Protein 7K67 (pdb70)

Solvent-accessible surface area: 41072 Å² total; per-residue (Å²): 168,89,19,92,21,5,1,8,8,54,40,100,32,52,43,10,150,106,17,0,7,0,6,18,50,17,92,60,84,109,94,67,15,44,133,103,34,5,43,23,6,35,0,0,0,0,10,6,1,0,58,54,0,0,42,23,0,34,32,17,0,4,10,10,1,0,0,0,0,0,0,14,1,4,1,0,0,0,8,19,9,0,0,0,14,86,33,103,80,5,51,4,26,88,65,113,89,11,34,76,0,44,58,31,5,30,66,36,6,67,47,17,55,62,127,85,110,23,93,0,36,54,48,81,200,45,46,18,113,84,79,43,81,30,31,82,51,58,15,33,29,2,37,23,5,0,1,14,18,3,1,0,35,4,17,1,2,1,10,24,50,22,38,0,63,61,78,15,0,23,84,0,2,123,1,30,131,60,30,28,111,42,1,4,6,0,0,0,2,18,33,0,30,17,7,0,0,1,0,0,0,0,16,0,0,10,122,10,0,52,75,5,49,18,112,40,0,9,40,0,0,71,6,7,29,5,24,42,2,60,143,72,47,136,49,97,41,94,49,102,11,46,55,11,126,86,22,32,95,2,0,119,110,0,17,93,0,0,108,31,3,74,26,4,26,119,78,17,2,58,48,6,57,91,54,59,43,179,161,90,18,93,20,6,2,8,9,56,40,100,32,55,44,9,154,106,17,1,8,0,6,19,51,17,93,96,138,93,73,15,46,128,101,23,4,43,18,14,60,0,0,0,0,10,6,1,0,58,56,0,1,42,23,0,33,60,20,0,4,12,11,1,0,0,0,0,0,0,15,1,4,0,0,0,0,9,19,9,0,0,0,14,84,32,102,77,6,50,3,25,88,63,112,88,12,33,66,0,44,60,23,5,30,60,37,6,65,47,17,35,78,127,83,108,22,91,0,34,55,46,78,210,52,47,18,114,85,78,42,80,32,30,81,51,55,13,28,27,1,38,22,5,0,1,12,17,3,1,0,36,4,18,1,2,2,10,22,54,23,39,1,62,60,75,15,0,22,82,0,2,124,0,29,128,61,35,31,113,33,7,5,8,0,0,0,2,20,33,0,28,18,8,0,0,1,0,0,0,0,16,0,0,10,128,9,0,50,76,4,47,29,118,42,0,8,40,0,0,101,8,7,30,6,24,47,1,55,140,30,114,92,115,66,49,57,11,120,86,22,16,82,1,0,117,110,0,15,93,0,0,110,62,2,75,27,4,26,118,81,16,2,56,50,12,56,93,34,60,39,212,163,88,18,92,20,6,2,7,8,53,42,101,35,54,45,10,153,109,16,1,8,0,6,19,50,16,91,93,135,92,72,15,45,131,106,32,4,44,20,10,58,0,0,0,0,10,6,1,0,59,55,0,0,43,23,0,30,34,18,0,5,12,11,1,0,0,0,0,0,0,14,1,4,0,0,0,0,10,20,12,0,0,0,14,80,30,101,76,4,51,3,24,90,64,112,87,12,33,77,0,43,55,30,6,31,67,35,6,67,52,16,56,66,130,85,106,23,90,0,31,54,42,84,182,52,45,19,119,84,67,45,82,36,30,84,53,58,15,33,27,1,38,22,4,0,1,13,17,3,1,0,36,4,18,1,1,1,10,23,51,22,34,1,63,59,76,15,0,34,82,0,3,79,0,28,130,61,35,30,114,30,7,4,7,0,0,0,2,17,36,0,28,18,7,0,0,1,0,0,0,0,16,0,0,10,145,10,0,55,77,5,48,18,113,39,0,8,40,0,0,101,8,6,29,6,22,44,1,53,144,31,111,91,113,61,49,53,12,119,84,24,19,90,0,0,115,94,0,23,99,0,0,118,64,4,76,24,5,29,118,81,20,2,60,54,56,58,90,73,57,160,161,90,19,92,20,5,1,7,8,54,41,99,34,54,44,10,150,106,17,1,7,0,6,18,48,16,93,64,90,111,92,69,18,42,134,104,23,4,43,18,13,59,0,0,0,0,9,6,1,0,61,54,0,1,43,24,0,30,33,17,0,4,12,9,0,0,0,0,0,0,0,15,1,4,0,0,0,0,11,18,12,0,0,0,14,86,30,101,79,4,51,3,25,89,64,113,87,12,35,68,0,44,60,22,6,30,58,34,6,70,49,16,57,67,132,86,105,24,90,0,31,51,50,81,202,56,47,18,117,85,68,44,82,34,30,83,52,57,15,35,28,1,38,24,5,0,1,13,18,2,1,0,35,4,19,2,2,1,10,24,49,23,30,0,62,58,76,15,0,26,79,0,3,115,1,29,130,61,36,31,116,32,6,4,8,0,0,0,2,22,36,0,30,18,6,0,0,1,0,0,0,0,16,0,0,10,132,10,0,54,78,6,48,18,113,41,0,10,40,0,0,77,9,7,30,6,23,44,3,60,141,68,43,141,42,98,40,92,51,98,11,46,56,12,125,83,23,31,100,0,0,118,76,0,25,99,0,0,119,63,4,73,26,4,28,119,82,20,0,61,53,56,58,89,73,60,159

Nearest PDB structures (foldseek):
  7k6w-assembly1_D  TM=1.002E+00  e=4.627E-58  Solidesulfovibrio magneticus
  7k67-assembly2_C  TM=9.983E-01  e=1.318E-57  Solidesulfovibrio magneticus
  7k6w-assembly2_C  TM=1.001E+00  e=2.238E-56  Solidesulfovibrio magneticus
  7k6y-assembly1_B  TM=9.930E-01  e=2.380E-56  Solidesulfovibrio magneticus
  1u26-assembly1_A  TM=8.754E-01  e=9.613E-25  Selenomonas ruminantium

Foldseek 3Di:
DQAAKAFLAALPDAAAALKFALPFDFADPPDQFDNPPRNLLLEIEHADAFLNNVVNVVVPRFPQEEEEEAALWQWWYFARITITGADVVRQGPPPDWPVVNVVVNVVVQVVQAQDFQDWHAYDPVRVDNPIDGDGNGGTDHVCVSCVVVVHHYHYGHDGPLAAGDPVSQLVVLVVQVPDDSRYHYYYYYSGREDPVLLVSLLSSLLADLQPGPLVSSQSRSVRRRYYRLVDDDPCPCVVSRVRSVVNVVVSVLSSLVCNVARSQPDHHDVRCVVVVVD/DQAAKAFLADLPDAAAALKFALPFDFAAVPAFDSPPSNLLLEIEHADAFLNNVVNVVVVRFPQEEEEEAALFQWWYFARITITGADVVRQGPPPDWPVVNVVVNVVVQVVQAQDFFDWHAYDPVRVDNHIDTDGNGGTDHVCVSQVVVVHHYHYGHDGPLAAGDPVSQLVVLVVQVPDDSRYHYYYYYSGREDPVLLVSLLSSLLADLLPGPLVSSQSRSVRRRYYRLVDQVVSSVRSVVNVVVSVLSSLVNNVARSQPPHHDVRCVVVVVD/DQAAKAFLAALPDAAAALKFALPFDFADVPAFDNPPSNLLLEIEGADAFLNNVVRVVVVRFPQEEEEEAALFQWFYFARITITGADVVRQGPPPDWPVVRVVVSVVVQVVQAQDFQDWHAYDPVRVDNHTDTDGNGGRDHVCVSQVVVVHHYHYGHDGPLAAGDPVSQLVVLVVQVPDDSRYHYYYYYSGREVPVLLVSLLSSLLADLQPGPLVSSQSRSVRRRYYRLVDQVVSSVRSVVNVVVSVVSSVVCNVARSQPDHHDVRVVVPDD/DQAAKAFLADLPDAAAALKFALVFDFADPPDQFDNPPRNLLLEIEGADAFLNNVVRVVVPRDPQEEEEEAALWQWFYFARITITGADVVRQGPPPDWPVVNVVVSVVVQVVQAQDFQDWHAYDVVRVDRHTDGDGNGGTDHVCVSQVVVVHHYHYGHDGPLAAGDPVSQLVVLVVQVPDDSRYHYYYYYSGREDPVLLVSLLSSLLADLQPGDLVSSQSRSVRRRYYRLPDDDPCPCVVSRVRSVVNVVVSVVSSVVSNVARSCPDHHDVRVVVPDD

Radius of gyration: 30.01 Å; Cα contacts (8 Å, |Δi|>4): 2544; chains: 4; bounding box: 80×81×73 Å

Sequence (1098 aa):
DVGVLTLDAPAASALPHRFRTCFFPLTASAAVPSREGLNGLRRVSGSSQFSLAGLALMREQFPPRAVIVDLRRESHGFLGGNAVSWRLPDDNQGNPGRDAAFVAEEAEAALLAAIDERPDIVVAREARRGGPTPLTLGPLPAVSEAQAAASLGLGYLRLAVSDHTRPDDAVVERFVRFSRRSLPPDVWLHFHSRGGAGRTTTFMTLVDMLRRNAPSVAFEDIIARQKALGGSDLAKTSDGSAPGRRDALARQRLEFLRRRFYEYARANPGGAPLGWTAWLAGGAKDVGVLTLDAPAASALPHRFRTCFFPLTAAAVPSREGLNGLRRVSGSSQFSLAGLALMREQFPPRAVIVDLRRESHGFLGGNAVSWRRLPDNQGNPGRDAAFVAEEAEAALLAAIDERPDIVVAREARRGGPTPLTLGPLPAVSEAQAAASLGLGYLRLAVSDHTRPDDAVVERFVRFSRSLPPDVWLHFHSRGGAGRTTTFMTLVDMLRRNAPSVAFEDDIIARQKALGGSDLAKTSGRDALARQRLEFLRRFYEYARANPGGAPLGWTAWLAGGAKDVGVLTLDAPAASALPHRFRTCFFPLTAAAVPSREGLNGLRRVSGSSQFSLAGLALMREQFPPRAVIVDLRRESHGFLGGNAVSWRRLPDNQGNPGRDAAFVAEEAEAALLAAIDERPDIVVAREARRGGPTPLTLGPLPAVSEAQAAASLGLGYLRLAVSDHTRPDDAVVERFVRFSRSLPPDVWLHFHSRGGAGRTTTFMTLVDMLRNAPSVAFEDIIARQKALGGSDLAKTSGRDALARQRLEFLRRFYEYARANPGGAPLGWTAWLAGGADVGVLTLDAPAASALPHRFRTCFFPLTASAAVPSREGLNGLRRVSGSSQFSLAGLALMREQFPPRAVIVDLRRESHGFLGGNAVSWRRLPDDNQGNPGRDAAFVAEEAEAALLAAIDERPDIVVAREARRGGPTPLTLGPLPAVSEAQAAASLGLGYLRLAVSDHTRPDDAVVERFVRRFSRSLPPDVWLHFHSRGGAGRTTTFMTLVDMLRNAPSVAFEDIIARQKALGGSDLAKTSDGSAPGRRDALARQRLEFLRRRFYEYARANPGGAPLGWTAWLAGGA

B-factor: mean 28.88, std 14.16, range [11.59, 144.76]

Organism: Solidesulfovibrio magneticus (strain ATCC 700980 / DSM 13731 / RS-1) (NCBI:txid573370)

InterPro domains:
  IPR016130 Protein-tyrosine phosphatase, active site [PS00383] (239-249)
  IPR029021 Protein-tyrosine phosphatase-like [G3DSA:3.90.190.10] (85-325)
  IPR029021 Protein-tyrosine phosphatase-like [SSF52799] (84-276)

Structure (mmCIF, N/CA/C/O backbone):
data_7K67
#
_entry.id   7K67
#
_cell.length_a   70.009
_cell.length_b   97.320
_cell.length_c   104.100
_cell.angle_alpha   90.000
_cell.angle_beta   92.290
_cell.angle_gamma   90.000
#
_symmetry.space_group_name_H-M   'P 1 21 1'
#
loop_
_entity.id
_entity.type
_entity.pdbx_description
1 polymer 'Myo-inositol phosphohydrolase'
2 non-polymer 'PHOSPHATE ION'
3 non-polymer 'D(-)-TARTARIC ACID'
4 non-polymer GLYCEROL
5 water water
#
loop_
_atom_site.group_PDB
_atom_site.id
_atom_site.type_symbol
_atom_site.label_atom_id
_atom_site.label_alt_id
_atom_site.label_comp_id
_atom_site.label_asym_id
_atom_site.label_entity_id
_atom_site.label_seq_id
_atom_site.pdbx_PDB_ins_code
_atom_site.Cartn_x
_atom_site.Cartn_y
_atom_site.Cartn_z
_atom_site.occupancy
_atom_site.B_iso_or_equiv
_atom_site.auth_seq_id
_atom_site.auth_comp_id
_atom_site.auth_asym_id
_atom_site.auth_atom_id
_atom_site.pdbx_PDB_model_num
ATOM 1 N N . ASP A 1 30 ? 25.77783 -43.04868 29.22386 1.000 56.39404 51 ASP A N 1
ATOM 2 C CA . ASP A 1 30 ? 24.88165 -42.23166 28.40513 1.000 59.94959 51 ASP A CA 1
ATOM 3 C C . ASP A 1 30 ? 25.22955 -40.75162 28.55231 1.000 38.16061 51 ASP A C 1
ATOM 4 O O . ASP A 1 30 ? 24.98072 -40.15454 29.59706 1.000 41.13421 51 ASP A O 1
ATOM 13 N N . VAL A 1 31 ? 25.81023 -40.17103 27.49231 1.000 44.12334 52 VAL A N 1
ATOM 14 C CA . VAL A 1 31 ? 26.25433 -38.78160 27.55177 1.000 54.81096 52 VAL A CA 1
ATOM 15 C C . VAL A 1 31 ? 25.21726 -37.80827 27.00349 1.000 50.81358 52 VAL A C 1
ATOM 16 O O . VAL A 1 31 ? 25.41856 -36.58728 27.10605 1.000 37.78976 52 VAL A O 1
ATOM 29 N N . GLY A 1 32 ? 24.12041 -38.30430 26.43080 1.000 31.39026 53 GLY A N 1
ATOM 30 C CA . GLY A 1 32 ? 23.06470 -37.44985 25.93249 1.000 29.31386 53 GLY A CA 1
ATOM 31 C C . GLY A 1 32 ? 23.09449 -37.31774 24.41981 1.000 31.85765 53 GLY A C 1
ATOM 32 O O . GLY A 1 32 ? 24.00428 -37.78315 23.73217 1.000 34.57999 53 GLY A O 1
ATOM 36 N N . VAL A 1 33 ? 22.07166 -36.65099 23.91166 1.000 25.77839 54 VAL A N 1
ATOM 37 C CA . VAL A 1 33 ? 21.89804 -36.44128 22.48158 1.000 25.48139 54 VAL A CA 1
ATOM 38 C C . VAL A 1 33 ? 22.58660 -35.13922 22.09196 1.000 25.18571 54 VAL A C 1
ATOM 39 O O . VAL A 1 33 ? 22.30466 -34.08574 22.68091 1.000 24.05942 54 VAL A O 1
ATOM 52 N N . LEU A 1 34 ? 23.48040 -35.20994 21.10277 1.000 24.08522 55 LEU A N 1
ATOM 53 C CA . LEU A 1 34 ? 24.08282 -34.00349 20.55265 1.000 22.51048 55 LEU A CA 1
ATOM 54 C C . LEU A 1 34 ? 23.00605 -33.17554 19.88207 1.000 22.72564 55 LEU A C 1
ATOM 55 O O . LEU A 1 34 ? 22.37990 -33.62619 18.91466 1.000 24.13829 55 LEU A O 1
ATOM 71 N N . THR A 1 35 ? 22.81381 -31.94783 20.37840 1.000 20.74493 56 THR A N 1
ATOM 72 C CA . THR A 1 35 ? 21.68669 -31.10075 20.00766 1.000 17.64570 56 THR A CA 1
ATOM 73 C C . THR A 1 35 ? 22.15936 -29.68935 19.68961 1.000 18.15791 56 THR A C 1
ATOM 74 O O . THR A 1 35 ? 23.14889 -29.20343 20.25651 1.000 21.18904 56 THR A O 1
ATOM 85 N N . LEU A 1 36 ? 21.45838 -29.05123 18.76562 1.000 20.49980 57 LEU A N 1
ATOM 86 C CA . LEU A 1 36 ? 21.77433 -27.68905 18.36121 1.000 19.69071 57 LEU A CA 1
ATOM 87 C C . LEU A 1 36 ? 21.25960 -26.70000 19.40484 1.000 23.19309 57 LEU A C 1
ATOM 88 O O . LEU A 1 36 ? 20.08705 -26.73618 19.77594 1.000 24.26403 57 LEU A O 1
ATOM 104 N N . ASP A 1 37 ? 22.14666 -25.83156 19.88550 1.000 20.11415 58 ASP A N 1
ATOM 105 C CA . ASP A 1 37 ? 21.75370 -24.69678 20.71267 1.000 20.44825 58 ASP A CA 1
ATOM 106 C C . ASP A 1 37 ? 21.46002 -23.47449 19.85757 1.000 22.06831 58 ASP A C 1
ATOM 107 O O . ASP A 1 37 ? 20.44746 -22.79797 20.04170 1.000 23.28493 58 ASP A O 1
ATOM 116 N N . ALA A 1 38 ? 22.34815 -23.17383 18.90701 1.000 19.98036 59 ALA A N 1
ATOM 117 C CA . ALA A 1 38 ? 22.19092 -22.03012 18.04979 1.000 19.34123 59 ALA A CA 1
ATOM 118 C C . ALA A 1 38 ? 22.92442 -22.29331 16.74657 1.000 17.18470 59 ALA A C 1
ATOM 119 O O . ALA A 1 38 ? 24.09251 -22.68560 16.77858 1.000 21.73026 59 ALA A O 1
ATOM 126 N N . PRO A 1 39 ? 22.27493 -22.10008 15.60127 1.000 20.02088 60 PRO A N 1
ATOM 127 C CA . PRO A 1 39 ? 22.98702 -22.30295 14.33626 1.000 19.98881 60 PRO A CA 1
ATOM 128 C C . PRO A 1 39 ? 24.02436 -21.21677 14.10844 1.000 15.18703 60 PRO A C 1
ATOM 129 O O . PRO A 1 39 ? 23.92242 -20.10564 14.63063 1.000 18.55319 60 PRO A O 1
ATOM 140 N N . ALA A 1 40 ? 25.04840 -21.57961 13.31931 1.000 20.44799 61 ALA A N 1
ATOM 141 C CA . ALA A 1 40 ? 26.12600 -20.64613 13.00435 1.000 24.85799 61 ALA A CA 1
ATOM 142 C C . ALA A 1 40 ? 25.61090 -19.32938 12.44000 1.000 23.27378 61 ALA A C 1
ATOM 143 O O . ALA A 1 40 ? 26.18410 -18.25855 12.71893 1.000 22.13786 61 ALA A O 1
ATOM 150 N N . ALA A 1 41 ? 24.50874 -19.36515 11.68056 1.000 21.63919 62 ALA A N 1
ATOM 151 C CA . ALA A 1 41 ? 23.95371 -18.16867 11.07382 1.000 25.63296 62 ALA A CA 1
ATOM 152 C C . ALA A 1 41 ? 23.22694 -17.27174 12.06179 1.000 22.99497 62 ALA A C 1
ATOM 153 O O . ALA A 1 41 ? 22.90467 -16.13761 11.71024 1.000 26.13927 62 ALA A O 1
ATOM 160 N N . SER A 1 42 ? 22.97065 -17.73066 13.28400 1.000 21.64937 63 SER A N 1
ATOM 161 C CA . SER A 1 42 ? 22.31899 -16.88094 14.26609 1.000 21.24730 63 SER A CA 1
ATOM 162 C C . SER A 1 42 ? 23.26561 -15.74877 14.65675 1.000 20.62041 63 SER A C 1
ATOM 163 O O . SER A 1 42 ? 24.49360 -15.91323 14.70004 1.000 21.94039 63 SER A O 1
ATOM 171 N N . ALA A 1 43 ? 22.68916 -14.59675 14.91220 1.000 21.16661 64 ALA A N 1
ATOM 172 C CA . ALA A 1 43 ? 23.44963 -13.39751 15.24807 1.000 22.07646 64 ALA A CA 1
ATOM 173 C C . ALA A 1 43 ? 23.21783 -13.08182 16.72050 1.000 21.12463 64 ALA A C 1
ATOM 174 O O . ALA A 1 43 ? 23.60720 -13.87541 17.57064 1.000 22.44332 64 ALA A O 1
ATOM 181 N N . LEU A 1 44 ? 22.58584 -11.95977 17.02694 1.000 19.45625 65 LEU A N 1
ATOM 182 C CA . LEU A 1 44 ? 22.35030 -11.62026 18.42986 1.000 18.26353 65 LEU A CA 1
ATOM 183 C C . LEU A 1 44 ? 21.54864 -12.74668 19.06538 1.000 20.19455 65 LEU A C 1
ATOM 184 O O . LEU A 1 44 ? 20.48635 -13.11103 18.53239 1.000 18.59982 65 LEU A O 1
ATOM 200 N N . PRO A 1 45 ? 22.00065 -13.30929 20.19774 1.000 17.30548 66 PRO A N 1
ATOM 201 C CA . PRO A 1 45 ? 21.24501 -14.39616 20.82189 1.000 20.23592 66 PRO A CA 1
ATOM 202 C C . PRO A 1 45 ? 19.92518 -13.90175 21.38735 1.000 17.39741 66 PRO A C 1
ATOM 203 O O . PRO A 1 45 ? 19.75643 -12.73173 21.73494 1.000 19.59419 66 PRO A O 1
ATOM 214 N N . HIS A 1 46 ? 18.98532 -14.83306 21.49328 1.000 20.40044 67 HIS A N 1
ATOM 215 C CA . HIS A 1 46 ? 17.70408 -14.51678 22.10300 1.000 20.49038 67 HIS A CA 1
ATOM 216 C C . HIS A 1 46 ? 17.88656 -14.14537 23.56993 1.000 17.92700 67 HIS A C 1
ATOM 217 O O . HIS A 1 46 ? 18.84331 -14.55505 24.22191 1.000 17.93208 67 HIS A O 1
ATOM 231 N N . ARG A 1 47 ? 16.97184 -13.30507 24.06727 1.000 17.33747 68 ARG A N 1
ATOM 232 C CA . ARG A 1 47 ? 16.96703 -12.82504 25.44483 1.000 17.31401 68 ARG A CA 1
ATOM 233 C C . ARG A 1 47 ? 18.22763 -12.03271 25.77596 1.000 18.47040 68 ARG A C 1
ATOM 234 O O . ARG A 1 47 ? 18.67661 -11.99819 26.91499 1.000 16.21704 68 ARG A O 1
ATOM 255 N N . PHE A 1 48 ? 18.82910 -11.37861 24.77213 1.000 16.45285 69 PHE A N 1
ATOM 256 C CA . PHE A 1 48 ? 19.93485 -10.48914 25.07854 1.000 14.73470 69 PHE A CA 1
ATOM 257 C C . PHE A 1 48 ? 19.43240 -9.23456 25.75178 1.000 14.92636 69 PHE A C 1
ATOM 258 O O . PHE A 1 48 ? 18.48475 -8.57981 25.27165 1.000 17.58353 69 PHE A O 1
ATOM 275 N N . ARG A 1 49 ? 20.07929 -8.86063 26.84885 1.000 13.90447 70 ARG A N 1
ATOM 276 C CA . ARG A 1 49 ? 19.78461 -7.59874 27.51042 1.000 14.88128 70 ARG A CA 1
ATOM 277 C C . ARG A 1 49 ? 20.95918 -7.18398 28.36792 1.000 17.82745 70 ARG A C 1
ATOM 278 O O . ARG A 1 49 ? 21.69501 -8.03101 28.88172 1.000 16.71712 70 ARG A O 1
ATOM 299 N N . THR A 1 50 ? 21.15056 -5.87520 28.49867 1.000 17.20382 71 THR A N 1
ATOM 300 C CA . THR A 1 50 ? 22.06435 -5.31943 29.48501 1.000 15.17195 71 THR A CA 1
ATOM 301 C C . THR A 1 50 ? 21.26254 -4.59204 30.55360 1.000 15.25854 71 THR A C 1
ATOM 302 O O . THR A 1 50 ? 20.07517 -4.29741 30.39648 1.000 16.13058 71 THR A O 1
ATOM 313 N N . CYS A 1 51 ? 21.94238 -4.26236 31.64397 1.000 14.83251 72 CYS A N 1
ATOM 314 C CA . CYS A 1 51 ? 21.32216 -3.48408 32.70131 1.000 14.49636 72 CYS A CA 1
ATOM 315 C C . CYS A 1 51 ? 20.99426 -2.05237 32.30131 1.000 16.75414 72 CYS A C 1
ATOM 316 O O . CYS A 1 51 ? 20.44857 -1.32068 33.14035 1.000 16.34252 72 CYS A O 1
ATOM 324 N N . PHE A 1 52 ? 21.30476 -1.64315 31.06622 1.000 15.67453 73 PHE A N 1
ATOM 325 C CA . PHE A 1 52 ? 20.87250 -0.35759 30.52022 1.000 16.48802 73 PHE A CA 1
ATOM 326 C C . PHE A 1 52 ? 19.61871 -0.45175 29.66932 1.000 17.48881 73 PHE A C 1
ATOM 327 O O . PHE A 1 52 ? 19.10496 0.60311 29.23001 1.000 18.57416 73 PHE A O 1
ATOM 344 N N . PHE A 1 53 ? 19.10639 -1.65066 29.41524 1.000 14.38702 74 PHE A N 1
ATOM 345 C CA . PHE A 1 53 ? 17.96869 -1.82837 28.53945 1.000 17.04467 74 PHE A CA 1
ATOM 346 C C . PHE A 1 53 ? 16.69190 -1.27031 29.16424 1.000 19.43560 74 PHE A C 1
ATOM 347 O O . PHE A 1 53 ? 16.58835 -1.10157 30.38276 1.000 20.81402 74 PHE A O 1
ATOM 364 N N . PRO A 1 54 ? 15.71217 -0.93212 28.33090 1.000 20.43039 75 PRO A N 1
ATOM 365 C CA . PRO A 1 54 ? 14.43255 -0.47302 28.86286 1.000 23.54999 75 PRO A CA 1
ATOM 366 C C . PRO A 1 54 ? 13.68173 -1.61611 29.52164 1.000 19.56381 75 PRO A C 1
ATOM 367 O O . PRO A 1 54 ? 13.86578 -2.79329 29.19404 1.000 23.05476 75 PRO A O 1
ATOM 378 N N . LEU A 1 55 ? 12.85234 -1.24548 30.48880 1.000 23.01458 76 LEU A N 1
ATOM 379 C CA . LEU A 1 55 ? 11.99460 -2.19072 31.18773 1.000 24.11619 76 LEU A CA 1
ATOM 380 C C . LEU A 1 55 ? 10.63444 -2.24437 30.50218 1.000 29.14735 76 LEU A C 1
ATOM 381 O O . LEU A 1 55 ? 10.05513 -1.20152 30.18566 1.000 29.85030 76 LEU A O 1
ATOM 397 N N . THR A 1 56 ? 10.14593 -3.44625 30.25729 1.000 29.32933 77 THR A N 1
ATOM 398 C CA . THR A 1 56 ? 8.79994 -3.65319 29.72932 1.000 32.36877 77 THR A CA 1
ATOM 399 C C . THR A 1 56 ? 7.89609 -4.05677 30.89100 1.000 36.21013 77 THR A C 1
ATOM 400 O O . THR A 1 56 ? 8.15714 -5.05654 31.56605 1.000 37.65801 77 THR A O 1
ATOM 411 N N . ALA A 1 57 ? 6.84466 -3.27753 31.12524 1.000 47.80118 78 ALA A N 1
ATOM 412 C CA . ALA A 1 57 ? 5.93382 -3.56411 32.22462 1.000 56.61645 78 ALA A CA 1
ATOM 413 C C . ALA A 1 57 ? 5.11052 -4.81321 31.93212 1.000 48.28020 78 ALA A C 1
ATOM 414 O O . ALA A 1 57 ? 4.77450 -5.10795 30.78382 1.000 52.84690 78 ALA A O 1
ATOM 421 N N . SER A 1 58 ? 4.79802 -5.55587 32.99080 1.000 62.11331 79 SER A N 1
ATOM 422 C CA . SER A 1 58 ? 3.91263 -6.71286 32.88796 1.000 69.72638 79 SER A CA 1
ATOM 423 C C . SER A 1 58 ? 2.45961 -6.28010 33.05879 1.000 66.17705 79 SER A C 1
ATOM 424 O O . SER A 1 58 ? 2.17439 -5.30489 33.75371 1.000 67.38493 79 SER A O 1
ATOM 432 N N . ALA A 1 61 ? 0.82621 -4.63431 36.41487 1.000 63.39632 82 ALA A N 1
ATOM 433 C CA . ALA A 1 61 ? 1.82863 -4.24622 37.40135 1.000 62.92006 82 ALA A CA 1
ATOM 434 C C . ALA A 1 61 ? 2.54650 -2.97189 36.97482 1.000 69.85793 82 ALA A C 1
ATOM 435 O O . ALA A 1 61 ? 2.75727 -2.73274 35.78403 1.000 72.79872 82 ALA A O 1
ATOM 442 N N . ALA A 1 62 ? 2.91864 -2.15562 37.95506 1.000 67.71827 83 ALA A N 1
ATOM 443 C CA . ALA A 1 62 ? 3.70575 -0.96494 37.67881 1.000 79.46095 83 ALA A CA 1
ATOM 444 C C . ALA A 1 62 ? 5.13059 -1.35278 37.29768 1.000 69.53763 83 ALA A C 1
ATOM 445 O O . ALA A 1 62 ? 5.60929 -2.44618 37.61153 1.000 69.88166 83 ALA A O 1
ATOM 452 N N . VAL A 1 63 ? 5.80825 -0.44321 36.60486 1.000 51.49944 84 VAL A N 1
ATOM 453 C CA . VAL A 1 63 ? 7.21921 -0.64554 36.28172 1.000 54.96430 84 VAL A CA 1
ATOM 454 C C . VAL A 1 63 ? 7.97471 -0.68477 37.60615 1.000 49.43821 84 VAL A C 1
ATOM 455 O O . VAL A 1 63 ? 7.86870 0.26120 38.40110 1.000 45.59421 84 VAL A O 1
ATOM 468 N N . PRO A 1 64 ? 8.73260 -1.74028 37.90089 1.000 33.84363 85 PRO A N 1
ATOM 469 C CA . PRO A 1 64 ? 9.45357 -1.78218 39.18036 1.000 34.63148 85 PRO A CA 1
ATOM 470 C C . PRO A 1 64 ? 10.45345 -0.63861 39.30805 1.000 25.60147 85 PRO A C 1
ATOM 471 O O . PRO A 1 64 ? 10.80332 0.03988 38.33666 1.000 31.13189 85 PRO A O 1
ATOM 482 N N . SER A 1 65 ? 10.92294 -0.44068 40.53278 1.000 27.12035 86 SER A N 1
ATOM 483 C CA . SER A 1 65 ? 11.97306 0.53714 40.79587 1.000 28.47350 86 SER A CA 1
ATOM 484 C C . SER A 1 65 ? 13.20236 0.25733 39.93973 1.000 27.97743 86 SER A C 1
ATOM 485 O O . SER A 1 65 ? 13.58884 -0.89428 39.73643 1.000 27.00545 86 SER A O 1
ATOM 493 N N . ARG A 1 66 ? 13.82314 1.33038 39.44738 1.000 24.75914 87 ARG A N 1
ATOM 494 C CA . ARG A 1 66 ? 15.06787 1.23307 38.68908 1.000 22.38406 87 ARG A CA 1
ATOM 495 C C . ARG A 1 66 ? 16.28405 1.59498 39.52265 1.000 20.11833 87 ARG A C 1
ATOM 496 O O . ARG A 1 66 ? 17.40016 1.63163 38.98713 1.000 20.77026 87 ARG A O 1
ATOM 517 N N . GLU A 1 67 ? 16.10848 1.85175 40.81775 1.000 19.75033 88 GLU A N 1
ATOM 518 C CA . GLU A 1 67 ? 17.19709 2.31982 41.65381 1.000 23.11648 88 GLU A CA 1
ATOM 519 C C . GLU A 1 67 ? 18.33828 1.31091 41.65529 1.000 19.89048 88 GLU A C 1
ATOM 520 O O . GLU A 1 67 ? 18.14384 0.14897 42.00279 1.000 21.34025 88 GLU A O 1
ATOM 532 N N . GLY A 1 68 ? 19.52928 1.76598 41.25455 1.000 21.73443 89 GLY A N 1
ATOM 533 C CA . GLY A 1 68 ? 20.71243 0.92986 41.27093 1.000 20.56897 89 GLY A CA 1
ATOM 534 C C . GLY A 1 68 ? 20.85378 -0.04989 40.12334 1.000 16.61678 89 GLY A C 1
ATOM 535 O O . GLY A 1 68 ? 21.82706 -0.82464 40.11108 1.000 17.77017 89 GLY A O 1
ATOM 539 N N . LEU A 1 69 ? 19.94219 -0.04702 39.16340 1.000 18.53286 90 LEU A N 1
ATOM 540 C CA . LEU A 1 69 ? 19.95248 -1.05481 38.10538 1.000 17.40789 90 LEU A CA 1
ATOM 541 C C . LEU A 1 69 ? 21.01979 -0.76447 37.05722 1.000 19.06970 90 LEU A C 1
ATOM 542 O O . LEU A 1 69 ? 21.75068 -1.67153 36.64281 1.000 17.47481 90 LEU A O 1
ATOM 558 N N . ASN A 1 70 ? 21.11634 0.48499 36.60152 1.000 20.01238 91 ASN A N 1
ATOM 559 C CA . ASN A 1 70 ? 21.99118 0.77441 35.46741 1.000 17.34374 91 ASN A CA 1
ATOM 560 C C . ASN A 1 70 ? 23.46605 0.58455 35.81276 1.000 16.50489 91 ASN A C 1
ATOM 561 O O . ASN A 1 70 ? 24.27513 0.33288 34.91770 1.000 18.66776 91 ASN A O 1
ATOM 572 N N . GLY A 1 71 ? 23.82869 0.70726 37.08616 1.000 16.19044 92 GLY A N 1
ATOM 573 C CA . GLY A 1 71 ? 25.20821 0.63758 37.49793 1.000 15.01676 92 GLY A CA 1
ATOM 574 C C . GLY A 1 71 ? 25.72545 -0.75884 37.79856 1.000 16.09725 92 GLY A C 1
ATOM 575 O O . GLY A 1 71 ? 26.83798 -0.88062 38.31488 1.000 17.41800 92 GLY A O 1
ATOM 579 N N . LEU A 1 72 ? 24.97886 -1.80152 37.44497 1.000 17.06579 93 LEU A N 1
ATOM 580 C CA . LEU A 1 72 ? 25.34398 -3.15946 37.84582 1.000 17.15606 93 LEU A CA 1
ATOM 581 C C . LEU A 1 72 ? 26.46551 -3.78479 37.02737 1.000 18.60290 93 LEU A C 1
ATOM 582 O O . LEU A 1 72 ? 27.03006 -4.80316 37.44278 1.000 16.26626 93 LEU A O 1
ATOM 598 N N A ARG A 1 73 ? 26.80851 -3.22044 35.87163 0.618 15.44274 94 ARG A N 1
ATOM 599 N N B ARG A 1 73 ? 26.80502 -3.20503 35.87732 0.382 15.47937 94 ARG A N 1
ATOM 600 C CA A ARG A 1 73 ? 27.85873 -3.78748 35.02997 0.618 15.34320 94 ARG A CA 1
ATOM 601 C CA B ARG A 1 73 ? 27.83434 -3.75679 35.00001 0.382 15.41352 94 ARG A CA 1
ATOM 602 C C A ARG A 1 73 ? 27.55974 -5.25123 34.70324 0.618 14.09947 94 ARG A C 1
ATOM 603 C C B ARG A 1 73 ? 27.55544 -5.23207 34.70731 0.382 14.13439 94 ARG A C 1
ATOM 604 O O A ARG A 1 73 ? 28.40855 -6.13910 34.86805 0.618 14.60118 94 ARG A O 1
ATOM 605 O O B ARG A 1 73 ? 28.40649 -6.10784 34.90297 0.382 14.71519 94 ARG A O 1
ATOM 646 N N . VAL A 1 74 ? 26.34516 -5.49864 34.21203 1.000 14.60047 95 VAL A N 1
ATOM 647 C CA . VAL A 1 74 ? 25.90566 -6.85779 33.93507 1.000 13.79868 95 VAL A CA 1
ATOM 648 C C . VAL A 1 74 ? 25.00444 -6.89740 32.72119 1.000 15.79731 95 VAL A C 1
ATOM 649 O O . VAL A 1 74 ? 24.20522 -5.97305 32.46411 1.000 14.45632 95 VAL A O 1
ATOM 662 N N . SER A 1 75 ? 25.09778 -8.00262 32.00493 1.000 13.68657 96 SER A N 1
ATOM 663 C CA . SER A 1 75 ? 24.21773 -8.33828 30.88648 1.000 15.89864 96 SER A CA 1
ATOM 664 C C . SER A 1 75 ? 23.99698 -9.85413 30.89694 1.000 15.44535 96 SER A C 1
ATOM 665 O O . SER A 1 75 ? 24.63358 -10.59648 31.66456 1.000 14.39063 96 SER A O 1
ATOM 673 N N . GLY A 1 76 ? 23.08102 -10.30724 30.05295 1.000 12.93653 97 GLY A N 1
ATOM 674 C CA . GLY A 1 76 ? 22.80075 -11.72797 29.91273 1.000 15.26471 97 GLY A CA 1
ATOM 675 C C . GLY A 1 76 ? 22.21783 -12.05953 28.56469 1.000 16.56611 97 GLY A C 1
ATOM 676 O O . GLY A 1 76 ? 21.72705 -11.17848 27.84794 1.000 15.16032 97 GLY A O 1
ATOM 680 N N . SER A 1 77 ? 22.26219 -13.34721 28.22929 1.000 15.27506 98 SER A N 1
ATOM 681 C CA . SER A 1 77 ? 21.67061 -13.83540 26.98651 1.000 15.58223 98 SER A CA 1
ATOM 682 C C . SER A 1 77 ? 21.50952 -15.34546 27.04503 1.000 15.73019 98 SER A C 1
ATOM 683 O O . SER A 1 77 ? 21.98411 -16.01098 27.97720 1.000 16.65368 98 SER A O 1
ATOM 691 N N . SER A 1 78 ? 20.80266 -15.87496 26.04175 1.000 14.33522 99 SER A N 1
ATOM 692 C CA . SER A 1 78 ? 20.82587 -17.27972 25.69628 1.000 15.94647 99 SER A CA 1
ATOM 693 C C . SER A 1 78 ? 22.16069 -17.65099 25.07177 1.000 16.34072 99 SER A C 1
ATOM 694 O O . SER A 1 78 ? 23.04667 -16.81727 24.87558 1.000 15.23295 99 SER A O 1
ATOM 702 N N . GLN A 1 79 ? 22.29654 -18.92532 24.74160 1.000 16.15150 100 GLN A N 1
ATOM 703 C CA . GLN A 1 79 ? 23.50786 -19.43245 24.11840 1.000 15.89936 100 GLN A CA 1
ATOM 704 C C . GLN A 1 79 ? 23.66492 -18.83175 22.72061 1.000 18.05936 100 GLN A C 1
ATOM 705 O O . GLN A 1 79 ? 22.75247 -18.87263 21.90907 1.000 20.07186 100 GLN A O 1
ATOM 719 N N . PHE A 1 80 ? 24.83603 -18.27269 22.47501 1.000 18.56583 101 PHE A N 1
ATOM 720 C CA . PHE A 1 80 ? 25.19499 -17.62300 21.22471 1.000 18.09005 101 PHE A CA 1
ATOM 721 C C . PHE A 1 80 ? 25.96511 -18.57326 20.32572 1.000 16.90006 101 PHE A C 1
ATOM 722 O O . PHE A 1 80 ? 26.62163 -19.49923 20.79393 1.000 17.19370 101 PHE A O 1
ATOM 739 N N . SER A 1 81 ? 25.87317 -18.30092 19.01920 1.000 17.02574 102 SER A N 1
ATOM 740 C CA . SER A 1 81 ? 26.79407 -18.84538 18.03719 1.000 18.94379 102 SER A CA 1
ATOM 741 C C . SER A 1 81 ? 28.13001 -18.10202 18.15390 1.000 17.38599 102 SER A C 1
ATOM 742 O O . SER A 1 81 ? 28.24211 -17.10100 18.85790 1.000 18.65314 102 SER A O 1
ATOM 750 N N . LEU A 1 82 ? 29.12877 -18.56049 17.40163 1.000 20.97396 103 LEU A N 1
ATOM 751 C CA . LEU A 1 82 ? 30.38836 -17.82166 17.37748 1.000 17.82839 103 LEU A CA 1
ATOM 752 C C . LEU A 1 82 ? 30.18398 -16.43675 16.78399 1.000 18.42053 103 LEU A C 1
ATOM 753 O O . LEU A 1 82 ? 30.70511 -15.43701 17.29505 1.000 17.99783 103 LEU A O 1
ATOM 769 N N . ALA A 1 83 ? 29.40978 -16.33705 15.70568 1.000 19.52289 104 ALA A N 1
ATOM 770 C CA . ALA A 1 83 ? 29.10309 -15.01991 15.15342 1.000 18.57555 104 ALA A CA 1
ATOM 771 C C . ALA A 1 83 ? 28.36052 -14.15310 16.14549 1.000 20.13220 104 ALA A C 1
ATOM 772 O O . ALA A 1 83 ? 28.61309 -12.95439 16.23740 1.000 17.91867 104 ALA A O 1
ATOM 779 N N . GLY A 1 84 ? 27.42898 -14.74502 16.89749 1.000 17.56894 105 GLY A N 1
ATOM 780 C CA . GLY A 1 84 ? 26.72718 -13.99700 17.91927 1.000 18.01518 105 GLY A CA 1
ATOM 781 C C . GLY A 1 84 ? 27.64983 -13.44374 18.99264 1.000 14.62999 105 GLY A C 1
ATOM 782 O O . GLY A 1 84 ? 27.42629 -12.34421 19.51166 1.000 16.92902 105 GLY A O 1
ATOM 786 N N . LEU A 1 85 ? 28.66337 -14.22178 19.38710 1.000 15.77165 106 LEU A N 1
ATOM 787 C CA . LEU A 1 85 ? 29.61062 -13.73779 20.39045 1.000 16.09591 106 LEU A CA 1
ATOM 788 C C . LEU A 1 85 ? 30.42320 -12.57333 19.83345 1.000 15.70959 106 LEU A C 1
ATOM 789 O O . LEU A 1 85 ? 30.63098 -11.55985 20.52354 1.000 16.94789 106 LEU A O 1
ATOM 805 N N . ALA A 1 86 ? 30.85559 -12.69459 18.57017 1.000 16.81992 107 ALA A N 1
ATOM 806 C CA . ALA A 1 86 ? 31.63128 -11.60688 17.95426 1.000 18.13722 107 ALA A CA 1
ATOM 807 C C . ALA A 1 86 ? 30.78678 -10.33673 17.82757 1.000 15.56924 107 ALA A C 1
ATOM 808 O O . ALA A 1 86 ? 31.27694 -9.22193 18.04109 1.000 17.22261 107 ALA A O 1
ATOM 815 N N . LEU A 1 87 ? 29.50013 -10.49190 17.48390 1.000 18.26618 108 LEU A N 1
ATOM 816 C CA . LEU A 1 87 ? 28.61081 -9.34636 17.42280 1.000 17.10248 108 LEU A CA 1
ATOM 817 C C . LEU A 1 87 ? 28.45112 -8.70455 18.79343 1.000 15.41135 108 LEU A C 1
ATOM 818 O O . LEU A 1 87 ? 28.53636 -7.47867 18.93886 1.000 16.40245 108 LEU A O 1
ATOM 834 N N . MET A 1 88 ? 28.16089 -9.51670 19.82516 1.000 15.95939 109 MET A N 1
ATOM 835 C CA . MET A 1 88 ? 28.04444 -8.94742 21.16361 1.000 15.75068 109 MET A CA 1
ATOM 836 C C . MET A 1 88 ? 29.32078 -8.23166 21.58709 1.000 14.83477 109 MET A C 1
ATOM 837 O O . MET A 1 88 ? 29.25626 -7.20695 22.27450 1.000 15.88830 109 MET A O 1
ATOM 851 N N . ARG A 1 89 ? 30.46773 -8.72137 21.15347 1.000 15.49473 110 ARG A N 1
ATOM 852 C CA . ARG A 1 89 ? 31.72477 -8.10098 21.57013 1.000 14.88779 110 ARG A CA 1
ATOM 853 C C . ARG A 1 89 ? 31.83136 -6.67513 21.04745 1.000 15.89423 110 ARG A C 1
ATOM 854 O O . ARG A 1 89 ? 32.49670 -5.83272 21.66858 1.000 16.74178 110 ARG A O 1
ATOM 875 N N . GLU A 1 90 ? 31.14133 -6.36080 19.93011 1.000 17.01439 111 GLU A N 1
ATOM 876 C CA . GLU A 1 90 ? 31.18172 -4.99316 19.43300 1.000 18.38931 111 GLU A CA 1
ATOM 877 C C . GLU A 1 90 ? 30.68582 -3.98367 20.45635 1.000 16.87110 111 GLU A C 1
ATOM 878 O O . GLU A 1 90 ? 31.10812 -2.80913 20.44726 1.000 17.82958 111 GLU A O 1
ATOM 890 N N . GLN A 1 91 ? 29.78515 -4.39510 21.34701 1.000 16.35458 112 GLN A N 1
ATOM 891 C CA . GLN A 1 91 ? 29.26349 -3.50656 22.36623 1.000 15.86003 112 GLN A CA 1
ATOM 892 C C . GLN A 1 91 ? 29.66766 -3.88395 23.79459 1.000 14.86993 112 GLN A C 1
ATOM 893 O O . GLN A 1 91 ? 29.20442 -3.22699 24.73038 1.000 18.04319 112 GLN A O 1
ATOM 907 N N . PHE A 1 92 ? 30.56238 -4.84186 23.97383 1.000 16.73477 113 PHE A N 1
ATOM 908 C CA . PHE A 1 92 ? 31.06541 -5.17586 25.32258 1.000 16.43786 113 PHE A CA 1
ATOM 909 C C . PHE A 1 92 ? 32.08961 -4.12146 25.75005 1.000 20.52337 113 PHE A C 1
ATOM 910 O O . PHE A 1 92 ? 32.96105 -3.71572 24.93221 1.000 18.68996 113 PHE A O 1
ATOM 927 N N . PRO A 1 93 ? 32.08049 -3.71419 27.01825 1.000 16.68006 114 PRO A N 1
ATOM 928 C CA . PRO A 1 93 ? 33.11383 -2.81533 27.49881 1.000 14.05218 114 PRO A CA 1
ATOM 929 C C . PRO A 1 93 ? 34.44520 -3.53803 27.56597 1.000 16.84152 114 PRO A C 1
ATOM 930 O O . PRO A 1 93 ? 34.52626 -4.77100 27.40260 1.000 16.80863 114 PRO A O 1
ATOM 941 N N . PRO A 1 94 ? 35.53154 -2.80921 27.77680 1.000 17.14592 115 PRO A N 1
ATOM 942 C CA . PRO A 1 94 ? 36.78911 -3.48000 28.09150 1.000 17.73359 115 PRO A CA 1
ATOM 943 C C . PRO A 1 94 ? 36.62598 -4.31146 29.36726 1.000 17.55331 115 PRO A C 1
ATOM 944 O O . PRO A 1 94 ? 35.84091 -3.97717 30.26872 1.000 24.94674 115 PRO A O 1
ATOM 955 N N . ARG A 1 95 ? 37.34467 -5.39460 29.41932 1.000 23.46826 116 ARG A N 1
ATOM 956 C CA . ARG A 1 95 ? 37.40969 -6.25215 30.59442 1.000 16.64441 116 ARG A CA 1
ATOM 957 C C . ARG A 1 95 ? 36.06051 -6.89489 30.89388 1.000 20.39091 116 ARG A C 1
ATOM 958 O O . ARG A 1 95 ? 35.59001 -6.93853 32.02169 1.000 25.16908 116 ARG A O 1
ATOM 979 N N . ALA A 1 96 ? 35.45907 -7.43271 29.86331 1.000 16.10567 117 ALA A N 1
ATOM 980 C CA . ALA A 1 96 ? 34.21292 -8.17464 29.96216 1.000 16.93520 117 ALA A CA 1
ATOM 981 C C . ALA A 1 96 ? 34.49677 -9.65106 30.14295 1.000 17.97256 117 ALA A C 1
ATOM 982 O O . ALA A 1 96 ? 35.46944 -10.18479 29.59746 1.000 17.85759 117 ALA A O 1
ATOM 989 N N . VAL A 1 97 ? 33.62244 -10.31888 30.91094 1.000 14.57412 118 VAL A N 1
ATOM 990 C CA . VAL A 1 97 ? 33.74199 -11.73542 31.21793 1.000 15.24569 118 VAL A CA 1
ATOM 991 C C . VAL A 1 97 ? 32.47107 -12.44564 30.75885 1.000 14.66126 118 VAL A C 1
ATOM 992 O O . VAL A 1 97 ? 31.36887 -12.04366 31.13920 1.000 15.48443 118 VAL A O 1
ATOM 1005 N N . ILE A 1 98 ? 32.62637 -13.50962 29.99359 1.000 13.95036 119 ILE A N 1
ATOM 1006 C CA . ILE A 1 98 ? 31.53534 -14.43047 29.68796 1.000 15.07439 119 ILE A CA 1
ATOM 1007 C C . ILE A 1 98 ? 31.42202 -15.38952 30.86716 1.000 15.03278 119 ILE A C 1
ATOM 1008 O O . ILE A 1 98 ? 32.34942 -16.16705 31.11792 1.000 16.18685 119 ILE A O 1
ATOM 1024 N N . VAL A 1 99 ? 30.29511 -15.35039 31.58295 1.000 14.57026 120 VAL A N 1
ATOM 1025 C CA . VAL A 1 99 ? 30.06371 -16.26623 32.69458 1.000 14.99171 120 VAL A CA 1
ATOM 1026 C C . VAL A 1 99 ? 29.07096 -17.31758 32.20423 1.000 14.03398 120 VAL A C 1
ATOM 1027 O O . VAL A 1 99 ? 27.85050 -17.04857 32.06630 1.000 14.31525 120 VAL A O 1
ATOM 1040 N N . ASP A 1 100 ? 29.60522 -18.50792 31.94315 1.000 16.24927 121 ASP A N 1
ATOM 1041 C CA . ASP A 1 100 ? 28.88911 -19.66153 31.39814 1.000 16.97592 121 ASP A CA 1
ATOM 1042 C C . ASP A 1 100 ? 28.33282 -20.45983 32.56816 1.000 16.53530 121 ASP A C 1
ATOM 1043 O O . ASP A 1 100 ? 29.09122 -21.03483 33.35476 1.000 15.20827 121 ASP A O 1
ATOM 1052 N N . LEU A 1 101 ? 27.01820 -20.50998 32.67550 1.000 17.04140 122 LEU A N 1
ATOM 1053 C CA . LEU A 1 101 ? 26.33667 -21.12387 33.80395 1.000 15.15054 122 LEU A CA 1
ATOM 1054 C C . LEU A 1 101 ? 25.93338 -22.57729 33.54101 1.000 17.72268 122 LEU A C 1
ATOM 1055 O O . LEU A 1 101 ? 25.21665 -23.16906 34.37016 1.000 17.52808 122 LEU A O 1
ATOM 1071 N N . ARG A 1 102 ? 26.35659 -23.15360 32.43496 1.000 15.68148 123 ARG A N 1
ATOM 1072 C CA . ARG A 1 102 ? 25.81015 -24.42893 31.96830 1.000 17.73127 123 ARG A CA 1
ATOM 1073 C C . ARG A 1 102 ? 26.56844 -25.60738 32.56243 1.000 18.75471 123 ARG A C 1
ATOM 1074 O O . ARG A 1 102 ? 27.73931 -25.82908 32.25120 1.000 16.77122 123 ARG A O 1
ATOM 1095 N N . ARG A 1 103 ? 25.88221 -26.39240 33.40741 1.000 17.75087 124 ARG A N 1
ATOM 1096 C CA . ARG A 1 103 ? 26.47140 -27.65229 33.88477 1.000 18.13706 124 ARG A CA 1
ATOM 1097 C C . ARG A 1 103 ? 26.55447 -28.67161 32.75498 1.000 15.42080 124 ARG A C 1
ATOM 1098 O O . ARG A 1 103 ? 27.47676 -29.50100 32.71989 1.000 18.18854 124 ARG A O 1
ATOM 1119 N N . GLU A 1 104 ? 25.61388 -28.63713 31.80098 1.000 16.64076 125 GLU A N 1
ATOM 1120 C CA . GLU A 1 104 ? 25.63893 -29.57255 30.68391 1.000 18.05643 125 GLU A CA 1
ATOM 1121 C C . GLU A 1 104 ? 26.86279 -29.31835 29.80059 1.000 20.10445 125 GLU A C 1
ATOM 1122 O O . GLU A 1 104 ? 27.34015 -28.18886 29.65724 1.000 19.77649 125 GLU A O 1
ATOM 1134 N N . SER A 1 105 ? 27.37489 -30.38743 29.21011 1.000 19.46379 126 SER A N 1
ATOM 1135 C CA . SER A 1 105 ? 28.47281 -30.26986 28.25645 1.000 17.90831 126 SER A CA 1
ATOM 1136 C C . SER A 1 105 ? 28.00408 -29.59084 26.97952 1.000 21.57071 126 SER A C 1
ATOM 1137 O O . SER A 1 105 ? 26.93874 -29.90579 26.43463 1.000 20.24136 126 SER A O 1
ATOM 1145 N N . HIS A 1 106 ? 28.81577 -28.67605 26.47496 1.000 19.39249 127 HIS A N 1
ATOM 1146 C CA . HIS A 1 106 ? 28.47190 -27.92512 25.28592 1.000 17.75178 127 HIS A CA 1
ATOM 1147 C C . HIS A 1 106 ? 29.73692 -27.30438 24.70598 1.000 16.92674 127 HIS A C 1
ATOM 1148 O O . HIS A 1 106 ? 30.80069 -27.30277 25.33247 1.000 18.63957 127 HIS A O 1
ATOM 1162 N N . GLY A 1 107 ? 29.58560 -26.75760 23.51209 1.000 19.11454 128 GLY A N 1
ATOM 1163 C CA . GLY A 1 107 ? 30.65897 -26.04017 22.86431 1.000 19.92006 128 GLY A CA 1
ATOM 1164 C C . GLY A 1 107 ? 30.24387 -25.61577 21.48179 1.000 20.06086 128 GLY A C 1
ATOM 1165 O O . GLY A 1 107 ? 29.07303 -25.28610 21.24220 1.000 18.32297 128 GLY A O 1
ATOM 1169 N N . PHE A 1 108 ? 31.18873 -25.61500 20.55192 1.000 19.46009 129 PHE A N 1
ATOM 1170 C CA . PHE A 1 108 ? 30.94098 -25.11550 19.21587 1.000 20.70177 129 PHE A CA 1
ATOM 1171 C C . PHE A 1 108 ? 31.45949 -26.11386 18.20452 1.000 21.50391 129 PHE A C 1
ATOM 1172 O O . PHE A 1 108 ? 32.52112 -26.69946 18.39549 1.000 23.12318 129 PHE A O 1
ATOM 1189 N N . LEU A 1 109 ? 30.67310 -26.30621 17.15375 1.000 19.49958 130 LEU A N 1
ATOM 1190 C CA . LEU A 1 109 ? 31.02812 -27.13623 15.99219 1.000 20.18058 130 LEU A CA 1
ATOM 1191 C C . LEU A 1 109 ? 30.94266 -26.18526 14.82086 1.000 18.06892 130 LEU A C 1
ATOM 1192 O O . LEU A 1 109 ? 29.84701 -25.82124 14.38487 1.000 20.80455 130 LEU A O 1
ATOM 1208 N N . GLY A 1 110 ? 32.10605 -25.76237 14.30908 1.000 20.89758 131 GLY A N 1
ATOM 1209 C CA . GLY A 1 110 ? 32.12443 -24.55289 13.52782 1.000 22.63311 131 GLY A CA 1
ATOM 1210 C C . GLY A 1 110 ? 31.53898 -23.41909 14.33476 1.000 20.04421 131 GLY A C 1
ATOM 1211 O O . GLY A 1 110 ? 31.83287 -23.25606 15.53693 1.000 22.85977 131 GLY A O 1
ATOM 1215 N N . GLY A 1 111 ? 30.69284 -22.62245 13.68495 1.000 22.70624 132 GLY A N 1
ATOM 1216 C CA . GLY A 1 111 ? 30.01762 -21.54128 14.38197 1.000 21.01260 132 GLY A CA 1
ATOM 1217 C C . GLY A 1 111 ? 28.79933 -21.98674 15.17080 1.000 22.04052 132 GLY A C 1
ATOM 1218 O O . GLY A 1 111 ? 28.28220 -21.21438 15.98569 1.000 19.84777 132 GLY A O 1
ATOM 1222 N N . ASN A 1 112 ? 28.37092 -23.22616 14.96088 1.000 20.66255 133 ASN A N 1
ATOM 1223 C CA . ASN A 1 112 ? 27.16916 -23.73347 15.61341 1.000 20.95684 133 ASN A CA 1
ATOM 1224 C C . ASN A 1 112 ? 27.43679 -24.00264 17.08683 1.000 19.10385 133 ASN A C 1
ATOM 1225 O O . ASN A 1 112 ? 28.39827 -24.68478 17.45262 1.000 20.15389 133 ASN A O 1
ATOM 1236 N N . ALA A 1 113 ? 26.54934 -23.52146 17.95651 1.000 18.33894 134 ALA A N 1
ATOM 1237 C CA . ALA A 1 113 ? 26.62056 -23.86578 19.36565 1.000 18.10748 134 ALA A CA 1
ATOM 1238 C C . ALA A 1 113 ? 25.83500 -25.15825 19.56261 1.000 21.05755 134 ALA A C 1
ATOM 1239 O O . ALA A 1 113 ? 24.68377 -25.25048 19.13411 1.000 20.48537 134 ALA A O 1
ATOM 1246 N N . VAL A 1 114 ? 26.47476 -26.15336 20.14089 1.000 19.13375 135 VAL A N 1
ATOM 1247 C CA . VAL A 1 114 ? 25.89750 -27.48601 20.28640 1.000 21.62839 135 VAL A CA 1
ATOM 1248 C C . VAL A 1 114 ? 26.07557 -27.94410 21.72902 1.000 19.05382 135 VAL A C 1
ATOM 1249 O O . VAL A 1 114 ? 26.95965 -27.47922 22.46273 1.000 20.89277 135 VAL A O 1
ATOM 1262 N N . SER A 1 115 ? 25.20589 -28.86299 22.15197 1.000 19.65330 136 SER A N 1
ATOM 1263 C CA . SER A 1 115 ? 25.29591 -29.38412 23.50137 1.000 16.35779 136 SER A CA 1
ATOM 1264 C C . SER A 1 115 ? 24.84512 -30.84036 23.53286 1.000 21.42663 136 SER A C 1
ATOM 1265 O O . SER A 1 115 ? 24.22921 -31.34922 22.59555 1.000 22.61475 136 SER A O 1
ATOM 1273 N N . TRP A 1 116 ? 25.17306 -31.50519 24.63893 1.000 19.76738 137 TRP A N 1
ATOM 1274 C CA . TRP A 1 116 ? 24.77858 -32.89235 24.88495 1.000 20.66810 137 TRP A CA 1
ATOM 1275 C C . TRP A 1 116 ? 23.62695 -32.88280 25.88173 1.000 21.99016 137 TRP A C 1
ATOM 1276 O O . TRP A 1 116 ? 23.80293 -32.53703 27.04973 1.000 22.09854 137 TRP A O 1
ATOM 1297 N N . ARG A 1 117 ? 22.42633 -33.21101 25.39237 1.000 21.62323 138 ARG A N 1
ATOM 1298 C CA . ARG A 1 117 ? 21.19711 -33.05733 26.15479 1.000 22.27859 138 ARG A CA 1
ATOM 1299 C C . ARG A 1 117 ? 20.75753 -34.40249 26.71876 1.000 27.79108 138 ARG A C 1
ATOM 1300 O O . ARG A 1 117 ? 20.46851 -35.33309 25.95467 1.000 25.82422 138 ARG A O 1
ATOM 1321 N N . LEU A 1 118 ? 20.75568 -34.50436 28.03538 1.000 23.62977 139 LEU A N 1
ATOM 1322 C CA . LEU A 1 118 ? 20.07377 -35.56386 28.76272 1.000 26.74354 139 LEU A CA 1
ATOM 1323 C C . LEU A 1 118 ? 18.63292 -35.16666 29.02609 1.000 26.46654 139 LEU A C 1
ATOM 1324 O O . LEU A 1 118 ? 18.22258 -34.02792 28.79464 1.000 24.35745 139 LEU A O 1
ATOM 1340 N N . PRO A 1 119 ? 17.80487 -36.10031 29.51370 1.000 26.39794 140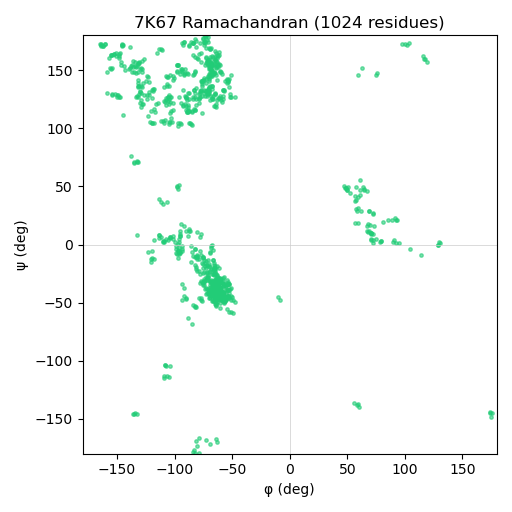 PRO A N 1
ATOM 1341 C CA . PRO A 1 119 ? 16.41218 -35.74627 29.82187 1.000 25.26366 140 PRO A CA 1
ATOM 1342 C C . PRO A 1 119 ? 16.35142 -34.57272 30.78252 1.000 23.32241 140 PRO A C 1
ATOM 1343 O O . PRO A 1 119 ? 17.12486 -34.48790 31.74346 1.000 24.47588 140 PRO A O 1
ATOM 1354 N N A ASP A 1 120 ? 15.42717 -33.65426 30.51358 0.537 24.19144 141 ASP A N 1
ATOM 1355 N N B ASP A 1 120 ? 15.42882 -33.65534 30.49942 0.463 24.20289 141 ASP A N 1
ATOM 1356 C CA A ASP A 1 120 ? 15.29781 -32.41839 31.28594 0.537 25.78419 141 ASP A CA 1
ATOM 1357 C CA B ASP A 1 120 ? 15.28478 -32.40536 31.24398 0.463 25.80266 141 ASP A CA 1
ATOM 1358 C C A ASP A 1 120 ? 16.58741 -31.59900 31.25700 0.537 21.80319 141 ASP A C 1
ATOM 1359 C C B ASP A 1 120 ? 16.58601 -31.60784 31.25684 0.463 21.83043 141 ASP A C 1
ATOM 1360 O O A ASP A 1 120 ? 16.78546 -30.71539 32.10584 0.537 21.37647 141 ASP A O 1
ATOM 1361 O O B ASP A 1 120 ? 16.78866 -30.75191 32.13107 0.463 21.38601 141 ASP A O 1
ATOM 1378 N N . ASN A 1 121 ? 17.45484 -31.88826 30.29116 1.000 22.81273 142 ASN A N 1
ATOM 1379 C CA . ASN A 1 121 ? 18.74708 -31.19387 30.13270 1.000 22.22078 142 ASN A CA 1
ATOM 1380 C C . ASN A 1 121 ? 19.59834 -31.26919 31.39639 1.000 23.79870 142 ASN A C 1
ATOM 1381 O O . ASN A 1 121 ? 20.29686 -30.31684 31.75163 1.000 20.54101 142 ASN A O 1
ATOM 1392 N N . GLN A 1 122 ? 19.56841 -32.41502 32.07807 1.000 22.96151 143 GLN A N 1
ATOM 1393 C CA . GLN A 1 122 ? 20.29473 -32.58451 33.32921 1.000 20.64356 143 GLN A CA 1
ATOM 1394 C C . GLN A 1 122 ? 21.64469 -33.26538 33.11648 1.000 25.69480 143 GLN A C 1
ATOM 1395 O O . GLN A 1 122 ? 22.02050 -34.19151 33.84135 1.000 25.84151 143 GLN A O 1
ATOM 1409 N N . GLY A 1 123 ? 22.40106 -32.78636 32.13751 1.000 21.49064 144 GLY A N 1
ATOM 1410 C CA . GLY A 1 123 ? 23.72245 -33.34609 31.89243 1.000 23.86087 144 GLY A CA 1
ATOM 1411 C C . GLY A 1 123 ? 24.65984 -33.14716 33.06373 1.000 20.80367 144 GLY A C 1
ATOM 1412 O O . GLY A 1 123 ? 24.52159 -32.21950 33.86433 1.000 21.77007 144 GLY A O 1
ATOM 1416 N N . ASN A 1 124 ? 25.63975 -34.04529 33.16796 1.000 23.27829 145 ASN A N 1
ATOM 1417 C CA . ASN A 1 124 ? 26.67875 -33.97872 34.18686 1.000 20.64477 145 ASN A CA 1
ATOM 1418 C C . ASN A 1 124 ? 26.09669 -33.74304 35.58147 1.000 19.83404 145 ASN A C 1
ATOM 1419 O O . ASN A 1 124 ? 26.55850 -32.86925 36.32309 1.000 21.94247 145 ASN A O 1
ATOM 1430 N N . PRO A 1 125 ? 25.07966 -34.51116 35.97820 1.000 23.23818 146 PRO A N 1
ATOM 1431 C CA . PRO A 1 125 ? 24.33416 -34.17500 37.19359 1.000 25.45863 146 PRO A CA 1
ATOM 1432 C C . PRO A 1 125 ? 25.23146 -34.11953 38.40836 1.000 21.73021 146 PRO A C 1
ATOM 1433 O O . PRO A 1 125 ? 26.06391 -35.00502 38.63221 1.000 27.04588 146 PRO A O 1
ATOM 1444 N N . GLY A 1 126 ? 25.07171 -33.05251 39.19355 1.000 21.71098 147 GLY A N 1
ATOM 1445 C CA . GLY A 1 126 ? 25.81345 -32.86598 40.42600 1.000 23.11715 147 GLY A CA 1
ATOM 1446 C C . GLY A 1 126 ? 27.28430 -32.52503 40.27553 1.000 21.73971 147 GLY A C 1
ATOM 1447 O O . GLY A 1 126 ? 27.96938 -32.40937 41.29182 1.000 25.93955 147 GLY A O 1
ATOM 1451 N N . ARG A 1 127 ? 27.78507 -32.33603 39.05173 1.000 20.64062 148 ARG A N 1
ATOM 1452 C CA . ARG A 1 127 ? 29.22008 -32.19018 38.84108 1.000 19.27269 148 ARG A CA 1
ATOM 1453 C C . ARG A 1 127 ? 29.61280 -30.71885 38.82636 1.000 24.08897 148 ARG A C 1
ATOM 1454 O O . ARG A 1 127 ? 28.82290 -29.85223 38.42772 1.000 22.82862 148 ARG A O 1
ATOM 1475 N N . ASP A 1 128 ? 30.85064 -30.44216 39.22951 1.000 24.47659 149 ASP A N 1
ATOM 1476 C CA . ASP A 1 128 ? 31.32960 -29.06546 39.22862 1.000 21.75789 149 ASP A CA 1
ATOM 1477 C C . ASP A 1 128 ? 32.05575 -28.73546 37.93194 1.000 20.01820 149 ASP A C 1
ATOM 1478 O O . ASP A 1 128 ? 32.22597 -29.57002 37.03235 1.000 20.38280 149 ASP A O 1
ATOM 1487 N N . ALA A 1 129 ? 32.40478 -27.44995 37.79052 1.000 19.92245 150 ALA A N 1
ATOM 1488 C CA . ALA A 1 129 ? 32.90030 -26.93363 36.52027 1.000 20.61736 150 ALA A CA 1
ATOM 1489 C C . ALA A 1 129 ? 34.18695 -27.61418 36.08693 1.000 19.44401 150 ALA A C 1
ATOM 1490 O O . ALA A 1 129 ? 34.41494 -27.80387 34.89700 1.000 21.41886 150 ALA A O 1
ATOM 1497 N N . ALA A 1 130 ? 35.03155 -28.00008 37.04331 1.000 21.52911 151 ALA A N 1
ATOM 1498 C CA . ALA A 1 130 ? 36.27782 -28.67098 36.66939 1.000 25.11388 151 ALA A CA 1
ATOM 1499 C C . ALA A 1 130 ? 36.00263 -30.01836 36.00490 1.000 22.17769 151 ALA A C 1
ATOM 1500 O O . ALA A 1 130 ? 36.60979 -30.36726 34.98856 1.000 23.34118 151 ALA A O 1
ATOM 1507 N N . PHE A 1 131 ? 35.08547 -30.80007 36.58437 1.000 21.46854 152 PHE A N 1
ATOM 1508 C CA . PHE A 1 131 ? 34.69568 -32.06629 35.98268 1.000 23.23949 152 PHE A CA 1
ATOM 1509 C C . PHE A 1 131 ? 34.07188 -31.85114 34.61586 1.000 24.90851 152 PHE A C 1
ATOM 1510 O O . PHE A 1 131 ? 34.39924 -32.54033 33.64886 1.000 22.84488 152 PHE A O 1
ATOM 1527 N N . VAL A 1 132 ? 33.14350 -30.88798 34.52351 1.000 22.78302 153 VAL A N 1
ATOM 1528 C CA . VAL A 1 132 ? 32.43115 -30.65211 33.28483 1.000 21.95068 153 VAL A CA 1
ATOM 1529 C C . VAL A 1 132 ? 33.38722 -30.24341 32.18142 1.000 21.00470 153 VAL A C 1
ATOM 1530 O O . VAL A 1 132 ? 33.28830 -30.72282 31.04693 1.000 23.33281 153 VAL A O 1
ATOM 1543 N N . ALA A 1 133 ? 34.32841 -29.32869 32.48161 1.000 18.79037 154 ALA A N 1
ATOM 1544 C CA . ALA A 1 133 ? 35.22541 -28.85848 31.44085 1.000 20.03196 154 ALA A CA 1
ATOM 1545 C C . ALA A 1 133 ? 35.96923 -30.02371 30.80324 1.000 17.90835 154 ALA A C 1
ATOM 1546 O O . ALA A 1 133 ? 36.15077 -30.06234 29.58942 1.000 20.13663 154 ALA A O 1
ATOM 1553 N N A GLU A 1 134 ? 36.43000 -30.97218 31.62075 0.503 23.13392 155 GLU A N 1
ATOM 1554 N N B GLU A 1 134 ? 36.42792 -30.97221 31.62123 0.497 23.13057 155 GLU A N 1
ATOM 1555 C CA A GLU A 1 134 ? 37.18479 -32.09884 31.07903 0.503 23.67576 155 GLU A CA 1
ATOM 1556 C CA B GLU A 1 134 ? 37.18368 -32.10026 31.08392 0.497 23.67692 155 GLU A CA 1
ATOM 1557 C C A GLU A 1 134 ? 36.27434 -33.03942 30.30349 0.503 23.27373 155 GLU A C 1
ATOM 1558 C C B GLU A 1 134 ? 36.27473 -33.03963 30.30585 0.497 23.27203 155 GLU A C 1
ATOM 1559 O O A GLU A 1 134 ? 36.64101 -33.52066 29.22542 0.503 20.95172 155 GLU A O 1
ATOM 1560 O O B GLU A 1 134 ? 36.64345 -33.52010 29.22815 0.497 20.95541 155 GLU A O 1
ATOM 1583 N N . ALA A 1 135 ? 35.07056 -33.29178 30.82339 1.000 22.32673 156 ALA A N 1
ATOM 1584 C CA . ALA A 1 135 ? 34.14737 -34.19114 30.13976 1.000 21.98739 156 ALA A CA 1
ATOM 1585 C C . ALA A 1 135 ? 33.79244 -33.65775 28.76354 1.000 24.40940 156 ALA A C 1
ATOM 1586 O O . ALA A 1 135 ? 33.85708 -34.37921 27.75841 1.000 24.20418 156 ALA A O 1
ATOM 1593 N N . GLU A 1 136 ? 33.42796 -32.37254 28.68163 1.000 23.41612 157 GLU A N 1
ATOM 1594 C CA . GLU A 1 136 ? 32.99681 -31.84161 27.39960 1.000 22.31083 157 GLU A CA 1
ATOM 1595 C C . GLU A 1 136 ? 34.17106 -31.69268 26.44213 1.000 19.08597 157 GLU A C 1
ATOM 1596 O O . GLU A 1 136 ? 33.98578 -31.79687 25.23638 1.000 21.41453 157 GLU A O 1
ATOM 1608 N N . ALA A 1 137 ? 35.38313 -31.45333 26.95963 1.000 21.84928 158 ALA A N 1
ATOM 1609 C CA . ALA A 1 137 ? 36.54604 -31.38784 26.07471 1.000 22.19529 158 ALA A CA 1
ATOM 1610 C C . ALA A 1 137 ? 36.70568 -32.69014 25.28485 1.000 21.99678 158 ALA A C 1
ATOM 1611 O O . ALA A 1 137 ? 37.00662 -32.67087 24.08416 1.000 23.01931 158 ALA A O 1
ATOM 1618 N N . ALA A 1 138 ? 36.47976 -33.81977 25.94137 1.000 24.77670 159 ALA A N 1
ATOM 1619 C CA . ALA A 1 138 ? 36.56418 -35.11211 25.26221 1.000 29.85818 159 ALA A CA 1
ATOM 1620 C C . ALA A 1 138 ? 35.44304 -35.28686 24.24499 1.000 27.37626 159 ALA A C 1
ATOM 1621 O O . ALA A 1 138 ? 35.67905 -35.77359 23.13851 1.000 26.60488 159 ALA A O 1
ATOM 1628 N N . LEU A 1 139 ? 34.21761 -34.87638 24.59086 1.000 22.91693 160 LEU A N 1
ATOM 1629 C CA . LEU A 1 139 ? 33.11325 -34.97271 23.63488 1.000 24.67182 160 LEU A CA 1
ATOM 1630 C C . LEU A 1 139 ? 33.37138 -34.11360 22.41151 1.000 24.66934 160 LEU A C 1
ATOM 1631 O O . LEU A 1 139 ? 33.09123 -34.52810 21.28291 1.000 28.98883 160 LEU A O 1
ATOM 1647 N N . LEU A 1 140 ? 33.91694 -32.90231 22.61399 1.000 21.65262 161 LEU A N 1
ATOM 1648 C CA . LEU A 1 140 ? 34.20963 -32.03188 21.48618 1.000 24.18137 161 LEU A CA 1
ATOM 1649 C C . LEU A 1 140 ? 35.34007 -32.60375 20.63558 1.000 22.86232 161 LEU A C 1
ATOM 1650 O O . LEU A 1 140 ? 35.30426 -32.52051 19.40597 1.000 25.61156 161 LEU A O 1
ATOM 1666 N N . ALA A 1 141 ? 36.36027 -33.16434 21.28435 1.000 26.35131 162 ALA A N 1
ATOM 1667 C CA . ALA A 1 141 ? 37.47700 -33.73092 20.53672 1.000 30.20619 162 ALA A CA 1
ATOM 1668 C C . ALA A 1 141 ? 36.99985 -34.82319 19.58943 1.000 28.69228 162 ALA A C 1
ATOM 1669 O O . ALA A 1 141 ? 37.54704 -34.97158 18.49520 1.000 29.06525 162 ALA A O 1
ATOM 1676 N N . ALA A 1 142 ? 35.96153 -35.55831 19.97830 1.000 29.25862 163 ALA A N 1
ATOM 1677 C CA . ALA A 1 142 ? 35.48204 -36.68600 19.18724 1.000 32.63007 163 ALA A CA 1
ATOM 1678 C C . ALA A 1 142 ? 34.75052 -36.25382 17.92921 1.000 39.27770 163 ALA A C 1
ATOM 1679 O O . ALA A 1 142 ? 34.63320 -37.05308 16.99783 1.000 38.17161 163 ALA A O 1
ATOM 1686 N N . ILE A 1 143 ? 34.25984 -35.01590 17.86669 1.000 25.46402 164 ILE A N 1
ATOM 1687 C CA . ILE A 1 143 ? 33.58321 -34.51000 16.67572 1.000 24.29699 164 ILE A CA 1
ATOM 1688 C C . ILE A 1 143 ? 34.38961 -33.46343 15.94387 1.000 26.94195 164 ILE A C 1
ATOM 1689 O O . ILE A 1 143 ? 33.91607 -32.91969 14.93619 1.000 30.97750 164 ILE A O 1
ATOM 1705 N N . ASP A 1 144 ? 35.61054 -33.16657 16.40089 1.000 29.17534 165 ASP A N 1
ATOM 1706 C CA . ASP A 1 144 ? 36.41878 -32.13101 15.77174 1.000 27.63886 165 ASP A CA 1
ATOM 1707 C C . ASP A 1 144 ? 36.82864 -32.55368 14.36388 1.000 25.92049 165 ASP A C 1
ATOM 1708 O O . ASP A 1 144 ? 37.41395 -33.62486 14.18216 1.000 34.34178 165 ASP A O 1
ATOM 1717 N N . GLU A 1 145 ? 36.51699 -31.70925 13.38474 1.000 31.31422 166 GLU A N 1
ATOM 1718 C CA . GLU A 1 145 ? 36.94595 -31.87842 11.99524 1.000 37.71900 166 GLU A CA 1
ATOM 1719 C C . GLU A 1 145 ? 36.65354 -33.28292 11.47547 1.000 37.79388 166 GLU A C 1
ATOM 1720 O O . GLU A 1 145 ? 37.49299 -33.93224 10.84316 1.000 42.07681 166 GLU A O 1
ATOM 1732 N N . ARG A 1 146 ? 35.44009 -33.75293 11.73364 1.000 34.42986 167 ARG A N 1
ATOM 1733 C CA . ARG A 1 146 ? 34.97111 -35.03151 11.22397 1.000 38.78371 167 ARG A CA 1
ATOM 1734 C C . ARG A 1 146 ? 33.68306 -34.83666 10.43352 1.000 48.49743 167 ARG A C 1
ATOM 1735 O O . ARG A 1 146 ? 32.86026 -33.97526 10.77701 1.000 35.82498 167 ARG A O 1
ATOM 1756 N N . PRO A 1 147 ? 33.47348 -35.61373 9.37463 1.000 51.50911 168 PRO A N 1
ATOM 1757 C CA . PRO A 1 147 ? 32.26205 -35.44758 8.56834 1.000 46.37798 168 PRO A CA 1
ATOM 1758 C C . PRO A 1 147 ? 31.08005 -36.19869 9.15801 1.000 39.85903 168 PRO A C 1
ATOM 1759 O O . PRO A 1 147 ? 31.21875 -37.07608 10.02101 1.000 32.24399 168 PRO A O 1
ATOM 1770 N N . ASP A 1 148 ? 29.89483 -35.80937 8.68156 1.000 36.14374 169 ASP A N 1
ATOM 1771 C CA . ASP A 1 148 ? 28.64911 -36.51586 8.97746 1.000 44.90835 169 ASP A CA 1
ATOM 1772 C C . ASP A 1 148 ? 28.37995 -36.59652 10.47826 1.000 39.01034 169 ASP A C 1
ATOM 1773 O O . ASP A 1 148 ? 28.08542 -37.65785 11.02887 1.000 37.76722 169 ASP A O 1
ATOM 1782 N N . ILE A 1 149 ? 28.47618 -35.44855 11.14688 1.000 35.59894 170 ILE A N 1
ATOM 1783 C CA . ILE A 1 149 ? 28.08669 -35.33876 12.54982 1.000 28.88837 170 ILE A CA 1
ATOM 1784 C C . ILE A 1 149 ? 26.61077 -34.94980 12.57335 1.000 26.38443 170 ILE A C 1
ATOM 1785 O O . ILE A 1 149 ? 26.23017 -33.89087 12.06033 1.000 29.96323 170 ILE A O 1
ATOM 1801 N N . VAL A 1 150 ? 25.78252 -35.80306 13.15863 1.000 29.38627 171 VAL A N 1
ATOM 1802 C CA . VAL A 1 150 ? 24.33730 -35.61481 13.15928 1.000 25.70524 171 VAL A CA 1
ATOM 1803 C C . VAL A 1 150 ? 23.94555 -34.86794 14.43391 1.000 22.60201 171 VAL A C 1
ATOM 1804 O O . VAL A 1 150 ? 24.19055 -35.35401 15.53761 1.000 23.96193 171 VAL A O 1
ATOM 1817 N N . VAL A 1 151 ? 23.33247 -33.70195 14.26005 1.000 26.95166 172 VAL A N 1
ATOM 1818 C CA . VAL A 1 151 ? 22.95070 -32.82376 15.36467 1.000 27.11291 172 VAL A CA 1
ATOM 1819 C C . VAL A 1 151 ? 21.43673 -32.71911 15.38759 1.000 21.82596 172 VAL A C 1
ATOM 1820 O O . VAL A 1 151 ? 20.81632 -32.23949 14.42038 1.000 26.05873 172 VAL A O 1
ATOM 1833 N N . ALA A 1 152 ? 20.84011 -33.12159 16.50649 1.000 22.70628 173 ALA A N 1
ATOM 1834 C CA . ALA A 1 152 ? 19.39529 -33.01374 16.66700 1.000 24.47819 173 ALA A CA 1
ATOM 1835 C C . ALA A 1 152 ? 18.97057 -31.55390 16.76729 1.000 28.22054 173 ALA A C 1
ATOM 1836 O O . ALA A 1 152 ? 19.71299 -30.69159 17.25316 1.000 24.20042 173 ALA A O 1
ATOM 1843 N N . ARG A 1 153 ? 17.75847 -31.27923 16.30217 1.000 23.40515 174 ARG A N 1
ATOM 1844 C CA . ARG A 1 153 ? 17.20246 -29.93744 16.34566 1.000 22.15354 174 ARG A CA 1
ATOM 1845 C C . ARG A 1 153 ? 15.78110 -29.98623 16.89401 1.000 35.60849 174 ARG A C 1
ATOM 1846 O O . ARG A 1 153 ? 14.94604 -30.75307 16.40520 1.000 30.19225 174 ARG A O 1
ATOM 1867 N N . GLU A 1 154 ? 15.51759 -29.17639 17.90889 1.000 31.78554 175 GLU A N 1
ATOM 1868 C CA . GLU A 1 154 ? 14.16661 -28.94814 18.38192 1.000 37.93106 175 GLU A CA 1
ATOM 1869 C C . GLU A 1 154 ? 13.41794 -28.06856 17.39099 1.000 40.44245 175 GLU A C 1
ATOM 1870 O O . GLU A 1 154 ? 14.00431 -27.29473 16.63332 1.000 37.20563 175 GLU A O 1
ATOM 1882 N N . ALA A 1 155 ? 12.08755 -28.19805 17.39855 1.000 55.50456 176 ALA A N 1
ATOM 1883 C CA . ALA A 1 155 ? 11.26422 -27.42706 16.47255 1.000 52.64296 176 ALA A CA 1
ATOM 1884 C C . ALA A 1 155 ? 11.59232 -25.94130 16.54195 1.000 56.66670 176 ALA A C 1
ATOM 1885 O O . ALA A 1 155 ? 11.62011 -25.25269 15.51434 1.000 54.05298 176 ALA A O 1
ATOM 1892 N N . ARG A 1 156 ? 11.85638 -25.42843 17.74672 1.000 59.37578 177 ARG A N 1
ATOM 1893 C CA . ARG A 1 156 ? 12.15792 -24.00805 17.89080 1.000 65.20472 177 ARG A CA 1
ATOM 1894 C C . ARG A 1 156 ? 13.47618 -23.63318 17.22398 1.000 59.22111 177 ARG A C 1
ATOM 1895 O O . ARG A 1 156 ? 13.66526 -22.47547 16.83770 1.000 60.80686 177 ARG A O 1
ATOM 1916 N N . ARG A 1 157 ? 14.39650 -24.58692 17.08341 1.000 53.70291 178 ARG A N 1
ATOM 1917 C CA . ARG A 1 157 ? 15.73528 -24.31589 16.57172 1.000 57.42580 178 ARG A CA 1
ATOM 1918 C C . ARG A 1 157 ? 15.94558 -24.89991 15.17730 1.000 49.79502 178 ARG A C 1
ATOM 1919 O O . ARG A 1 157 ? 17.05308 -25.32716 14.83086 1.000 44.37913 178 ARG A O 1
ATOM 1940 N N . GLY A 1 158 ? 14.89372 -24.90281 14.36042 1.000 45.62170 179 GLY A N 1
ATOM 1941 C CA . GLY A 1 158 ? 14.98475 -25.37208 12.99586 1.000 44.68684 179 GLY A CA 1
ATOM 1942 C C . GLY A 1 158 ? 14.60451 -26.81794 12.79198 1.000 39.15761 179 GLY A C 1
ATOM 1943 O O . GLY A 1 158 ? 14.69315 -27.31156 11.65492 1.000 41.13721 179 GLY A O 1
ATOM 1947 N N . GLY A 1 159 ? 14.19532 -27.51597 13.84835 1.000 36.59440 180 GLY A N 1
ATOM 1948 C CA . GLY A 1 159 ? 13.83081 -28.91101 13.74813 1.000 40.19100 180 GLY A CA 1
ATOM 1949 C C . GLY A 1 159 ? 12.44161 -29.08719 13.16514 1.000 42.11203 180 GLY A C 1
ATOM 1950 O O . GLY A 1 159 ? 11.85336 -28.14570 12.62649 1.000 46.11537 180 GLY A O 1
ATOM 1954 N N . PRO A 1 160 ? 11.88130 -30.29544 13.27422 1.000 39.14962 181 PRO A N 1
ATOM 1955 C CA . PRO A 1 160 ? 12.44093 -31.46566 13.95812 1.000 37.36883 181 PRO A CA 1
ATOM 1956 C C . PRO A 1 160 ? 13.45072 -32.26128 13.14232 1.000 37.02974 181 PRO A C 1
ATOM 1957 O O . PRO A 1 160 ? 13.99289 -33.23415 13.65691 1.000 34.51703 181 PRO A O 1
ATOM 1968 N N . THR A 1 161 ? 13.67939 -31.88582 11.88882 1.000 39.52525 182 THR A N 1
ATOM 1969 C CA . THR A 1 161 ? 14.66155 -32.60732 11.09877 1.000 34.85578 182 THR A CA 1
ATOM 1970 C C . THR A 1 161 ? 16.06071 -32.30250 11.63091 1.000 35.62963 182 THR A C 1
ATOM 1971 O O . THR A 1 161 ? 16.34976 -31.15397 11.99523 1.000 33.26397 182 THR A O 1
ATOM 1982 N N . PRO A 1 162 ? 16.94208 -33.29227 11.68573 1.000 32.20897 183 PRO A N 1
ATOM 1983 C CA . PRO A 1 162 ? 18.29420 -33.05236 12.20415 1.000 29.42556 183 PRO A CA 1
ATOM 1984 C C . PRO A 1 162 ? 19.15028 -32.29087 11.20366 1.000 31.92818 183 PRO A C 1
ATOM 1985 O O . PRO A 1 162 ? 18.77586 -32.03795 10.05126 1.000 35.72972 183 PRO A O 1
ATOM 1996 N N . LEU A 1 163 ? 20.32035 -31.89089 11.68592 1.000 29.35890 184 LEU A N 1
ATOM 1997 C CA . LEU A 1 163 ? 21.29610 -31.13465 10.91782 1.000 24.88166 184 LEU A CA 1
ATOM 1998 C C . LEU A 1 163 ? 22.56644 -31.96367 10.85365 1.000 31.35716 184 LEU A C 1
ATOM 1999 O O . LEU A 1 163 ? 23.08379 -32.39210 11.89213 1.000 30.41702 184 LEU A O 1
ATOM 2015 N N . THR A 1 164 ? 23.06049 -32.21216 9.63972 1.000 31.41009 185 THR A N 1
ATOM 2016 C CA . THR A 1 164 ? 24.29721 -32.96385 9.45483 1.000 30.37486 185 THR A CA 1
ATOM 2017 C C . THR A 1 164 ? 25.41477 -32.00483 9.07640 1.000 27.34429 185 THR A C 1
ATOM 2018 O O . THR A 1 164 ? 25.26535 -31.20707 8.14486 1.000 28.88630 185 THR A O 1
ATOM 2029 N N . LEU A 1 165 ? 26.50273 -32.05174 9.84016 1.000 27.31086 186 LEU A N 1
ATOM 2030 C CA . LEU A 1 165 ? 27.55410 -31.05512 9.78945 1.000 27.99765 186 LEU A CA 1
ATOM 2031 C C . LEU A 1 165 ? 28.91919 -31.73374 9.76788 1.000 32.64751 186 LEU A C 1
ATOM 2032 O O . LEU A 1 165 ? 29.07720 -32.87480 10.20786 1.000 31.51043 186 LEU A O 1
ATOM 2048 N N . GLY A 1 166 ? 29.90905 -30.99782 9.25911 1.000 31.25870 187 GLY A N 1
ATOM 2049 C CA . GLY A 1 166 ? 31.27945 -31.43513 9.32617 1.000 26.95490 187 GLY A CA 1
ATOM 2050 C C . GLY A 1 166 ? 31.87629 -31.67900 7.95785 1.000 45.43754 187 GLY A C 1
ATOM 2051 O O . GLY A 1 166 ? 31.16242 -31.86808 6.96970 1.000 38.73506 187 GLY A O 1
ATOM 2055 N N . PRO A 1 167 ? 33.21370 -31.68161 7.87586 1.000 41.51469 188 PRO A N 1
ATOM 2056 C CA . PRO A 1 167 ? 34.15267 -31.47745 8.99408 1.000 37.75561 188 PRO A CA 1
ATOM 2057 C C . PRO A 1 167 ? 34.26055 -30.02043 9.42093 1.000 31.09832 188 PRO A C 1
ATOM 2058 O O . PRO A 1 167 ? 34.33380 -29.12833 8.57904 1.000 32.72097 188 PRO A O 1
ATOM 2069 N N . LEU A 1 168 ? 34.25325 -29.77935 10.73111 1.000 33.89388 189 LEU A N 1
ATOM 2070 C CA . LEU A 1 168 ? 34.31683 -28.43722 11.27600 1.000 28.17253 189 LEU A CA 1
ATOM 2071 C C . LEU A 1 168 ? 35.13870 -28.45692 12.55221 1.000 28.35008 189 LEU A C 1
ATOM 2072 O O . LEU A 1 168 ? 35.21768 -29.48829 13.23051 1.000 26.69768 189 LEU A O 1
ATOM 2088 N N . PRO A 1 169 ? 35.76135 -27.33476 12.90581 1.000 27.57146 190 PRO A N 1
ATOM 2089 C CA . PRO A 1 169 ? 36.49942 -27.28744 14.17519 1.000 29.94531 190 PRO A CA 1
ATOM 2090 C C . PRO A 1 169 ? 35.53990 -27.31050 15.35871 1.000 31.71205 190 PRO A C 1
ATOM 2091 O O . PRO A 1 169 ? 34.55282 -26.57692 15.38269 1.000 27.05856 190 PRO A O 1
ATOM 2102 N N . ALA A 1 170 ? 35.82975 -28.16518 16.32115 1.000 23.29231 191 ALA A N 1
ATOM 2103 C CA . ALA A 1 170 ? 35.08113 -28.22651 17.57623 1.000 26.85560 191 ALA A CA 1
ATOM 2104 C C . ALA A 1 170 ? 35.91687 -27.57764 18.67888 1.000 28.87744 191 ALA A C 1
ATOM 2105 O O . ALA A 1 170 ? 37.04845 -28.00899 18.94014 1.000 26.18322 191 ALA A O 1
ATOM 2112 N N . VAL A 1 171 ? 35.35592 -26.55751 19.33502 1.000 22.69757 192 VAL A N 1
ATOM 2113 C CA . VAL A 1 171 ? 36.07366 -25.86108 20.38937 1.000 22.12542 192 VAL A CA 1
ATOM 2114 C C . VAL A 1 171 ? 35.16337 -25.65885 21.58702 1.000 21.88727 192 VAL A C 1
ATOM 2115 O O . VAL A 1 171 ? 33.93653 -25.58985 21.46133 1.000 21.29448 192 VAL A O 1
ATOM 2128 N N . SER A 1 172 ? 35.78440 -25.55004 22.75223 1.000 19.82722 193 SER A N 1
ATOM 2129 C CA . SER A 1 172 ? 35.08962 -25.16515 23.96592 1.000 20.92552 193 SER A CA 1
ATOM 2130 C C . SER A 1 172 ? 34.73156 -23.68007 23.90086 1.000 20.17801 193 SER A C 1
ATOM 2131 O O . SER A 1 172 ? 35.37594 -22.87917 23.22824 1.000 17.95987 193 SER A O 1
ATOM 2139 N N . GLU A 1 173 ? 33.72106 -23.30215 24.66875 1.000 19.54228 194 GLU A N 1
ATOM 2140 C CA . GLU A 1 173 ? 33.42950 -21.88324 24.77206 1.000 17.59525 194 GLU A CA 1
ATOM 2141 C C . GLU A 1 173 ? 34.56727 -21.13565 25.46027 1.000 16.08746 194 GLU A C 1
ATOM 2142 O O . GLU A 1 173 ? 34.80520 -19.96136 25.14703 1.000 16.95208 194 GLU A O 1
ATOM 2154 N N . ALA A 1 174 ? 35.29057 -21.78851 26.37101 1.000 16.93180 195 ALA A N 1
ATOM 2155 C CA . ALA A 1 174 ? 36.46153 -21.15160 26.97048 1.000 15.70140 195 ALA A CA 1
ATOM 2156 C C . ALA A 1 174 ? 37.42528 -20.68165 25.88923 1.000 19.88011 195 ALA A C 1
ATOM 2157 O O . ALA A 1 174 ? 37.94041 -19.55692 25.93311 1.000 16.54561 195 ALA A O 1
ATOM 2164 N N . GLN A 1 175 ? 37.69051 -21.53907 24.89774 1.000 16.41376 196 GLN A N 1
ATOM 2165 C CA . GLN A 1 175 ? 38.61669 -21.14145 23.84703 1.000 19.29673 196 GLN A CA 1
ATOM 2166 C C . GLN A 1 175 ? 37.99148 -20.10296 22.93309 1.000 18.79644 196 GLN A C 1
ATOM 2167 O O . GLN A 1 175 ? 38.67159 -19.18224 22.46623 1.000 18.93486 196 GLN A O 1
ATOM 2181 N N . ALA A 1 176 ? 36.69203 -20.24011 22.63952 1.000 17.04383 197 ALA A N 1
ATOM 2182 C CA . ALA A 1 176 ? 36.01989 -19.23920 21.83273 1.000 17.57525 197 ALA A CA 1
ATOM 2183 C C . ALA A 1 176 ? 36.14373 -17.86212 22.46819 1.000 17.50365 197 ALA A C 1
ATOM 2184 O O . ALA A 1 176 ? 36.40948 -16.87119 21.77983 1.000 16.80178 197 ALA A O 1
ATOM 2191 N N . ALA A 1 177 ? 35.93180 -17.78464 23.77668 1.000 16.55584 198 ALA A N 1
ATOM 2192 C CA . ALA A 1 177 ? 36.03817 -16.51028 24.48332 1.000 16.40319 198 ALA A CA 1
ATOM 2193 C C . ALA A 1 177 ? 37.46083 -15.98290 24.42290 1.000 16.56397 198 ALA A C 1
ATOM 2194 O O . ALA A 1 177 ? 37.68218 -14.79102 24.14508 1.000 15.89149 198 ALA A O 1
ATOM 2201 N N . ALA A 1 178 ? 38.43233 -16.86253 24.68224 1.000 17.23142 199 ALA A N 1
ATOM 2202 C CA . ALA A 1 178 ? 39.83148 -16.45633 24.63980 1.000 15.51268 199 ALA A CA 1
ATOM 2203 C C . ALA A 1 178 ? 40.21654 -15.93253 23.26250 1.000 16.98134 199 ALA A C 1
ATOM 2204 O O . ALA A 1 178 ? 40.98888 -14.96440 23.16482 1.000 18.78456 199 ALA A O 1
ATOM 2211 N N . SER A 1 179 ? 39.71483 -16.55997 22.19053 1.000 16.48660 200 SER A N 1
ATOM 2212 C CA . SER A 1 179 ? 40.05344 -16.12431 20.83032 1.000 15.50902 200 SER A CA 1
ATOM 2213 C C . SER A 1 179 ? 39.60810 -14.69991 20.54827 1.000 18.44882 200 SER A C 1
ATOM 2214 O O . SER A 1 179 ? 40.12157 -14.07739 19.60936 1.000 18.71014 200 SER A O 1
ATOM 2222 N N . LEU A 1 180 ? 38.65571 -14.17686 21.32294 1.000 16.85778 201 LEU A N 1
ATOM 2223 C CA . LEU A 1 180 ? 38.20340 -12.80115 21.19197 1.000 18.73605 201 LEU A CA 1
ATOM 2224 C C . LEU A 1 180 ? 38.74925 -11.88395 22.28156 1.000 17.83521 201 LEU A C 1
ATOM 2225 O O . LEU A 1 180 ? 38.35666 -10.71278 22.37417 1.000 18.38807 201 LEU A O 1
ATOM 2241 N N . GLY A 1 181 ? 39.65372 -12.36374 23.13021 1.000 15.77655 202 GLY A N 1
ATOM 2242 C CA . GLY A 1 181 ? 40.14322 -11.55910 24.20297 1.000 15.45346 202 GLY A CA 1
ATOM 2243 C C . GLY A 1 181 ? 39.14461 -11.26081 25.28709 1.000 16.28577 202 GLY A C 1
ATOM 2244 O O . GLY A 1 181 ? 39.21391 -10.20003 25.90535 1.000 18.10862 202 GLY A O 1
ATOM 2248 N N . LEU A 1 182 ? 38.17320 -12.16637 25.49795 1.000 16.36928 203 LEU A N 1
ATOM 2249 C CA . LEU A 1 182 ? 37.16754 -12.00925 26.53606 1.000 17.22190 203 LEU A CA 1
ATOM 2250 C C . LEU A 1 182 ? 37.46316 -12.95729 27.68209 1.000 14.65208 203 LEU A C 1
ATOM 2251 O O . LEU A 1 182 ? 37.94272 -14.07808 27.45119 1.000 17.40167 203 LEU A O 1
ATOM 2267 N N . GLY A 1 183 ? 37.18146 -12.49580 28.89437 1.000 14.92200 204 GLY A N 1
ATOM 2268 C CA . GLY A 1 183 ? 37.25607 -13.35935 30.06116 1.000 15.50892 204 GLY A CA 1
ATOM 2269 C C . GLY A 1 183 ? 36.22245 -14.46659 30.00527 1.000 14.95253 204 GLY A C 1
ATOM 2270 O O . GLY A 1 183 ? 35.20838 -14.37208 29.31581 1.000 15.29080 204 GLY A O 1
ATOM 2274 N N . TYR A 1 184 ? 36.47881 -15.52488 30.77397 1.000 16.79698 205 TYR A N 1
ATOM 2275 C CA . TYR A 1 184 ? 35.57992 -16.66953 30.79646 1.000 15.67873 205 TYR A CA 1
ATOM 2276 C C . TYR A 1 184 ? 35.58515 -17.29640 32.17876 1.000 16.08218 205 TYR A C 1
ATOM 2277 O O . TYR A 1 184 ? 36.66074 -17.61904 32.70315 1.000 17.05781 205 TYR A O 1
ATOM 2295 N N . LEU A 1 185 ? 34.39983 -17.45808 32.75239 1.000 17.17403 206 LEU A N 1
ATOM 2296 C CA . LEU A 1 185 ? 34.23467 -18.16401 34.02681 1.000 13.14119 206 LEU A CA 1
ATOM 2297 C C . LEU A 1 185 ? 33.13875 -19.20588 33.84868 1.000 16.96199 206 LEU A C 1
ATOM 2298 O O . LEU A 1 185 ? 32.05305 -18.89523 33.33737 1.000 17.68342 206 LEU A O 1
ATOM 2314 N N . ARG A 1 186 ? 33.41833 -20.44533 34.25055 1.000 15.85117 207 ARG A N 1
ATOM 2315 C CA . ARG A 1 186 ? 32.43015 -21.51837 34.18981 1.000 14.33470 207 ARG A CA 1
ATOM 2316 C C . ARG A 1 186 ? 31.90856 -21.82861 35.58614 1.000 15.31216 207 ARG A C 1
ATOM 2317 O O . ARG A 1 186 ? 32.69748 -22.09201 36.51088 1.000 18.10168 207 ARG A O 1
ATOM 2338 N N . LEU A 1 187 ? 30.58061 -21.80236 35.73020 1.000 18.33447 208 LEU A N 1
ATOM 2339 C CA . LEU A 1 187 ? 29.90340 -22.17609 36.96353 1.000 15.81559 208 LEU A CA 1
ATOM 2340 C C . LEU A 1 187 ? 28.84571 -23.20706 36.57878 1.000 18.95295 208 LEU A C 1
ATOM 2341 O O . LEU A 1 187 ? 27.96206 -22.91650 35.77462 1.000 19.23596 208 LEU A O 1
ATOM 2357 N N . ALA A 1 188 ? 28.93462 -24.40180 37.14624 1.000 17.91024 209 ALA A N 1
ATOM 2358 C CA . ALA A 1 188 ? 28.08093 -25.50932 36.71973 1.000 18.30170 209 ALA A CA 1
ATOM 2359 C C . ALA A 1 188 ? 26.75051 -25.44674 37.45688 1.000 18.43252 209 ALA A C 1
ATOM 2360 O O . ALA A 1 188 ? 26.65994 -25.83016 38.61862 1.000 18.40696 209 ALA A O 1
ATOM 2367 N N . VAL A 1 189 ? 25.70630 -24.99258 36.77082 1.000 15.59060 210 VAL A N 1
ATOM 2368 C CA . VAL A 1 189 ? 24.35002 -24.93697 37.30246 1.000 16.49944 210 VAL A CA 1
ATOM 2369 C C . VAL A 1 189 ? 23.45097 -25.82914 36.45727 1.000 17.20262 210 VAL A C 1
ATOM 2370 O O . VAL A 1 189 ? 23.48290 -25.77341 35.21696 1.000 18.01333 210 VAL A O 1
ATOM 2383 N N . SER A 1 190 ? 22.62103 -26.64521 37.13277 1.000 17.20542 211 SER A N 1
ATOM 2384 C CA . SER A 1 190 ? 21.68797 -27.48780 36.39202 1.000 18.99231 211 SER A CA 1
ATOM 2385 C C . SER A 1 190 ? 20.53036 -26.66338 35.84412 1.000 14.94493 211 SER A C 1
ATOM 2386 O O . SER A 1 190 ? 20.01306 -25.76049 36.51652 1.000 18.36291 211 SER A O 1
ATOM 2394 N N . ASP A 1 191 ? 20.10977 -26.99321 34.63245 1.000 16.99667 212 ASP A N 1
ATOM 2395 C CA . ASP A 1 191 ? 18.93959 -26.34849 34.03591 1.000 17.00463 212 ASP A CA 1
ATOM 2396 C C . ASP A 1 191 ? 17.75298 -26.46781 34.98537 1.000 20.84289 212 ASP A C 1
ATOM 2397 O O . ASP A 1 191 ? 17.59291 -27.48524 35.66768 1.000 19.66415 212 ASP A O 1
ATOM 2406 N N . HIS A 1 192 ? 16.96820 -25.40205 35.07264 1.000 17.15725 213 HIS A N 1
ATOM 2407 C CA . HIS A 1 192 ? 15.74422 -25.33591 35.86626 1.000 17.31253 213 HIS A CA 1
ATOM 2408 C C . HIS A 1 192 ? 15.99165 -25.32899 37.37546 1.000 18.35955 213 HIS A C 1
ATOM 2409 O O . HIS A 1 192 ? 15.03482 -25.36085 38.15891 1.000 18.86011 213 HIS A O 1
ATOM 2423 N N . THR A 1 193 ? 17.23144 -25.17786 37.80306 1.000 17.11931 214 THR A N 1
ATOM 2424 C CA . THR A 1 193 ? 17.60876 -25.40209 39.19255 1.000 18.69043 214 THR A CA 1
ATOM 2425 C C . THR A 1 193 ? 18.37570 -24.20667 39.72037 1.000 19.21121 214 THR A C 1
ATOM 2426 O O . THR A 1 193 ? 19.06210 -23.51541 38.95823 1.000 17.86955 214 THR A O 1
ATOM 2437 N N . ARG A 1 194 ? 18.26882 -23.97451 41.04353 1.000 16.93408 215 ARG A N 1
ATOM 2438 C CA . ARG A 1 194 ? 19.11605 -23.00076 41.71828 1.000 16.79881 215 ARG A CA 1
ATOM 2439 C C . ARG A 1 194 ? 20.57893 -23.42945 41.63724 1.000 19.30252 215 ARG A C 1
ATOM 2440 O O . ARG A 1 194 ? 20.87945 -24.60585 41.41625 1.000 19.55284 215 ARG A O 1
ATOM 2461 N N . PRO A 1 195 ? 21.50204 -22.49789 41.83516 1.000 15.23738 216 PRO A N 1
ATOM 2462 C CA . PRO A 1 195 ? 22.91087 -22.89578 41.96286 1.000 17.51210 216 PRO A CA 1
ATOM 2463 C C . PRO A 1 195 ? 23.17997 -23.53792 43.32437 1.000 16.43503 216 PRO A C 1
ATOM 2464 O O . PRO A 1 195 ? 22.63012 -23.13147 44.34760 1.000 18.98988 216 PRO A O 1
ATOM 2475 N N . ASP A 1 196 ? 24.03961 -24.54498 43.31275 1.000 19.82357 217 ASP A N 1
ATOM 2476 C CA . ASP A 1 196 ? 24.46796 -25.16697 44.56556 1.000 21.18983 217 ASP A CA 1
ATOM 2477 C C . ASP A 1 196 ? 25.15831 -24.14963 45.46268 1.000 21.10649 217 ASP A C 1
ATOM 2478 O O . ASP A 1 196 ? 25.74778 -23.17041 44.99894 1.000 19.69739 217 ASP A O 1
ATOM 2487 N N . ASP A 1 197 ? 25.12748 -24.40437 46.78409 1.000 18.41500 218 ASP A N 1
ATOM 2488 C CA . ASP A 1 197 ? 25.77546 -23.50875 47.72113 1.000 18.78021 218 ASP A CA 1
ATOM 2489 C C . ASP A 1 197 ? 27.24105 -23.27304 47.36085 1.000 17.92721 218 ASP A C 1
ATOM 2490 O O . ASP A 1 197 ? 27.75120 -22.15575 47.50371 1.000 20.69730 218 ASP A O 1
ATOM 2499 N N . ALA A 1 198 ? 27.94154 -24.32003 46.91249 1.000 19.53696 219 ALA A N 1
ATOM 2500 C CA . ALA A 1 198 ? 29.35230 -24.14921 46.58725 1.000 18.78505 219 ALA A CA 1
ATOM 2501 C C . ALA A 1 198 ? 29.52198 -23.19945 45.41083 1.000 22.86611 219 ALA A C 1
ATOM 2502 O O . ALA A 1 198 ? 30.49784 -22.44465 45.35901 1.000 20.10107 219 ALA A O 1
ATOM 2509 N N . VAL A 1 199 ? 28.58534 -23.24751 44.46257 1.000 20.10477 220 VAL A N 1
ATOM 2510 C CA . VAL A 1 199 ? 28.63210 -22.32654 43.31772 1.000 18.62804 220 VAL A CA 1
ATOM 2511 C C . VAL A 1 199 ? 28.34545 -20.90984 43.77256 1.000 17.79652 220 VAL A C 1
ATOM 2512 O O . VAL A 1 199 ? 29.02050 -19.95506 43.35415 1.000 18.55263 220 VAL A O 1
ATOM 2525 N N . VAL A 1 200 ? 27.35803 -20.73237 44.65563 1.000 16.82021 221 VAL A N 1
ATOM 2526 C CA . VAL A 1 200 ? 27.05232 -19.39757 45.17612 1.000 18.30971 221 VAL A CA 1
ATOM 2527 C C . VAL A 1 200 ? 28.25224 -18.81054 45.89445 1.000 16.59478 221 VAL A C 1
ATOM 2528 O O . VAL A 1 200 ? 28.59815 -17.63390 45.71155 1.000 17.39774 221 VAL A O 1
ATOM 2541 N N . GLU A 1 201 ? 28.90339 -19.61558 46.74715 1.000 18.26554 222 GLU A N 1
ATOM 2542 C CA . GLU A 1 201 ? 30.07150 -19.15358 47.47347 1.000 21.29985 222 GLU A CA 1
ATOM 2543 C C . GLU A 1 201 ? 31.18246 -18.74844 46.51366 1.000 17.01497 222 GLU A C 1
ATOM 2544 O O . GLU A 1 201 ? 31.79019 -17.68272 46.67437 1.000 18.45994 222 GLU A O 1
ATOM 2556 N N . ARG A 1 202 ? 31.45927 -19.59116 45.52880 1.000 18.89020 223 ARG A N 1
ATOM 2557 C CA . ARG A 1 202 ? 32.48065 -19.26898 44.55060 1.000 18.90323 223 ARG A CA 1
ATOM 2558 C C . ARG A 1 202 ? 32.11529 -17.98780 43.81488 1.000 18.56084 223 ARG A C 1
ATOM 2559 O O . ARG A 1 202 ? 32.97679 -17.12839 43.57352 1.000 17.87408 223 ARG A O 1
ATOM 2580 N N . PHE A 1 203 ? 30.82605 -17.81853 43.48498 1.000 16.21679 224 PHE A N 1
ATOM 2581 C CA . PHE A 1 203 ? 30.46896 -16.61283 42.72576 1.000 16.97203 224 PHE A CA 1
ATOM 2582 C C . PHE A 1 203 ? 30.57525 -15.34861 43.57671 1.000 16.27894 224 PHE A C 1
ATOM 2583 O O . PHE A 1 203 ? 31.01846 -14.29400 43.09401 1.000 17.24214 224 PHE A O 1
ATOM 2600 N N . VAL A 1 204 ? 30.13757 -15.39813 44.83638 1.000 16.65600 225 VAL A N 1
ATOM 2601 C CA . VAL A 1 204 ? 30.18592 -14.20104 45.67040 1.000 17.15746 225 VAL A CA 1
ATOM 2602 C C . VAL A 1 204 ? 31.63409 -13.78302 45.86151 1.000 18.41010 225 VAL A C 1
ATOM 2603 O O . VAL A 1 204 ? 31.97064 -12.59634 45.76834 1.000 19.65714 225 VAL A O 1
ATOM 2616 N N . ARG A 1 205 ? 32.51227 -14.75548 46.08905 1.000 20.12141 226 ARG A N 1
ATOM 2617 C CA . ARG A 1 205 ? 33.92755 -14.43429 46.22807 1.000 18.65867 226 ARG A CA 1
ATOM 2618 C C . ARG A 1 205 ? 34.48457 -13.88739 44.92855 1.000 18.29863 226 ARG A C 1
ATOM 2619 O O . ARG A 1 205 ? 35.27125 -12.92751 44.93169 1.000 20.61923 226 ARG A O 1
ATOM 2640 N N . PHE A 1 206 ? 34.05616 -14.45980 43.79942 1.000 19.48277 227 PHE A N 1
ATOM 2641 C CA . PHE A 1 206 ? 34.47138 -13.93001 42.50937 1.000 18.99445 227 PHE A CA 1
ATOM 2642 C C . PHE A 1 206 ? 34.02251 -12.48365 42.36317 1.000 19.02571 227 PHE A C 1
ATOM 2643 O O . PHE A 1 206 ? 34.82162 -11.60638 42.01289 1.000 18.36348 227 PHE A O 1
ATOM 2660 N N . SER A 1 207 ? 32.74634 -12.20526 42.68084 1.000 18.26939 228 SER A N 1
ATOM 2661 C CA . SER A 1 207 ? 32.23170 -10.84870 42.58357 1.000 18.33360 228 SER A CA 1
ATOM 2662 C C . SER A 1 207 ? 33.06090 -9.88307 43.41992 1.000 20.14492 228 SER A C 1
ATOM 2663 O O . SER A 1 207 ? 33.39100 -8.77889 42.96230 1.000 20.45720 228 SER A O 1
ATOM 2671 N N A ARG A 1 208 ? 33.40536 -10.27008 44.64807 0.428 19.90281 229 ARG A N 1
ATOM 2672 N N B ARG A 1 208 ? 33.40435 -10.28149 44.65024 0.572 19.87959 229 ARG A N 1
ATOM 2673 C CA A ARG A 1 208 ? 34.17647 -9.37566 45.50219 0.428 21.73857 229 ARG A CA 1
ATOM 2674 C CA B ARG A 1 208 ? 34.18536 -9.41369 45.52473 0.572 21.70773 229 ARG A CA 1
ATOM 2675 C C A ARG A 1 208 ? 35.59011 -9.15539 44.98646 0.428 23.22239 229 ARG A C 1
ATOM 2676 C C B ARG A 1 208 ? 35.57117 -9.14144 44.95948 0.572 23.22845 229 ARG A C 1
ATOM 2677 O O A ARG A 1 208 ? 36.20455 -8.13827 45.32306 0.428 23.18364 229 ARG A O 1
ATOM 2678 O O B ARG A 1 208 ? 36.14941 -8.08150 45.22477 0.572 23.12195 229 ARG A O 1
ATOM 2719 N N . SER A 1 209 ? 36.11713 -10.07924 44.18454 1.000 22.03564 230 SER A N 1
ATOM 2720 C CA . SER A 1 209 ? 37.46478 -9.94485 43.64853 1.000 20.91152 230 SER A CA 1
ATOM 2721 C C . SER A 1 209 ? 37.53660 -9.03409 42.43325 1.000 24.83141 230 SER A C 1
ATOM 2722 O O . SER A 1 209 ? 38.64294 -8.67117 42.02552 1.000 23.69834 230 SER A O 1
ATOM 2730 N N . LEU A 1 210 ? 36.39695 -8.65375 41.84600 1.000 20.95228 231 LEU A N 1
ATOM 2731 C CA . LEU A 1 210 ? 36.43027 -7.91112 40.59663 1.000 17.18162 231 LEU A CA 1
ATOM 2732 C C . LEU A 1 210 ? 36.85464 -6.46545 40.82988 1.000 22.36893 231 LEU A C 1
ATOM 2733 O O . LEU A 1 210 ? 36.28566 -5.78372 41.70162 1.000 23.08617 231 LEU A O 1
ATOM 2749 N N . PRO A 1 211 ? 37.78118 -5.93821 40.03890 1.000 18.22932 232 PRO A N 1
ATOM 2750 C CA . PRO A 1 211 ? 37.99144 -4.48825 39.99576 1.000 22.60098 232 PRO A CA 1
ATOM 2751 C C . PRO A 1 211 ? 36.75616 -3.78176 39.47317 1.000 21.70487 232 PRO A C 1
ATOM 2752 O O . PRO A 1 211 ? 35.90070 -4.40513 38.82529 1.000 20.01902 232 PRO A O 1
ATOM 2763 N N . PRO A 1 212 ? 36.64568 -2.46771 39.69391 1.000 21.22181 233 PRO A N 1
ATOM 2764 C CA . PRO A 1 212 ? 35.40341 -1.76312 39.34118 1.000 23.39024 233 PRO A CA 1
ATOM 2765 C C . PRO A 1 212 ? 35.12444 -1.63730 37.84905 1.000 28.80323 233 PRO A C 1
ATOM 2766 O O . PRO A 1 212 ? 34.04213 -1.13649 37.49030 1.000 25.95619 233 PRO A O 1
ATOM 2777 N N . ASP A 1 213 ? 36.02927 -2.03300 36.95645 1.000 20.20374 234 ASP A N 1
ATOM 2778 C CA . ASP A 1 213 ? 35.78027 -1.89620 35.53749 1.000 22.86488 234 ASP A CA 1
ATOM 2779 C C . ASP A 1 213 ? 35.30201 -3.19722 34.90008 1.000 23.14827 234 ASP A C 1
ATOM 2780 O O . ASP A 1 213 ? 34.91606 -3.18531 33.72927 1.000 25.05433 234 ASP A O 1
ATOM 2789 N N . VAL A 1 214 ? 35.23877 -4.30023 35.65087 1.000 18.20935 235 VAL A N 1
ATOM 2790 C CA . VAL A 1 214 ? 34.91994 -5.57970 35.02903 1.000 16.76058 235 VAL A CA 1
ATOM 2791 C C . VAL A 1 214 ? 33.41822 -5.70539 34.84315 1.000 16.59047 235 VAL A C 1
ATOM 2792 O O . VAL A 1 214 ? 32.63573 -5.43156 35.76558 1.000 17.66128 235 VAL A O 1
ATOM 2805 N N . TRP A 1 215 ? 33.03671 -6.15426 33.65755 1.000 15.50435 236 TRP A N 1
ATOM 2806 C CA . TRP A 1 215 ? 31.65902 -6.36048 33.23493 1.000 16.96785 236 TRP A CA 1
ATOM 2807 C C . TRP A 1 215 ? 31.37291 -7.84984 33.13446 1.000 15.09564 236 TRP A C 1
ATOM 2808 O O . TRP A 1 215 ? 32.16200 -8.60109 32.57456 1.000 15.80684 236 TRP A O 1
ATOM 2829 N N . LEU A 1 216 ? 30.21540 -8.27985 33.65819 1.000 13.08410 237 LEU A N 1
ATOM 2830 C CA . LEU A 1 216 ? 29.83906 -9.68975 33.57921 1.000 15.10770 237 LEU A CA 1
ATOM 2831 C C . LEU A 1 216 ? 28.70919 -9.89661 32.58268 1.000 14.78348 237 LEU A C 1
ATOM 2832 O O . LEU A 1 216 ? 27.62606 -9.28876 32.71966 1.000 14.88607 237 LEU A O 1
ATOM 2848 N N . HIS A 1 217 ? 28.92889 -10.80288 31.62883 1.000 14.24237 238 HIS A N 1
ATOM 2849 C CA . HIS A 1 217 ? 27.85630 -11.23293 30.74097 1.000 15.54413 238 HIS A CA 1
ATOM 2850 C C . HIS A 1 217 ? 27.52050 -12.68345 31.05816 1.000 14.11889 238 HIS A C 1
ATOM 2851 O O . HIS A 1 217 ? 28.26687 -13.59161 30.68232 1.000 15.20557 238 HIS A O 1
ATOM 2865 N N . PHE A 1 218 ? 26.37983 -12.89391 31.70928 1.000 14.12796 239 PHE A N 1
ATOM 2866 C CA . PHE A 1 218 ? 25.94192 -14.23742 31.99384 1.000 15.34793 239 PHE A CA 1
ATOM 2867 C C . PHE A 1 218 ? 25.24363 -14.86125 30.80942 1.000 15.17179 239 PHE A C 1
ATOM 2868 O O . PHE A 1 218 ? 24.53860 -14.19519 30.05494 1.000 15.14199 239 PHE A O 1
ATOM 2885 N N . HIS A 1 219 ? 25.37257 -16.16762 30.68428 1.000 14.68976 240 HIS A N 1
ATOM 2886 C CA . HIS A 1 219 ? 24.46777 -16.85443 29.80519 1.000 13.95528 240 HIS A CA 1
ATOM 2887 C C . HIS A 1 219 ? 24.28005 -18.29067 30.23035 1.000 15.47833 240 HIS A C 1
ATOM 2888 O O . HIS A 1 219 ? 25.06574 -18.85142 31.00824 1.000 14.60056 240 HIS A O 1
ATOM 2903 N N . SER A 1 220 ? 23.22782 -18.88530 29.69056 1.000 16.09730 241 SER A N 1
ATOM 2904 C CA . SER A 1 220 ? 22.86791 -20.27621 29.93284 1.000 15.61257 241 SER A CA 1
ATOM 2905 C C . SER A 1 220 ? 22.51400 -20.86590 28.57634 1.000 17.40484 241 SER A C 1
ATOM 2906 O O . SER A 1 220 ? 23.13243 -20.50485 27.57847 1.000 16.13267 241 SER A O 1
ATOM 2914 N N . ARG A 1 221 ? 21.56222 -21.79095 28.51484 1.000 16.98969 242 ARG A N 1
ATOM 2915 C CA . ARG A 1 221 ? 21.07419 -22.25754 27.23509 1.000 16.26375 242 ARG A CA 1
ATOM 2916 C C . ARG A 1 221 ? 20.03239 -21.30095 26.69303 1.000 16.32525 242 ARG A C 1
ATOM 2917 O O . ARG A 1 221 ? 20.15024 -20.79317 25.56249 1.000 16.87540 242 ARG A O 1
ATOM 2938 N N . GLY A 1 222 ? 19.00638 -21.01306 27.51298 1.000 17.12300 243 GLY A N 1
ATOM 2939 C CA . GLY A 1 222 ? 17.89906 -20.18162 27.07284 1.000 18.45468 243 GLY A CA 1
ATOM 2940 C C . GLY A 1 222 ? 17.95781 -18.73193 27.48075 1.000 16.33546 243 GLY A C 1
ATOM 2941 O O . GLY A 1 222 ? 17.13203 -17.94075 27.01985 1.000 19.06618 243 GLY A O 1
ATOM 2945 N N . GLY A 1 223 ? 18.92382 -18.35628 28.32878 1.000 16.96384 244 GLY A N 1
ATOM 2946 C CA . GLY A 1 223 ? 18.91641 -17.00184 28.86874 1.000 18.09017 244 GLY A CA 1
ATOM 2947 C C . GLY A 1 223 ? 17.77042 -16.71370 29.80288 1.000 17.98154 244 GLY A C 1
ATOM 2948 O O . GLY A 1 223 ? 17.48793 -15.54014 30.12888 1.000 16.69987 244 GLY A O 1
ATOM 2952 N N . ALA A 1 224 ? 17.11641 -17.76498 30.28791 1.000 17.50104 245 ALA A N 1
ATOM 2953 C CA . ALA A 1 224 ? 15.93482 -17.64642 31.13356 1.000 17.55428 245 ALA A CA 1
ATOM 2954 C C . ALA A 1 224 ? 16.31929 -17.94617 32.58190 1.000 16.52405 245 ALA A C 1
ATOM 2955 O O . ALA A 1 224 ? 16.93233 -17.11849 33.24966 1.000 16.57774 245 ALA A O 1
ATOM 2962 N N . GLY A 1 225 ? 15.96374 -19.12650 33.09780 1.000 20.20427 246 GLY A N 1
ATOM 2963 C CA . GLY A 1 225 ? 16.10312 -19.33160 34.52854 1.000 16.65956 246 GLY A CA 1
ATOM 2964 C C . GLY A 1 225 ? 17.47761 -19.07416 35.10856 1.000 13.06883 246 GLY A C 1
ATOM 2965 O O . GLY A 1 225 ? 17.64005 -18.29616 36.06842 1.000 15.95489 246 GLY A O 1
ATOM 2969 N N . ARG A 1 226 ? 18.48597 -19.73782 34.56288 1.000 14.82999 247 ARG A N 1
ATOM 2970 C CA . ARG A 1 226 ? 19.80778 -19.63825 35.18803 1.000 14.42129 247 ARG A CA 1
ATOM 2971 C C . ARG A 1 226 ? 20.40750 -18.25317 35.00205 1.000 12.60291 247 ARG A C 1
ATOM 2972 O O . ARG A 1 226 ? 20.94145 -17.67362 35.95238 1.000 14.91961 247 ARG A O 1
ATOM 2993 N N . THR A 1 227 ? 20.29662 -17.69995 33.78160 1.000 16.49215 248 THR A N 1
ATOM 2994 C CA . THR A 1 227 ? 20.84056 -16.36576 33.52733 1.000 13.24588 248 THR A CA 1
ATOM 2995 C C . THR A 1 227 ? 20.14151 -15.32906 34.38601 1.000 13.67687 248 THR A C 1
ATOM 2996 O O . THR A 1 227 ? 20.78443 -14.46461 35.00393 1.000 14.70797 248 THR A O 1
ATOM 3007 N N . THR A 1 228 ? 18.79850 -15.38944 34.43588 1.000 13.60099 249 THR A N 1
ATOM 3008 C CA . THR A 1 228 ? 18.05160 -14.41660 35.22252 1.000 13.79817 249 THR A CA 1
ATOM 3009 C C . THR A 1 228 ? 18.36360 -14.58201 36.71310 1.000 13.23502 249 THR A C 1
ATOM 3010 O O . THR A 1 228 ? 18.44767 -13.60792 37.44142 1.000 14.03562 249 THR A O 1
ATOM 3021 N N . THR A 1 229 ? 18.54000 -15.82135 37.17791 1.000 13.74741 250 THR A N 1
ATOM 3022 C CA . THR A 1 229 ? 18.94774 -16.00686 38.56671 1.000 14.92836 250 THR A CA 1
ATOM 3023 C C . THR A 1 229 ? 20.23560 -15.26135 38.88785 1.000 14.77851 250 THR A C 1
ATOM 3024 O O . THR A 1 229 ? 20.31243 -14.54511 39.89080 1.000 15.21974 250 THR A O 1
ATOM 3035 N N . PHE A 1 230 ? 21.25600 -15.39072 38.03732 1.000 14.02153 251 PHE A N 1
ATOM 3036 C CA . PHE A 1 230 ? 22.53916 -14.78668 38.35173 1.000 15.76105 251 PHE A CA 1
ATOM 3037 C C . PHE A 1 230 ? 22.54834 -13.27827 38.15466 1.000 13.11160 251 PHE A C 1
ATOM 3038 O O . PHE A 1 230 ? 23.17084 -12.56076 38.95095 1.000 12.66915 251 PHE A O 1
ATOM 3055 N N . MET A 1 231 ? 21.81884 -12.75331 37.15468 1.000 15.90112 252 MET A N 1
ATOM 3056 C CA . MET A 1 231 ? 21.64206 -11.30161 37.10132 1.000 14.05288 252 MET A CA 1
ATOM 3057 C C . MET A 1 231 ? 20.96842 -10.78647 38.35898 1.000 17.15667 252 MET A C 1
ATOM 3058 O O . MET A 1 231 ? 21.32600 -9.71930 38.87072 1.000 15.81915 252 MET A O 1
ATOM 3072 N N . THR A 1 232 ? 20.01361 -11.55712 38.90053 1.000 14.11660 253 THR A N 1
ATOM 3073 C CA . THR A 1 232 ? 19.35900 -11.20067 40.15772 1.000 14.31388 253 THR A CA 1
ATOM 3074 C C . THR A 1 232 ? 20.32233 -11.23567 41.33484 1.000 14.57985 253 THR A C 1
ATOM 3075 O O . THR A 1 232 ? 20.30564 -10.34703 42.17923 1.000 15.50275 253 THR A O 1
ATOM 3086 N N . LEU A 1 233 ? 21.19849 -12.22851 41.38274 1.000 14.28265 254 LEU A N 1
ATOM 3087 C CA . LEU A 1 233 ? 22.21108 -12.26894 42.44554 1.000 15.26274 254 LEU A CA 1
ATOM 3088 C C . LEU A 1 233 ? 23.09788 -11.02680 42.40665 1.000 15.60650 254 LEU A C 1
ATOM 3089 O O . LEU A 1 233 ? 23.34341 -10.39574 43.44225 1.000 16.59517 254 LEU A O 1
ATOM 3105 N N . VAL A 1 234 ? 23.57587 -10.65467 41.20568 1.000 15.22123 255 VAL A N 1
ATOM 3106 C CA . VAL A 1 234 ? 24.37262 -9.44464 41.04867 1.000 15.53933 255 VAL A CA 1
ATOM 3107 C C . VAL A 1 234 ? 23.57963 -8.23001 41.50020 1.000 16.59929 255 VAL A C 1
ATOM 3108 O O . VAL A 1 234 ? 24.10022 -7.35322 42.20002 1.000 17.54976 255 VAL A O 1
ATOM 3121 N N . ASP A 1 235 ? 22.31794 -8.14946 41.08507 1.000 14.39941 256 ASP A N 1
ATOM 3122 C CA . ASP A 1 235 ? 21.45438 -7.03709 41.50681 1.000 17.03621 256 ASP A CA 1
ATOM 3123 C C . ASP A 1 235 ? 21.38267 -6.97192 43.03708 1.000 16.98955 256 ASP A C 1
ATOM 3124 O O . ASP A 1 235 ? 21.59946 -5.90923 43.65597 1.000 16.33977 256 ASP A O 1
ATOM 3133 N N . MET A 1 236 ? 21.10011 -8.10810 43.67246 1.000 17.95150 257 MET A N 1
ATOM 3134 C CA . MET A 1 236 ? 20.98193 -8.13707 45.13229 1.000 18.56728 257 MET A CA 1
ATOM 3135 C C . MET A 1 236 ? 22.29127 -7.77678 45.82219 1.000 19.34219 257 MET A C 1
ATOM 3136 O O . MET A 1 236 ? 22.29389 -7.07172 46.84322 1.000 18.22176 257 MET A O 1
ATOM 3150 N N . LEU A 1 237 ? 23.42182 -8.23822 45.29409 1.000 20.18603 258 LEU A N 1
ATOM 3151 C CA . LEU A 1 237 ? 24.69860 -7.92748 45.92850 1.000 19.01499 258 LEU A CA 1
ATOM 3152 C C . LEU A 1 237 ? 24.95048 -6.43335 46.00896 1.000 19.79934 258 LEU A C 1
ATOM 3153 O O . LEU A 1 237 ? 25.65071 -5.96200 46.91641 1.000 23.74890 258 LEU A O 1
ATOM 3169 N N A ARG A 1 238 ? 24.40943 -5.66684 45.07437 0.474 18.10245 259 ARG A N 1
ATOM 3170 N N B ARG A 1 238 ? 24.41136 -5.66374 45.06923 0.526 18.08133 259 ARG A N 1
ATOM 3171 C CA A ARG A 1 238 ? 24.57167 -4.22503 45.08957 0.474 20.79249 259 ARG A CA 1
ATOM 3172 C CA B ARG A 1 238 ? 24.57153 -4.22076 45.09837 0.526 20.78677 259 ARG A CA 1
ATOM 3173 C C A ARG A 1 238 ? 23.41556 -3.49198 45.75403 0.474 21.02671 259 ARG A C 1
ATOM 3174 C C B ARG A 1 238 ? 23.41595 -3.50755 45.79465 0.526 20.99287 259 ARG A C 1
ATOM 3175 O O A ARG A 1 238 ? 23.64665 -2.46342 46.39652 0.474 21.70467 259 ARG A O 1
ATOM 3176 O O B ARG A 1 238 ? 23.64029 -2.50984 46.48694 0.526 21.63637 259 ARG A O 1
ATOM 3217 N N . ASN A 1 239 ? 22.18830 -4.00118 45.63268 1.000 19.04842 260 ASN A N 1
ATOM 3218 C CA . ASN A 1 239 ? 21.00916 -3.22108 45.92341 1.000 18.38135 260 ASN A CA 1
ATOM 3219 C C . ASN A 1 239 ? 20.05568 -3.77679 46.96872 1.000 21.40306 260 ASN A C 1
ATOM 3220 O O . ASN A 1 239 ? 19.10510 -3.06575 47.32582 1.000 23.05021 260 ASN A O 1
ATOM 3231 N N . ALA A 1 240 ? 20.25683 -4.99773 47.45517 1.000 20.01615 261 ALA A N 1
ATOM 3232 C CA . ALA A 1 240 ? 19.32471 -5.55614 48.43535 1.000 20.47105 261 ALA A CA 1
ATOM 3233 C C . ALA A 1 240 ? 19.09921 -4.63388 49.62146 1.000 25.26429 261 ALA A C 1
ATOM 3234 O O . ALA A 1 240 ? 17.95951 -4.60302 50.12345 1.000 25.07378 261 ALA A O 1
ATOM 3241 N N . PRO A 1 241 ? 20.07278 -3.86329 50.09702 1.000 23.59745 262 PRO A N 1
ATOM 3242 C CA . PRO A 1 241 ? 19.80840 -2.97743 51.23781 1.000 28.07365 262 PRO A CA 1
ATOM 3243 C C . PRO A 1 241 ? 18.86484 -1.83160 50.93070 1.000 33.23811 262 PRO A C 1
ATOM 3244 O O . PRO A 1 241 ? 18.27368 -1.27523 51.86956 1.000 34.11430 262 PRO A O 1
ATOM 3255 N N . SER A 1 242 ? 18.69718 -1.45222 49.66069 1.000 25.50181 263 SER A N 1
ATOM 3256 C CA . SER A 1 242 ? 17.92701 -0.27593 49.28661 1.000 24.71921 263 SER A CA 1
ATOM 3257 C C . SER A 1 242 ? 16.72994 -0.55206 48.39673 1.000 30.65800 263 SER A C 1
ATOM 3258 O O . SER A 1 242 ? 15.91417 0.35280 48.19728 1.000 32.05298 263 SER A O 1
ATOM 3266 N N . VAL A 1 243 ? 16.60314 -1.74852 47.83980 1.000 21.52159 264 VAL A N 1
ATOM 3267 C CA . VAL A 1 243 ? 15.57101 -2.06087 46.87249 1.000 19.86974 264 VAL A CA 1
ATOM 3268 C C . VAL A 1 243 ? 14.83739 -3.30808 47.32127 1.000 23.81821 264 VAL A C 1
ATOM 3269 O O . VAL A 1 243 ? 15.46274 -4.29416 47.72111 1.000 22.42271 264 VAL A O 1
ATOM 3282 N N . ALA A 1 244 ? 13.51292 -3.26746 47.23714 1.000 23.58302 265 ALA A N 1
ATOM 3283 C CA . ALA A 1 244 ? 12.70876 -4.39078 47.68971 1.000 25.44530 265 ALA A CA 1
ATOM 3284 C C . ALA A 1 244 ? 12.96621 -5.63494 46.84860 1.000 21.24990 265 ALA A C 1
ATOM 3285 O O . ALA A 1 244 ? 13.23737 -5.56099 45.64203 1.000 22.86274 265 ALA A O 1
ATOM 3292 N N . PHE A 1 245 ? 12.85558 -6.79106 47.50138 1.000 20.04720 266 PHE A N 1
ATOM 3293 C CA . PHE A 1 245 ? 12.97794 -8.08096 46.83205 1.000 21.48042 266 PHE A CA 1
ATOM 3294 C C . PHE A 1 245 ? 12.07944 -8.16390 45.60524 1.000 25.02775 266 PHE A C 1
ATOM 3295 O O . PHE A 1 245 ? 12.50582 -8.57963 44.51350 1.000 20.22895 266 PHE A O 1
ATOM 3312 N N . GLU A 1 246 ? 10.80756 -7.77858 45.76396 1.000 20.67867 267 GLU A N 1
ATOM 3313 C CA . GLU A 1 246 ? 9.86806 -7.89878 44.66699 1.000 20.40203 267 GLU A CA 1
ATOM 3314 C C . GLU A 1 246 ? 10.28104 -7.03775 43.47549 1.000 19.38300 267 GLU A C 1
ATOM 3315 O O . GLU A 1 246 ? 10.07555 -7.44061 42.32284 1.000 22.62876 267 GLU A O 1
ATOM 3327 N N . ASP A 1 247 ? 10.84113 -5.85635 43.73448 1.000 21.12338 268 ASP A N 1
ATOM 3328 C CA . ASP A 1 247 ? 11.28440 -4.97608 42.65703 1.000 20.14165 268 ASP A CA 1
ATOM 3329 C C . ASP A 1 247 ? 12.45025 -5.60420 41.88843 1.000 22.65193 268 ASP A C 1
ATOM 3330 O O . ASP A 1 247 ? 12.52288 -5.50699 40.65734 1.000 21.42030 268 ASP A O 1
ATOM 3339 N N . ILE A 1 248 ? 13.38881 -6.22816 42.60463 1.000 20.37051 269 ILE A N 1
ATOM 3340 C CA . ILE A 1 248 ? 14.54678 -6.83503 41.93780 1.000 17.69256 269 ILE A CA 1
ATOM 3341 C C . ILE A 1 248 ? 14.10321 -7.98550 41.05102 1.000 17.77202 269 ILE A C 1
ATOM 3342 O O . ILE A 1 248 ? 14.46913 -8.06852 39.86979 1.000 17.26899 269 ILE A O 1
ATOM 3358 N N . ILE A 1 249 ? 13.27740 -8.89100 41.58246 1.000 18.96362 270 ILE A N 1
ATOM 3359 C CA . ILE A 1 249 ? 12.76834 -9.99232 40.78867 1.000 17.73534 270 ILE A CA 1
ATOM 3360 C C . ILE A 1 249 ? 12.02304 -9.46764 39.56302 1.000 16.62197 270 ILE A C 1
ATOM 3361 O O . ILE A 1 249 ? 12.21592 -9.94311 38.44031 1.000 18.94593 270 ILE A O 1
ATOM 3377 N N . ALA A 1 250 ? 11.14842 -8.47388 39.77564 1.000 18.63726 271 ALA A N 1
ATOM 3378 C CA . ALA A 1 250 ? 10.31563 -7.97737 38.69053 1.000 19.10474 271 ALA A CA 1
ATOM 3379 C C . ALA A 1 250 ? 11.14564 -7.26146 37.62799 1.000 16.48041 271 ALA A C 1
ATOM 3380 O O . ALA A 1 250 ? 10.87045 -7.38923 36.41738 1.000 17.87804 271 ALA A O 1
ATOM 3387 N N . ARG A 1 251 ? 12.15119 -6.51170 38.04346 1.000 18.41452 272 ARG A N 1
ATOM 3388 C CA . ARG A 1 251 ? 12.90908 -5.75514 37.04390 1.000 18.23755 272 ARG A CA 1
ATOM 3389 C C . ARG A 1 251 ? 13.81638 -6.66317 36.22428 1.000 17.82650 272 ARG A C 1
ATOM 3390 O O . ARG A 1 251 ? 14.04234 -6.39761 35.04578 1.000 16.95448 272 ARG A O 1
ATOM 3411 N N . GLN A 1 252 ? 14.34346 -7.76372 36.80406 1.000 15.22386 273 GLN A N 1
ATOM 3412 C CA . GLN A 1 252 ? 15.12400 -8.66152 35.96520 1.000 16.86345 273 GLN A CA 1
ATOM 3413 C C . GLN A 1 252 ? 14.24357 -9.36417 34.94559 1.000 16.66931 273 GLN A C 1
ATOM 3414 O O . GLN A 1 252 ? 14.68805 -9.69759 33.83889 1.000 16.59332 273 GLN A O 1
ATOM 3428 N N . LYS A 1 253 ? 12.97838 -9.60273 35.27556 1.000 17.39493 274 LYS A N 1
ATOM 3429 C CA . LYS A 1 253 ? 12.03531 -10.05997 34.27631 1.000 16.18515 274 LYS A CA 1
ATOM 3430 C C . LYS A 1 253 ? 11.78324 -8.96608 33.23601 1.000 16.22204 274 LYS A C 1
ATOM 3431 O O . LYS A 1 253 ? 11.86766 -9.21922 32.03569 1.000 18.74617 274 LYS A O 1
ATOM 3450 N N . ALA A 1 254 ? 11.50980 -7.74513 33.69978 1.000 17.11455 275 ALA A N 1
ATOM 3451 C CA . ALA A 1 254 ? 11.13232 -6.65782 32.79040 1.000 18.71807 275 ALA A CA 1
ATOM 3452 C C . ALA A 1 254 ? 12.25315 -6.31230 31.82003 1.000 22.72704 275 ALA A C 1
ATOM 3453 O O . ALA A 1 254 ? 11.99423 -5.79514 30.72491 1.000 22.58291 275 ALA A O 1
ATOM 3460 N N . LEU A 1 255 ? 13.49553 -6.57568 32.20527 1.000 19.64189 276 LEU A N 1
ATOM 3461 C CA . LEU A 1 255 ? 14.63654 -6.32417 31.34592 1.000 17.82089 276 LEU A CA 1
ATOM 3462 C C . LEU A 1 255 ? 14.72117 -7.30366 30.19251 1.000 21.79844 276 LEU A C 1
ATOM 3463 O O . LEU A 1 255 ? 15.44274 -7.03226 29.22365 1.000 22.60091 276 LEU A O 1
ATOM 3479 N N . GLY A 1 256 ? 14.02367 -8.43869 30.26373 1.000 18.18347 277 GLY A N 1
ATOM 3480 C CA . GLY A 1 256 ? 14.10902 -9.44112 29.23357 1.000 19.72071 277 GLY A CA 1
ATOM 3481 C C . GLY A 1 256 ? 14.39515 -10.83967 29.74512 1.000 15.57079 277 GLY A C 1
ATOM 3482 O O . GLY A 1 256 ? 14.45966 -11.78530 28.95228 1.000 19.38656 277 GLY A O 1
ATOM 3486 N N . GLY A 1 257 ? 14.54492 -10.98085 31.06186 1.000 18.65902 278 GLY A N 1
ATOM 3487 C CA . GLY A 1 257 ? 14.71707 -12.28257 31.65421 1.000 17.67887 278 GLY A CA 1
ATOM 3488 C C . GLY A 1 257 ? 13.39273 -12.98013 31.86803 1.000 22.25762 278 GLY A C 1
ATOM 3489 O O . GLY A 1 257 ? 12.32578 -12.47413 31.53315 1.000 20.12628 278 GLY A O 1
ATOM 3493 N N . SER A 1 258 ? 13.47372 -14.17656 32.42362 1.000 17.41921 279 SER A N 1
ATOM 3494 C CA . SER A 1 258 ? 12.27418 -14.93403 32.76068 1.000 20.17605 279 SER A CA 1
ATOM 3495 C C . SER A 1 258 ? 11.76381 -14.52238 34.13339 1.000 20.19062 279 SER A C 1
ATOM 3496 O O . SER A 1 258 ? 12.37002 -13.71433 34.83215 1.000 20.92327 279 SER A O 1
ATOM 3504 N N . ASP A 1 259 ? 10.58374 -15.06554 34.49446 1.000 22.68908 280 ASP A N 1
ATOM 3505 C CA . ASP A 1 259 ? 9.89558 -14.71754 35.72873 1.000 21.71833 280 ASP A CA 1
ATOM 3506 C C . ASP A 1 259 ? 10.23817 -15.76991 36.78460 1.000 20.20693 280 ASP A C 1
ATOM 3507 O O . ASP A 1 259 ? 9.73361 -16.89457 36.72591 1.000 25.49843 280 ASP A O 1
ATOM 3516 N N . LEU A 1 260 ? 11.10514 -15.40736 37.71513 1.000 20.90176 281 LEU A N 1
ATOM 3517 C CA . LEU A 1 260 ? 11.54796 -16.34318 38.75036 1.000 18.89030 281 LEU A CA 1
ATOM 3518 C C . LEU A 1 260 ? 10.51126 -16.52916 39.84317 1.000 27.20641 281 LEU A C 1
ATOM 3519 O O . LEU A 1 260 ? 10.68872 -17.40265 40.70205 1.000 25.98937 281 LEU A O 1
ATOM 3535 N N . ALA A 1 261 ? 9.45056 -15.72511 39.85387 1.000 25.26321 282 ALA A N 1
ATOM 3536 C CA . ALA A 1 261 ? 8.35615 -15.90291 40.81048 1.000 25.98159 282 ALA A CA 1
ATOM 3537 C C . ALA A 1 261 ? 7.20059 -16.71912 40.24193 1.000 35.67480 282 ALA A C 1
ATOM 3538 O O . ALA A 1 261 ? 6.14358 -16.78721 40.86665 1.000 45.57445 282 ALA A O 1
ATOM 3545 N N . LYS A 1 262 ? 7.38872 -17.35987 39.09313 1.000 38.12553 283 LYS A N 1
ATOM 3546 C CA . LYS A 1 262 ? 6.34747 -18.08031 38.37742 1.000 43.06060 283 LYS A CA 1
ATOM 3547 C C . LYS A 1 262 ? 6.39294 -19.57617 38.67362 1.000 54.96872 283 LYS A C 1
ATOM 3548 O O . LYS A 1 262 ? 7.46032 -20.14792 38.91105 1.000 47.60200 283 LYS A O 1
ATOM 3567 N N . THR A 1 263 ? 5.21290 -20.20350 38.65430 1.000 69.96647 284 THR A N 1
ATOM 3568 C CA . THR A 1 263 ? 5.08805 -21.65608 38.70949 1.000 64.12715 284 THR A CA 1
ATOM 3569 C C . THR A 1 263 ? 3.88228 -22.07228 37.87240 1.000 71.82930 284 THR A C 1
ATOM 3570 O O . THR A 1 263 ? 3.08657 -21.23679 37.43132 1.000 70.47387 284 THR A O 1
ATOM 3581 N N . SER A 1 264 ? 3.74058 -23.38002 37.67305 1.000 67.69887 285 SER A N 1
ATOM 3582 C CA . SER A 1 264 ? 2.62084 -23.90984 36.90589 1.000 72.76392 285 SER A CA 1
ATOM 3583 C C . SER A 1 264 ? 1.38358 -23.97157 37.80360 1.000 73.50649 285 SER A C 1
ATOM 3584 O O . SER A 1 264 ? 1.38704 -23.49551 38.94338 1.000 73.70095 285 SER A O 1
ATOM 3592 N N . ASP A 1 265 ? 0.30254 -24.56075 37.28972 1.000 69.31299 286 ASP A N 1
ATOM 3593 C CA . ASP A 1 265 ? -0.91547 -24.77695 38.05772 1.000 75.43759 286 ASP A CA 1
ATOM 3594 C C . ASP A 1 265 ? -0.96269 -26.16266 38.69026 1.000 75.85883 286 ASP A C 1
ATOM 3595 O O . ASP A 1 265 ? -2.04145 -26.61686 39.09314 1.000 78.18231 286 ASP A O 1
ATOM 3604 N N . GLY A 1 266 ? 0.18193 -26.83580 38.79027 1.000 66.88504 287 GLY A N 1
ATOM 3605 C CA . GLY A 1 266 ? 0.23666 -28.21523 39.21743 1.000 59.71012 287 GLY A CA 1
ATOM 3606 C C . GLY A 1 266 ? 0.47198 -29.20719 38.10210 1.000 61.75044 287 GLY A C 1
ATOM 3607 O O . GLY A 1 266 ? 0.61090 -30.40475 38.38203 1.000 65.55271 287 GLY A O 1
ATOM 3611 N N . SER A 1 267 ? 0.53378 -28.74596 36.84944 1.000 61.39033 288 SER A N 1
ATOM 3612 C CA . SER A 1 267 ? 0.67266 -29.63619 35.70425 1.000 67.47824 288 SER A CA 1
ATOM 3613 C C . SER A 1 267 ? 2.08838 -30.17631 35.53141 1.000 66.32310 288 SER A C 1
ATOM 3614 O O . SER A 1 267 ? 2.27944 -31.14138 34.78114 1.000 49.69733 288 SER A O 1
ATOM 3622 N N . ALA A 1 268 ? 3.07795 -29.56749 36.18391 1.000 55.68644 289 ALA A N 1
ATOM 3623 C CA . ALA A 1 268 ? 4.46720 -30.02801 36.12864 1.000 46.83536 289 ALA A CA 1
ATOM 3624 C C . ALA A 1 268 ? 5.03735 -29.93894 37.53706 1.000 40.03696 289 ALA A C 1
ATOM 3625 O O . ALA A 1 268 ? 5.81205 -29.02844 37.86263 1.000 34.34520 289 ALA A O 1
ATOM 3632 N N . PRO A 1 269 ? 4.66798 -30.87983 38.41249 1.000 39.84250 290 PRO A N 1
ATOM 3633 C CA . PRO A 1 269 ? 5.01551 -30.72762 39.83285 1.000 36.00433 290 PRO A CA 1
ATOM 3634 C C . PRO A 1 269 ? 6.50741 -30.79312 40.11330 1.000 33.99412 290 PRO A C 1
ATOM 3635 O O . PRO A 1 269 ? 6.96814 -30.14248 41.06693 1.000 28.97711 290 PRO A O 1
ATOM 3646 N N . GLY A 1 270 ? 7.27113 -31.57054 39.34274 1.000 35.95510 291 GLY A N 1
ATOM 3647 C CA . GLY A 1 270 ? 8.70949 -31.62513 39.57755 1.000 35.37781 291 GLY A CA 1
ATOM 3648 C C . GLY A 1 270 ? 9.38856 -30.31585 39.21819 1.000 25.82717 291 GLY A C 1
ATOM 3649 O O . GLY A 1 270 ? 10.27039 -29.83394 39.94620 1.000 23.83750 291 GLY A O 1
ATOM 3653 N N A ARG A 1 271 ? 8.97624 -29.70779 38.10577 0.721 26.24776 292 ARG A N 1
ATOM 3654 N N B ARG A 1 271 ? 8.98200 -29.71338 38.09840 0.279 26.39698 292 ARG A N 1
ATOM 3655 C CA A ARG A 1 271 ? 9.50395 -28.40042 37.73106 0.721 26.62816 292 ARG A CA 1
ATOM 3656 C CA B ARG A 1 271 ? 9.50012 -28.40070 37.73259 0.279 26.74463 292 ARG A CA 1
ATOM 3657 C C A ARG A 1 271 ? 9.06980 -27.33091 38.72400 0.721 25.64299 292 ARG A C 1
ATOM 3658 C C B ARG A 1 271 ? 9.07955 -27.34634 38.74731 0.279 25.69759 292 ARG A C 1
ATOM 3659 O O A ARG A 1 271 ? 9.84441 -26.42129 39.05142 0.721 25.14984 292 ARG A O 1
ATOM 3660 O O B ARG A 1 271 ? 9.87009 -26.46303 39.10325 0.279 25.21114 292 ARG A O 1
ATOM 3701 N N . ASP A 1 272 ? 7.83765 -27.42272 39.23370 1.000 22.07176 293 ASP A N 1
ATOM 3702 C CA . ASP A 1 272 ? 7.38117 -26.46791 40.23396 1.000 21.72368 293 ASP A CA 1
ATOM 3703 C C . ASP A 1 272 ? 8.19811 -26.57416 41.51014 1.000 22.21845 293 ASP A C 1
ATOM 3704 O O . ASP A 1 272 ? 8.50035 -25.55903 42.15348 1.000 23.17749 293 ASP A O 1
ATOM 3713 N N . ALA A 1 273 ? 8.54109 -27.79901 41.91104 1.000 23.52539 294 ALA A N 1
ATOM 3714 C CA . ALA A 1 273 ? 9.33915 -27.97727 43.11587 1.000 21.09430 294 ALA A CA 1
ATOM 3715 C C . ALA A 1 273 ? 10.71040 -27.31439 42.97116 1.000 18.16178 294 ALA A C 1
ATOM 3716 O O . ALA A 1 273 ? 11.18988 -26.65201 43.90101 1.000 21.19607 294 ALA A O 1
ATOM 3723 N N . LEU A 1 274 ? 11.33886 -27.48732 41.81332 1.000 21.70340 295 LEU A N 1
ATOM 3724 C CA . LEU A 1 274 ? 12.60942 -26.80013 41.54310 1.000 19.31525 295 LEU A CA 1
ATOM 3725 C C . LEU A 1 274 ? 12.43556 -25.28480 41.57064 1.000 20.98101 295 LEU A C 1
ATOM 3726 O O . LEU A 1 274 ? 13.26402 -24.56376 42.13652 1.000 19.39011 295 LEU A O 1
ATOM 3742 N N . ALA A 1 275 ? 11.36430 -24.77955 40.96367 1.000 19.52204 296 ALA A N 1
ATOM 3743 C CA . ALA A 1 275 ? 11.15876 -23.33856 40.95353 1.000 19.53864 296 ALA A CA 1
ATOM 3744 C C . ALA A 1 275 ? 10.90882 -22.80113 42.35680 1.000 19.85604 296 ALA A C 1
ATOM 3745 O O . ALA A 1 275 ? 11.38171 -21.72056 42.69944 1.000 18.47504 296 ALA A O 1
ATOM 3752 N N . ARG A 1 276 ? 10.15694 -23.54318 43.18807 1.000 20.63812 297 ARG A N 1
ATOM 3753 C CA . ARG A 1 276 ? 9.94146 -23.11625 44.55882 1.000 20.81201 297 ARG A CA 1
ATOM 3754 C C . ARG A 1 276 ? 11.24935 -23.11382 45.34143 1.000 20.47738 297 ARG A C 1
ATOM 3755 O O . ARG A 1 276 ? 11.53579 -22.16901 46.06916 1.000 22.54244 297 ARG A O 1
ATOM 3776 N N . GLN A 1 277 ? 12.05337 -24.17211 45.18803 1.000 19.39148 298 GLN A N 1
ATOM 3777 C CA . GLN A 1 277 ? 13.33793 -24.24269 45.86168 1.000 18.96355 298 GLN A CA 1
ATOM 3778 C C . GLN A 1 277 ? 14.21324 -23.06478 45.44577 1.000 20.96584 298 GLN A C 1
ATOM 3779 O O . GLN A 1 277 ? 14.89039 -22.46389 46.26595 1.000 19.38932 298 GLN A O 1
ATOM 3793 N N . ARG A 1 278 ? 14.18577 -22.72108 44.15129 1.000 19.77471 299 ARG A N 1
ATOM 3794 C CA . ARG A 1 278 ? 14.98477 -21.59649 43.66267 1.000 17.14639 299 ARG A CA 1
ATOM 3795 C C . ARG A 1 278 ? 14.50319 -20.27340 44.23200 1.000 17.47242 299 ARG A C 1
ATOM 3796 O O . ARG A 1 278 ? 15.31700 -19.39579 44.57971 1.000 16.50451 299 ARG A O 1
ATOM 3817 N N . LEU A 1 279 ? 13.18126 -20.08891 44.31383 1.000 16.64484 300 LEU A N 1
ATOM 3818 C CA . LEU A 1 279 ? 12.65548 -18.83384 44.84450 1.000 18.82552 300 LEU A CA 1
ATOM 3819 C C . LEU A 1 279 ? 12.96747 -18.69454 46.33302 1.000 16.04855 300 LEU A C 1
ATOM 3820 O O . LEU A 1 279 ? 13.34693 -17.61326 46.79353 1.000 19.03185 300 LEU A O 1
ATOM 3836 N N . GLU A 1 280 ? 12.83049 -19.78299 47.09908 1.000 17.61579 301 GLU A N 1
ATOM 3837 C CA . GLU A 1 280 ? 13.24798 -19.75095 48.49722 1.000 19.43841 301 GLU A CA 1
ATOM 3838 C C . GLU A 1 280 ? 14.72586 -19.39566 48.63230 1.000 16.30508 301 GLU A C 1
ATOM 3839 O O . GLU A 1 280 ? 15.10972 -18.58536 49.48450 1.000 18.33602 301 GLU A O 1
ATOM 3851 N N . PHE A 1 281 ? 15.56756 -19.98168 47.79384 1.000 16.55674 302 PHE A N 1
ATOM 3852 C CA . PHE A 1 281 ? 16.97506 -19.59711 47.78167 1.000 19.32767 302 PHE A CA 1
ATOM 3853 C C . PHE A 1 281 ? 17.14201 -18.10611 47.52311 1.000 17.38785 302 PHE A C 1
ATOM 3854 O O . PHE A 1 281 ? 17.92413 -17.43408 48.20025 1.000 17.15982 302 PHE A O 1
ATOM 3871 N N . LEU A 1 282 ? 16.40401 -17.55646 46.55081 1.000 17.14382 303 LEU A N 1
ATOM 3872 C CA . LEU A 1 282 ? 16.55126 -16.13090 46.25342 1.000 17.25952 303 LEU A CA 1
ATOM 3873 C C . LEU A 1 282 ? 16.10888 -15.24840 47.41466 1.000 16.95891 303 LEU A C 1
ATOM 3874 O O . LEU A 1 282 ? 16.70710 -14.20207 47.66588 1.000 17.26129 303 LEU A O 1
ATOM 3890 N N A ARG A 1 283 ? 15.06335 -15.64750 48.14877 0.463 16.66371 304 ARG A N 1
ATOM 3891 N N B ARG A 1 283 ? 15.05643 -15.64629 48.14267 0.537 16.64354 304 ARG A N 1
ATOM 3892 C CA A ARG A 1 283 ? 14.67581 -14.87106 49.32012 0.463 17.57922 304 ARG A CA 1
ATOM 3893 C CA B ARG A 1 283 ? 14.66922 -14.88610 49.32397 0.537 17.56771 304 ARG A CA 1
ATOM 3894 C C A ARG A 1 283 ? 15.75883 -14.92945 50.39692 0.463 16.17162 304 ARG A C 1
ATOM 3895 C C B ARG A 1 283 ? 15.76985 -14.92786 50.38325 0.537 16.10961 304 ARG A C 1
ATOM 3896 O O A ARG A 1 283 ? 16.04580 -13.92811 51.05506 0.463 19.03585 304 ARG A O 1
ATOM 3897 O O B ARG A 1 283 ? 16.07504 -13.91849 51.02017 0.537 19.03621 304 ARG A O 1
ATOM 3938 N N . ARG A 1 284 ? 16.35720 -16.10123 50.59592 1.000 18.32238 305 ARG A N 1
ATOM 3939 C CA . ARG A 1 284 ? 17.42863 -16.24364 51.56986 1.000 20.03040 305 ARG A CA 1
ATOM 3940 C C . ARG A 1 284 ? 18.66060 -15.45165 51.14866 1.000 19.52247 305 ARG A C 1
ATOM 3941 O O . ARG A 1 284 ? 19.28706 -14.78118 51.97306 1.000 19.52840 305 ARG A O 1
ATOM 3962 N N . PHE A 1 285 ? 18.98910 -15.46324 49.84961 1.000 17.01224 306 PHE A N 1
ATOM 3963 C CA . PHE A 1 285 ? 20.11920 -14.68193 49.37612 1.000 17.26400 306 PHE A CA 1
ATOM 3964 C C . PHE A 1 285 ? 19.87150 -13.19102 49.52134 1.000 19.21199 306 PHE A C 1
ATOM 3965 O O . PHE A 1 285 ? 20.79868 -12.43352 49.84005 1.000 18.02015 306 PHE A O 1
ATOM 3982 N N . TYR A 1 286 ? 18.63164 -12.75176 49.29836 1.000 17.08374 307 TYR A N 1
ATOM 3983 C CA . TYR A 1 286 ? 18.26746 -11.36606 49.51631 1.000 17.00249 307 TYR A CA 1
ATOM 3984 C C . TYR A 1 286 ? 18.55833 -10.95337 50.95475 1.000 21.70855 307 TYR A C 1
ATOM 3985 O O . TYR A 1 286 ? 19.13418 -9.89898 51.21144 1.000 20.09868 307 TYR A O 1
ATOM 4003 N N . GLU A 1 287 ? 18.14847 -11.78430 51.91235 1.000 20.55991 308 GLU A N 1
ATOM 4004 C CA . GLU A 1 287 ? 18.43995 -11.47592 53.31094 1.000 19.81713 308 GLU A CA 1
ATOM 4005 C C . GLU A 1 287 ? 19.93836 -11.47103 53.56221 1.000 20.10813 308 GLU A C 1
ATOM 4006 O O . GLU A 1 287 ? 20.45736 -10.59333 54.27614 1.000 22.64208 308 GLU A O 1
ATOM 4018 N N . TYR A 1 288 ? 20.65561 -12.41969 52.96607 1.000 20.52516 309 TYR A N 1
ATOM 4019 C CA . TYR A 1 288 ? 22.10450 -12.44399 53.10724 1.000 19.61884 309 TYR A CA 1
ATOM 4020 C C . TYR A 1 288 ? 22.72647 -11.14612 52.61010 1.000 25.38353 309 TYR A C 1
ATOM 4021 O O . TYR A 1 288 ? 23.59934 -10.56513 53.26274 1.000 22.82228 309 TYR A O 1
ATOM 4039 N N . ALA A 1 289 ? 22.29389 -10.69010 51.42966 1.000 18.92606 310 ALA A N 1
ATOM 4040 C CA . ALA A 1 289 ? 22.88241 -9.51578 50.80872 1.000 18.76965 310 ALA A CA 1
ATOM 4041 C C . ALA A 1 289 ? 22.50108 -8.22866 51.52761 1.000 23.82738 310 ALA A C 1
ATOM 4042 O O . ALA A 1 289 ? 23.22175 -7.23588 51.42134 1.000 21.05660 310 ALA A O 1
ATOM 4049 N N . ARG A 1 290 ? 21.38360 -8.21992 52.24908 1.000 23.69759 311 ARG A N 1
ATOM 4050 C CA . ARG A 1 290 ? 21.04636 -7.07138 53.08849 1.000 27.83268 311 ARG A CA 1
ATOM 4051 C C . ARG A 1 290 ? 21.96244 -7.00399 54.29908 1.000 34.18261 311 ARG A C 1
ATOM 4052 O O . ARG A 1 290 ? 22.40495 -5.92182 54.69561 1.000 37.23914 311 ARG A O 1
ATOM 4073 N N . ALA A 1 291 ? 22.23765 -8.14717 54.91042 1.000 29.07751 312 ALA A N 1
ATOM 4074 C CA . ALA A 1 291 ? 23.12423 -8.20737 56.06337 1.000 31.57941 312 ALA A CA 1
ATOM 4075 C C . ALA A 1 291 ? 24.58601 -8.05590 55.68293 1.000 36.08010 312 ALA A C 1
ATOM 4076 O O . ALA A 1 291 ? 25.38844 -7.64967 56.52805 1.000 34.37034 312 ALA A O 1
ATOM 4083 N N . ASN A 1 292 ? 24.94433 -8.36965 54.44115 1.000 26.23911 313 ASN A N 1
ATOM 4084 C CA . ASN A 1 292 ? 26.33733 -8.38341 53.99127 1.000 26.03506 313 ASN A CA 1
ATOM 4085 C C . ASN A 1 292 ? 26.42859 -7.70049 52.63519 1.000 28.05825 313 ASN A C 1
ATOM 4086 O O . ASN A 1 292 ? 26.67708 -8.34140 51.60076 1.000 23.68424 313 ASN A O 1
ATOM 4097 N N . PRO A 1 293 ? 26.25775 -6.38407 52.61446 1.000 27.90805 314 PRO A N 1
ATOM 4098 C CA . PRO A 1 293 ? 26.27509 -5.64796 51.35106 1.000 30.76417 314 PRO A CA 1
ATOM 4099 C C . PRO A 1 293 ? 27.50010 -5.98920 50.52029 1.000 29.91165 314 PRO A C 1
ATOM 4100 O O . PRO A 1 293 ? 28.64313 -5.91142 50.98733 1.000 29.46369 314 PRO A O 1
ATOM 4111 N N . GLY A 1 294 ? 27.25562 -6.38157 49.27283 1.000 27.23307 315 GLY A N 1
ATOM 4112 C CA . GLY A 1 294 ? 28.31154 -6.72201 48.36062 1.000 26.08452 315 GLY A CA 1
ATOM 4113 C C . GLY A 1 294 ? 29.02058 -8.02481 48.64923 1.000 30.28108 315 GLY A C 1
ATOM 4114 O O . GLY A 1 294 ? 30.03483 -8.32009 48.01154 1.000 27.89042 315 GLY A O 1
ATOM 4118 N N . GLY A 1 295 ? 28.51870 -8.81731 49.58091 1.000 24.88936 316 GLY A N 1
ATOM 4119 C CA . GLY A 1 295 ? 29.15346 -10.07094 49.93137 1.000 26.25436 316 GLY A CA 1
ATOM 4120 C C . GLY A 1 295 ? 30.11956 -9.97050 51.08874 1.000 28.00889 316 GLY A C 1
ATOM 4121 O O . GLY A 1 295 ? 30.99316 -10.83452 51.22991 1.000 26.92004 316 GLY A O 1
ATOM 4125 N N . ALA A 1 296 ? 29.98962 -8.94745 51.92161 1.000 28.02751 317 ALA A N 1
ATOM 4126 C CA . ALA A 1 296 ? 30.87868 -8.75745 53.06498 1.000 28.17811 317 ALA A CA 1
ATOM 4127 C C . ALA A 1 296 ? 30.07290 -8.13546 54.18654 1.000 30.15909 317 ALA A C 1
ATOM 4128 O O . ALA A 1 296 ? 29.10047 -7.41985 53.92085 1.000 30.01287 317 ALA A O 1
ATOM 4135 N N . PRO A 1 297 ? 30.47405 -8.34010 55.44930 1.000 26.64536 318 PRO A N 1
ATOM 4136 C CA . PRO A 1 297 ? 31.73415 -9.00120 55.83962 1.000 35.85240 318 PRO A CA 1
ATOM 4137 C C . PRO A 1 297 ? 31.73720 -10.52021 55.73604 1.000 36.60167 318 PRO A C 1
ATOM 4138 O O . PRO A 1 297 ? 32.79910 -11.11080 55.56477 1.000 38.59553 318 PRO A O 1
ATOM 4149 N N . LEU A 1 298 ? 30.56242 -11.14055 55.82220 1.000 33.90097 319 LEU A N 1
ATOM 4150 C CA . LEU A 1 298 ? 30.46560 -12.59390 55.78206 1.000 28.27344 319 LEU A CA 1
ATOM 4151 C C . LEU A 1 298 ? 30.16956 -13.08392 54.36917 1.000 28.97291 319 LEU A C 1
ATOM 4152 O O . LEU A 1 298 ? 29.46480 -12.42742 53.59651 1.000 26.67291 319 LEU A O 1
ATOM 4168 N N . GLY A 1 299 ? 30.71140 -14.25003 54.03960 1.000 27.13637 320 GLY A N 1
ATOM 4169 C CA . GLY A 1 299 ? 30.35895 -14.94306 52.82696 1.000 26.48625 320 GLY A CA 1
ATOM 4170 C C . GLY A 1 299 ? 29.06395 -15.72300 52.99960 1.000 25.06726 320 GLY A C 1
ATOM 4171 O O . GLY A 1 299 ? 28.49839 -15.81721 54.08295 1.000 25.57691 320 GLY A O 1
ATOM 4175 N N . TRP A 1 300 ? 28.60054 -16.30994 51.89215 1.000 21.88835 321 TRP A N 1
ATOM 4176 C CA . TRP A 1 300 ? 27.32880 -17.04004 51.88565 1.000 21.92240 321 TRP A CA 1
ATOM 4177 C C . TRP A 1 300 ? 27.34655 -18.21617 52.85257 1.000 23.68574 321 TRP A C 1
ATOM 4178 O O . TRP A 1 300 ? 26.46813 -18.33221 53.71727 1.000 22.70999 321 TRP A O 1
ATOM 4199 N N . THR A 1 301 ? 28.32705 -19.09791 52.71385 1.000 24.75798 322 THR A N 1
ATOM 4200 C CA . THR A 1 301 ? 28.36650 -20.28286 53.56183 1.000 26.38000 322 THR A CA 1
ATOM 4201 C C . THR A 1 301 ? 28.58670 -19.90059 55.02543 1.000 24.20636 322 THR A C 1
ATOM 4202 O O . THR A 1 301 ? 27.99257 -20.51127 55.91143 1.000 26.09890 322 THR A O 1
ATOM 4213 N N . ALA A 1 302 ? 29.39720 -18.87199 55.29102 1.000 25.39952 323 ALA A N 1
ATOM 4214 C CA . ALA A 1 302 ? 29.63062 -18.45764 56.67913 1.000 26.38718 323 ALA A CA 1
ATOM 4215 C C . ALA A 1 302 ? 28.36570 -17.86289 57.28246 1.000 30.81853 323 ALA A C 1
ATOM 4216 O O . ALA A 1 302 ? 28.05557 -18.07268 58.46259 1.000 27.50162 323 ALA A O 1
ATOM 4223 N N . TRP A 1 303 ? 27.63013 -17.08219 56.49631 1.000 22.81024 324 TRP A N 1
ATOM 4224 C CA . TRP A 1 303 ? 26.36170 -16.55632 56.97212 1.000 22.20377 324 TRP A CA 1
ATOM 4225 C C . TRP A 1 303 ? 25.38384 -17.68084 57.25998 1.000 22.27872 324 TRP A C 1
ATOM 4226 O O . TRP A 1 303 ? 24.66967 -17.64187 58.27574 1.000 26.33084 324 TRP A O 1
ATOM 4247 N N . LEU A 1 304 ? 25.32492 -18.68879 56.37990 1.000 21.13371 325 LEU A N 1
ATOM 4248 C CA . LEU A 1 304 ? 24.43310 -19.81201 56.61804 1.000 23.36383 325 LEU A CA 1
ATOM 4249 C C . LEU A 1 304 ? 24.85310 -20.56787 57.87724 1.000 26.87884 325 LEU A C 1
ATOM 4250 O O . LEU A 1 304 ? 23.99975 -21.04946 58.62408 1.000 25.64577 325 LEU A O 1
ATOM 4266 N N . ALA A 1 305 ? 26.16120 -20.70364 58.08530 1.000 24.61306 326 ALA A N 1
ATOM 4267 C CA . ALA A 1 305 ? 26.68122 -21.44224 59.24379 1.000 27.66135 326 ALA A CA 1
ATOM 4268 C C . ALA A 1 305 ? 26.37111 -20.73180 60.55238 1.000 28.22499 326 ALA A C 1
ATOM 4269 O O . ALA A 1 305 ? 26.13265 -21.38834 61.56956 1.000 31.14291 326 ALA A O 1
ATOM 4276 N N . GLY A 1 306 ? 26.36826 -19.41458 60.55630 1.000 30.01209 327 GLY A N 1
ATOM 4277 C CA . GLY A 1 306 ? 26.00884 -18.67457 61.75116 1.000 34.84633 327 GLY A CA 1
ATOM 4278 C C . GLY A 1 306 ? 24.52996 -18.60616 62.02663 1.000 37.34456 327 GLY A C 1
ATOM 4279 O O . GLY A 1 306 ? 24.11301 -17.89122 62.94349 1.000 39.72247 327 GLY A O 1
ATOM 4283 N N . GLY A 1 307 ? 23.72130 -19.32366 61.24867 1.000 32.47230 328 GLY A N 1
ATOM 4284 C CA . GLY A 1 307 ? 22.28211 -19.29822 61.42101 1.000 33.06181 328 GLY A CA 1
ATOM 4285 C C . GLY A 1 307 ? 21.57220 -18.17141 60.71512 1.000 32.57384 328 GLY A C 1
ATOM 4286 O O . GLY A 1 307 ? 20.44490 -17.83719 61.10030 1.000 31.60522 328 GLY A O 1
ATOM 4290 N N . ALA A 1 308 ? 22.19095 -17.57508 59.68947 1.000 30.78545 329 ALA A N 1
ATOM 4291 C CA . ALA A 1 308 ? 21.59479 -16.47359 58.93197 1.000 30.48341 329 ALA A CA 1
ATOM 4292 C C . ALA A 1 308 ? 21.31858 -15.26884 59.83652 1.000 34.98979 329 ALA A C 1
ATOM 4293 O O . ALA A 1 308 ? 20.20726 -14.75430 59.89978 1.000 38.42203 329 ALA A O 1
ATOM 4300 N N . LYS A 1 309 ? 22.38391 -14.82614 60.50945 1.000 48.51714 330 LYS A N 1
ATOM 4301 C CA . LYS A 1 309 ? 22.35248 -13.79849 61.56527 1.000 57.49391 330 LYS A CA 1
ATOM 4302 C C . LYS A 1 309 ? 22.07144 -14.46908 62.91064 1.000 61.67501 330 LYS A C 1
ATOM 4303 O O . LYS A 1 309 ? 22.99730 -14.87296 63.61514 1.000 60.82493 330 LYS A O 1
ATOM 4322 N N . ASP B 1 30 ? 25.63517 39.52083 22.06634 1.000 66.22928 51 ASP B N 1
ATOM 4323 C CA . ASP B 1 30 ? 24.67387 38.67595 22.77016 1.000 62.77653 51 ASP B CA 1
ATOM 4324 C C . ASP B 1 30 ? 25.08694 37.20999 22.69773 1.000 51.45694 51 ASP B C 1
ATOM 4325 O O . ASP B 1 30 ? 24.99040 36.58807 21.63885 1.000 52.00448 51 ASP B O 1
ATOM 4334 N N . VAL B 1 31 ? 25.54193 36.65971 23.82973 1.000 41.82681 52 VAL B N 1
ATOM 4335 C CA . VAL B 1 31 ? 26.01958 35.27973 23.86530 1.000 44.83552 52 VAL B CA 1
ATOM 4336 C C . VAL B 1 31 ? 24.95577 34.30140 24.34555 1.000 43.73048 52 VAL B C 1
ATOM 4337 O O . VAL B 1 31 ? 25.19982 33.08375 24.31969 1.000 35.46467 52 VAL B O 1
ATOM 4350 N N . GLY B 1 32 ? 23.79110 34.78291 24.76562 1.000 31.71723 53 GLY B N 1
ATOM 4351 C CA . GLY B 1 32 ? 22.71228 33.92109 25.19953 1.000 32.25440 53 GLY B CA 1
ATOM 4352 C C . GLY B 1 32 ? 22.66414 33.77681 26.71518 1.000 31.09178 53 GLY B C 1
ATOM 4353 O O . GLY B 1 32 ? 23.54959 34.21962 27.45403 1.000 32.94613 53 GLY B O 1
ATOM 4357 N N . VAL B 1 33 ? 21.60699 33.12132 27.16750 1.000 25.03629 54 VAL B N 1
ATOM 4358 C CA . VAL B 1 33 ? 21.35504 32.91634 28.58403 1.000 26.75081 54 VAL B CA 1
ATOM 4359 C C . VAL B 1 33 ? 22.01154 31.60988 29.02127 1.000 24.79243 54 VAL B C 1
ATOM 4360 O O . VAL B 1 33 ? 21.74199 30.55048 28.44504 1.000 22.78504 54 VAL B O 1
ATOM 4373 N N . LEU B 1 34 ? 22.83177 31.68140 30.06049 1.000 25.46122 55 LEU B N 1
ATOM 4374 C CA . LEU B 1 34 ? 23.39224 30.47762 30.66292 1.000 22.38862 55 LEU B CA 1
ATOM 4375 C C . LEU B 1 34 ? 22.26919 29.64759 31.25167 1.000 21.52001 55 LEU B C 1
ATOM 4376 O O . LEU B 1 34 ? 21.53810 30.10909 32.14063 1.000 23.89802 55 LEU B O 1
ATOM 4392 N N . THR B 1 35 ? 22.13531 28.41350 30.77410 1.000 19.58999 56 THR B N 1
ATOM 4393 C CA . THR B 1 35 ? 20.95798 27.60144 31.05105 1.000 18.85348 56 THR B CA 1
ATOM 4394 C C . THR B 1 35 ? 21.38118 26.18830 31.37887 1.000 19.33240 56 THR B C 1
ATOM 4395 O O . THR B 1 35 ? 22.38795 25.69772 30.87657 1.000 21.12973 56 THR B O 1
ATOM 4406 N N . LEU B 1 36 ? 20.60039 25.53515 32.23410 1.000 21.93299 57 LEU B N 1
ATOM 4407 C CA . LEU B 1 36 ? 20.91207 24.16832 32.64154 1.000 21.28618 57 LEU B CA 1
ATOM 4408 C C . LEU B 1 36 ? 20.48322 23.18289 31.55825 1.000 22.45417 57 LEU B C 1
ATOM 4409 O O . LEU B 1 36 ? 19.33910 23.22886 31.08043 1.000 23.30502 57 LEU B O 1
ATOM 4425 N N . ASP B 1 37 ? 21.40591 22.29905 31.16647 1.000 17.94913 58 ASP B N 1
ATOM 4426 C CA . ASP B 1 37 ? 21.05849 21.18351 30.29003 1.000 17.74387 58 ASP B CA 1
ATOM 4427 C C . ASP B 1 37 ? 20.71826 19.93936 31.10174 1.000 18.90795 58 ASP B C 1
ATOM 4428 O O . ASP B 1 37 ? 19.71584 19.26705 30.84454 1.000 21.68832 58 ASP B O 1
ATOM 4437 N N . ALA B 1 38 ? 21.56742 19.60326 32.08485 1.000 18.64155 59 ALA B N 1
ATOM 4438 C CA . ALA B 1 38 ? 21.34244 18.43895 32.92263 1.000 18.48828 59 ALA B CA 1
ATOM 4439 C C . ALA B 1 38 ? 21.95253 18.71928 34.28659 1.000 20.11211 59 ALA B C 1
ATOM 4440 O O . ALA B 1 38 ? 23.13090 19.08234 34.35662 1.000 18.60616 59 ALA B O 1
ATOM 4447 N N . PRO B 1 39 ? 21.21295 18.53359 35.37757 1.000 20.29593 60 PRO B N 1
ATOM 4448 C CA . PRO B 1 39 ? 21.82935 18.72399 36.69926 1.000 20.18302 60 PRO B CA 1
ATOM 4449 C C . PRO B 1 39 ? 22.86266 17.64830 36.98576 1.000 17.45302 60 PRO B C 1
ATOM 4450 O O . PRO B 1 39 ? 22.81151 16.52818 36.44844 1.000 18.67553 60 PRO B O 1
ATOM 4461 N N . ALA B 1 40 ? 23.80004 17.99629 37.88015 1.000 19.64798 61 ALA B N 1
ATOM 4462 C CA . ALA B 1 40 ? 24.85962 17.07408 38.26646 1.000 20.50205 61 ALA B CA 1
ATOM 4463 C C . ALA B 1 40 ? 24.31054 15.74882 38.77570 1.000 19.30726 61 ALA B C 1
ATOM 4464 O O . ALA B 1 40 ? 24.91264 14.68790 38.53376 1.000 21.33003 61 ALA B O 1
ATOM 4471 N N . ALA B 1 41 ? 23.15734 15.77034 39.46109 1.000 20.59321 62 ALA B N 1
ATOM 4472 C CA . ALA B 1 41 ? 22.55889 14.54788 39.97542 1.000 25.71483 62 ALA B CA 1
ATOM 4473 C C . ALA B 1 41 ? 21.96781 13.64770 38.89516 1.000 22.94858 62 ALA B C 1
ATOM 4474 O O . ALA B 1 41 ? 21.66705 12.47993 39.18820 1.000 25.53276 62 ALA B O 1
ATOM 4481 N N . SER B 1 42 ? 21.79742 14.13418 37.66508 1.000 20.44938 63 SER B N 1
ATOM 4482 C CA . SER B 1 42 ? 21.26523 13.27746 36.61420 1.000 19.75251 63 SER B CA 1
ATOM 4483 C C . SER B 1 42 ? 22.22114 12.12166 36.34452 1.000 18.33191 63 SER B C 1
ATOM 4484 O O . SER B 1 42 ? 23.44632 12.28678 36.37549 1.000 21.14268 63 SER B O 1
ATOM 4492 N N . ALA B 1 43 ? 21.65243 10.95059 36.09463 1.000 18.72625 64 ALA B N 1
ATOM 4493 C CA . ALA B 1 43 ? 22.43164 9.75179 35.79606 1.000 22.26760 64 ALA B CA 1
ATOM 4494 C C . ALA B 1 43 ? 22.35014 9.44711 34.30369 1.000 17.94643 64 ALA B C 1
ATOM 4495 O O . ALA B 1 43 ? 22.84862 10.23854 33.49377 1.000 19.48710 64 ALA B O 1
ATOM 4502 N N . LEU B 1 44 ? 21.72522 8.33430 33.91764 1.000 18.84607 65 LEU B N 1
ATOM 4503 C CA . LEU B 1 44 ? 21.65155 8.01799 32.49151 1.000 15.59744 65 LEU B CA 1
ATOM 4504 C C . LEU B 1 44 ? 20.90207 9.15729 31.79319 1.000 18.96235 65 LEU B C 1
ATOM 4505 O O . LEU B 1 44 ? 19.77830 9.48855 32.19198 1.000 16.82419 65 LEU B O 1
ATOM 4521 N N . PRO B 1 45 ? 21.45499 9.74154 30.73730 1.000 18.85985 66 PRO B N 1
ATOM 4522 C CA . PRO B 1 45 ? 20.72818 10.80584 30.03761 1.000 18.30777 66 PRO B CA 1
ATOM 4523 C C . PRO B 1 45 ? 19.48343 10.27282 29.35711 1.000 17.46521 66 PRO B C 1
ATOM 4524 O O . PRO B 1 45 ? 19.38767 9.09471 28.99436 1.000 18.31103 66 PRO B O 1
ATOM 4535 N N . HIS B 1 46 ? 18.51296 11.17315 29.17398 1.000 19.75243 67 HIS B N 1
ATOM 4536 C CA . HIS B 1 46 ? 17.30007 10.83996 28.44366 1.000 20.63533 67 HIS B CA 1
ATOM 4537 C C . HIS B 1 46 ? 17.60348 10.47537 26.99973 1.000 19.14041 67 HIS B C 1
ATOM 4538 O O . HIS B 1 46 ? 18.60543 10.90365 26.42125 1.000 18.43417 67 HIS B O 1
ATOM 4552 N N . ARG B 1 47 ? 16.73472 9.65241 26.42808 1.000 16.05058 68 ARG B N 1
ATOM 4553 C CA . ARG B 1 47 ? 16.82909 9.17491 25.05689 1.000 18.95962 68 ARG B CA 1
ATOM 4554 C C . ARG B 1 47 ? 18.13467 8.42398 24.80219 1.000 19.68327 68 ARG B C 1
ATOM 4555 O O . ARG B 1 47 ? 18.65903 8.40189 23.68423 1.000 17.58412 68 ARG B O 1
ATOM 4576 N N . PHE B 1 48 ? 18.66372 7.75357 25.82593 1.000 16.13146 69 PHE B N 1
ATOM 4577 C CA . PHE B 1 48 ? 19.80662 6.88940 25.60632 1.000 14.35386 69 PHE B CA 1
ATOM 4578 C C . PHE B 1 48 ? 19.37484 5.62704 24.89698 1.000 15.42484 69 PHE B C 1
ATOM 4579 O O . PHE B 1 48 ? 18.41765 4.94027 25.31656 1.000 16.19108 69 PHE B O 1
ATOM 4596 N N . ARG B 1 49 ? 20.06100 5.31012 23.79781 1.000 16.07100 70 ARG B N 1
ATOM 4597 C CA . ARG B 1 49 ? 19.84867 4.04096 23.13273 1.000 16.03571 70 ARG B CA 1
ATOM 4598 C C . ARG B 1 49 ? 21.09601 3.63922 22.36639 1.000 16.66213 70 ARG B C 1
ATOM 4599 O O . ARG B 1 49 ? 21.87133 4.49318 21.91025 1.000 17.78344 70 ARG B O 1
ATOM 4620 N N . THR B 1 50 ? 21.28129 2.33625 22.21218 1.000 15.32799 71 THR B N 1
ATOM 4621 C CA . THR B 1 50 ? 22.29532 1.76106 21.33504 1.000 16.68230 71 THR B CA 1
ATOM 4622 C C . THR B 1 50 ? 21.61155 1.00537 20.21182 1.000 15.83026 71 THR B C 1
ATOM 4623 O O . THR B 1 50 ? 20.41534 0.70344 20.26727 1.000 18.01385 71 THR B O 1
ATOM 4634 N N . CYS B 1 51 ? 22.38237 0.69869 19.17531 1.000 15.79473 72 CYS B N 1
ATOM 4635 C CA . CYS B 1 51 ? 21.87801 -0.07397 18.04262 1.000 15.89658 72 CYS B CA 1
ATOM 4636 C C . CYS B 1 51 ? 21.52650 -1.52359 18.41238 1.000 17.53754 72 CYS B C 1
ATOM 4637 O O . CYS B 1 51 ? 21.04004 -2.25643 17.55032 1.000 17.95896 72 CYS B O 1
ATOM 4645 N N . PHE B 1 52 ? 21.79200 -1.94076 19.65668 1.000 16.04522 73 PHE B N 1
ATOM 4646 C CA . PHE B 1 52 ? 21.34499 -3.24134 20.14870 1.000 15.44192 73 PHE B CA 1
ATOM 4647 C C . PHE B 1 52 ? 20.01030 -3.17680 20.88117 1.000 15.61722 73 PHE B C 1
ATOM 4648 O O . PHE B 1 52 ? 19.48354 -4.23982 21.26877 1.000 18.89184 73 PHE B O 1
ATOM 4665 N N . PHE B 1 53 ? 19.44723 -1.98696 21.10555 1.000 15.51250 74 PHE B N 1
ATOM 4666 C CA . PHE B 1 53 ? 18.22741 -1.84309 21.86696 1.000 16.19956 74 PHE B CA 1
ATOM 4667 C C . PHE B 1 53 ? 17.03518 -2.43369 21.12213 1.000 20.79229 74 PHE B C 1
ATOM 4668 O O . PHE B 1 53 ? 17.02528 -2.54705 19.90069 1.000 17.95027 74 PHE B O 1
ATOM 4685 N N . PRO B 1 54 ? 15.99470 -2.81074 21.84429 1.000 19.70618 75 PRO B N 1
ATOM 4686 C CA . PRO B 1 54 ? 14.78642 -3.29121 21.15873 1.000 21.91919 75 PRO B CA 1
ATOM 4687 C C . PRO B 1 54 ? 14.08002 -2.15803 20.41701 1.000 19.74816 75 PRO B C 1
ATOM 4688 O O . PRO B 1 54 ? 14.14546 -0.98424 20.80875 1.000 20.90725 75 PRO B O 1
ATOM 4699 N N . LEU B 1 55 ? 13.38793 -2.53086 19.33920 1.000 24.00316 76 LEU B N 1
ATOM 4700 C CA . LEU B 1 55 ? 12.53940 -1.59557 18.61843 1.000 23.89141 76 LEU B CA 1
ATOM 4701 C C . LEU B 1 55 ? 11.14249 -1.58408 19.22563 1.000 32.33601 76 LEU B C 1
ATOM 4702 O O . LEU B 1 55 ? 10.55240 -2.64248 19.45053 1.000 29.56721 76 LEU B O 1
ATOM 4718 N N . THR B 1 56 ? 10.63565 -0.39482 19.50003 1.000 25.71247 77 THR B N 1
ATOM 4719 C CA . THR B 1 56 ? 9.27616 -0.20914 19.99252 1.000 35.46475 77 THR B CA 1
ATOM 4720 C C . THR B 1 56 ? 8.42710 0.27639 18.82785 1.000 40.80461 77 THR B C 1
ATOM 4721 O O . THR B 1 56 ? 8.64434 1.37980 18.31721 1.000 45.82409 77 THR B O 1
ATOM 4732 N N . ALA B 1 57 ? 7.46298 -0.54128 18.40850 1.000 47.78493 78 ALA B N 1
ATOM 4733 C CA . ALA B 1 57 ? 6.60215 -0.19092 17.27350 1.000 60.69175 78 ALA B CA 1
ATOM 4734 C C . ALA B 1 57 ? 5.75293 1.04054 17.57497 1.000 53.96388 78 ALA B C 1
ATOM 4735 O O . ALA B 1 57 ? 5.36893 1.27905 18.72495 1.000 58.47717 78 ALA B O 1
ATOM 4742 N N . ALA B 1 61 ? 1.70550 1.22219 13.26668 1.000 82.24733 82 ALA B N 1
ATOM 4743 C CA . ALA B 1 61 ? 2.75097 0.89332 12.30456 1.000 75.27132 82 ALA B CA 1
ATOM 4744 C C . ALA B 1 61 ? 3.39657 -0.44377 12.64421 1.000 76.30351 82 ALA B C 1
ATOM 4745 O O . ALA B 1 61 ? 3.53439 -0.80246 13.81609 1.000 74.17763 82 ALA B O 1
ATOM 4752 N N . ALA B 1 62 ? 3.78430 -1.18411 11.61026 1.000 70.27259 83 ALA B N 1
ATOM 4753 C CA . ALA B 1 62 ? 4.51417 -2.42260 11.81330 1.000 80.61638 83 ALA B CA 1
ATOM 4754 C C . ALA B 1 62 ? 5.93411 -2.12125 12.29422 1.000 73.94957 83 ALA B C 1
ATOM 4755 O O . ALA B 1 62 ? 6.36681 -0.96623 12.37342 1.000 58.61604 83 ALA B O 1
ATOM 4762 N N . VAL B 1 63 ? 6.66014 -3.17914 12.62141 1.000 70.35145 84 VAL B N 1
ATOM 4763 C CA . VAL B 1 63 ? 8.06200 -3.03850 13.01778 1.000 56.80579 84 VAL B CA 1
ATOM 4764 C C . VAL B 1 63 ? 8.91740 -2.94846 11.75660 1.000 52.29579 84 VAL B C 1
ATOM 4765 O O . VAL B 1 63 ? 8.75394 -3.77652 10.85014 1.000 53.57916 84 VAL B O 1
ATOM 4778 N N . PRO B 1 64 ? 9.81798 -1.97025 11.64875 1.000 39.70732 85 PRO B N 1
ATOM 4779 C CA . PRO B 1 64 ? 10.67164 -1.89146 10.45774 1.000 38.99384 85 PRO B CA 1
ATOM 4780 C C . PRO B 1 64 ? 11.73975 -2.97350 10.45111 1.000 32.68761 85 PRO B C 1
ATOM 4781 O O . PRO B 1 64 ? 12.06546 -3.56688 11.48142 1.000 41.16595 85 PRO B O 1
ATOM 4792 N N . SER B 1 65 ? 12.27022 -3.22933 9.25929 1.000 32.50851 86 SER B N 1
ATOM 4793 C CA . SER B 1 65 ? 13.37929 -4.15955 9.09812 1.000 34.17074 86 SER B CA 1
ATOM 4794 C C . SER B 1 65 ? 14.51773 -3.82509 10.05909 1.000 40.28156 86 SER B C 1
ATOM 4795 O O . SER B 1 65 ? 14.78639 -2.65825 10.36473 1.000 33.83074 86 SER B O 1
ATOM 4803 N N . ARG B 1 66 ? 15.19526 -4.87363 10.53097 1.000 35.93377 87 ARG B N 1
ATOM 4804 C CA . ARG B 1 66 ? 16.35078 -4.74272 11.40677 1.000 27.45491 87 ARG B CA 1
ATOM 4805 C C . ARG B 1 66 ? 17.65575 -5.07888 10.70762 1.000 27.83574 87 ARG B C 1
ATOM 4806 O O . ARG B 1 66 ? 18.70043 -5.11594 11.36966 1.000 24.99701 87 ARG B O 1
ATOM 4827 N N . GLU B 1 67 ? 17.62269 -5.35278 9.40442 1.000 24.20935 88 GLU B N 1
ATOM 4828 C CA . GLU B 1 67 ? 18.81002 -5.77104 8.68183 1.000 24.20804 88 GLU B CA 1
ATOM 4829 C C . GLU B 1 67 ? 19.91699 -4.73032 8.78924 1.000 26.23013 88 GLU B C 1
ATOM 4830 O O . GLU B 1 67 ? 19.71695 -3.55893 8.45702 1.000 25.05864 88 GLU B O 1
ATOM 4842 N N . GLY B 1 68 ? 21.08735 -5.17122 9.24914 1.000 25.82100 89 GLY B N 1
ATOM 4843 C CA . GLY B 1 68 ? 22.24737 -4.31376 9.38878 1.000 22.12245 89 GLY B CA 1
ATOM 4844 C C . GLY B 1 68 ? 22.22058 -3.34560 10.54711 1.000 21.11798 89 GLY B C 1
ATOM 4845 O O . GLY B 1 68 ? 23.14664 -2.53867 10.65905 1.000 21.54793 89 GLY B O 1
ATOM 4849 N N . LEU B 1 69 ? 21.20412 -3.40669 11.41447 1.000 20.51955 90 LEU B N 1
ATOM 4850 C CA . LEU B 1 69 ? 21.08865 -2.42476 12.48737 1.000 18.24180 90 LEU B CA 1
ATOM 4851 C C . LEU B 1 69 ? 22.03821 -2.72881 13.64762 1.000 21.55900 90 LEU B C 1
ATOM 4852 O O . LEU B 1 69 ? 22.70938 -1.81709 14.15332 1.000 19.55156 90 LEU B O 1
ATOM 4868 N N . ASN B 1 70 ? 22.09335 -3.99478 14.09190 1.000 19.22414 91 ASN B N 1
ATOM 4869 C CA . ASN B 1 70 ? 22.85290 -4.33005 15.29631 1.000 22.46220 91 ASN B CA 1
ATOM 4870 C C . ASN B 1 70 ? 24.34530 -4.07609 15.12407 1.000 19.73853 91 ASN B C 1
ATOM 4871 O O . ASN B 1 70 ? 25.04087 -3.82067 16.11294 1.000 19.52141 91 ASN B O 1
ATOM 4882 N N . GLY B 1 71 ? 24.85909 -4.20109 13.89803 1.000 16.28266 92 GLY B N 1
ATOM 4883 C CA . GLY B 1 71 ? 26.26817 -4.08295 13.62852 1.000 17.86981 92 GLY B CA 1
ATOM 4884 C C . GLY B 1 71 ? 26.78911 -2.68371 13.38771 1.000 17.28725 92 GLY B C 1
ATOM 4885 O O . GLY B 1 71 ? 27.95019 -2.57400 12.98549 1.000 16.46448 92 GLY B O 1
ATOM 4889 N N . LEU B 1 72 ? 26.01194 -1.64433 13.65685 1.000 17.92648 93 LEU B N 1
ATOM 4890 C CA . LEU B 1 72 ? 26.37258 -0.27689 13.29554 1.000 19.05099 93 LEU B CA 1
ATOM 4891 C C . LEU B 1 72 ? 27.40121 0.36459 14.21873 1.000 19.87132 93 LEU B C 1
ATOM 4892 O O . LEU B 1 72 ? 27.95676 1.41590 13.86108 1.000 17.22649 93 LEU B O 1
ATOM 4908 N N A ARG B 1 73 ? 27.65929 -0.22313 15.38916 0.486 16.88795 94 ARG B N 1
ATOM 4909 N N B ARG B 1 73 ? 27.65932 -0.20991 15.39567 0.514 16.88190 94 ARG B N 1
ATOM 4910 C CA A ARG B 1 73 ? 28.57160 0.33702 16.38073 0.486 14.93174 94 ARG B CA 1
ATOM 4911 C CA B ARG B 1 73 ? 28.59824 0.36624 16.35203 0.514 14.88592 94 ARG B CA 1
ATOM 4912 C C A ARG B 1 73 ? 28.25384 1.81079 16.65016 0.486 14.91516 94 ARG B C 1
ATOM 4913 C C B ARG B 1 73 ? 28.25565 1.82447 16.65413 0.514 14.91409 94 ARG B C 1
ATOM 4914 O O A ARG B 1 73 ? 29.10516 2.69608 16.54255 0.486 15.13002 94 ARG B O 1
ATOM 4915 O O B ARG B 1 73 ? 29.09846 2.72196 16.57162 0.514 15.08904 94 ARG B O 1
ATOM 4956 N N . VAL B 1 74 ? 27.01032 2.05865 17.05026 1.000 14.95986 95 VAL B N 1
ATOM 4957 C CA . VAL B 1 74 ? 26.53003 3.41361 17.29685 1.000 13.18100 95 VAL B CA 1
ATOM 4958 C C . VAL B 1 74 ? 25.51459 3.42546 18.42303 1.000 15.45822 95 VAL B C 1
ATOM 4959 O O . VAL B 1 74 ? 24.72300 2.48225 18.59599 1.000 15.75631 95 VAL B O 1
ATOM 4972 N N . SER B 1 75 ? 25.51402 4.51743 19.14814 1.000 14.27275 96 SER B N 1
ATOM 4973 C CA . SER B 1 75 ? 24.54333 4.82000 20.18488 1.000 16.47428 96 SER B CA 1
ATOM 4974 C C . SER B 1 75 ? 24.30214 6.32796 20.18309 1.000 16.27587 96 SER B C 1
ATOM 4975 O O . SER B 1 75 ? 25.00562 7.09645 19.52882 1.000 14.51150 96 SER B O 1
ATOM 4983 N N . GLY B 1 76 ? 23.31496 6.75425 20.94592 1.000 13.95017 97 GLY B N 1
ATOM 4984 C CA . GLY B 1 76 ? 22.99960 8.16865 21.05576 1.000 14.91020 97 GLY B CA 1
ATOM 4985 C C . GLY B 1 76 ? 22.29904 8.49055 22.35570 1.000 16.59455 97 GLY B C 1
ATOM 4986 O O . GLY B 1 76 ? 21.78398 7.59936 23.04376 1.000 15.81788 97 GLY B O 1
ATOM 4990 N N . SER B 1 77 ? 22.29785 9.77273 22.69437 1.000 14.66332 98 SER B N 1
ATOM 4991 C CA . SER B 1 77 ? 21.62307 10.24916 23.88521 1.000 17.02829 98 SER B CA 1
ATOM 4992 C C . SER B 1 77 ? 21.43023 11.75526 23.82895 1.000 15.85423 98 SER B C 1
ATOM 4993 O O . SER B 1 77 ? 21.96634 12.44311 22.95605 1.000 15.42814 98 SER B O 1
ATOM 5001 N N . SER B 1 78 ? 20.67556 12.26464 24.80915 1.000 15.60408 99 SER B N 1
ATOM 5002 C CA . SER B 1 78 ? 20.62814 13.66958 25.13480 1.000 15.44929 99 SER B CA 1
ATOM 5003 C C . SER B 1 78 ? 21.91386 14.06900 25.84713 1.000 17.09646 99 SER B C 1
ATOM 5004 O O . SER B 1 78 ? 22.80112 13.24012 26.09185 1.000 15.42444 99 SER B O 1
ATOM 5012 N N . GLN B 1 79 ? 22.01002 15.35219 26.19648 1.000 17.30136 100 GLN B N 1
ATOM 5013 C CA . GLN B 1 79 ? 23.15277 15.84991 26.93949 1.000 15.75129 100 GLN B CA 1
ATOM 5014 C C . GLN B 1 79 ? 23.20547 15.22941 28.33891 1.000 17.76886 100 GLN B C 1
ATOM 5015 O O . GLN B 1 79 ? 22.22480 15.24123 29.07487 1.000 18.16060 100 GLN B O 1
ATOM 5029 N N . PHE B 1 80 ? 24.36875 14.70863 28.67472 1.000 15.38036 101 PHE B N 1
ATOM 5030 C CA . PHE B 1 80 ? 24.63970 14.07113 29.96135 1.000 16.17438 101 PHE B CA 1
ATOM 5031 C C . PHE B 1 80 ? 25.31337 15.02713 30.92333 1.000 18.53037 101 PHE B C 1
ATOM 5032 O O . PHE B 1 80 ? 25.98743 15.98085 30.52892 1.000 17.31920 101 PHE B O 1
ATOM 5049 N N . SER B 1 81 ? 25.12403 14.75205 32.21892 1.000 16.78854 102 SER B N 1
ATOM 5050 C CA . SER B 1 81 ? 25.97952 15.27262 33.25476 1.000 17.28988 102 SER B CA 1
ATOM 5051 C C . SER B 1 81 ? 27.32866 14.53933 33.24213 1.000 15.48556 102 SER B C 1
ATOM 5052 O O . SER B 1 81 ? 27.51679 13.55061 32.51142 1.000 16.53915 102 SER B O 1
ATOM 5060 N N . LEU B 1 82 ? 28.26417 15.00056 34.09176 1.000 17.91201 103 LEU B N 1
ATOM 5061 C CA . LEU B 1 82 ? 29.52976 14.27308 34.20283 1.000 16.40241 103 LEU B CA 1
ATOM 5062 C C . LEU B 1 82 ? 29.29931 12.88196 34.76827 1.000 16.13826 103 LEU B C 1
ATOM 5063 O O . LEU B 1 82 ? 29.85998 11.89278 34.27332 1.000 15.93177 103 LEU B O 1
ATOM 5079 N N . ALA B 1 83 ? 28.44083 12.76659 35.78667 1.000 17.03886 104 ALA B N 1
ATOM 5080 C CA . ALA B 1 83 ? 28.09791 11.44974 36.31124 1.000 19.16084 104 ALA B CA 1
ATOM 5081 C C . ALA B 1 83 ? 27.43088 10.57918 35.26027 1.000 16.18705 104 ALA B C 1
ATOM 5082 O O . ALA B 1 83 ? 27.67988 9.37065 35.19889 1.000 17.47126 104 ALA B O 1
ATOM 5089 N N . GLY B 1 84 ? 26.59562 11.17373 34.40536 1.000 17.50490 105 GLY B N 1
ATOM 5090 C CA . GLY B 1 84 ? 25.96961 10.41942 33.33748 1.000 15.86844 105 GLY B CA 1
ATOM 5091 C C . GLY B 1 84 ? 26.97026 9.89403 32.32722 1.000 14.44839 105 GLY B C 1
ATOM 5092 O O . GLY B 1 84 ? 26.82188 8.79024 31.81201 1.000 15.43834 105 GLY B O 1
ATOM 5096 N N . LEU B 1 85 ? 27.97864 10.69655 31.99983 1.000 15.68336 106 LEU B N 1
ATOM 5097 C CA . LEU B 1 85 ? 29.01955 10.22774 31.09377 1.000 14.92378 106 LEU B CA 1
ATOM 5098 C C . LEU B 1 85 ? 29.79176 9.08512 31.73293 1.000 14.33383 106 LEU B C 1
ATOM 5099 O O . LEU B 1 85 ? 30.07205 8.07366 31.08612 1.000 15.19588 106 LEU B O 1
ATOM 5115 N N . ALA B 1 86 ? 30.12202 9.21934 33.02718 1.000 14.88900 107 ALA B N 1
ATOM 5116 C CA . ALA B 1 86 ? 30.84461 8.13872 33.69327 1.000 17.90087 107 ALA B CA 1
ATOM 5117 C C . ALA B 1 86 ? 30.01214 6.86588 33.75293 1.000 15.81467 107 ALA B C 1
ATOM 5118 O O . ALA B 1 86 ? 30.54068 5.76371 33.58872 1.000 15.70795 107 ALA B O 1
ATOM 5125 N N . LEU B 1 87 ? 28.69553 6.99944 33.95913 1.000 16.09531 108 LEU B N 1
ATOM 5126 C CA . LEU B 1 87 ? 27.82657 5.83254 33.93922 1.000 15.05271 108 LEU B CA 1
ATOM 5127 C C . LEU B 1 87 ? 27.80045 5.17946 32.55850 1.000 14.99070 108 LEU B C 1
ATOM 5128 O O . LEU B 1 87 ? 27.92254 3.95680 32.42549 1.000 14.87367 108 LEU B O 1
ATOM 5144 N N . MET B 1 88 ? 27.61720 5.98149 31.51456 1.000 15.24036 109 MET B N 1
ATOM 5145 C CA . MET B 1 88 ? 27.59362 5.41556 30.16883 1.000 15.58553 109 MET B CA 1
ATOM 5146 C C . MET B 1 88 ? 28.90897 4.70713 29.85593 1.000 12.95695 109 MET B C 1
ATOM 5147 O O . MET B 1 88 ? 28.92440 3.66680 29.20273 1.000 14.21919 109 MET B O 1
ATOM 5161 N N . ARG B 1 89 ? 30.02716 5.23804 30.36144 1.000 14.14220 110 ARG B N 1
ATOM 5162 C CA . ARG B 1 89 ? 31.32413 4.63215 30.06711 1.000 14.69314 110 ARG B CA 1
ATOM 5163 C C . ARG B 1 89 ? 31.38759 3.20079 30.58714 1.000 15.95564 110 ARG B C 1
ATOM 5164 O O . ARG B 1 89 ? 32.09595 2.37195 30.02138 1.000 15.97580 110 ARG B O 1
ATOM 5185 N N . GLU B 1 90 ? 30.63865 2.89163 31.67144 1.000 16.58030 111 GLU B N 1
ATOM 5186 C CA . GLU B 1 90 ? 30.62260 1.52560 32.18077 1.000 16.04069 111 GLU B CA 1
ATOM 5187 C C . GLU B 1 90 ? 30.26804 0.51890 31.10624 1.000 15.10505 111 GLU B C 1
ATOM 5188 O O . GLU B 1 90 ? 30.72889 -0.63427 31.14571 1.000 16.35813 111 GLU B O 1
ATOM 5200 N N . GLN B 1 91 ? 29.42927 0.90068 30.13998 1.000 14.82488 112 GLN B N 1
ATOM 5201 C CA . GLN B 1 91 ? 28.98790 -0.00089 29.09871 1.000 14.24087 112 GLN B CA 1
ATOM 5202 C C . GLN B 1 91 ? 29.48697 0.38482 27.71226 1.000 15.83002 112 GLN B C 1
ATOM 5203 O O . GLN B 1 91 ? 29.09197 -0.25580 26.74135 1.000 17.33621 112 GLN B O 1
ATOM 5217 N N . PHE B 1 92 ? 30.38782 1.38649 27.60559 1.000 15.88050 113 PHE B N 1
ATOM 5218 C CA . PHE B 1 92 ? 30.98099 1.72796 26.30020 1.000 15.72418 113 PHE B CA 1
ATOM 5219 C C . PHE B 1 92 ? 32.04324 0.69105 25.93432 1.000 17.61761 113 PHE B C 1
ATOM 5220 O O . PHE B 1 92 ? 32.83282 0.28310 26.79959 1.000 18.09500 113 PHE B O 1
ATOM 5237 N N . PRO B 1 93 ? 32.12938 0.28486 24.66521 1.000 15.05731 114 PRO B N 1
ATOM 5238 C CA . PRO B 1 93 ? 33.20697 -0.60344 24.24634 1.000 14.70474 114 PRO B CA 1
ATOM 5239 C C . PRO B 1 93 ? 34.54242 0.12101 24.29092 1.000 18.22992 114 PRO B C 1
ATOM 5240 O O . PRO B 1 93 ? 34.60924 1.34732 24.48227 1.000 17.67683 114 PRO B O 1
ATOM 5251 N N . PRO B 1 94 ? 35.64622 -0.60562 24.15647 1.000 16.41784 115 PRO B N 1
ATOM 5252 C CA . PRO B 1 94 ? 36.92793 0.07276 23.94619 1.000 20.57899 115 PRO B CA 1
ATOM 5253 C C . PRO B 1 94 ? 36.86280 0.92514 22.67644 1.000 15.85942 115 PRO B C 1
ATOM 5254 O O . PRO B 1 94 ? 36.16880 0.59564 21.70328 1.000 28.95746 115 PRO B O 1
ATOM 5265 N N . ARG B 1 95 ? 37.56027 2.01809 22.71097 1.000 20.09081 116 ARG B N 1
ATOM 5266 C CA . ARG B 1 95 ? 37.74779 2.87929 21.56973 1.000 16.12108 116 ARG B CA 1
ATOM 5267 C C . ARG B 1 95 ? 36.42929 3.53465 21.15709 1.000 18.51675 116 ARG B C 1
ATOM 5268 O O . ARG B 1 95 ? 36.09574 3.62851 19.97724 1.000 26.24208 116 ARG B O 1
ATOM 5289 N N . ALA B 1 96 ? 35.71944 4.04844 22.12897 1.000 15.31970 117 ALA B N 1
ATOM 5290 C CA . ALA B 1 96 ? 34.48041 4.77171 21.91651 1.000 15.10095 117 ALA B CA 1
ATOM 5291 C C . ALA B 1 96 ? 34.74055 6.25828 21.77727 1.000 15.85878 117 ALA B C 1
ATOM 5292 O O . ALA B 1 96 ? 35.65720 6.81332 22.37716 1.000 17.22865 117 ALA B O 1
ATOM 5299 N N . VAL B 1 97 ? 33.92061 6.91464 20.95067 1.000 15.48140 118 VAL B N 1
ATOM 5300 C CA . VAL B 1 97 ? 34.04122 8.34140 20.67029 1.000 15.54255 118 VAL B CA 1
ATOM 5301 C C . VAL B 1 97 ? 32.71911 9.02353 21.04507 1.000 12.52947 118 VAL B C 1
ATOM 5302 O O . VAL B 1 97 ? 31.64222 8.62870 20.56122 1.000 15.80899 118 VAL B O 1
ATOM 5315 N N . ILE B 1 98 ? 32.81048 10.11144 21.79227 1.000 14.22576 119 ILE B N 1
ATOM 5316 C CA . ILE B 1 98 ? 31.68367 11.00211 22.01970 1.000 15.28562 119 ILE B CA 1
ATOM 5317 C C . ILE B 1 98 ? 31.64013 11.97319 20.84364 1.000 15.07186 119 ILE B C 1
ATOM 5318 O O . ILE B 1 98 ? 32.57177 12.76557 20.68287 1.000 15.17247 119 ILE B O 1
ATOM 5334 N N . VAL B 1 99 ? 30.59105 11.91331 20.03344 1.000 14.05608 120 VAL B N 1
ATOM 5335 C CA . VAL B 1 99 ? 30.42690 12.85557 18.93226 1.000 14.89284 120 VAL B CA 1
ATOM 5336 C C . VAL B 1 99 ? 29.39271 13.89392 19.36040 1.000 14.95448 120 VAL B C 1
ATOM 5337 O O . VAL B 1 99 ? 28.18092 13.61819 19.40350 1.000 14.14849 120 VAL B O 1
ATOM 5350 N N . ASP B 1 100 ? 29.89450 15.08502 19.67921 1.000 14.45417 121 ASP B N 1
ATOM 5351 C CA . ASP B 1 100 ? 29.10157 16.22647 20.15189 1.000 14.99247 121 ASP B CA 1
ATOM 5352 C C . ASP B 1 100 ? 28.63060 17.02746 18.93963 1.000 17.98751 121 ASP B C 1
ATOM 5353 O O . ASP B 1 100 ? 29.44209 17.63752 18.24162 1.000 16.78665 121 ASP B O 1
ATOM 5362 N N . LEU B 1 101 ? 27.33099 17.06453 18.73445 1.000 15.88534 122 LEU B N 1
ATOM 5363 C CA . LEU B 1 101 ? 26.72275 17.70950 17.56077 1.000 13.67620 122 LEU B CA 1
ATOM 5364 C C . LEU B 1 101 ? 26.28469 19.14035 17.82524 1.000 18.28395 122 LEU B C 1
ATOM 5365 O O . LEU B 1 101 ? 25.62523 19.74328 16.96980 1.000 19.02478 122 LEU B O 1
ATOM 5381 N N . ARG B 1 102 ? 26.63423 19.72143 18.95643 1.000 16.30236 123 ARG B N 1
ATOM 5382 C CA . ARG B 1 102 ? 26.03042 20.98087 19.39225 1.000 16.58791 123 ARG B CA 1
ATOM 5383 C C . ARG B 1 102 ? 26.82481 22.16414 18.85000 1.000 17.17339 123 ARG B C 1
ATOM 5384 O O . ARG B 1 102 ? 27.96407 22.41112 19.25351 1.000 16.68270 123 ARG B O 1
ATOM 5405 N N . ARG B 1 103 ? 26.19536 22.93899 17.95800 1.000 19.27544 124 ARG B N 1
ATOM 5406 C CA . ARG B 1 103 ? 26.80241 24.19275 17.53897 1.000 17.81841 124 ARG B CA 1
ATOM 5407 C C . ARG B 1 103 ? 26.79918 25.21669 18.66316 1.000 17.58746 124 ARG B C 1
ATOM 5408 O O . ARG B 1 103 ? 27.70011 26.06021 18.73457 1.000 20.07511 124 ARG B O 1
ATOM 5429 N N . GLU B 1 104 ? 25.79272 25.18904 19.53044 1.000 18.14755 125 GLU B N 1
ATOM 5430 C CA . GLU B 1 104 ? 25.72662 26.12345 20.63818 1.000 19.09201 125 GLU B CA 1
ATOM 5431 C C . GLU B 1 104 ? 26.87189 25.86690 21.61716 1.000 18.75187 125 GLU B C 1
ATOM 5432 O O . GLU B 1 104 ? 27.33480 24.73572 21.78474 1.000 19.15459 125 GLU B O 1
ATOM 5444 N N . SER B 1 105 ? 27.32496 26.93406 22.25806 1.000 18.93682 126 SER B N 1
ATOM 5445 C CA . SER B 1 105 ? 28.36859 26.81984 23.28402 1.000 18.29859 126 SER B CA 1
ATOM 5446 C C . SER B 1 105 ? 27.81867 26.12484 24.52542 1.000 19.69470 126 SER B C 1
ATOM 5447 O O . SER B 1 105 ? 26.72591 26.43679 25.00037 1.000 19.21171 126 SER B O 1
ATOM 5455 N N . HIS B 1 106 ? 28.58897 25.19112 25.06842 1.000 18.46957 127 HIS B N 1
ATOM 5456 C CA . HIS B 1 106 ? 28.14608 24.45429 26.24523 1.000 18.40085 127 HIS B CA 1
ATOM 5457 C C . HIS B 1 106 ? 29.35295 23.83431 26.93420 1.000 17.77763 127 HIS B C 1
ATOM 5458 O O . HIS B 1 106 ? 30.46857 23.87284 26.43925 1.000 16.80531 127 HIS B O 1
ATOM 5472 N N . GLY B 1 107 ? 29.09318 23.26649 28.10292 1.000 18.88305 128 GLY B N 1
ATOM 5473 C CA . GLY B 1 107 ? 30.15383 22.60120 28.85949 1.000 19.62430 128 GLY B CA 1
ATOM 5474 C C . GLY B 1 107 ? 29.61640 22.15841 30.19000 1.000 19.04457 128 GLY B C 1
ATOM 5475 O O . GLY B 1 107 ? 28.42566 21.84279 30.32755 1.000 17.54136 128 GLY B O 1
ATOM 5479 N N . PHE B 1 108 ? 30.50970 22.16588 31.17355 1.000 17.92807 129 PHE B N 1
ATOM 5480 C CA . PHE B 1 108 ? 30.18052 21.63528 32.48972 1.000 17.40380 129 PHE B CA 1
ATOM 5481 C C . PHE B 1 108 ? 30.60021 22.63685 33.54734 1.000 19.62455 129 PHE B C 1
ATOM 5482 O O . PHE B 1 108 ? 31.69159 23.20699 33.47839 1.000 18.74499 129 PHE B O 1
ATOM 5499 N N . LEU B 1 109 ? 29.71767 22.84434 34.50092 1.000 18.31894 130 LEU B N 1
ATOM 5500 C CA . LEU B 1 109 ? 29.98384 23.63582 35.71685 1.000 19.93790 130 LEU B CA 1
ATOM 5501 C C . LEU B 1 109 ? 29.81714 22.64717 36.85950 1.000 17.94593 130 LEU B C 1
ATOM 5502 O O . LEU B 1 109 ? 28.69263 22.25742 37.21322 1.000 19.59200 130 LEU B O 1
ATOM 5518 N N . GLY B 1 110 ? 30.93469 22.20688 37.42906 1.000 19.46583 131 GLY B N 1
ATOM 5519 C CA . GLY B 1 110 ? 30.86418 21.00179 38.22914 1.000 18.48045 131 GLY B CA 1
ATOM 5520 C C . GLY B 1 110 ? 30.36563 19.86033 37.37420 1.000 18.75200 131 GLY B C 1
ATOM 5521 O O . GLY B 1 110 ? 30.74644 19.72803 36.20795 1.000 20.55103 131 GLY B O 1
ATOM 5525 N N . GLY B 1 111 ? 29.46256 19.04574 37.93604 1.000 18.43617 132 GLY B N 1
ATOM 5526 C CA . GLY B 1 111 ? 28.83924 17.97964 37.16651 1.000 18.77189 132 GLY B CA 1
ATOM 5527 C C . GLY B 1 111 ? 27.69382 18.43601 36.28794 1.000 19.29188 132 GLY B C 1
ATOM 5528 O O . GLY B 1 111 ? 27.28148 17.66513 35.40919 1.000 17.85822 132 GLY B O 1
ATOM 5532 N N . ASN B 1 112 ? 27.21652 19.66266 36.48543 1.000 18.69458 133 ASN B N 1
ATOM 5533 C CA . ASN B 1 112 ? 26.07443 20.17758 35.74412 1.000 18.43841 133 ASN B CA 1
ATOM 5534 C C . ASN B 1 112 ? 26.46065 20.46999 34.29571 1.000 18.55110 133 ASN B C 1
ATOM 5535 O O . ASN B 1 112 ? 27.44811 21.16544 34.04865 1.000 19.62404 133 ASN B O 1
ATOM 5546 N N . ALA B 1 113 ? 25.68249 19.93335 33.34799 1.000 18.54592 134 ALA B N 1
ATOM 5547 C CA . ALA B 1 113 ? 25.81452 20.32005 31.94768 1.000 19.76330 134 ALA B CA 1
ATOM 5548 C C . ALA B 1 113 ? 25.05354 21.61546 31.72968 1.000 18.08963 134 ALA B C 1
ATOM 5549 O O . ALA B 1 113 ? 23.89495 21.71679 32.10814 1.000 17.70384 134 ALA B O 1
ATOM 5556 N N . VAL B 1 114 ? 25.73460 22.61750 31.20670 1.000 16.43971 135 VAL B N 1
ATOM 5557 C CA . VAL B 1 114 ? 25.18889 23.95468 31.01069 1.000 18.39148 135 VAL B CA 1
ATOM 5558 C C . VAL B 1 114 ? 25.49518 24.41295 29.59033 1.000 19.10357 135 VAL B C 1
ATOM 5559 O O . VAL B 1 114 ? 26.43998 23.95259 28.94362 1.000 19.36461 135 VAL B O 1
ATOM 5572 N N . SER B 1 115 ? 24.66989 25.33470 29.09783 1.000 19.89972 136 SER B N 1
ATOM 5573 C CA . SER B 1 115 ? 24.83489 25.87002 27.75751 1.000 18.65452 136 SER B CA 1
ATOM 5574 C C . SER B 1 115 ? 24.37038 27.32015 27.70670 1.000 21.16365 136 SER B C 1
ATOM 5575 O O . SER B 1 115 ? 23.65493 27.80827 28.58066 1.000 19.88425 136 SER B O 1
ATOM 5583 N N . TRP B 1 116 ? 24.80309 28.00812 26.66110 1.000 19.97476 137 TRP B N 1
ATOM 5584 C CA . TRP B 1 116 ? 24.40134 29.39593 26.41720 1.000 21.87512 137 TRP B CA 1
ATOM 5585 C C . TRP B 1 116 ? 23.33473 29.37111 25.33447 1.000 21.98289 137 TRP B C 1
ATOM 5586 O O . TRP B 1 116 ? 23.61590 29.05217 24.17441 1.000 23.83423 137 TRP B O 1
ATOM 5607 N N A ARG B 1 117 ? 22.09747 29.67558 25.72404 0.566 24.76593 138 ARG B N 1
ATOM 5608 N N B ARG B 1 117 ? 22.10182 29.69200 25.71869 0.434 24.76014 138 ARG B N 1
ATOM 5609 C CA A ARG B 1 117 ? 20.95068 29.51216 24.84497 0.566 24.59062 138 ARG B CA 1
ATOM 5610 C CA B ARG B 1 117 ? 20.94736 29.51387 24.85099 0.434 24.61353 138 ARG B CA 1
ATOM 5611 C C A ARG B 1 117 ? 20.55921 30.86334 24.26064 0.566 25.33511 138 ARG B C 1
ATOM 5612 C C B ARG B 1 117 ? 20.53805 30.85704 24.26129 0.434 25.34700 138 ARG B C 1
ATOM 5613 O O A ARG B 1 117 ? 20.24048 31.79766 25.00762 0.566 25.15929 138 ARG B O 1
ATOM 5614 O O B ARG B 1 117 ? 20.17935 31.78000 25.00255 0.434 25.19493 138 ARG B O 1
ATOM 5655 N N . LEU B 1 118 ? 20.61802 30.96481 22.94520 1.000 25.82980 139 LEU B N 1
ATOM 5656 C CA . LEU B 1 118 ? 20.00797 32.07066 22.20714 1.000 24.00850 139 LEU B CA 1
ATOM 5657 C C . LEU B 1 118 ? 18.59604 31.67785 21.82351 1.000 25.62784 139 LEU B C 1
ATOM 5658 O O . LEU B 1 118 ? 18.17303 30.53731 22.01476 1.000 25.74568 139 LEU B O 1
ATOM 5674 N N . PRO B 1 119 ? 17.80169 32.61119 21.29205 1.000 30.40488 140 PRO B N 1
ATOM 5675 C CA . PRO B 1 119 ? 16.45002 32.24350 20.85231 1.000 28.52287 140 PRO B CA 1
ATOM 5676 C C . PRO B 1 119 ? 16.48446 31.07152 19.88201 1.000 24.31860 140 PRO B C 1
ATOM 5677 O O . PRO B 1 119 ? 17.33990 31.00521 18.98862 1.000 25.99867 140 PRO B O 1
ATOM 5688 N N . ASP B 1 120 ? 15.52157 30.16334 20.04632 1.000 27.60508 141 ASP B N 1
ATOM 5689 C CA . ASP B 1 120 ? 15.43628 28.92028 19.27741 1.000 25.50185 141 ASP B CA 1
ATOM 5690 C C . ASP B 1 120 ? 16.71778 28.07907 19.40785 1.000 21.93723 141 ASP B C 1
ATOM 5691 O O . ASP B 1 120 ? 16.96379 27.18775 18.57586 1.000 21.71458 141 ASP B O 1
ATOM 5700 N N . ASN B 1 121 ? 17.50870 28.37569 20.44187 1.000 24.06314 142 ASN B N 1
ATOM 5701 C CA . ASN B 1 121 ? 18.77569 27.69418 20.71205 1.000 25.33253 142 ASN B CA 1
ATOM 5702 C C . ASN B 1 121 ? 19.73853 27.78335 19.52913 1.000 24.28942 142 ASN B C 1
ATOM 5703 O O . ASN B 1 121 ? 20.48464 26.84890 19.23349 1.000 23.38611 142 ASN B O 1
ATOM 5714 N N . GLN B 1 122 ? 19.74402 28.93508 18.84934 1.000 24.02456 143 GLN B N 1
ATOM 5715 C CA . GLN B 1 122 ? 20.57176 29.12973 17.67034 1.000 20.26204 143 GLN B CA 1
ATOM 5716 C C . GLN B 1 122 ? 21.89324 29.81353 17.98848 1.000 24.74082 143 GLN B C 1
ATOM 5717 O O . GLN B 1 122 ? 22.29604 30.78264 17.33662 1.000 23.70858 143 GLN B O 1
ATOM 5731 N N . GLY B 1 123 ? 22.62471 29.29181 18.97054 1.000 22.54659 144 GLY B N 1
ATOM 5732 C CA . GLY B 1 123 ? 23.90605 29.86076 19.30730 1.000 22.34154 144 GLY B CA 1
ATOM 5733 C C . GLY B 1 123 ? 24.94942 29.66500 18.22900 1.000 19.93225 144 GLY B C 1
ATOM 5734 O O . GLY B 1 123 ? 24.89665 28.73393 17.42671 1.000 21.20794 144 GLY B O 1
ATOM 5738 N N . ASN B 1 124 ? 25.91161 30.58367 18.18907 1.000 22.77466 145 ASN B N 1
ATOM 5739 C CA . ASN B 1 124 ? 27.02002 30.54157 17.24086 1.000 24.08768 145 ASN B CA 1
ATOM 5740 C C . ASN B 1 124 ? 26.52732 30.30939 15.80836 1.000 19.71295 145 ASN B C 1
ATOM 5741 O O . ASN B 1 124 ? 27.04917 29.44895 15.09074 1.000 20.92954 145 ASN B O 1
ATOM 5752 N N . PRO B 1 125 ? 25.52196 31.05426 15.35675 1.000 24.67080 146 PRO B N 1
ATOM 5753 C CA . PRO B 1 125 ? 24.88127 30.72340 14.07792 1.000 28.32378 146 PRO B CA 1
ATOM 5754 C C . PRO B 1 125 ? 25.88368 30.69434 12.93277 1.000 21.43828 146 PRO B C 1
ATOM 5755 O O . PRO B 1 125 ? 26.71763 31.59232 12.78488 1.000 24.90231 146 PRO B O 1
ATOM 5766 N N . GLY B 1 126 ? 25.80938 29.64032 12.13513 1.000 25.11875 147 GLY B N 1
ATOM 5767 C CA . GLY B 1 126 ? 26.65273 29.48388 10.97090 1.000 25.59927 147 GLY B CA 1
ATOM 5768 C C . GLY B 1 126 ? 28.10589 29.16466 11.23176 1.000 24.07597 147 GLY B C 1
ATOM 5769 O O . GLY B 1 126 ? 28.86709 29.02712 10.26669 1.000 26.40329 147 GLY B O 1
ATOM 5773 N N . ARG B 1 127 ? 28.51779 29.01657 12.49059 1.000 21.28797 148 ARG B N 1
ATOM 5774 C CA . ARG B 1 127 ? 29.92677 28.84476 12.81335 1.000 20.17044 148 ARG B CA 1
ATOM 5775 C C . ARG B 1 127 ? 30.31857 27.37031 12.84991 1.000 22.59408 148 ARG B C 1
ATOM 5776 O O . ARG B 1 127 ? 29.49936 26.50462 13.18218 1.000 22.02215 148 ARG B O 1
ATOM 5797 N N . ASP B 1 128 ? 31.58000 27.10110 12.54513 1.000 21.23189 149 ASP B N 1
ATOM 5798 C CA . ASP B 1 128 ? 32.08856 25.73413 12.55912 1.000 21.80049 149 ASP B CA 1
ATOM 5799 C C . ASP B 1 128 ? 32.69812 25.39013 13.91577 1.000 21.37192 149 ASP B C 1
ATOM 5800 O O . ASP B 1 128 ? 32.81918 26.22759 14.81310 1.000 21.17526 149 ASP B O 1
ATOM 5809 N N . ALA B 1 129 ? 33.02648 24.11015 14.07913 1.000 20.34365 150 ALA B N 1
ATOM 5810 C CA . ALA B 1 129 ? 33.43799 23.59605 15.38801 1.000 21.35425 150 ALA B CA 1
ATOM 5811 C C . ALA B 1 129 ? 34.69485 24.28339 15.91183 1.000 20.48045 150 ALA B C 1
ATOM 5812 O O . ALA B 1 129 ? 34.84919 24.46341 17.12925 1.000 20.41134 150 ALA B O 1
ATOM 5819 N N . ALA B 1 130 ? 35.59824 24.68721 15.01940 1.000 22.06331 151 ALA B N 1
ATOM 5820 C CA . ALA B 1 130 ? 36.81304 25.36519 15.46877 1.000 23.91436 151 ALA B CA 1
ATOM 5821 C C . ALA B 1 130 ? 36.48520 26.70725 16.11347 1.000 24.34737 151 ALA B C 1
ATOM 5822 O O . ALA B 1 130 ? 37.02252 27.05201 17.18173 1.000 22.65990 151 ALA B O 1
ATOM 5829 N N . PHE B 1 131 ? 35.58364 27.47256 15.49745 1.000 22.44026 152 PHE B N 1
ATOM 5830 C CA . PHE B 1 131 ? 35.14602 28.72911 16.08620 1.000 21.72155 152 PHE B CA 1
ATOM 5831 C C . PHE B 1 131 ? 34.40981 28.48171 17.39421 1.000 24.42736 152 PHE B C 1
ATOM 5832 O O . PHE B 1 131 ? 34.66276 29.14271 18.40612 1.000 22.54785 152 PHE B O 1
ATOM 5849 N N . VAL B 1 132 ? 33.48947 27.50886 17.39028 1.000 20.83402 153 VAL B N 1
ATOM 5850 C CA . VAL B 1 132 ? 32.67909 27.25126 18.56657 1.000 18.75138 153 VAL B CA 1
ATOM 5851 C C . VAL B 1 132 ? 33.55645 26.86300 19.74817 1.000 22.30412 153 VAL B C 1
ATOM 5852 O O . VAL B 1 132 ? 33.33838 27.31992 20.87616 1.000 20.70520 153 VAL B O 1
ATOM 5865 N N . ALA B 1 133 ? 34.54958 25.99159 19.51715 1.000 19.39898 154 ALA B N 1
ATOM 5866 C CA . ALA B 1 133 ? 35.36708 25.52326 20.63169 1.000 19.15371 154 ALA B CA 1
ATOM 5867 C C . ALA B 1 133 ? 36.06257 26.67901 21.33398 1.000 18.87040 154 ALA B C 1
ATOM 5868 O O . ALA B 1 133 ? 36.14827 26.70385 22.55736 1.000 18.93317 154 ALA B O 1
ATOM 5875 N N A GLU B 1 134 ? 36.56147 27.64665 20.56762 0.552 20.55349 155 GLU B N 1
ATOM 5876 N N B GLU B 1 134 ? 36.56588 27.64623 20.56984 0.448 20.56338 155 GLU B N 1
ATOM 5877 C CA A GLU B 1 134 ? 37.27189 28.76696 21.17191 0.552 20.40694 155 GLU B CA 1
ATOM 5878 C CA B GLU B 1 134 ? 37.27403 28.76275 21.18358 0.448 20.43223 155 GLU B CA 1
ATOM 5879 C C A GLU B 1 134 ? 36.30596 29.69487 21.89608 0.552 20.39956 155 GLU B C 1
ATOM 5880 C C B GLU B 1 134 ? 36.30519 29.69456 21.90036 0.448 20.43281 155 GLU B C 1
ATOM 5881 O O A GLU B 1 134 ? 36.60923 30.18704 22.99160 0.552 21.56249 155 GLU B O 1
ATOM 5882 O O B GLU B 1 134 ? 36.60511 30.19075 22.99457 0.448 21.57449 155 GLU B O 1
ATOM 5905 N N . ALA B 1 135 ? 35.13510 29.93389 21.30788 1.000 21.37634 156 ALA B N 1
ATOM 5906 C CA . ALA B 1 135 ? 34.16029 30.82165 21.93187 1.000 21.22276 156 ALA B CA 1
ATOM 5907 C C . ALA B 1 135 ? 33.68878 30.24749 23.25717 1.000 24.43574 156 ALA B C 1
ATOM 5908 O O . ALA B 1 135 ? 33.64973 30.93553 24.27997 1.000 21.63182 156 ALA B O 1
ATOM 5915 N N . GLU B 1 136 ? 33.31969 28.96573 23.26473 1.000 22.75466 157 GLU B N 1
ATOM 5916 C CA . GLU B 1 136 ? 32.81366 28.39430 24.50038 1.000 19.89936 157 GLU B CA 1
ATOM 5917 C C . GLU B 1 136 ? 33.92364 28.23443 25.52636 1.000 20.01369 157 GLU B C 1
ATOM 5918 O O . GLU B 1 136 ? 33.65312 28.30329 26.73546 1.000 21.00426 157 GLU B O 1
ATOM 5930 N N . ALA B 1 137 ? 35.17241 28.05321 25.08587 1.000 20.44093 158 ALA B N 1
ATOM 5931 C CA . ALA B 1 137 ? 36.27420 28.00588 26.04545 1.000 19.66300 158 ALA B CA 1
ATOM 5932 C C . ALA B 1 137 ? 36.34349 29.30826 26.85904 1.000 20.04450 158 ALA B C 1
ATOM 5933 O O . ALA B 1 137 ? 36.53034 29.28286 28.07706 1.000 22.33137 158 ALA B O 1
ATOM 5940 N N . ALA B 1 138 ? 36.17517 30.45229 26.18806 1.000 22.50489 159 ALA B N 1
ATOM 5941 C CA . ALA B 1 138 ? 36.20613 31.72856 26.89646 1.000 25.52193 159 ALA B CA 1
ATOM 5942 C C . ALA B 1 138 ? 34.99498 31.88355 27.81163 1.000 21.67258 159 ALA B C 1
ATOM 5943 O O . ALA B 1 138 ? 35.12192 32.38523 28.93296 1.000 26.09630 159 ALA B O 1
ATOM 5950 N N . LEU B 1 139 ? 33.82056 31.43326 27.36778 1.000 20.63857 160 LEU B N 1
ATOM 5951 C CA . LEU B 1 139 ? 32.62922 31.51712 28.20973 1.000 23.15087 160 LEU B CA 1
ATOM 5952 C C . LEU B 1 139 ? 32.77881 30.65946 29.45674 1.000 23.26713 160 LEU B C 1
ATOM 5953 O O . LEU B 1 139 ? 32.41674 31.08251 30.55454 1.000 23.04177 160 LEU B O 1
ATOM 5969 N N . LEU B 1 140 ? 33.33524 29.45451 29.30891 1.000 22.24311 161 LEU B N 1
ATOM 5970 C CA . LEU B 1 140 ? 33.54140 28.59161 30.46347 1.000 20.25879 161 LEU B CA 1
ATOM 5971 C C . LEU B 1 140 ? 34.59249 29.18488 31.39859 1.000 20.97234 161 LEU B C 1
ATOM 5972 O O . LEU B 1 140 ? 34.45516 29.11493 32.62372 1.000 23.93796 161 LEU B O 1
ATOM 5988 N N . ALA B 1 141 ? 35.65888 29.74149 30.82742 1.000 21.59867 162 ALA B N 1
ATOM 5989 C CA . ALA B 1 141 ? 36.72471 30.30226 31.65125 1.000 21.16009 162 ALA B CA 1
ATOM 5990 C C . ALA B 1 141 ? 36.17274 31.37643 32.57851 1.000 25.25066 162 ALA B C 1
ATOM 5991 O O . ALA B 1 141 ? 36.60274 31.49442 33.73538 1.000 26.08902 162 ALA B O 1
ATOM 5998 N N . ALA B 1 142 ? 35.19375 32.14121 32.09585 1.000 23.34212 163 ALA B N 1
ATOM 5999 C CA . ALA B 1 142 ? 34.64739 33.25301 32.87217 1.000 26.25770 163 ALA B CA 1
ATOM 6000 C C . ALA B 1 142 ? 33.79191 32.80840 34.04680 1.000 34.94788 163 ALA B C 1
ATOM 6001 O O . ALA B 1 142 ? 33.57846 33.60706 34.96109 1.000 33.22697 163 ALA B O 1
ATOM 6008 N N . ILE B 1 143 ? 33.30437 31.56346 34.06753 1.000 26.04166 164 ILE B N 1
ATOM 6009 C CA . ILE B 1 143 ? 32.51778 31.07662 35.19647 1.000 23.00593 164 ILE B CA 1
ATOM 6010 C C . ILE B 1 143 ? 33.26464 30.05268 36.01659 1.000 24.88252 164 ILE B C 1
ATOM 6011 O O . ILE B 1 143 ? 32.70973 29.51745 36.98544 1.000 26.38814 164 ILE B O 1
ATOM 6027 N N . ASP B 1 144 ? 34.51935 29.76165 35.67560 1.000 22.06084 165 ASP B N 1
ATOM 6028 C CA . ASP B 1 144 ? 35.28993 28.74929 36.38368 1.000 20.87411 165 ASP B CA 1
ATOM 6029 C C . ASP B 1 144 ? 35.59959 29.17942 37.80855 1.000 22.95444 165 ASP B C 1
ATOM 6030 O O . ASP B 1 144 ? 36.14954 30.25960 38.02654 1.000 28.11822 165 ASP B O 1
ATOM 6039 N N . GLU B 1 145 ? 35.24598 28.32030 38.75539 1.000 22.44308 166 GLU B N 1
ATOM 6040 C CA . GLU B 1 145 ? 35.59984 28.47241 40.17690 1.000 26.11160 166 GLU B CA 1
ATOM 6041 C C . GLU B 1 145 ? 35.27270 29.87333 40.68439 1.000 29.97951 166 GLU B C 1
ATOM 6042 O O . GLU B 1 145 ? 36.08443 30.53667 41.33862 1.000 30.17991 166 GLU B O 1
ATOM 6054 N N . ARG B 1 146 ? 34.06883 30.33310 40.36552 1.000 27.35539 167 ARG B N 1
ATOM 6055 C CA . ARG B 1 146 ? 33.53689 31.60435 40.83265 1.000 32.58089 167 ARG B CA 1
ATOM 6056 C C . ARG B 1 146 ? 32.20403 31.37553 41.52795 1.000 34.74543 167 ARG B C 1
ATOM 6057 O O . ARG B 1 146 ? 31.41306 30.54379 41.08791 1.000 27.16369 167 ARG B O 1
ATOM 6078 N N . PRO B 1 147 ? 31.92628 32.08096 42.62146 1.000 31.27271 168 PRO B N 1
ATOM 6079 C CA . PRO B 1 147 ? 30.64921 31.89279 43.30966 1.000 26.30190 168 PRO B CA 1
ATOM 6080 C C . PRO B 1 147 ? 29.51900 32.62747 42.60684 1.000 31.25780 168 PRO B C 1
ATOM 6081 O O . PRO B 1 147 ? 29.72354 33.49898 41.75385 1.000 30.54157 168 PRO B O 1
ATOM 6092 N N . ASP B 1 148 ? 28.29890 32.22478 42.96923 1.000 29.09362 169 ASP B N 1
ATOM 6093 C CA . ASP B 1 148 ? 27.08364 32.95098 42.59906 1.000 31.31269 169 ASP B CA 1
ATOM 6094 C C . ASP B 1 148 ? 26.89995 33.02665 41.08516 1.000 32.00793 169 ASP B C 1
ATOM 6095 O O . ASP B 1 148 ? 26.60523 34.07582 40.51376 1.000 29.23849 169 ASP B O 1
ATOM 6104 N N . ILE B 1 149 ? 27.07511 31.88898 40.42250 1.000 31.17567 170 ILE B N 1
ATOM 6105 C CA . ILE B 1 149 ? 26.78781 31.78511 38.99491 1.000 27.56429 170 ILE B CA 1
ATOM 6106 C C . ILE B 1 149 ? 25.31752 31.40952 38.84613 1.000 24.20329 170 ILE B C 1
ATOM 6107 O O . ILE B 1 149 ? 24.89094 30.34821 39.31302 1.000 25.89297 170 ILE B O 1
ATOM 6123 N N . VAL B 1 150 ? 24.54217 32.27679 38.20260 1.000 28.10705 171 VAL B N 1
ATOM 6124 C CA . VAL B 1 150 ? 23.10384 32.07964 38.07201 1.000 25.45774 171 VAL B CA 1
ATOM 6125 C C . VAL B 1 150 ? 22.82282 31.34453 36.76654 1.000 21.93632 171 VAL B C 1
ATOM 6126 O O . VAL B 1 150 ? 23.14152 31.83842 35.67556 1.000 26.13910 171 VAL B O 1
ATOM 6139 N N . VAL B 1 151 ? 22.21971 30.16712 36.88476 1.000 23.69553 172 VAL B N 1
ATOM 6140 C CA . VAL B 1 151 ? 21.90750 29.31034 35.74111 1.000 22.60747 172 VAL B CA 1
ATOM 6141 C C . VAL B 1 151 ? 20.39381 29.21452 35.61316 1.000 20.76459 172 VAL B C 1
ATOM 6142 O O . VAL B 1 151 ? 19.70042 28.76740 36.53335 1.000 22.77576 172 VAL B O 1
ATOM 6155 N N . ALA B 1 152 ? 19.88069 29.60980 34.45751 1.000 22.32460 173 ALA B N 1
ATOM 6156 C CA . ALA B 1 152 ? 18.45075 29.49030 34.21137 1.000 23.07484 173 ALA B CA 1
ATOM 6157 C C . ALA B 1 152 ? 18.05661 28.02267 34.08207 1.000 20.34625 173 ALA B C 1
ATOM 6158 O O . ALA B 1 152 ? 18.85923 27.15819 33.68308 1.000 23.16735 173 ALA B O 1
ATOM 6165 N N . ARG B 1 153 ? 16.81369 27.73705 34.42565 1.000 23.12992 174 ARG B N 1
ATOM 6166 C CA . ARG B 1 153 ? 16.26920 26.39635 34.31577 1.000 21.17894 174 ARG B CA 1
ATOM 6167 C C . ARG B 1 153 ? 14.89518 26.46690 33.66215 1.000 28.68105 174 ARG B C 1
ATOM 6168 O O . ARG B 1 153 ? 14.02706 27.21356 34.12199 1.000 29.46618 174 ARG B O 1
ATOM 6189 N N . GLU B 1 154 ? 14.70851 25.68364 32.60306 1.000 26.98136 175 GLU B N 1
ATOM 6190 C CA . GLU B 1 154 ? 13.39038 25.46071 32.03551 1.000 32.92067 175 GLU B CA 1
ATOM 6191 C C . GLU B 1 154 ? 12.55789 24.60364 32.97835 1.000 33.30079 175 GLU B C 1
ATOM 6192 O O . GLU B 1 154 ? 13.08427 23.83453 33.79405 1.000 31.35940 175 GLU B O 1
ATOM 6204 N N . ALA B 1 155 ? 11.23390 24.74920 32.87096 1.000 36.42950 176 ALA B N 1
ATOM 6205 C CA . ALA B 1 155 ? 10.33289 23.98227 33.72295 1.000 43.03528 176 ALA B CA 1
ATOM 6206 C C . ALA B 1 155 ? 10.69024 22.50303 33.70066 1.000 40.18563 176 ALA B C 1
ATOM 6207 O O . ALA B 1 155 ? 10.76124 21.84922 34.74995 1.000 42.84581 176 ALA B O 1
ATOM 6214 N N . ARG B 1 156 ? 10.94369 21.96007 32.50587 1.000 45.88642 177 ARG B N 1
ATOM 6215 C CA . ARG B 1 156 ? 11.23886 20.53688 32.38039 1.000 54.98035 177 ARG B CA 1
ATOM 6216 C C . ARG B 1 156 ? 12.54897 20.14362 33.05131 1.000 56.54530 177 ARG B C 1
ATOM 6217 O O . ARG B 1 156 ? 12.74030 18.96130 33.35815 1.000 60.76077 177 ARG B O 1
ATOM 6238 N N . ARG B 1 157 ? 13.45020 21.09538 33.28761 1.000 39.90212 178 ARG B N 1
ATOM 6239 C CA . ARG B 1 157 ? 14.75215 20.81496 33.87881 1.000 40.61364 178 ARG B CA 1
ATOM 6240 C C . ARG B 1 157 ? 14.88398 21.43303 35.26672 1.000 40.88229 178 ARG B C 1
ATOM 6241 O O . ARG B 1 157 ? 15.94294 21.94351 35.64310 1.000 38.39158 178 ARG B O 1
ATOM 6262 N N . GLY B 1 158 ? 13.80856 21.38973 36.04544 1.000 40.79540 179 GLY B N 1
ATOM 6263 C CA . GLY B 1 158 ? 13.83538 21.86054 37.41359 1.000 42.08988 179 GLY B CA 1
ATOM 6264 C C . GLY B 1 158 ? 13.42929 23.30376 37.60633 1.000 31.78952 179 GLY B C 1
ATOM 6265 O O . GLY B 1 158 ? 13.45955 23.79552 38.74773 1.000 34.66130 179 GLY B O 1
ATOM 6269 N N . GLY B 1 159 ? 13.06086 23.99968 36.54101 1.000 33.54740 180 GLY B N 1
ATOM 6270 C CA . GLY B 1 159 ? 12.67637 25.38555 36.63437 1.000 33.79575 180 GLY B CA 1
ATOM 6271 C C . GLY B 1 159 ? 11.24015 25.54538 37.09479 1.000 39.31586 180 GLY B C 1
ATOM 6272 O O . GLY B 1 159 ? 10.58582 24.58018 37.51130 1.000 36.20228 180 GLY B O 1
ATOM 6276 N N . PRO B 1 160 ? 10.70691 26.76721 36.99530 1.000 34.51331 181 PRO B N 1
ATOM 6277 C CA . PRO B 1 160 ? 11.31273 27.93071 36.34628 1.000 34.33388 181 PRO B CA 1
ATOM 6278 C C . PRO B 1 160 ? 12.27302 28.74030 37.19666 1.000 32.13558 181 PRO B C 1
ATOM 6279 O O . PRO B 1 160 ? 12.89196 29.66429 36.67617 1.000 32.37514 181 PRO B O 1
ATOM 6290 N N . THR B 1 161 ? 12.40402 28.42419 38.48418 1.000 30.04319 182 THR B N 1
ATOM 6291 C CA . THR B 1 161 ? 13.31926 29.18780 39.31005 1.000 31.97286 182 THR B CA 1
ATOM 6292 C C . THR B 1 161 ? 14.75431 28.86015 38.90034 1.000 33.54337 182 THR B C 1
ATOM 6293 O O . THR B 1 161 ? 15.05068 27.70898 38.56402 1.000 28.77076 182 THR B O 1
ATOM 6304 N N . PRO B 1 162 ? 15.64990 29.84133 38.90075 1.000 28.86504 183 PRO B N 1
ATOM 6305 C CA . PRO B 1 162 ? 17.04129 29.56235 38.51519 1.000 28.11428 183 PRO B CA 1
ATOM 6306 C C . PRO B 1 162 ? 17.79453 28.75615 39.55573 1.000 31.95670 183 PRO B C 1
ATOM 6307 O O . PRO B 1 162 ? 17.28811 28.44934 40.64015 1.000 30.59287 183 PRO B O 1
ATOM 6318 N N . LEU B 1 163 ? 19.02917 28.40691 39.21044 1.000 26.68246 184 LEU B N 1
ATOM 6319 C CA . LEU B 1 163 ? 19.92611 27.64243 40.06226 1.000 28.14337 184 LEU B CA 1
ATOM 6320 C C . LEU B 1 163 ? 21.19941 28.45415 40.23464 1.000 29.27950 184 LEU B C 1
ATOM 6321 O O . LEU B 1 163 ? 21.79692 28.88715 39.24788 1.000 27.85864 184 LEU B O 1
ATOM 6337 N N . THR B 1 164 ? 21.59129 28.70415 41.48621 1.000 27.30040 185 THR B N 1
ATOM 6338 C CA . THR B 1 164 ? 22.82895 29.42292 41.77002 1.000 26.28321 185 THR B CA 1
ATOM 6339 C C . THR B 1 164 ? 23.90536 28.44396 42.21836 1.000 26.43834 185 THR B C 1
ATOM 6340 O O . THR B 1 164 ? 23.67919 27.63823 43.13640 1.000 27.61602 185 THR B O 1
ATOM 6351 N N . LEU B 1 165 ? 25.06367 28.50139 41.54873 1.000 27.00524 186 LEU B N 1
ATOM 6352 C CA . LEU B 1 165 ? 26.11886 27.51082 41.70030 1.000 24.19143 186 LEU B CA 1
ATOM 6353 C C . LEU B 1 165 ? 27.47321 28.20618 41.80245 1.000 23.97641 186 LEU B C 1
ATOM 6354 O O . LEU B 1 165 ? 27.64449 29.34051 41.35468 1.000 26.12818 186 LEU B O 1
ATOM 6370 N N . GLY B 1 166 ? 28.43604 27.49833 42.38849 1.000 24.73433 187 GLY B N 1
ATOM 6371 C CA . GLY B 1 166 ? 29.80726 27.95063 42.39557 1.000 24.34755 187 GLY B CA 1
ATOM 6372 C C . GLY B 1 166 ? 30.30362 28.16868 43.80919 1.000 30.40543 187 GLY B C 1
ATOM 6373 O O . GLY B 1 166 ? 29.51924 28.37576 44.73119 1.000 28.44635 187 GLY B O 1
ATOM 6377 N N . PRO B 1 167 ? 31.62541 28.12913 43.99763 1.000 28.80976 188 PRO B N 1
ATOM 6378 C CA . PRO B 1 167 ? 32.63172 27.91217 42.94790 1.000 25.12019 188 PRO B CA 1
ATOM 6379 C C . PRO B 1 167 ? 32.73898 26.45688 42.53801 1.000 26.00091 188 PRO B C 1
ATOM 6380 O O . PRO B 1 167 ? 32.79979 25.56647 43.38362 1.000 25.91930 188 PRO B O 1
ATOM 6391 N N . LEU B 1 168 ? 32.75107 26.21772 41.22430 1.000 26.46730 189 LEU B N 1
ATOM 6392 C CA . LEU B 1 168 ? 32.84283 24.88360 40.66193 1.000 25.51653 189 LEU B CA 1
ATOM 6393 C C . LEU B 1 168 ? 33.76535 24.92835 39.45204 1.000 22.86832 189 LEU B C 1
ATOM 6394 O O . LEU B 1 168 ? 33.88287 25.96459 38.79296 1.000 22.45538 189 LEU B O 1
ATOM 6410 N N . PRO B 1 169 ? 34.44881 23.82890 39.15509 1.000 22.69825 190 PRO B N 1
ATOM 6411 C CA . PRO B 1 169 ? 35.28523 23.79677 37.94460 1.000 21.40623 190 PRO B CA 1
ATOM 6412 C C . PRO B 1 169 ? 34.41556 23.84435 36.69577 1.000 22.74195 190 PRO B C 1
ATOM 6413 O O . PRO B 1 169 ? 33.42405 23.12272 36.58592 1.000 24.22507 190 PRO B O 1
ATOM 6424 N N . ALA B 1 170 ? 34.80359 24.69647 35.75626 1.000 20.16811 191 ALA B N 1
ATOM 6425 C CA . ALA B 1 170 ? 34.14422 24.77845 34.45131 1.000 20.95161 191 ALA B CA 1
ATOM 6426 C C . ALA B 1 170 ? 35.07058 24.14114 33.42197 1.000 23.42666 191 ALA B C 1
ATOM 6427 O O . ALA B 1 170 ? 36.22622 24.56173 33.26978 1.000 23.82865 191 ALA B O 1
ATOM 6434 N N . VAL B 1 171 ? 34.56090 23.13409 32.70075 1.000 18.61891 192 VAL B N 1
ATOM 6435 C CA . VAL B 1 171 ? 35.37381 22.44681 31.70335 1.000 18.46232 192 VAL B CA 1
ATOM 6436 C C . VAL B 1 171 ? 34.54489 22.22473 30.44426 1.000 18.86922 192 VAL B C 1
ATOM 6437 O O . VAL B 1 171 ? 33.31496 22.15958 30.48588 1.000 18.10927 192 VAL B O 1
ATOM 6450 N N . SER B 1 172 ? 35.24655 22.12239 29.32431 1.000 18.70987 193 SER B N 1
ATOM 6451 C CA . SER B 1 172 ? 34.65012 21.72810 28.06570 1.000 19.05737 193 SER B CA 1
ATOM 6452 C C . SER B 1 172 ? 34.28745 20.24671 28.11057 1.000 16.36307 193 SER B C 1
ATOM 6453 O O . SER B 1 172 ? 34.89582 19.45071 28.84329 1.000 16.79985 193 SER B O 1
ATOM 6461 N N . GLU B 1 173 ? 33.35050 19.85898 27.24840 1.000 17.20655 194 GLU B N 1
ATOM 6462 C CA . GLU B 1 173 ? 33.08517 18.43788 27.11101 1.000 16.57410 194 GLU B CA 1
ATOM 6463 C C . GLU B 1 173 ? 34.29275 17.71601 26.52852 1.000 14.65207 194 GLU B C 1
ATOM 6464 O O . GLU B 1 173 ? 34.54411 16.54975 26.85774 1.000 15.71800 194 GLU B O 1
ATOM 6476 N N . ALA B 1 174 ? 35.07221 18.39387 25.68275 1.000 15.69945 195 ALA B N 1
ATOM 6477 C CA . ALA B 1 174 ? 36.30602 17.78910 25.18269 1.000 15.73986 195 ALA B CA 1
ATOM 6478 C C . ALA B 1 174 ? 37.18128 17.33173 26.34382 1.000 17.00579 195 ALA B C 1
ATOM 6479 O O . ALA B 1 174 ? 37.70986 16.20992 26.35391 1.000 15.82362 195 ALA B O 1
ATOM 6486 N N . GLN B 1 175 ? 37.35623 18.19552 27.34106 1.000 16.44638 196 GLN B N 1
ATOM 6487 C CA . GLN B 1 175 ? 38.18487 17.79552 28.46776 1.000 18.02934 196 GLN B CA 1
ATOM 6488 C C . GLN B 1 175 ? 37.49220 16.72355 29.30209 1.000 15.88593 196 GLN B C 1
ATOM 6489 O O . GLN B 1 175 ? 38.15546 15.81042 29.81897 1.000 17.88466 196 GLN B O 1
ATOM 6503 N N . ALA B 1 176 ? 36.17356 16.83787 29.48559 1.000 16.72046 197 ALA B N 1
ATOM 6504 C CA . ALA B 1 176 ? 35.45178 15.81296 30.23475 1.000 16.74056 197 ALA B CA 1
ATOM 6505 C C . ALA B 1 176 ? 35.63283 14.43214 29.60951 1.000 16.30073 197 ALA B C 1
ATOM 6506 O O . ALA B 1 176 ? 35.89394 13.44460 30.31659 1.000 16.83979 197 ALA B O 1
ATOM 6513 N N . ALA B 1 177 ? 35.52491 14.34226 28.28797 1.000 14.90293 198 ALA B N 1
ATOM 6514 C CA . ALA B 1 177 ? 35.71086 13.07222 27.61019 1.000 14.35644 198 ALA B CA 1
ATOM 6515 C C . ALA B 1 177 ? 37.14482 12.57956 27.77582 1.000 16.59679 198 ALA B C 1
ATOM 6516 O O . ALA B 1 177 ? 37.37901 11.40352 28.07208 1.000 15.49150 198 ALA B O 1
ATOM 6523 N N . ALA B 1 178 ? 38.10490 13.46647 27.58725 1.000 14.58093 199 ALA B N 1
ATOM 6524 C CA . ALA B 1 178 ? 39.50309 13.07276 27.71351 1.000 16.45448 199 ALA B CA 1
ATOM 6525 C C . ALA B 1 178 ? 39.79578 12.56433 29.11208 1.000 16.27513 199 ALA B C 1
ATOM 6526 O O . ALA B 1 178 ? 40.55388 11.60188 29.27796 1.000 16.34370 199 ALA B O 1
ATOM 6533 N N . SER B 1 179 ? 39.18867 13.18871 30.13282 1.000 15.00266 200 SER B N 1
ATOM 6534 C CA . SER B 1 179 ? 39.43915 12.78323 31.52385 1.000 14.05195 200 SER B CA 1
ATOM 6535 C C . SER B 1 179 ? 38.97845 11.34812 31.76926 1.000 17.85571 200 SER B C 1
ATOM 6536 O O . SER B 1 179 ? 39.41277 10.73957 32.74973 1.000 18.41982 200 SER B O 1
ATOM 6544 N N . LEU B 1 180 ? 38.10827 10.80833 30.90601 1.000 16.42479 201 LEU B N 1
ATOM 6545 C CA . LEU B 1 180 ? 37.65428 9.42882 31.00476 1.000 15.81428 201 LEU B CA 1
ATOM 6546 C C . LEU B 1 180 ? 38.31070 8.51591 29.98771 1.000 18.64122 201 LEU B C 1
ATOM 6547 O O . LEU B 1 180 ? 37.93021 7.34678 29.85570 1.000 16.74151 201 LEU B O 1
ATOM 6563 N N . GLY B 1 181 ? 39.29435 9.00857 29.23886 1.000 16.31045 202 GLY B N 1
ATOM 6564 C CA . GLY B 1 181 ? 39.90164 8.19251 28.22155 1.000 16.73217 202 GLY B CA 1
ATOM 6565 C C . GLY B 1 181 ? 38.98691 7.89744 27.05094 1.000 15.13045 202 GLY B C 1
ATOM 6566 O O . GLY B 1 181 ? 39.13479 6.83895 26.42346 1.000 16.92184 202 GLY B O 1
ATOM 6570 N N . LEU B 1 182 ? 38.03545 8.80238 26.75601 1.000 15.61206 203 LEU B N 1
ATOM 6571 C CA . LEU B 1 182 ? 37.11943 8.64692 25.64021 1.000 16.37769 203 LEU B CA 1
ATOM 6572 C C . LEU B 1 182 ? 37.47671 9.60508 24.51932 1.000 15.22603 203 LEU B C 1
ATOM 6573 O O . LEU B 1 182 ? 37.91001 10.73665 24.76584 1.000 15.66300 203 LEU B O 1
ATOM 6589 N N . GLY B 1 183 ? 37.29608 9.14025 23.29218 1.000 15.26163 204 GLY B N 1
ATOM 6590 C CA . GLY B 1 183 ? 37.44377 10.01025 22.14814 1.000 13.29143 204 GLY B CA 1
ATOM 6591 C C . GLY B 1 183 ? 36.40220 11.10620 22.12775 1.000 14.80109 204 GLY B C 1
ATOM 6592 O O . GLY B 1 183 ? 35.33197 11.01889 22.73831 1.000 14.98261 204 GLY B O 1
ATOM 6596 N N . TYR B 1 184 ? 36.69362 12.15671 21.34834 1.000 14.85500 205 TYR B N 1
ATOM 6597 C CA . TYR B 1 184 ? 35.78862 13.28579 21.25334 1.000 13.58323 205 TYR B CA 1
ATOM 6598 C C . TYR B 1 184 ? 35.89489 13.92601 19.87623 1.000 14.94319 205 TYR B C 1
ATOM 6599 O O . TYR B 1 184 ? 36.99491 14.27941 19.45270 1.000 17.06328 205 TYR B O 1
ATOM 6617 N N . LEU B 1 185 ? 34.75369 14.10836 19.23627 1.000 14.71337 206 LEU B N 1
ATOM 6618 C CA . LEU B 1 185 ? 34.66752 14.83479 17.95818 1.000 13.73156 206 LEU B CA 1
ATOM 6619 C C . LEU B 1 185 ? 33.54938 15.85210 18.05585 1.000 14.95827 206 LEU B C 1
ATOM 6620 O O . LEU B 1 185 ? 32.42203 15.51300 18.43564 1.000 15.36613 206 LEU B O 1
ATOM 6636 N N . ARG B 1 186 ? 33.84684 17.10701 17.70362 1.000 16.03927 207 ARG B N 1
ATOM 6637 C CA . ARG B 1 186 ? 32.84168 18.16255 17.68067 1.000 14.62607 207 ARG B CA 1
ATOM 6638 C C . ARG B 1 186 ? 32.43588 18.46896 16.23902 1.000 18.12566 207 ARG B C 1
ATOM 6639 O O . ARG B 1 186 ? 33.29950 18.72580 15.39100 1.000 18.24645 207 ARG B O 1
ATOM 6660 N N . LEU B 1 187 ? 31.13131 18.42936 15.98193 1.000 16.14737 208 LEU B N 1
ATOM 6661 C CA . LEU B 1 187 ? 30.53120 18.81015 14.70053 1.000 17.35819 208 LEU B CA 1
ATOM 6662 C C . LEU B 1 187 ? 29.44417 19.83392 15.00096 1.000 19.49587 208 LEU B C 1
ATOM 6663 O O . LEU B 1 187 ? 28.49662 19.55610 15.73413 1.000 18.34986 208 LEU B O 1
ATOM 6679 N N . ALA B 1 188 ? 29.56089 21.02374 14.43983 1.000 18.06811 209 ALA B N 1
ATOM 6680 C CA . ALA B 1 188 ? 28.66930 22.11338 14.82464 1.000 17.97403 209 ALA B CA 1
ATOM 6681 C C . ALA B 1 188 ? 27.40648 22.06916 13.98079 1.000 21.20237 209 ALA B C 1
ATOM 6682 O O . ALA B 1 188 ? 27.40170 22.50010 12.81785 1.000 16.98785 209 ALA B O 1
ATOM 6689 N N . VAL B 1 189 ? 26.32267 21.60121 14.58008 1.000 19.19731 210 VAL B N 1
ATOM 6690 C CA . VAL B 1 189 ? 25.01105 21.53100 13.96201 1.000 17.00468 210 VAL B CA 1
ATOM 6691 C C . VAL B 1 189 ? 24.02162 22.38351 14.74540 1.000 16.89173 210 VAL B C 1
ATOM 6692 O O . VAL B 1 189 ? 23.94480 22.31652 15.98089 1.000 17.13358 210 VAL B O 1
ATOM 6705 N N . SER B 1 190 ? 23.23291 23.18782 14.02599 1.000 17.55330 211 SER B N 1
ATOM 6706 C CA . SER B 1 190 ? 22.23618 24.01496 14.68244 1.000 18.17884 211 SER B CA 1
ATOM 6707 C C . SER B 1 190 ? 21.03443 23.18889 15.11587 1.000 15.56872 211 SER B C 1
ATOM 6708 O O . SER B 1 190 ? 20.59854 22.27670 14.40297 1.000 17.68207 211 SER B O 1
ATOM 6716 N N . ASP B 1 191 ? 20.51376 23.51463 16.29541 1.000 18.31708 212 ASP B N 1
ATOM 6717 C CA . ASP B 1 191 ? 19.32165 22.85296 16.79914 1.000 19.77493 212 ASP B CA 1
ATOM 6718 C C . ASP B 1 191 ? 18.20882 22.96275 15.76482 1.000 22.77051 212 ASP B C 1
ATOM 6719 O O . ASP B 1 191 ? 18.07214 23.99345 15.08045 1.000 19.58283 212 ASP B O 1
ATOM 6728 N N . HIS B 1 192 ? 17.44424 21.88747 15.62758 1.000 19.86788 213 HIS B N 1
ATOM 6729 C CA . HIS B 1 192 ? 16.28214 21.80063 14.74853 1.000 21.09643 213 HIS B CA 1
ATOM 6730 C C . HIS B 1 192 ? 16.62973 21.82626 13.26260 1.000 18.82248 213 HIS B C 1
ATOM 6731 O O . HIS B 1 192 ? 15.70199 21.93029 12.42463 1.000 21.03545 213 HIS B O 1
ATOM 6745 N N . THR B 1 193 ? 17.90645 21.68287 12.91091 1.000 18.18956 214 THR B N 1
ATOM 6746 C CA . THR B 1 193 ? 18.39585 21.89651 11.55669 1.000 22.31626 214 THR B CA 1
ATOM 6747 C C . THR B 1 193 ? 19.23529 20.72432 11.08361 1.000 24.05670 214 THR B C 1
ATOM 6748 O O . THR B 1 193 ? 19.88389 20.03412 11.89224 1.000 18.89373 214 THR B O 1
ATOM 6759 N N . ARG B 1 194 ? 19.24193 20.51647 9.75400 1.000 19.98339 215 ARG B N 1
ATOM 6760 C CA . ARG B 1 194 ? 20.14507 19.56761 9.13486 1.000 17.17881 215 ARG B CA 1
ATOM 6761 C C . ARG B 1 194 ? 21.59288 20.01689 9.31969 1.000 17.64861 215 ARG B C 1
ATOM 6762 O O . ARG B 1 194 ? 21.84989 21.19449 9.56209 1.000 19.05637 215 ARG B O 1
ATOM 6783 N N . PRO B 1 195 ? 22.55043 19.09039 9.21917 1.000 17.31140 216 PRO B N 1
ATOM 6784 C CA . PRO B 1 195 ? 23.95770 19.50357 9.18006 1.000 18.98229 216 PRO B CA 1
ATOM 6785 C C . PRO B 1 195 ? 24.29453 20.18893 7.85948 1.000 18.60513 216 PRO B C 1
ATOM 6786 O O . PRO B 1 195 ? 23.83292 19.77581 6.79230 1.000 21.27710 216 PRO B O 1
ATOM 6797 N N . ASP B 1 196 ? 25.17588 21.18936 7.93900 1.000 22.83831 217 ASP B N 1
ATOM 6798 C CA . ASP B 1 196 ? 25.68285 21.83841 6.72707 1.000 21.97814 217 ASP B CA 1
ATOM 6799 C C . ASP B 1 196 ? 26.46444 20.85313 5.88019 1.000 25.11036 217 ASP B C 1
ATOM 6800 O O . ASP B 1 196 ? 27.01956 19.87425 6.37070 1.000 20.03238 217 ASP B O 1
ATOM 6809 N N . ASP B 1 197 ? 26.54074 21.13006 4.55836 1.000 18.49360 218 ASP B N 1
ATOM 6810 C CA . ASP B 1 197 ? 27.26822 20.22813 3.68602 1.000 21.41048 218 ASP B CA 1
ATOM 6811 C C . ASP B 1 197 ? 28.69559 19.98717 4.17108 1.000 17.89949 218 ASP B C 1
ATOM 6812 O O . ASP B 1 197 ? 29.21557 18.87042 4.06088 1.000 20.04047 218 ASP B O 1
ATOM 6821 N N . ALA B 1 198 ? 29.35823 21.03873 4.67621 1.000 21.08782 219 ALA B N 1
ATOM 6822 C CA . ALA B 1 198 ? 30.73602 20.88533 5.10568 1.000 23.52418 219 ALA B CA 1
ATOM 6823 C C . ALA B 1 198 ? 30.83245 19.92852 6.28559 1.000 20.38369 219 ALA B C 1
ATOM 6824 O O . ALA B 1 198 ? 31.82170 19.19931 6.41325 1.000 22.84190 219 ALA B O 1
ATOM 6831 N N . VAL B 1 199 ? 29.80217 19.91482 7.12434 1.000 22.58897 220 VAL B N 1
ATOM 6832 C CA . VAL B 1 199 ? 29.77973 19.00211 8.27735 1.000 17.81498 220 VAL B CA 1
ATOM 6833 C C . VAL B 1 199 ? 29.54586 17.58092 7.80619 1.000 19.32059 220 VAL B C 1
ATOM 6834 O O . VAL B 1 199 ? 30.19110 16.64104 8.27392 1.000 19.18615 220 VAL B O 1
ATOM 6847 N N . VAL B 1 200 ? 28.61784 17.39050 6.85301 1.000 17.26412 221 VAL B N 1
ATOM 6848 C CA . VAL B 1 200 ? 28.39666 16.07263 6.28503 1.000 17.38308 221 VAL B CA 1
ATOM 6849 C C . VAL B 1 200 ? 29.67277 15.53997 5.65993 1.000 18.89341 221 VAL B C 1
ATOM 6850 O O . VAL B 1 200 ? 30.05706 14.39097 5.88007 1.000 19.04377 221 VAL B O 1
ATOM 6863 N N . GLU B 1 201 ? 30.37865 16.37764 4.89253 1.000 20.78743 222 GLU B N 1
ATOM 6864 C CA . GLU B 1 201 ? 31.60956 15.92686 4.24547 1.000 20.15097 222 GLU B CA 1
ATOM 6865 C C . GLU B 1 201 ? 32.64672 15.51144 5.28258 1.000 18.81472 222 GLU B C 1
ATOM 6866 O O . GLU B 1 201 ? 33.29054 14.45890 5.14893 1.000 21.83424 222 GLU B O 1
ATOM 6878 N N . ARG B 1 202 ? 32.81492 16.32259 6.31286 1.000 20.81334 223 ARG B N 1
ATOM 6879 C CA . ARG B 1 202 ? 33.76699 15.99505 7.36951 1.000 20.00103 223 ARG B CA 1
ATOM 6880 C C . ARG B 1 202 ? 33.36920 14.70644 8.06681 1.000 20.53586 223 ARG B C 1
ATOM 6881 O O . ARG B 1 202 ? 34.21674 13.84427 8.32561 1.000 19.60051 223 ARG B O 1
ATOM 6902 N N . PHE B 1 203 ? 32.06962 14.52830 8.32524 1.000 19.05022 224 PHE B N 1
ATOM 6903 C CA . PHE B 1 203 ? 31.65681 13.30548 9.01495 1.000 17.03846 224 PHE B CA 1
ATOM 6904 C C . PHE B 1 203 ? 31.86056 12.06591 8.16047 1.000 18.26186 224 PHE B C 1
ATOM 6905 O O . PHE B 1 203 ? 32.29617 11.02124 8.64611 1.000 19.56037 224 PHE B O 1
ATOM 6922 N N . VAL B 1 204 ? 31.49184 12.12497 6.87117 1.000 19.76053 225 VAL B N 1
ATOM 6923 C CA . VAL B 1 204 ? 31.65642 10.96136 6.01603 1.000 17.91227 225 VAL B CA 1
ATOM 6924 C C . VAL B 1 204 ? 33.12355 10.57565 5.91926 1.000 17.85926 225 VAL B C 1
ATOM 6925 O O . VAL B 1 204 ? 33.47860 9.39057 5.98506 1.000 23.06806 225 VAL B O 1
ATOM 6938 N N . ARG B 1 205 ? 33.99524 11.56424 5.76195 1.000 20.26312 226 ARG B N 1
ATOM 6939 C CA . ARG B 1 205 ? 35.43178 11.28112 5.73845 1.000 20.75140 226 ARG B CA 1
ATOM 6940 C C . ARG B 1 205 ? 35.90225 10.70046 7.07080 1.000 21.30254 226 ARG B C 1
ATOM 6941 O O . ARG B 1 205 ? 36.69210 9.74564 7.10569 1.000 23.13760 226 ARG B O 1
ATOM 6962 N N . PHE B 1 206 ? 35.38227 11.23584 8.17123 1.000 19.16683 227 PHE B N 1
ATOM 6963 C CA . PHE B 1 206 ? 35.68944 10.68822 9.48874 1.000 19.37852 227 PHE B CA 1
ATOM 6964 C C . PHE B 1 206 ? 35.24334 9.24094 9.59009 1.000 21.17012 227 PHE B C 1
ATOM 6965 O O . PHE B 1 206 ? 36.03318 8.36076 9.97180 1.000 21.38972 227 PHE B O 1
ATOM 6982 N N . SER B 1 207 ? 33.98180 8.96356 9.22248 1.000 18.89374 228 SER B N 1
ATOM 6983 C CA . SER B 1 207 ? 33.47681 7.60049 9.23649 1.000 19.55421 228 SER B CA 1
ATOM 6984 C C . SER B 1 207 ? 34.39062 6.65984 8.46003 1.000 22.06708 228 SER B C 1
ATOM 6985 O O . SER B 1 207 ? 34.69495 5.54882 8.90767 1.000 20.47756 228 SER B O 1
ATOM 6993 N N . ARG B 1 208 ? 34.81070 7.07334 7.25975 1.000 23.30000 229 ARG B N 1
ATOM 6994 C CA . ARG B 1 208 ? 35.65393 6.20186 6.46124 1.000 23.86395 229 ARG B CA 1
ATOM 6995 C C . ARG B 1 208 ? 37.02609 5.98219 7.07602 1.000 25.97792 229 ARG B C 1
ATOM 6996 O O . ARG B 1 208 ? 37.66924 4.96851 6.77439 1.000 26.05146 229 ARG B O 1
ATOM 7017 N N . SER B 1 209 ? 37.47378 6.88392 7.95708 1.000 24.25760 230 SER B N 1
ATOM 7018 C CA . SER B 1 209 ? 38.79999 6.75118 8.55865 1.000 23.78730 230 SER B CA 1
ATOM 7019 C C . SER B 1 209 ? 38.81634 5.82939 9.76344 1.000 26.75392 230 SER B C 1
ATOM 7020 O O . SER B 1 209 ? 39.90649 5.47455 10.24174 1.000 23.34018 230 SER B O 1
ATOM 7028 N N . LEU B 1 210 ? 37.64747 5.40577 10.26161 1.000 20.76804 231 LEU B N 1
ATOM 7029 C CA . LEU B 1 210 ? 37.58643 4.66000 11.50132 1.000 20.60538 231 LEU B CA 1
ATOM 7030 C C . LEU B 1 210 ? 38.01626 3.21529 11.28898 1.000 24.83678 231 LEU B C 1
ATOM 7031 O O . LEU B 1 210 ? 37.48775 2.54117 10.38688 1.000 25.83333 231 LEU B O 1
ATOM 7047 N N . PRO B 1 211 ? 38.89110 2.68695 12.12687 1.000 23.32247 232 PRO B N 1
ATOM 7048 C CA . PRO B 1 211 ? 39.10054 1.24361 12.17654 1.000 23.07703 232 PRO B CA 1
ATOM 7049 C C . PRO B 1 211 ? 37.81336 0.54709 12.57324 1.000 25.56939 232 PRO B C 1
ATOM 7050 O O . PRO B 1 211 ? 36.89613 1.18078 13.13789 1.000 20.91669 232 PRO B O 1
ATOM 7061 N N . PRO B 1 212 ? 37.71217 -0.76278 12.33784 1.000 25.01364 233 PRO B N 1
ATOM 7062 C CA . PRO B 1 212 ? 36.43771 -1.46116 12.60581 1.000 23.46360 233 PRO B CA 1
ATOM 7063 C C . PRO B 1 212 ? 36.06757 -1.58861 14.06428 1.000 29.76022 233 PRO B C 1
ATOM 7064 O O . PRO B 1 212 ? 34.96010 -2.08025 14.35431 1.000 28.83395 233 PRO B O 1
ATOM 7075 N N . ASP B 1 213 ? 36.93070 -1.22843 15.01186 1.000 21.40724 234 ASP B N 1
ATOM 7076 C CA . ASP B 1 213 ? 36.57872 -1.39777 16.40573 1.000 21.14317 234 ASP B CA 1
ATOM 7077 C C . ASP B 1 213 ? 36.01259 -0.12256 17.02122 1.000 20.87242 234 ASP B C 1
ATOM 7078 O O . ASP B 1 213 ? 35.56763 -0.15939 18.16465 1.000 26.80729 234 ASP B O 1
ATOM 7087 N N . VAL B 1 214 ? 35.96351 0.98971 16.27712 1.000 17.55921 235 VAL B N 1
ATOM 7088 C CA . VAL B 1 214 ? 35.58477 2.26243 16.88445 1.000 17.03918 235 VAL B CA 1
ATOM 7089 C C . VAL B 1 214 ? 34.07096 2.38723 16.94601 1.000 16.65666 235 VAL B C 1
ATOM 7090 O O . VAL B 1 214 ? 33.36589 2.17524 15.94073 1.000 20.39867 235 VAL B O 1
ATOM 7103 N N . TRP B 1 215 ? 33.59227 2.78571 18.11028 1.000 15.71980 236 TRP B N 1
ATOM 7104 C CA . TRP B 1 215 ? 32.17585 2.98659 18.41445 1.000 16.27626 236 TRP B CA 1
ATOM 7105 C C . TRP B 1 215 ? 31.89038 4.47840 18.50263 1.000 15.06944 236 TRP B C 1
ATOM 7106 O O . TRP B 1 215 ? 32.65549 5.22847 19.10680 1.000 16.26080 236 TRP B O 1
ATOM 7127 N N . LEU B 1 216 ? 30.78381 4.91282 17.90702 1.000 14.74641 237 LEU B N 1
ATOM 7128 C CA . LEU B 1 216 ? 30.36852 6.30896 17.98111 1.000 13.70321 237 LEU B CA 1
ATOM 7129 C C . LEU B 1 216 ? 29.16063 6.48018 18.88164 1.000 14.47230 237 LEU B C 1
ATOM 7130 O O . LEU B 1 216 ? 28.11218 5.89078 18.62557 1.000 15.89457 237 LEU B O 1
ATOM 7146 N N . HIS B 1 217 ? 29.29212 7.33471 19.87509 1.000 14.54162 238 HIS B N 1
ATOM 7147 C CA . HIS B 1 217 ? 28.15237 7.77487 20.65937 1.000 13.48316 238 HIS B CA 1
ATOM 7148 C C . HIS B 1 217 ? 27.82057 9.23461 20.33786 1.000 16.17781 238 HIS B C 1
ATOM 7149 O O . HIS B 1 217 ? 28.51875 10.16587 20.76357 1.000 14.59655 238 HIS B O 1
ATOM 7163 N N . PHE B 1 218 ? 26.73221 9.42991 19.61109 1.000 14.59204 239 PHE B N 1
ATOM 7164 C CA . PHE B 1 218 ? 26.28790 10.77096 19.27177 1.000 15.49719 239 PHE B CA 1
ATOM 7165 C C . PHE B 1 218 ? 25.45929 11.38927 20.38510 1.000 14.64552 239 PHE B C 1
ATOM 7166 O O . PHE B 1 218 ? 24.66730 10.71854 21.05583 1.000 13.93712 239 PHE B O 1
ATOM 7183 N N . HIS B 1 219 ? 25.59085 12.69474 20.55103 1.000 14.42752 240 HIS B N 1
ATOM 7184 C CA . HIS B 1 219 ? 24.59651 13.37103 21.33668 1.000 15.11088 240 HIS B CA 1
ATOM 7185 C C . HIS B 1 219 ? 24.42196 14.80897 20.90119 1.000 16.91220 240 HIS B C 1
ATOM 7186 O O . HIS B 1 219 ? 25.27425 15.40439 20.21629 1.000 14.80799 240 HIS B O 1
ATOM 7201 N N . SER B 1 220 ? 23.32190 15.37285 21.36097 1.000 15.39682 241 SER B N 1
ATOM 7202 C CA . SER B 1 220 ? 22.97761 16.76548 21.12487 1.000 17.04626 241 SER B CA 1
ATOM 7203 C C . SER B 1 220 ? 22.51533 17.33925 22.44395 1.000 18.00735 241 SER B C 1
ATOM 7204 O O . SER B 1 220 ? 23.05432 16.98581 23.50327 1.000 17.30629 241 SER B O 1
ATOM 7212 N N . ARG B 1 221 ? 21.54523 18.24758 22.42291 1.000 16.55751 242 ARG B N 1
ATOM 7213 C CA . ARG B 1 221 ? 20.97149 18.69227 23.68808 1.000 17.31111 242 ARG B CA 1
ATOM 7214 C C . ARG B 1 221 ? 19.88496 17.72022 24.14490 1.000 18.58371 242 ARG B C 1
ATOM 7215 O O . ARG B 1 221 ? 19.92142 17.20420 25.27497 1.000 18.66199 242 ARG B O 1
ATOM 7236 N N . GLY B 1 222 ? 18.92858 17.42804 23.26150 1.000 18.34206 243 GLY B N 1
ATOM 7237 C CA . GLY B 1 222 ? 17.78375 16.59957 23.58273 1.000 22.00015 243 GLY B CA 1
ATOM 7238 C C . GLY B 1 222 ? 17.89115 15.15378 23.17160 1.000 18.84167 243 GLY B C 1
ATOM 7239 O O . GLY B 1 222 ? 17.04806 14.33276 23.55142 1.000 21.44939 243 GLY B O 1
ATOM 7243 N N . GLY B 1 223 ? 18.92057 14.79799 22.41272 1.000 17.60579 244 GLY B N 1
ATOM 7244 C CA . GLY B 1 223 ? 18.99031 13.45195 21.86743 1.000 15.16536 244 GLY B CA 1
ATOM 7245 C C . GLY B 1 223 ? 17.95012 13.13859 20.82457 1.000 18.85500 244 GLY B C 1
ATOM 7246 O O . GLY B 1 223 ? 17.71410 11.96499 20.52326 1.000 17.70729 244 GLY B O 1
ATOM 7250 N N . ALA B 1 224 ? 17.32817 14.17749 20.24606 1.000 17.19626 245 ALA B N 1
ATOM 7251 C CA . ALA B 1 224 ? 16.21198 14.00128 19.32629 1.000 21.20962 245 ALA B CA 1
ATOM 7252 C C . ALA B 1 224 ? 16.69065 14.32634 17.92294 1.000 18.34740 245 ALA B C 1
ATOM 7253 O O . ALA B 1 224 ? 17.41701 13.53664 17.33305 1.000 16.93399 245 ALA B O 1
ATOM 7260 N N . GLY B 1 225 ? 16.34939 15.49031 17.36414 1.000 20.68977 246 GLY B N 1
ATOM 7261 C CA . GLY B 1 225 ? 16.62983 15.75744 15.96664 1.000 17.74656 246 GLY B CA 1
ATOM 7262 C C . GLY B 1 225 ? 18.04143 15.51889 15.49894 1.000 15.26502 246 GLY B C 1
ATOM 7263 O O . GLY B 1 225 ? 18.27670 14.75593 14.55315 1.000 16.49594 246 GLY B O 1
ATOM 7267 N N . ARG B 1 226 ? 19.00155 16.19338 16.12215 1.000 16.70724 247 ARG B N 1
ATOM 7268 C CA . ARG B 1 226 ? 20.36979 16.10849 15.61768 1.000 15.70972 247 ARG B CA 1
ATOM 7269 C C . ARG B 1 226 ? 20.94299 14.71877 15.84801 1.000 13.88490 247 ARG B C 1
ATOM 7270 O O . ARG B 1 226 ? 21.57443 14.14347 14.95483 1.000 15.43132 247 ARG B O 1
ATOM 7291 N N . THR B 1 227 ? 20.76023 14.17379 17.06858 1.000 15.76462 248 THR B N 1
ATOM 7292 C CA . THR B 1 227 ? 21.28961 12.84109 17.35303 1.000 14.94893 248 THR B CA 1
ATOM 7293 C C . THR B 1 227 ? 20.67462 11.80469 16.42588 1.000 13.86200 248 THR B C 1
ATOM 7294 O O . THR B 1 227 ? 21.37121 10.94477 15.87585 1.000 15.52642 248 THR B O 1
ATOM 7305 N N . THR B 1 228 ? 19.34448 11.84222 16.26584 1.000 15.05642 249 THR B N 1
ATOM 7306 C CA . THR B 1 228 ? 18.71217 10.87667 15.39133 1.000 13.92370 249 THR B CA 1
ATOM 7307 C C . THR B 1 228 ? 19.13558 11.06052 13.93534 1.000 14.55721 249 THR B C 1
ATOM 7308 O O . THR B 1 228 ? 19.31367 10.07751 13.22073 1.000 14.62352 249 THR B O 1
ATOM 7319 N N . THR B 1 229 ? 19.37518 12.30261 13.51167 1.000 16.50850 250 THR B N 1
ATOM 7320 C CA . THR B 1 229 ? 19.86250 12.51693 12.14927 1.000 15.91032 250 THR B CA 1
ATOM 7321 C C . THR B 1 229 ? 21.18532 11.79995 11.91666 1.000 16.32627 250 THR B C 1
ATOM 7322 O O . THR B 1 229 ? 21.35028 11.08836 10.92618 1.000 17.40998 250 THR B O 1
ATOM 7333 N N . PHE B 1 230 ? 22.13181 11.90911 12.86816 1.000 16.19095 251 PHE B N 1
ATOM 7334 C CA . PHE B 1 230 ? 23.44498 11.33330 12.64056 1.000 17.21446 251 PHE B CA 1
ATOM 7335 C C . PHE B 1 230 ? 23.45728 9.82460 12.84183 1.000 14.63656 251 PHE B C 1
ATOM 7336 O O . PHE B 1 230 ? 24.18605 9.12724 12.13361 1.000 15.46858 251 PHE B O 1
ATOM 7353 N N . MET B 1 231 ? 22.63616 9.28783 13.76674 1.000 15.34985 252 MET B N 1
ATOM 7354 C CA . MET B 1 231 ? 22.50104 7.84384 13.79288 1.000 13.31224 252 MET B CA 1
ATOM 7355 C C . MET B 1 231 ? 21.91135 7.33010 12.48091 1.000 14.88882 252 MET B C 1
ATOM 7356 O O . MET B 1 231 ? 22.30677 6.27912 11.98093 1.000 15.96280 252 MET B O 1
ATOM 7370 N N . THR B 1 232 ? 21.00845 8.11436 11.87317 1.000 15.42684 253 THR B N 1
ATOM 7371 C CA . THR B 1 232 ? 20.47508 7.76412 10.56253 1.000 14.24514 253 THR B CA 1
ATOM 7372 C C . THR B 1 232 ? 21.53728 7.83106 9.46801 1.000 15.55663 253 THR B C 1
ATOM 7373 O O . THR B 1 232 ? 21.59533 6.96551 8.58040 1.000 16.87649 253 THR B O 1
ATOM 7384 N N . LEU B 1 233 ? 22.39361 8.84589 9.49865 1.000 15.38337 254 LEU B N 1
ATOM 7385 C CA . LEU B 1 233 ? 23.49125 8.89332 8.53251 1.000 15.55421 254 LEU B CA 1
ATOM 7386 C C . LEU B 1 233 ? 24.38069 7.66405 8.63710 1.000 17.54773 254 LEU B C 1
ATOM 7387 O O . LEU B 1 233 ? 24.75511 7.07152 7.62001 1.000 17.07588 254 LEU B O 1
ATOM 7403 N N . VAL B 1 234 ? 24.74998 7.26775 9.87371 1.000 16.00117 255 VAL B N 1
ATOM 7404 C CA . VAL B 1 234 ? 25.53804 6.07228 10.07458 1.000 15.85907 255 VAL B CA 1
ATOM 7405 C C . VAL B 1 234 ? 24.80947 4.85412 9.52740 1.000 15.53549 255 VAL B C 1
ATOM 7406 O O . VAL B 1 234 ? 25.41209 4.00161 8.84565 1.000 17.35784 255 VAL B O 1
ATOM 7419 N N . ASP B 1 235 ? 23.50692 4.75337 9.80799 1.000 15.46971 256 ASP B N 1
ATOM 7420 C CA . ASP B 1 235 ? 22.71593 3.63344 9.31865 1.000 17.48801 256 ASP B CA 1
ATOM 7421 C C . ASP B 1 235 ? 22.73179 3.59268 7.79227 1.000 15.71431 256 ASP B C 1
ATOM 7422 O O . ASP B 1 235 ? 22.97082 2.54121 7.19351 1.000 18.13446 256 ASP B O 1
ATOM 7431 N N . MET B 1 236 ? 22.53347 4.74469 7.15574 1.000 17.86838 257 MET B N 1
ATOM 7432 C CA . MET B 1 236 ? 22.53013 4.79587 5.69761 1.000 19.53039 257 MET B CA 1
ATOM 7433 C C . MET B 1 236 ? 23.89330 4.47467 5.10013 1.000 21.46110 257 MET B C 1
ATOM 7434 O O . MET B 1 236 ? 23.97909 3.77393 4.07996 1.000 21.14997 257 MET B O 1
ATOM 7448 N N . LEU B 1 237 ? 24.97466 4.96715 5.71134 1.000 19.82686 258 LEU B N 1
ATOM 7449 C CA . LEU B 1 237 ? 26.30517 4.69771 5.17850 1.000 19.95963 258 LEU B CA 1
ATOM 7450 C C . LEU B 1 237 ? 26.57942 3.20772 5.06211 1.000 25.04349 258 LEU B C 1
ATOM 7451 O O . LEU B 1 237 ? 27.32432 2.78277 4.16497 1.000 27.60619 258 LEU B O 1
ATOM 7467 N N A ARG B 1 238 ? 26.00528 2.39619 5.95147 0.539 20.95180 259 ARG B N 1
ATOM 7468 N N B ARG B 1 238 ? 25.99505 2.39917 5.95013 0.461 20.98033 259 ARG B N 1
ATOM 7469 C CA A ARG B 1 238 ? 26.21927 0.96053 5.89846 0.539 23.97968 259 ARG B CA 1
ATOM 7470 C CA B ARG B 1 238 ? 26.20547 0.96110 5.92823 0.461 23.99557 259 ARG B CA 1
ATOM 7471 C C A ARG B 1 238 ? 25.11800 0.21363 5.15812 0.539 24.71323 259 ARG B C 1
ATOM 7472 C C B ARG B 1 238 ? 25.12179 0.22603 5.14415 0.461 24.71916 259 ARG B C 1
ATOM 7473 O O A ARG B 1 238 ? 25.40377 -0.79482 4.50063 0.539 26.41053 259 ARG B O 1
ATOM 7474 O O B ARG B 1 238 ? 25.41691 -0.75434 4.44923 0.461 26.38609 259 ARG B O 1
ATOM 7515 N N . ASN B 1 239 ? 23.88383 0.69657 5.22146 1.000 20.75709 260 ASN B N 1
ATOM 7516 C CA . ASN B 1 239 ? 22.72936 -0.10054 4.85523 1.000 20.18935 260 ASN B CA 1
ATOM 7517 C C . ASN B 1 239 ? 21.85050 0.46528 3.75357 1.000 23.06970 260 ASN B C 1
ATOM 7518 O O . ASN B 1 239 ? 20.93248 -0.24465 3.32549 1.000 23.89544 260 ASN B O 1
ATOM 7529 N N . ALA B 1 240 ? 22.06278 1.70127 3.31776 1.000 24.97868 261 ALA B N 1
ATOM 7530 C CA . ALA B 1 240 ? 21.21363 2.26376 2.26755 1.000 22.04743 261 ALA B CA 1
ATOM 7531 C C . ALA B 1 240 ? 21.10146 1.34556 1.05888 1.000 31.03042 261 ALA B C 1
ATOM 7532 O O . ALA B 1 240 ? 20.00457 1.26646 0.48030 1.000 29.99995 261 ALA B O 1
ATOM 7539 N N . PRO B 1 241 ? 22.15214 0.63872 0.64239 1.000 26.74785 262 PRO B N 1
ATOM 7540 C CA . PRO B 1 241 ? 22.02178 -0.24983 -0.52791 1.000 32.56006 262 PRO B CA 1
ATOM 7541 C C . PRO B 1 241 ? 21.07213 -1.40948 -0.32079 1.000 37.24816 262 PRO B C 1
ATOM 7542 O O . PRO B 1 241 ? 20.57594 -1.95910 -1.31385 1.000 38.28189 262 PRO B O 1
ATOM 7553 N N . SER B 1 242 ? 20.78367 -1.80638 0.92676 1.000 30.14487 263 SER B N 1
ATOM 7554 C CA . SER B 1 242 ? 19.99903 -3.00007 1.19142 1.000 32.92025 263 SER B CA 1
ATOM 7555 C C . SER B 1 242 ? 18.72098 -2.76792 1.96663 1.000 30.06945 263 SER B C 1
ATOM 7556 O O . SER B 1 242 ? 17.87251 -3.66634 2.00094 1.000 39.34853 263 SER B O 1
ATOM 7564 N N . VAL B 1 243 ? 18.55062 -1.61326 2.59916 1.000 26.97988 264 VAL B N 1
ATOM 7565 C CA . VAL B 1 243 ? 17.40241 -1.35014 3.44597 1.000 24.46005 264 VAL B CA 1
ATOM 7566 C C . VAL B 1 243 ? 16.68816 -0.12073 2.91782 1.000 25.51043 264 VAL B C 1
ATOM 7567 O O . VAL B 1 243 ? 17.33260 0.85799 2.52535 1.000 25.34517 264 VAL B O 1
ATOM 7580 N N . ALA B 1 244 ? 15.36272 -0.16601 2.92464 1.000 24.62057 265 ALA B N 1
ATOM 7581 C CA . ALA B 1 244 ? 14.57903 0.93441 2.39931 1.000 27.74982 265 ALA B CA 1
ATOM 7582 C C . ALA B 1 244 ? 14.73846 2.17847 3.26646 1.000 25.27984 265 ALA B C 1
ATOM 7583 O O . ALA B 1 244 ? 14.89236 2.10531 4.49156 1.000 23.69887 265 ALA B O 1
ATOM 7590 N N . PHE B 1 245 ? 14.69301 3.33648 2.60733 1.000 25.32891 266 PHE B N 1
ATOM 7591 C CA . PHE B 1 245 ? 14.71155 4.62071 3.29753 1.000 24.22859 266 PHE B CA 1
ATOM 7592 C C . PHE B 1 245 ? 13.72877 4.64497 4.45575 1.000 26.96992 266 PHE B C 1
ATOM 7593 O O . PHE B 1 245 ? 14.07687 5.01431 5.59602 1.000 22.25118 266 PHE B O 1
ATOM 7610 N N . GLU B 1 246 ? 12.48533 4.22476 4.19226 1.000 24.71308 267 GLU B N 1
ATOM 7611 C CA . GLU B 1 246 ? 11.44876 4.32589 5.20393 1.000 21.25608 267 GLU B CA 1
ATOM 7612 C C . GLU B 1 246 ? 11.76927 3.45936 6.42267 1.000 17.33398 267 GLU B C 1
ATOM 7613 O O . GLU B 1 246 ? 11.44083 3.83491 7.55553 1.000 22.15256 267 GLU B O 1
ATOM 7625 N N A ASP B 1 247 ? 12.36852 2.29298 6.20542 0.564 22.20532 268 ASP B N 1
ATOM 7626 N N B ASP B 1 247 ? 12.37381 2.29514 6.20839 0.436 22.22661 268 ASP B N 1
ATOM 7627 C CA A ASP B 1 247 ? 12.71133 1.41736 7.32456 0.564 22.79078 268 ASP B CA 1
ATOM 7628 C CA B ASP B 1 247 ? 12.70993 1.42580 7.33284 0.436 22.81418 268 ASP B CA 1
ATOM 7629 C C A ASP B 1 247 ? 13.82512 2.02582 8.17626 0.564 23.99395 268 ASP B C 1
ATOM 7630 C C B ASP B 1 247 ? 13.82626 2.02866 8.17964 0.436 23.95376 268 ASP B C 1
ATOM 7631 O O A ASP B 1 247 ? 13.79282 1.94043 9.40840 0.564 20.73699 268 ASP B O 1
ATOM 7632 O O B ASP B 1 247 ? 13.79828 1.94028 9.41192 0.436 20.78364 268 ASP B O 1
ATOM 7649 N N . ILE B 1 248 ? 14.81798 2.64119 7.53832 1.000 22.97955 269 ILE B N 1
ATOM 7650 C CA . ILE B 1 248 ? 15.89703 3.28474 8.29789 1.000 18.34063 269 ILE B CA 1
ATOM 7651 C C . ILE B 1 248 ? 15.34679 4.41492 9.15191 1.000 21.16059 269 ILE B C 1
ATOM 7652 O O . ILE B 1 248 ? 15.61528 4.49636 10.35700 1.000 20.06786 269 ILE B O 1
ATOM 7668 N N . ILE B 1 249 ? 14.54260 5.30489 8.55624 1.000 19.13923 270 ILE B N 1
ATOM 7669 C CA . ILE B 1 249 ? 13.95383 6.38398 9.32095 1.000 18.02075 270 ILE B CA 1
ATOM 7670 C C . ILE B 1 249 ? 13.11184 5.82229 10.46822 1.000 19.27636 270 ILE B C 1
ATOM 7671 O O . ILE B 1 249 ? 13.20370 6.28047 11.61651 1.000 19.70075 270 ILE B O 1
ATOM 7687 N N . ALA B 1 250 ? 12.26507 4.82428 10.16438 1.000 20.25674 271 ALA B N 1
ATOM 7688 C CA . ALA B 1 250 ? 11.35366 4.31070 11.17282 1.000 22.25189 271 ALA B CA 1
ATOM 7689 C C . ALA B 1 250 ? 12.10620 3.61514 12.30390 1.000 19.62413 271 ALA B C 1
ATOM 7690 O O . ALA B 1 250 ? 11.69515 3.72041 13.46417 1.000 21.11675 271 ALA B O 1
ATOM 7697 N N . ARG B 1 251 ? 13.17413 2.87599 11.98100 1.000 23.98144 272 ARG B N 1
ATOM 7698 C CA . ARG B 1 251 ? 13.84787 2.11905 13.04541 1.000 20.64120 272 ARG B CA 1
ATOM 7699 C C . ARG B 1 251 ? 14.65916 3.04073 13.94647 1.000 24.12924 272 ARG B C 1
ATOM 7700 O O . ARG B 1 251 ? 14.76969 2.79733 15.15791 1.000 17.93916 272 ARG B O 1
ATOM 7721 N N . GLN B 1 252 ? 15.20745 4.13694 13.41233 1.000 19.34912 273 GLN B N 1
ATOM 7722 C CA . GLN B 1 252 ? 15.89438 5.07084 14.28755 1.000 18.88569 273 GLN B CA 1
ATOM 7723 C C . GLN B 1 252 ? 14.92640 5.73879 15.24140 1.000 20.11219 273 GLN B C 1
ATOM 7724 O O . GLN B 1 252 ? 15.28373 6.04708 16.38570 1.000 18.79777 273 GLN B O 1
ATOM 7738 N N . LYS B 1 253 ? 13.67910 5.94129 14.81844 1.000 20.30179 274 LYS B N 1
ATOM 7739 C CA . LYS B 1 253 ? 12.65462 6.38450 15.74938 1.000 20.64349 274 LYS B CA 1
ATOM 7740 C C . LYS B 1 253 ? 12.34680 5.28053 16.76192 1.000 18.57242 274 LYS B C 1
ATOM 7741 O O . LYS B 1 253 ? 12.34716 5.52452 17.97684 1.000 22.02146 274 LYS B O 1
ATOM 7760 N N . ALA B 1 254 ? 12.13389 4.06477 16.26850 1.000 19.90663 275 ALA B N 1
ATOM 7761 C CA . ALA B 1 254 ? 11.70981 2.95851 17.13915 1.000 21.62749 275 ALA B CA 1
ATOM 7762 C C . ALA B 1 254 ? 12.78624 2.57399 18.15359 1.000 26.47843 275 ALA B C 1
ATOM 7763 O O . ALA B 1 254 ? 12.46437 2.02061 19.20777 1.000 23.08226 275 ALA B O 1
ATOM 7770 N N . LEU B 1 255 ? 14.05621 2.83797 17.85229 1.000 21.25825 276 LEU B N 1
ATOM 7771 C CA . LEU B 1 255 ? 15.12622 2.61093 18.81446 1.000 20.33884 276 LEU B CA 1
ATOM 7772 C C . LEU B 1 255 ? 15.08374 3.56633 19.98919 1.000 22.13011 276 LEU B C 1
ATOM 7773 O O . LEU B 1 255 ? 15.70341 3.28750 21.04044 1.000 23.14024 276 LEU B O 1
ATOM 7789 N N . GLY B 1 256 ? 14.40325 4.69896 19.86016 1.000 20.78956 277 GLY B N 1
ATOM 7790 C CA . GLY B 1 256 ? 14.35979 5.68816 20.90423 1.000 22.28263 277 GLY B CA 1
ATOM 7791 C C . GLY B 1 256 ? 14.65985 7.09680 20.43209 1.000 21.86269 277 GLY B C 1
ATOM 7792 O O . GLY B 1 256 ? 14.68547 8.03353 21.23602 1.000 21.18216 277 GLY B O 1
ATOM 7796 N N . GLY B 1 257 ? 14.88782 7.25119 19.13143 1.000 21.67335 278 GLY B N 1
ATOM 7797 C CA . GLY B 1 257 ? 15.10671 8.56935 18.58126 1.000 21.61349 278 GLY B CA 1
ATOM 7798 C C . GLY B 1 257 ? 13.80693 9.28324 18.26599 1.000 24.35607 278 GLY B C 1
ATOM 7799 O O . GLY B 1 257 ? 12.70639 8.79057 18.51092 1.000 24.32752 278 GLY B O 1
ATOM 7803 N N . SER B 1 258 ? 13.94667 10.48705 17.72865 1.000 19.63824 279 SER B N 1
ATOM 7804 C CA . SER B 1 258 ? 12.76114 11.21602 17.29359 1.000 23.29694 279 SER B CA 1
ATOM 7805 C C . SER B 1 258 ? 12.35187 10.76988 15.88669 1.000 21.41272 279 SER B C 1
ATOM 7806 O O . SER B 1 258 ? 13.01517 9.96596 15.22393 1.000 22.61048 279 SER B O 1
ATOM 7814 N N . ASP B 1 259 ? 11.19423 11.27130 15.43821 1.000 21.39021 280 ASP B N 1
ATOM 7815 C CA . ASP B 1 259 ? 10.63719 10.89153 14.14027 1.000 23.27003 280 ASP B CA 1
ATOM 7816 C C . ASP B 1 259 ? 11.02092 11.96639 13.11955 1.000 23.20976 280 ASP B C 1
ATOM 7817 O O . ASP B 1 259 ? 10.44097 13.05604 13.10889 1.000 25.53869 280 ASP B O 1
ATOM 7826 N N . LEU B 1 260 ? 12.02916 11.66308 12.30708 1.000 22.30769 281 LEU B N 1
ATOM 7827 C CA . LEU B 1 260 ? 12.53670 12.61519 11.31503 1.000 21.97187 281 LEU B CA 1
ATOM 7828 C C . LEU B 1 260 ? 11.59470 12.76707 10.12816 1.000 27.55380 281 LEU B C 1
ATOM 7829 O O . LEU B 1 260 ? 11.77156 13.70414 9.34018 1.000 24.11038 281 LEU B O 1
ATOM 7845 N N . ALA B 1 261 ? 10.61125 11.87850 9.97830 1.000 23.45015 282 ALA B N 1
ATOM 7846 C CA . ALA B 1 261 ? 9.63615 12.01395 8.88836 1.000 26.42243 282 ALA B CA 1
ATOM 7847 C C . ALA B 1 261 ? 8.52440 12.99153 9.22144 1.000 35.30281 282 ALA B C 1
ATOM 7848 O O . ALA B 1 261 ? 7.75641 13.35821 8.32203 1.000 39.57082 282 ALA B O 1
ATOM 7855 N N . LYS B 1 262 ? 8.42092 13.42355 10.47563 1.000 34.66148 283 LYS B N 1
ATOM 7856 C CA . LYS B 1 262 ? 7.44291 14.43209 10.86598 1.000 44.24549 283 LYS B CA 1
ATOM 7857 C C . LYS B 1 262 ? 7.92367 15.82868 10.47174 1.000 49.24555 283 LYS B C 1
ATOM 7858 O O . LYS B 1 262 ? 9.02470 16.25009 10.85129 1.000 43.94651 283 LYS B O 1
ATOM 7877 N N . THR B 1 263 ? 7.09164 16.55078 9.71369 1.000 48.11731 284 THR B N 1
ATOM 7878 C CA . THR B 1 263 ? 7.43345 17.89493 9.26074 1.000 50.43542 284 THR B CA 1
ATOM 7879 C C . THR B 1 263 ? 6.31088 18.90615 9.48056 1.000 52.52460 284 THR B C 1
ATOM 7880 O O . THR B 1 263 ? 6.41067 20.03766 8.98729 1.000 46.99122 284 THR B O 1
ATOM 7891 N N . SER B 1 264 ? 5.24901 18.53701 10.18951 1.000 49.08881 285 SER B N 1
ATOM 7892 C CA . SER B 1 264 ? 4.12689 19.45111 10.39056 1.000 62.00094 285 SER B CA 1
ATOM 7893 C C . SER B 1 264 ? 3.49981 19.28665 11.77072 1.000 60.83295 285 SER B C 1
ATOM 7894 O O . SER B 1 264 ? 3.87378 18.39183 12.52801 1.000 67.78965 285 SER B O 1
ATOM 7902 N N . GLY B 1 270 ? 8.21356 28.01139 10.87552 1.000 45.82464 291 GLY B N 1
ATOM 7903 C CA . GLY B 1 270 ? 9.66161 28.06108 10.78492 1.000 50.17942 291 GLY B CA 1
ATOM 7904 C C . GLY B 1 270 ? 10.29384 26.70578 11.04322 1.000 36.68025 291 GLY B C 1
ATOM 7905 O O . GLY B 1 270 ? 11.16808 26.26350 10.28636 1.000 32.97530 291 GLY B O 1
ATOM 7909 N N . ARG B 1 271 ? 9.84477 26.04963 12.11498 1.000 37.65810 292 ARG B N 1
ATOM 7910 C CA . ARG B 1 271 ? 10.34229 24.71583 12.43101 1.000 38.85472 292 ARG B CA 1
ATOM 7911 C C . ARG B 1 271 ? 9.95130 23.71850 11.35257 1.000 31.76122 292 ARG B C 1
ATOM 7912 O O . ARG B 1 271 ? 10.75047 22.85532 10.97120 1.000 28.67768 292 ARG B O 1
ATOM 7933 N N . ASP B 1 272 ? 8.72106 23.81915 10.83858 1.000 30.64214 293 ASP B N 1
ATOM 7934 C CA . ASP B 1 272 ? 8.27611 22.88169 9.81944 1.000 27.12949 293 ASP B CA 1
ATOM 7935 C C . ASP B 1 272 ? 9.13293 22.97853 8.57274 1.000 29.36332 293 ASP B C 1
ATOM 7936 O O . ASP B 1 272 ? 9.43946 21.96025 7.94497 1.000 25.50335 293 ASP B O 1
ATOM 7945 N N . ALA B 1 273 ? 9.52752 24.19782 8.19325 1.000 31.58535 294 ALA B N 1
ATOM 7946 C CA . ALA B 1 273 ? 10.35945 24.36320 7.01000 1.000 27.04777 294 ALA B CA 1
ATOM 7947 C C . ALA B 1 273 ? 11.73423 23.74408 7.23480 1.000 22.43550 294 ALA B C 1
ATOM 7948 O O . ALA B 1 273 ? 12.27591 23.09387 6.34123 1.000 23.49648 294 ALA B O 1
ATOM 7955 N N . LEU B 1 274 ? 12.29306 23.92575 8.43883 1.000 25.38400 295 LEU B N 1
ATOM 7956 C CA . LEU B 1 274 ? 13.56432 23.28788 8.76637 1.000 24.81511 295 LEU B CA 1
ATOM 7957 C C . LEU B 1 274 ? 13.44138 21.76855 8.75572 1.000 21.55209 295 LEU B C 1
ATOM 7958 O O . LEU B 1 274 ? 14.35796 21.06927 8.30124 1.000 21.02958 295 LEU B O 1
ATOM 7974 N N . ALA B 1 275 ? 12.32894 21.23806 9.28012 1.000 22.01466 296 ALA B N 1
ATOM 7975 C CA . ALA B 1 275 ? 12.12319 19.79823 9.23949 1.000 23.43806 296 ALA B CA 1
ATOM 7976 C C . ALA B 1 275 ? 11.98933 19.29139 7.80738 1.000 21.78722 296 ALA B C 1
ATOM 7977 O O . ALA B 1 275 ? 12.54088 18.24616 7.45089 1.000 21.68568 296 ALA B O 1
ATOM 7984 N N . ARG B 1 276 ? 11.25462 20.02054 6.95734 1.000 24.33003 297 ARG B N 1
ATOM 7985 C CA . ARG B 1 276 ? 11.16674 19.60853 5.56140 1.000 23.92366 297 ARG B CA 1
ATOM 7986 C C . ARG B 1 276 ? 12.53818 19.62835 4.89687 1.000 20.61691 297 ARG B C 1
ATOM 7987 O O . ARG B 1 276 ? 12.88794 18.70779 4.15501 1.000 22.26048 297 ARG B O 1
ATOM 8008 N N . GLN B 1 277 ? 13.31316 20.69337 5.12640 1.000 20.69988 298 GLN B N 1
ATOM 8009 C CA . GLN B 1 277 ? 14.65273 20.77611 4.56014 1.000 23.93454 298 GLN B CA 1
ATOM 8010 C C . GLN B 1 277 ? 15.50107 19.59617 5.01657 1.000 21.33239 298 GLN B C 1
ATOM 8011 O O . GLN B 1 277 ? 16.25207 19.01332 4.23248 1.000 18.97958 298 GLN B O 1
ATOM 8025 N N . ARG B 1 278 ? 15.37021 19.22729 6.29201 1.000 21.03066 299 ARG B N 1
ATOM 8026 C CA . ARG B 1 278 ? 16.14985 18.12979 6.83653 1.000 17.80414 299 ARG B CA 1
ATOM 8027 C C . ARG B 1 278 ? 15.73967 16.79583 6.24481 1.000 16.41377 299 ARG B C 1
ATOM 8028 O O . ARG B 1 278 ? 16.60185 15.95730 5.93849 1.000 17.67408 299 ARG B O 1
ATOM 8049 N N . LEU B 1 279 ? 14.42820 16.57665 6.03842 1.000 16.89161 300 LEU B N 1
ATOM 8050 C CA . LEU B 1 279 ? 13.97191 15.34266 5.42274 1.000 19.03336 300 LEU B CA 1
ATOM 8051 C C . LEU B 1 279 ? 14.42225 15.24223 3.96986 1.000 18.46033 300 LEU B C 1
ATOM 8052 O O . LEU B 1 279 ? 14.84316 14.17569 3.51178 1.000 18.65036 300 LEU B O 1
ATOM 8068 N N . GLU B 1 280 ? 14.37069 16.35411 3.22321 1.000 20.29037 301 GLU B N 1
ATOM 8069 C CA . GLU B 1 280 ? 14.88618 16.33328 1.86139 1.000 22.47652 301 GLU B CA 1
ATOM 8070 C C . GLU B 1 280 ? 16.36660 16.00484 1.82761 1.000 16.99358 301 GLU B C 1
ATOM 8071 O O . GLU B 1 280 ? 16.81217 15.21122 0.99011 1.000 18.50592 301 GLU B O 1
ATOM 8083 N N . PHE B 1 281 ? 17.13267 16.57474 2.74997 1.000 18.07565 302 PHE B N 1
ATOM 8084 C CA . PHE B 1 281 ? 18.54121 16.22555 2.87978 1.000 19.52330 302 PHE B CA 1
ATOM 8085 C C . PHE B 1 281 ? 18.71159 14.73398 3.12151 1.000 15.99063 302 PHE B C 1
ATOM 8086 O O . PHE B 1 281 ? 19.55791 14.07879 2.50937 1.000 17.52578 302 PHE B O 1
ATOM 8103 N N . LEU B 1 282 ? 17.90685 14.16150 4.03937 1.000 17.96679 303 LEU B N 1
ATOM 8104 C CA . LEU B 1 282 ? 18.05176 12.73333 4.32125 1.000 18.25618 303 LEU B CA 1
ATOM 8105 C C . LEU B 1 282 ? 17.71640 11.87478 3.10682 1.000 18.18944 303 LEU B C 1
ATOM 8106 O O . LEU B 1 282 ? 18.36290 10.84822 2.86464 1.000 16.91840 303 LEU B O 1
ATOM 8122 N N . ARG B 1 283 ? 16.72683 12.28612 2.29888 1.000 18.65887 304 ARG B N 1
ATOM 8123 C CA . ARG B 1 283 ? 16.43734 11.54051 1.08097 1.000 17.71338 304 ARG B CA 1
ATOM 8124 C C . ARG B 1 283 ? 17.61307 11.61179 0.11541 1.000 17.98421 304 ARG B C 1
ATOM 8125 O O . ARG B 1 283 ? 17.99992 10.60533 -0.48382 1.000 19.44914 304 ARG B O 1
ATOM 8146 N N . ARG B 1 284 ? 18.19519 12.80226 -0.04010 1.000 18.70212 305 ARG B N 1
ATOM 8147 C CA . ARG B 1 284 ? 19.35507 12.96899 -0.90051 1.000 22.15850 305 ARG B CA 1
ATOM 8148 C C . ARG B 1 284 ? 20.53294 12.16037 -0.38918 1.000 19.95790 305 ARG B C 1
ATOM 8149 O O . ARG B 1 284 ? 21.21281 11.47754 -1.15311 1.000 20.65085 305 ARG B O 1
ATOM 8170 N N . PHE B 1 285 ? 20.76281 12.17667 0.93703 1.000 19.01525 306 PHE B N 1
ATOM 8171 C CA . PHE B 1 285 ? 21.86434 11.41840 1.48477 1.000 19.55308 306 PHE B CA 1
ATOM 8172 C C . PHE B 1 285 ? 21.65082 9.92164 1.29921 1.000 16.54104 306 PHE B C 1
ATOM 8173 O O . PHE B 1 285 ? 22.59955 9.18542 1.04832 1.000 20.06490 306 PHE B O 1
ATOM 8190 N N . TYR B 1 286 ? 20.40011 9.46171 1.37700 1.000 17.95381 307 TYR B N 1
ATOM 8191 C CA . TYR B 1 286 ? 20.10153 8.06006 1.11856 1.000 16.19615 307 TYR B CA 1
ATOM 8192 C C . TYR B 1 286 ? 20.50138 7.66538 -0.29692 1.000 21.03462 307 TYR B C 1
ATOM 8193 O O . TYR B 1 286 ? 21.14163 6.63128 -0.51330 1.000 22.36433 307 TYR B O 1
ATOM 8211 N N . GLU B 1 287 ? 20.14361 8.49693 -1.28093 1.000 22.15422 308 GLU B N 1
ATOM 8212 C CA . GLU B 1 287 ? 20.56853 8.21966 -2.65260 1.000 25.34040 308 GLU B CA 1
ATOM 8213 C C . GLU B 1 287 ? 22.08388 8.24054 -2.78285 1.000 21.74852 308 GLU B C 1
ATOM 8214 O O . GLU B 1 287 ? 22.66195 7.38514 -3.46723 1.000 25.34222 308 GLU B O 1
ATOM 8226 N N . TYR B 1 288 ? 22.73846 9.19371 -2.12761 1.000 22.99157 309 TYR B N 1
ATOM 8227 C CA . TYR B 1 288 ? 24.19341 9.24889 -2.12635 1.000 24.71040 309 TYR B CA 1
ATOM 8228 C C . TYR B 1 288 ? 24.79154 7.94113 -1.61979 1.000 29.53152 309 TYR B C 1
ATOM 8229 O O . TYR B 1 288 ? 25.71643 7.38392 -2.22257 1.000 24.31063 309 TYR B O 1
ATOM 8247 N N . ALA B 1 289 ? 24.28028 7.44244 -0.49399 1.000 24.28931 310 ALA B N 1
ATOM 8248 C CA . ALA B 1 289 ? 24.83490 6.25955 0.14251 1.000 24.56364 310 ALA B CA 1
ATOM 8249 C C . ALA B 1 289 ? 24.48321 4.96888 -0.57620 1.000 30.14752 310 ALA B C 1
ATOM 8250 O O . ALA B 1 289 ? 25.20491 3.97404 -0.42788 1.000 25.49560 310 ALA B O 1
ATOM 8257 N N . ARG B 1 290 ? 23.38777 4.95092 -1.32924 1.000 26.99631 311 ARG B N 1
ATOM 8258 C CA . ARG B 1 290 ? 23.08438 3.79043 -2.16477 1.000 35.88819 311 ARG B CA 1
ATOM 8259 C C . ARG B 1 290 ? 24.09670 3.66937 -3.29050 1.000 37.05822 311 ARG B C 1
ATOM 8260 O O . ARG B 1 290 ? 24.54263 2.56551 -3.61843 1.000 42.36952 311 ARG B O 1
ATOM 8281 N N . ALA B 1 291 ? 24.46702 4.79974 -3.88534 1.000 33.98741 312 ALA B N 1
ATOM 8282 C CA . ALA B 1 291 ? 25.41100 4.83238 -4.98970 1.000 43.39469 312 ALA B CA 1
ATOM 8283 C C . ALA B 1 291 ? 26.85747 4.79770 -4.52967 1.000 50.37950 312 ALA B C 1
ATOM 8284 O O . ALA B 1 291 ? 27.74167 4.49113 -5.33721 1.000 45.79116 312 ALA B O 1
ATOM 8291 N N . ASN B 1 292 ? 27.11843 5.10502 -3.26219 1.000 37.20873 313 ASN B N 1
ATOM 8292 C CA . ASN B 1 292 ? 28.47657 5.17635 -2.72216 1.000 37.34241 313 ASN B CA 1
ATOM 8293 C C . ASN B 1 292 ? 28.51161 4.47062 -1.37823 1.000 33.43110 313 ASN B C 1
ATOM 8294 O O . ASN B 1 292 ? 28.65018 5.10877 -0.32407 1.000 34.31409 313 ASN B O 1
ATOM 8305 N N . PRO B 1 293 ? 28.38085 3.14759 -1.38053 1.000 35.58829 314 PRO B N 1
ATOM 8306 C CA . PRO B 1 293 ? 28.36829 2.40233 -0.11768 1.000 42.94613 314 PRO B CA 1
ATOM 8307 C C . PRO B 1 293 ? 29.50974 2.82509 0.79189 1.000 37.15054 314 PRO B C 1
ATOM 8308 O O . PRO B 1 293 ? 30.67517 2.85247 0.38966 1.000 42.29531 314 PRO B O 1
ATOM 8319 N N . GLY B 1 294 ? 29.16140 3.18591 2.02379 1.000 30.01679 315 GLY B N 1
ATOM 8320 C CA . GLY B 1 294 ? 30.14209 3.55124 3.01518 1.000 30.79329 315 GLY B CA 1
ATOM 8321 C C . GLY B 1 294 ? 30.83623 4.86803 2.78696 1.000 32.70134 315 GLY B C 1
ATOM 8322 O O . GLY B 1 294 ? 31.80872 5.16656 3.48614 1.000 35.20276 315 GLY B O 1
ATOM 8326 N N . GLY B 1 295 ? 30.37188 5.66833 1.83341 1.000 33.81214 316 GLY B N 1
ATOM 8327 C CA . GLY B 1 295 ? 31.00802 6.93147 1.53222 1.000 34.70450 316 GLY B CA 1
ATOM 8328 C C . GLY B 1 295 ? 32.05191 6.86219 0.44694 1.000 33.89571 316 GLY B C 1
ATOM 8329 O O . GLY B 1 295 ? 32.90027 7.75690 0.36298 1.000 31.60887 316 GLY B O 1
ATOM 8333 N N . ALA B 1 296 ? 32.00605 5.84069 -0.39790 1.000 37.60623 317 ALA B N 1
ATOM 8334 C CA . ALA B 1 296 ? 32.95157 5.68831 -1.49148 1.000 36.57444 317 ALA B CA 1
ATOM 8335 C C . ALA B 1 296 ? 32.22730 5.02780 -2.65191 1.000 42.00123 317 ALA B C 1
ATOM 8336 O O . ALA B 1 296 ? 31.22685 4.33118 -2.44858 1.000 37.06041 317 ALA B O 1
ATOM 8343 N N . PRO B 1 297 ? 32.72104 5.20336 -3.88667 1.000 37.34737 318 PRO B N 1
ATOM 8344 C CA . PRO B 1 297 ? 33.97698 5.87504 -4.24595 1.000 47.57137 318 PRO B CA 1
ATOM 8345 C C . PRO B 1 297 ? 33.94394 7.39041 -4.17024 1.000 44.31875 318 PRO B C 1
ATOM 8346 O O . PRO B 1 297 ? 35.00081 8.01044 -4.08811 1.000 44.37903 318 PRO B O 1
ATOM 8357 N N . LEU B 1 298 ? 32.75259 7.97952 -4.19547 1.000 42.25493 319 LEU B N 1
ATOM 8358 C CA . LEU B 1 298 ? 32.60293 9.42820 -4.15670 1.000 37.14555 319 LEU B CA 1
ATOM 8359 C C . LEU B 1 298 ? 32.22287 9.89011 -2.75535 1.000 42.69764 319 LEU B C 1
ATOM 8360 O O . LEU B 1 298 ? 31.48391 9.20145 -2.04865 1.000 32.69138 319 LEU B O 1
ATOM 8376 N N . GLY B 1 299 ? 32.73178 11.05767 -2.36469 1.000 36.62312 320 GLY B N 1
ATOM 8377 C CA . GLY B 1 299 ? 32.26924 11.72999 -1.16998 1.000 31.97757 320 GLY B CA 1
ATOM 8378 C C . GLY B 1 299 ? 30.98944 12.52623 -1.43235 1.000 34.31637 320 GLY B C 1
ATOM 8379 O O . GLY B 1 299 ? 30.49642 12.61559 -2.55424 1.000 33.55483 320 GLY B O 1
ATOM 8383 N N . TRP B 1 300 ? 30.46156 13.12033 -0.35928 1.000 28.94735 321 TRP B N 1
ATOM 8384 C CA . TRP B 1 300 ? 29.17414 13.82419 -0.42646 1.000 26.99440 321 TRP B CA 1
ATOM 8385 C C . TRP B 1 300 ? 29.24017 15.02969 -1.35074 1.000 30.47121 321 TRP B C 1
ATOM 8386 O O . TRP B 1 300 ? 28.41527 15.17753 -2.26140 1.000 29.69431 321 TRP B O 1
ATOM 8407 N N . THR B 1 301 ? 30.21290 15.91411 -1.12409 1.000 31.71885 322 THR B N 1
ATOM 8408 C CA . THR B 1 301 ? 30.31905 17.11985 -1.94026 1.000 32.14091 322 THR B CA 1
ATOM 8409 C C . THR B 1 301 ? 30.62379 16.76952 -3.39243 1.000 32.76242 322 THR B C 1
ATOM 8410 O O . THR B 1 301 ? 30.04751 17.35957 -4.30430 1.000 32.05412 322 THR B O 1
ATOM 8421 N N . ALA B 1 302 ? 31.50373 15.79380 -3.62040 1.000 33.36188 323 ALA B N 1
ATOM 8422 C CA . ALA B 1 302 ? 31.81188 15.37806 -4.98791 1.000 39.83008 323 ALA B CA 1
ATOM 8423 C C . ALA B 1 302 ? 30.57913 14.81314 -5.67555 1.000 44.11648 323 ALA B C 1
ATOM 8424 O O . ALA B 1 302 ? 30.35802 15.03472 -6.87055 1.000 36.02055 323 ALA B O 1
ATOM 8431 N N . TRP B 1 303 ? 29.77611 14.04634 -4.94313 1.000 31.79218 324 TRP B N 1
ATOM 8432 C CA . TRP B 1 303 ? 28.54748 13.50995 -5.51889 1.000 33.16932 324 TRP B CA 1
ATOM 8433 C C . TRP B 1 303 ? 27.58747 14.62673 -5.88263 1.000 30.14404 324 TRP B C 1
ATOM 8434 O O . TRP B 1 303 ? 26.97880 14.60133 -6.96154 1.000 29.94771 324 TRP B O 1
ATOM 8455 N N . LEU B 1 304 ? 27.45671 15.63530 -5.01334 1.000 27.01650 325 LEU B N 1
ATOM 8456 C CA . LEU B 1 304 ? 26.56527 16.75049 -5.30206 1.000 24.04059 325 LEU B CA 1
ATOM 8457 C C . LEU B 1 304 ? 27.08296 17.56712 -6.48362 1.000 32.28642 325 LEU B C 1
ATOM 8458 O O . LEU B 1 304 ? 26.29669 18.03540 -7.30761 1.000 31.04308 325 LEU B O 1
ATOM 8474 N N . ALA B 1 305 ? 28.40532 17.75595 -6.55518 1.000 35.13119 326 ALA B N 1
ATOM 8475 C CA . ALA B 1 305 ? 28.98858 18.55005 -7.63750 1.000 39.93125 326 ALA B CA 1
ATOM 8476 C C . ALA B 1 305 ? 28.79484 17.88210 -8.99059 1.000 38.93041 326 ALA B C 1
ATOM 8477 O O . ALA B 1 305 ? 28.62046 18.57147 -10.00126 1.000 45.46800 326 ALA B O 1
ATOM 8484 N N . GLY B 1 306 ? 28.82735 16.56125 -9.03815 1.000 36.84381 327 GLY B N 1
ATOM 8485 C CA . GLY B 1 306 ? 28.57610 15.85235 -10.27062 1.000 47.84545 327 GLY B CA 1
ATOM 8486 C C . GLY B 1 306 ? 27.12732 15.76869 -10.67815 1.000 48.93024 327 GLY B C 1
ATOM 8487 O O . GLY B 1 306 ? 26.80160 15.04196 -11.62074 1.000 43.39059 327 GLY B O 1
ATOM 8491 N N . GLY B 1 307 ? 26.23760 16.48630 -9.99332 1.000 35.18627 328 GLY B N 1
ATOM 8492 C CA . GLY B 1 307 ? 24.82859 16.39109 -10.28512 1.000 33.92837 328 GLY B CA 1
ATOM 8493 C C . GLY B 1 307 ? 24.13475 15.20533 -9.66511 1.000 29.88656 328 GLY B C 1
ATOM 8494 O O . GLY B 1 307 ? 23.04863 14.82366 -10.12010 1.000 32.45217 328 GLY B O 1
ATOM 8498 N N . ALA B 1 308 ? 24.72531 14.60411 -8.62772 1.000 34.19861 329 ALA B N 1
ATOM 8499 C CA . ALA B 1 308 ? 24.11187 13.45982 -7.95766 1.000 31.52969 329 ALA B CA 1
ATOM 8500 C C . ALA B 1 308 ? 23.82941 12.33027 -8.94510 1.000 36.00668 329 ALA B C 1
ATOM 8501 O O . ALA B 1 308 ? 22.77923 11.68843 -8.89704 1.000 34.54504 329 ALA B O 1
ATOM 8508 N N . LYS B 1 309 ? 24.78178 12.09433 -9.84819 1.000 47.55645 330 LYS B N 1
ATOM 8509 C CA . LYS B 1 309 ? 24.61857 11.13265 -10.93610 1.000 52.83891 330 LYS B CA 1
ATOM 8510 C C . LYS B 1 309 ? 24.20872 9.75274 -10.42728 1.000 48.28684 330 LYS B C 1
ATOM 8511 O O . LYS B 1 309 ? 23.21081 9.18876 -10.88854 1.000 68.69228 330 LYS B O 1
ATOM 8530 N N . ASP C 1 30 ? 53.48594 36.57737 10.48519 1.000 60.85218 51 ASP C N 1
ATOM 8531 C CA . ASP C 1 30 ? 54.43834 35.47811 10.35248 1.000 62.74046 51 ASP C CA 1
ATOM 8532 C C . ASP C 1 30 ? 53.95816 34.24738 11.12536 1.000 53.35060 51 ASP C C 1
ATOM 8533 O O . ASP C 1 30 ? 54.04562 34.20421 12.35402 1.000 44.21327 51 ASP C O 1
ATOM 8542 N N . VAL C 1 31 ? 53.44992 33.24832 10.39804 1.000 45.63846 52 VAL C N 1
ATOM 8543 C CA . VAL C 1 31 ? 52.94252 32.02963 11.02092 1.000 49.18188 52 VAL C CA 1
ATOM 8544 C C . VAL C 1 31 ? 53.97677 30.91734 11.05763 1.000 46.32576 52 VAL C C 1
ATOM 8545 O O . VAL C 1 31 ? 53.71319 29.86695 11.67021 1.000 37.63381 52 VAL C O 1
ATOM 8558 N N . GLY C 1 32 ? 55.13144 31.10030 10.42164 1.000 33.96713 53 GLY C N 1
ATOM 8559 C CA . GLY C 1 32 ? 56.19783 30.12105 10.46139 1.000 32.13990 53 GLY C CA 1
ATOM 8560 C C . GLY C 1 32 ? 56.26593 29.28614 9.19424 1.000 31.60962 53 GLY C C 1
ATOM 8561 O O . GLY C 1 32 ? 55.39905 29.33956 8.31763 1.000 35.79996 53 GLY C O 1
ATOM 8565 N N . VAL C 1 33 ? 57.32810 28.49299 9.11890 1.000 25.76686 54 VAL C N 1
ATOM 8566 C CA . VAL C 1 33 ? 57.60273 27.64545 7.96869 1.000 27.42633 54 VAL C CA 1
ATOM 8567 C C . VAL C 1 33 ? 56.92552 26.30053 8.19572 1.000 25.25205 54 VAL C C 1
ATOM 8568 O O . VAL C 1 33 ? 57.18557 25.64179 9.21184 1.000 21.83269 54 VAL C O 1
ATOM 8581 N N . LEU C 1 34 ? 56.07872 25.89451 7.25004 1.000 23.13202 55 LEU C N 1
ATOM 8582 C CA . LEU C 1 34 ? 55.49186 24.56065 7.27737 1.000 22.12545 55 LEU C CA 1
ATOM 8583 C C . LEU C 1 34 ? 56.59138 23.52685 7.12531 1.000 23.68161 55 LEU C C 1
ATOM 8584 O O . LEU C 1 34 ? 57.29297 23.49986 6.09975 1.000 25.90750 55 LEU C O 1
ATOM 8600 N N . THR C 1 35 ? 56.75644 22.67817 8.14572 1.000 21.92793 56 THR C N 1
ATOM 8601 C CA . THR C 1 35 ? 57.88943 21.77855 8.26736 1.000 23.79339 56 THR C CA 1
ATOM 8602 C C . THR C 1 35 ? 57.42907 20.37310 8.60321 1.000 23.51290 56 THR C C 1
ATOM 8603 O O . THR C 1 35 ? 56.41204 20.17953 9.28263 1.000 22.55439 56 THR C O 1
ATOM 8614 N N . LEU C 1 36 ? 58.19245 19.39437 8.12990 1.000 21.86339 57 LEU C N 1
ATOM 8615 C CA . LEU C 1 36 ? 57.89937 17.99379 8.41617 1.000 23.18500 57 LEU C CA 1
ATOM 8616 C C . LEU C 1 36 ? 58.31527 17.65927 9.84148 1.000 25.52329 57 LEU C C 1
ATOM 8617 O O . LEU C 1 36 ? 59.45564 17.91523 10.23242 1.000 24.16087 57 LEU C O 1
ATOM 8633 N N . ASP C 1 37 ? 57.38268 17.08594 10.61480 1.000 20.95862 58 ASP C N 1
ATOM 8634 C CA . ASP C 1 37 ? 57.72099 16.49917 11.90254 1.000 21.95387 58 ASP C CA 1
ATOM 8635 C C . ASP C 1 37 ? 58.05460 15.01801 11.76725 1.000 22.34061 58 ASP C C 1
ATOM 8636 O O . ASP C 1 37 ? 59.03979 14.54758 12.34164 1.000 22.40719 58 ASP C O 1
ATOM 8645 N N . ALA C 1 38 ? 57.23602 14.27044 10.99588 1.000 20.13637 59 ALA C N 1
ATOM 8646 C CA . ALA C 1 38 ? 57.39935 12.83819 10.81994 1.000 20.12220 59 ALA C CA 1
ATOM 8647 C C . ALA C 1 38 ? 56.77657 12.45026 9.48967 1.000 20.80461 59 ALA C C 1
ATOM 8648 O O . ALA C 1 38 ? 55.59374 12.78493 9.24868 1.000 20.98361 59 ALA C O 1
ATOM 8655 N N . PRO C 1 39 ? 57.49549 11.73732 8.62772 1.000 19.60994 60 PRO C N 1
ATOM 8656 C CA . PRO C 1 39 ? 56.88740 11.31108 7.36211 1.000 20.59748 60 PRO C CA 1
ATOM 8657 C C . PRO C 1 39 ? 55.81273 10.25617 7.58580 1.000 21.56051 60 PRO C C 1
ATOM 8658 O O . PRO C 1 39 ? 55.82205 9.51407 8.57300 1.000 21.26023 60 PRO C O 1
ATOM 8669 N N . ALA C 1 40 ? 54.86690 10.20013 6.64382 1.000 20.51239 61 ALA C N 1
ATOM 8670 C CA . ALA C 1 40 ? 53.80886 9.20415 6.71296 1.000 21.24324 61 ALA C CA 1
ATOM 8671 C C . ALA C 1 40 ? 54.35421 7.79340 6.87430 1.000 20.77466 61 ALA C C 1
ATOM 8672 O O . ALA C 1 40 ? 53.72725 6.95466 7.53222 1.000 21.79564 61 ALA C O 1
ATOM 8679 N N . ALA C 1 41 ? 55.51770 7.49776 6.27021 1.000 21.00711 62 ALA C N 1
ATOM 8680 C CA . ALA C 1 41 ? 56.08136 6.16425 6.33512 1.000 23.61997 62 ALA C CA 1
ATOM 8681 C C . ALA C 1 41 ? 56.66616 5.80716 7.69587 1.000 23.42352 62 ALA C C 1
ATOM 8682 O O . ALA C 1 41 ? 56.95125 4.63063 7.93295 1.000 26.42017 62 ALA C O 1
ATOM 8689 N N . SER C 1 42 ? 56.87522 6.76981 8.58220 1.000 21.45346 63 SER C N 1
ATOM 8690 C CA . SER C 1 42 ? 57.44529 6.45753 9.88853 1.000 24.57787 63 SER C CA 1
ATOM 8691 C C . SER C 1 42 ? 56.44307 5.66018 10.71615 1.000 20.28194 63 SER C C 1
ATOM 8692 O O . SER C 1 42 ? 55.22870 5.86908 10.63551 1.000 21.35969 63 SER C O 1
ATOM 8700 N N . ALA C 1 43 ? 56.96332 4.72485 11.50615 1.000 19.93519 64 ALA C N 1
ATOM 8701 C CA . ALA C 1 43 ? 56.15117 3.82900 12.31394 1.000 20.05183 64 ALA C CA 1
ATOM 8702 C C . ALA C 1 43 ? 56.27885 4.26045 13.77483 1.000 16.07685 64 ALA C C 1
ATOM 8703 O O . ALA C 1 43 ? 55.82372 5.35090 14.12699 1.000 19.25993 64 ALA C O 1
ATOM 8710 N N . LEU C 1 44 ? 56.89309 3.45223 14.60846 1.000 18.28764 65 LEU C N 1
ATOM 8711 C CA . LEU C 1 44 ? 56.97111 3.81405 16.03099 1.000 18.70870 65 LEU C CA 1
ATOM 8712 C C . LEU C 1 44 ? 57.75392 5.11738 16.17178 1.000 24.26924 65 LEU C C 1
ATOM 8713 O O . LEU C 1 44 ? 58.88358 5.21282 15.66260 1.000 21.68112 65 LEU C O 1
ATOM 8729 N N . PRO C 1 45 ? 57.20603 6.13466 16.83292 1.000 18.47341 66 PRO C N 1
ATOM 8730 C CA . PRO C 1 45 ? 57.94563 7.39486 16.98503 1.000 20.17216 66 PRO C CA 1
ATOM 8731 C C . PRO C 1 45 ? 59.19555 7.24004 17.84527 1.000 19.28398 66 PRO C C 1
ATOM 8732 O O . PRO C 1 45 ? 59.32432 6.34423 18.69373 1.000 20.01491 66 PRO C O 1
ATOM 8743 N N . HIS C 1 46 ? 60.14818 8.15121 17.60949 1.000 19.46091 67 HIS C N 1
ATOM 8744 C CA . HIS C 1 46 ? 61.37073 8.17751 18.37950 1.000 21.20055 67 HIS C CA 1
ATOM 8745 C C . HIS C 1 46 ? 61.06818 8.48424 19.84546 1.000 18.79617 67 HIS C C 1
ATOM 8746 O O . HIS C 1 46 ? 60.07396 9.13166 20.16134 1.000 17.64095 67 HIS C O 1
ATOM 8760 N N . ARG C 1 47 ? 61.94199 8.00693 20.72947 1.000 18.18816 68 ARG C N 1
ATOM 8761 C CA . ARG C 1 47 ? 61.82879 8.20501 22.17509 1.000 17.49382 68 ARG C CA 1
ATOM 8762 C C . ARG C 1 47 ? 60.51543 7.66767 22.72138 1.000 20.02749 68 ARG C C 1
ATOM 8763 O O . ARG C 1 47 ? 59.98274 8.18995 23.71380 1.000 17.27237 68 ARG C O 1
ATOM 8784 N N . PHE C 1 48 ? 59.97194 6.61802 22.09214 1.000 15.98319 69 PHE C N 1
ATOM 8785 C CA . PHE C 1 48 ? 58.81732 5.96363 22.68024 1.000 18.32400 69 PHE C CA 1
ATOM 8786 C C . PHE C 1 48 ? 59.23166 5.18246 23.91854 1.000 17.30600 69 PHE C C 1
ATOM 8787 O O . PHE C 1 48 ? 60.17860 4.37950 23.88364 1.000 16.93383 69 PHE C O 1
ATOM 8804 N N . ARG C 1 49 ? 58.51494 5.39469 25.03117 1.000 15.50194 70 ARG C N 1
ATOM 8805 C CA . ARG C 1 49 ? 58.74627 4.56766 26.20159 1.000 15.08881 70 ARG C CA 1
ATOM 8806 C C . ARG C 1 49 ? 57.48964 4.58754 27.05215 1.000 16.11041 70 ARG C C 1
ATOM 8807 O O . ARG C 1 49 ? 56.75658 5.57004 27.04105 1.000 14.81486 70 ARG C O 1
ATOM 8828 N N . THR C 1 50 ? 57.27815 3.50333 27.79381 1.000 16.51823 71 THR C N 1
ATOM 8829 C CA . THR C 1 50 ? 56.27767 3.45506 28.84174 1.000 15.80265 71 THR C CA 1
ATOM 8830 C C . THR C 1 50 ? 56.94917 3.31570 30.20824 1.000 15.64421 71 THR C C 1
ATOM 8831 O O . THR C 1 50 ? 58.12680 2.96309 30.33764 1.000 15.02736 71 THR C O 1
ATOM 8842 N N . CYS C 1 51 ? 56.14587 3.51621 31.26058 1.000 16.17796 72 CYS C N 1
ATOM 8843 C CA . CYS C 1 51 ? 56.65476 3.36028 32.60352 1.000 15.63041 72 CYS C CA 1
ATOM 8844 C C . CYS C 1 51 ? 56.98917 1.90508 32.95396 1.000 16.90354 72 CYS C C 1
ATOM 8845 O O . CYS C 1 51 ? 57.47617 1.65426 34.05021 1.000 17.91235 72 CYS C O 1
ATOM 8853 N N . PHE C 1 52 ? 56.73596 0.95238 32.06326 1.000 14.88949 73 PHE C N 1
ATOM 8854 C CA . PHE C 1 52 ? 57.17469 -0.42523 32.21338 1.000 14.05213 73 PHE C CA 1
ATOM 8855 C C . PHE C 1 52 ? 58.51128 -0.71372 31.52562 1.000 15.39196 73 PHE C C 1
ATOM 8856 O O . PHE C 1 52 ? 59.02697 -1.84099 31.66759 1.000 17.44082 73 PHE C O 1
ATOM 8873 N N . PHE C 1 53 ? 59.08866 0.25128 30.81891 1.000 14.83217 74 PHE C N 1
ATOM 8874 C CA . PHE C 1 53 ? 60.30813 -0.00643 30.06766 1.000 17.06307 74 PHE C CA 1
ATOM 8875 C C . PHE C 1 53 ? 61.50014 -0.20069 30.99251 1.000 19.43557 74 PHE C C 1
ATOM 8876 O O . PHE C 1 53 ? 61.50276 0.24207 32.13526 1.000 19.79989 74 PHE C O 1
ATOM 8893 N N . PRO C 1 54 ? 62.54086 -0.85801 30.50389 1.000 17.95190 75 PRO C N 1
ATOM 8894 C CA . PRO C 1 54 ? 63.75220 -1.00679 31.31684 1.000 22.47596 75 PRO C CA 1
ATOM 8895 C C . PRO C 1 54 ? 64.45800 0.33506 31.45626 1.000 20.55265 75 PRO C C 1
ATOM 8896 O O . PRO C 1 54 ? 64.33940 1.22107 30.60417 1.000 21.04287 75 PRO C O 1
ATOM 8907 N N . LEU C 1 55 ? 65.16254 0.48287 32.57116 1.000 25.10536 76 LEU C N 1
ATOM 8908 C CA . LEU C 1 55 ? 65.99189 1.65692 32.80937 1.000 20.98388 76 LEU C CA 1
ATOM 8909 C C . LEU C 1 55 ? 67.39645 1.38514 32.29279 1.000 25.15423 76 LEU C C 1
ATOM 8910 O O . LEU C 1 55 ? 68.01337 0.37773 32.65346 1.000 28.58840 76 LEU C O 1
ATOM 8926 N N . THR C 1 56 ? 67.89449 2.28537 31.47494 1.000 26.22609 77 THR C N 1
ATOM 8927 C CA . THR C 1 56 ? 69.24949 2.18375 30.93648 1.000 39.31365 77 THR C CA 1
ATOM 8928 C C . THR C 1 56 ? 70.10902 3.18324 31.69431 1.000 44.46481 77 THR C C 1
ATOM 8929 O O . THR C 1 56 ? 69.90554 4.39589 31.57681 1.000 51.78367 77 THR C O 1
ATOM 8940 N N . ALA C 1 57 ? 71.05377 2.67709 32.48098 1.000 55.95763 78 ALA C N 1
ATOM 8941 C CA . ALA C 1 57 ? 71.98004 3.53991 33.21745 1.000 57.90323 78 ALA C CA 1
ATOM 8942 C C . ALA C 1 57 ? 72.85251 4.35157 32.26027 1.000 60.30489 78 ALA C C 1
ATOM 8943 O O . ALA C 1 57 ? 73.34640 3.83394 31.25747 1.000 63.65080 78 ALA C O 1
ATOM 8950 N N . ALA C 1 61 ? 76.59812 6.50161 35.70987 1.000 92.03990 82 ALA C N 1
ATOM 8951 C CA . ALA C 1 61 ? 75.59257 6.68784 36.74946 1.000 89.38264 82 ALA C CA 1
ATOM 8952 C C . ALA C 1 61 ? 75.01882 5.34623 37.19577 1.000 85.96957 82 ALA C C 1
ATOM 8953 O O . ALA C 1 61 ? 74.98926 4.37960 36.42889 1.000 57.09396 82 ALA C O 1
ATOM 8960 N N . ALA C 1 62 ? 74.57613 5.29101 38.44910 1.000 86.07339 83 ALA C N 1
ATOM 8961 C CA . ALA C 1 62 ? 73.88248 4.11990 38.95476 1.000 82.11538 83 ALA C CA 1
ATOM 8962 C C . ALA C 1 62 ? 72.41649 4.15985 38.52933 1.000 67.35589 83 ALA C C 1
ATOM 8963 O O . ALA C 1 62 ? 71.91876 5.15988 38.00868 1.000 74.23216 83 ALA C O 1
ATOM 8970 N N . VAL C 1 63 ? 71.72176 3.05647 38.75659 1.000 72.34446 84 VAL C N 1
ATOM 8971 C CA . VAL C 1 63 ? 70.29175 2.99186 38.44620 1.000 68.94558 84 VAL C CA 1
ATOM 8972 C C . VAL C 1 63 ? 69.51240 3.61220 39.60426 1.000 60.95291 84 VAL C C 1
ATOM 8973 O O . VAL C 1 63 ? 69.72347 3.21870 40.76456 1.000 60.21413 84 VAL C O 1
ATOM 8986 N N . PRO C 1 64 ? 68.62944 4.57798 39.34822 1.000 40.12658 85 PRO C N 1
ATOM 8987 C CA . PRO C 1 64 ? 67.84563 5.17284 40.43939 1.000 44.60196 85 PRO C CA 1
ATOM 8988 C C . PRO C 1 64 ? 66.77158 4.22099 40.95722 1.000 39.26702 85 PRO C C 1
ATOM 8989 O O . PRO C 1 64 ? 66.48407 3.17797 40.37046 1.000 46.18177 85 PRO C O 1
ATOM 9000 N N . SER C 1 65 ? 66.18290 4.60577 42.08621 1.000 31.45959 86 SER C N 1
ATOM 9001 C CA . SER C 1 65 ? 65.05345 3.88226 42.65309 1.000 32.65526 86 SER C CA 1
ATOM 9002 C C . SER C 1 65 ? 63.93884 3.71033 41.62287 1.000 38.05370 86 SER C C 1
ATOM 9003 O O . SER C 1 65 ? 63.64236 4.61959 40.84204 1.000 33.03671 86 SER C O 1
ATOM 9011 N N . ARG C 1 66 ? 63.29812 2.54227 41.65656 1.000 32.67073 87 ARG C N 1
ATOM 9012 C CA . ARG C 1 66 ? 62.16580 2.24672 40.77854 1.000 32.24693 87 ARG C CA 1
ATOM 9013 C C . ARG C 1 66 ? 60.83939 2.28536 41.51392 1.000 27.31722 87 ARG C C 1
ATOM 9014 O O . ARG C 1 66 ? 59.79763 1.96821 40.91353 1.000 26.76039 87 ARG C O 1
ATOM 9035 N N . GLU C 1 67 ? 60.83697 2.64428 42.79855 1.000 23.52942 88 GLU C N 1
ATOM 9036 C CA . GLU C 1 67 ? 59.63426 2.59166 43.59606 1.000 24.38406 88 GLU C CA 1
ATOM 9037 C C . GLU C 1 67 ? 58.55431 3.48189 42.99334 1.000 25.13563 88 GLU C C 1
ATOM 9038 O O . GLU C 1 67 ? 58.76912 4.67786 42.81290 1.000 24.65468 88 GLU C O 1
ATOM 9050 N N . GLY C 1 68 ? 57.39257 2.89676 42.72026 1.000 21.55495 89 GLY C N 1
ATOM 9051 C CA . GLY C 1 68 ? 56.24787 3.63090 42.22932 1.000 20.85220 89 GLY C CA 1
ATOM 9052 C C . GLY C 1 68 ? 56.27647 3.97193 40.75448 1.000 18.12733 89 GLY C C 1
ATOM 9053 O O . GLY C 1 68 ? 55.35673 4.63001 40.29141 1.000 18.50288 89 GLY C O 1
ATOM 9057 N N . LEU C 1 69 ? 57.28526 3.53614 40.02284 1.000 20.27298 90 LEU C N 1
ATOM 9058 C CA . LEU C 1 69 ? 57.41247 3.89737 38.61926 1.000 17.10651 90 LEU C CA 1
AT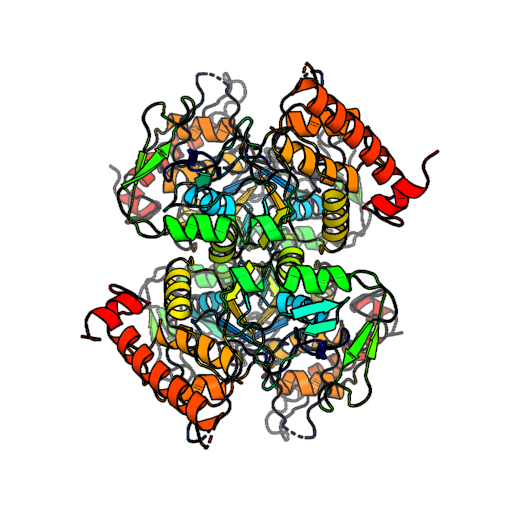OM 9059 C C . LEU C 1 69 ? 56.46174 3.08932 37.73469 1.000 18.15811 90 LEU C C 1
ATOM 9060 O O . LEU C 1 69 ? 55.75144 3.66230 36.89574 1.000 17.23254 90 LEU C O 1
ATOM 9076 N N . ASN C 1 70 ? 56.43327 1.76911 37.92088 1.000 18.25183 91 ASN C N 1
ATOM 9077 C CA . ASN C 1 70 ? 55.66239 0.90218 37.02404 1.000 17.95301 91 ASN C CA 1
ATOM 9078 C C . ASN C 1 70 ? 54.17165 1.20712 37.07070 1.000 19.90548 91 ASN C C 1
ATOM 9079 O O . ASN C 1 70 ? 53.47062 0.95947 36.08910 1.000 16.09887 91 ASN C O 1
ATOM 9090 N N . GLY C 1 71 ? 53.66562 1.69578 38.20507 1.000 16.93765 92 GLY C N 1
ATOM 9091 C CA . GLY C 1 71 ? 52.23133 1.91488 38.33344 1.000 17.87435 92 GLY C CA 1
ATOM 9092 C C . GLY C 1 71 ? 51.70506 3.27910 37.95418 1.000 14.67938 92 GLY C C 1
ATOM 9093 O O . GLY C 1 71 ? 50.54354 3.59955 38.26380 1.000 17.16589 92 GLY C O 1
ATOM 9097 N N . LEU C 1 72 ? 52.49673 4.06948 37.23262 1.000 16.71660 93 LEU C N 1
ATOM 9098 C CA . LEU C 1 72 ? 52.12644 5.44609 36.91804 1.000 17.28106 93 LEU C CA 1
ATOM 9099 C C . LEU C 1 72 ? 51.11078 5.58679 35.78582 1.000 17.60136 93 LEU C C 1
ATOM 9100 O O . LEU C 1 72 ? 50.53930 6.67643 35.60238 1.000 16.92034 93 LEU C O 1
ATOM 9116 N N A ARG C 1 73 ? 50.87034 4.52192 35.02120 0.518 15.45152 94 ARG C N 1
ATOM 9117 N N B ARG C 1 73 ? 50.87021 4.53703 35.00320 0.482 15.44895 94 ARG C N 1
ATOM 9118 C CA A ARG C 1 73 ? 49.98254 4.56184 33.86929 0.518 15.23646 94 ARG C CA 1
ATOM 9119 C CA B ARG C 1 73 ? 49.94466 4.61453 33.88307 0.482 15.22088 94 ARG C CA 1
ATOM 9120 C C A ARG C 1 73 ? 50.33397 5.74876 32.96516 0.518 16.27300 94 ARG C C 1
ATOM 9121 C C B ARG C 1 73 ? 50.32789 5.75682 32.94151 0.482 16.26558 94 ARG C C 1
ATOM 9122 O O A ARG C 1 73 ? 49.50567 6.60578 32.65467 0.518 15.42551 94 ARG C O 1
ATOM 9123 O O B ARG C 1 73 ? 49.50867 6.60269 32.57555 0.482 15.41891 94 ARG C O 1
ATOM 9164 N N . VAL C 1 74 ? 51.60095 5.78019 32.53510 1.000 14.66058 95 VAL C N 1
ATOM 9165 C CA . VAL C 1 74 ? 52.09915 6.86284 31.68936 1.000 13.20961 95 VAL C CA 1
ATOM 9166 C C . VAL C 1 74 ? 53.10697 6.34001 30.67855 1.000 15.49184 95 VAL C C 1
ATOM 9167 O O . VAL C 1 74 ? 53.87285 5.40266 30.94315 1.000 15.00796 95 VAL C O 1
ATOM 9180 N N . SER C 1 75 ? 53.09597 6.96879 29.51717 1.000 14.47042 96 SER C N 1
ATOM 9181 C CA . SER C 1 75 ? 54.06521 6.73886 28.45703 1.000 14.55926 96 SER C CA 1
ATOM 9182 C C . SER C 1 75 ? 54.30756 8.06406 27.74708 1.000 15.04788 96 SER C C 1
ATOM 9183 O O . SER C 1 75 ? 53.63004 9.06591 27.99270 1.000 15.06100 96 SER C O 1
ATOM 9191 N N . GLY C 1 76 ? 55.28681 8.06164 26.85622 1.000 14.96174 97 GLY C N 1
ATOM 9192 C CA . GLY C 1 76 ? 55.65547 9.25756 26.11839 1.000 14.26819 97 GLY C CA 1
ATOM 9193 C C . GLY C 1 76 ? 56.36011 8.92262 24.82922 1.000 16.76349 97 GLY C C 1
ATOM 9194 O O . GLY C 1 76 ? 56.85491 7.80825 24.64821 1.000 15.60971 97 GLY C O 1
ATOM 9198 N N . SER C 1 77 ? 56.36860 9.89986 23.91736 1.000 16.43927 98 SER C N 1
ATOM 9199 C CA . SER C 1 77 ? 57.07051 9.75212 22.65552 1.000 15.42758 98 SER C CA 1
ATOM 9200 C C . SER C 1 77 ? 57.25656 11.11198 21.98719 1.000 16.07445 98 SER C C 1
ATOM 9201 O O . SER C 1 77 ? 56.71631 12.13592 22.43715 1.000 17.01288 98 SER C O 1
ATOM 9209 N N . SER C 1 78 ? 58.04234 11.10203 20.90344 1.000 17.09454 99 SER C N 1
ATOM 9210 C CA . SER C 1 78 ? 58.07880 12.20424 19.97028 1.000 16.10881 99 SER C CA 1
ATOM 9211 C C . SER C 1 78 ? 56.79642 12.23969 19.14251 1.000 19.09657 99 SER C C 1
ATOM 9212 O O . SER C 1 78 ? 55.90108 11.39999 19.28872 1.000 16.90402 99 SER C O 1
ATOM 9220 N N . GLN C 1 79 ? 56.70496 13.22417 18.25492 1.000 17.53830 100 GLN C N 1
ATOM 9221 C CA . GLN C 1 79 ? 55.55572 13.32454 17.36244 1.000 15.72665 100 GLN C CA 1
ATOM 9222 C C . GLN C 1 79 ? 55.48613 12.13849 16.40254 1.000 18.77924 100 GLN C C 1
ATOM 9223 O O . GLN C 1 79 ? 56.47210 11.80285 15.72347 1.000 19.79819 100 GLN C O 1
ATOM 9237 N N . PHE C 1 80 ? 54.31316 11.53816 16.32618 1.000 17.18083 101 PHE C N 1
ATOM 9238 C CA . PHE C 1 80 ? 54.03506 10.38501 15.48097 1.000 18.09394 101 PHE C CA 1
ATOM 9239 C C . PHE C 1 80 ? 53.38095 10.79569 14.17254 1.000 14.81863 101 PHE C C 1
ATOM 9240 O O . PHE C 1 80 ? 52.73587 11.83861 14.06623 1.000 16.48169 101 PHE C O 1
ATOM 9257 N N . SER C 1 81 ? 53.57478 9.94792 13.16324 1.000 15.55339 102 SER C N 1
ATOM 9258 C CA . SER C 1 81 ? 52.72868 9.94305 11.97602 1.000 17.26023 102 SER C CA 1
ATOM 9259 C C . SER C 1 81 ? 51.37709 9.31573 12.30886 1.000 20.52845 102 SER C C 1
ATOM 9260 O O . SER C 1 81 ? 51.18190 8.75121 13.37403 1.000 17.23634 102 SER C O 1
ATOM 9268 N N . LEU C 1 82 ? 50.44550 9.35269 11.34454 1.000 17.79701 103 LEU C N 1
ATOM 9269 C CA . LEU C 1 82 ? 49.17629 8.65421 11.56021 1.000 16.46171 103 LEU C CA 1
ATOM 9270 C C . LEU C 1 82 ? 49.39990 7.16324 11.72216 1.000 17.08696 103 LEU C C 1
ATOM 9271 O O . LEU C 1 82 ? 48.78591 6.51394 12.59124 1.000 17.54810 103 LEU C O 1
ATOM 9287 N N . ALA C 1 83 ? 50.30885 6.59387 10.92614 1.000 17.45223 104 ALA C N 1
ATOM 9288 C CA . ALA C 1 83 ? 50.60813 5.17033 11.04093 1.000 17.14577 104 ALA C CA 1
ATOM 9289 C C . ALA C 1 83 ? 51.25040 4.86118 12.38652 1.000 18.25152 104 ALA C C 1
ATOM 9290 O O . ALA C 1 83 ? 50.98056 3.82415 12.99747 1.000 18.83558 104 ALA C O 1
ATOM 9297 N N . GLY C 1 84 ? 52.11696 5.75620 12.86364 1.000 16.99408 105 GLY C N 1
ATOM 9298 C CA . GLY C 1 84 ? 52.71833 5.57255 14.17723 1.000 17.08092 105 GLY C CA 1
ATOM 9299 C C . GLY C 1 84 ? 51.70599 5.58345 15.30051 1.000 14.68582 105 GLY C C 1
ATOM 9300 O O . GLY C 1 84 ? 51.83518 4.81453 16.26252 1.000 16.53221 105 GLY C O 1
ATOM 9304 N N . LEU C 1 85 ? 50.70954 6.46342 15.21971 1.000 16.34742 106 LEU C N 1
ATOM 9305 C CA . LEU C 1 85 ? 49.64549 6.47316 16.21820 1.000 17.20018 106 LEU C CA 1
ATOM 9306 C C . LEU C 1 85 ? 48.85946 5.17174 16.20058 1.000 15.94480 106 LEU C C 1
ATOM 9307 O O . LEU C 1 85 ? 48.57320 4.58921 17.25542 1.000 17.10619 106 LEU C O 1
ATOM 9323 N N . ALA C 1 86 ? 48.51411 4.68263 15.00848 1.000 17.86070 107 ALA C N 1
ATOM 9324 C CA . ALA C 1 86 ? 47.78478 3.41693 14.91268 1.000 16.89954 107 ALA C CA 1
ATOM 9325 C C . ALA C 1 86 ? 48.59546 2.25647 15.44880 1.000 15.51775 107 ALA C C 1
ATOM 9326 O O . ALA C 1 86 ? 48.04894 1.36249 16.10935 1.000 16.28785 107 ALA C O 1
ATOM 9333 N N . LEU C 1 87 ? 49.91717 2.26893 15.22137 1.000 16.22283 108 LEU C N 1
ATOM 9334 C CA . LEU C 1 87 ? 50.78772 1.24162 15.78065 1.000 13.95699 108 LEU C CA 1
ATOM 9335 C C . LEU C 1 87 ? 50.79532 1.30041 17.30006 1.000 14.20153 108 LEU C C 1
ATOM 9336 O O . LEU C 1 87 ? 50.65401 0.27218 17.97002 1.000 16.51350 108 LEU C O 1
ATOM 9352 N N . MET C 1 88 ? 51.03026 2.49524 17.86465 1.000 16.85346 109 MET C N 1
ATOM 9353 C CA . MET C 1 88 ? 51.03690 2.63135 19.31625 1.000 14.73951 109 MET C CA 1
ATOM 9354 C C . MET C 1 88 ? 49.71112 2.17045 19.91869 1.000 15.18015 109 MET C C 1
ATOM 9355 O O . MET C 1 88 ? 49.69121 1.57056 21.00776 1.000 14.17606 109 MET C O 1
ATOM 9369 N N . ARG C 1 89 ? 48.60912 2.39846 19.20434 1.000 15.93899 110 ARG C N 1
ATOM 9370 C CA . ARG C 1 89 ? 47.29938 2.01589 19.74560 1.000 15.20139 110 ARG C CA 1
ATOM 9371 C C . ARG C 1 89 ? 47.20919 0.51134 19.94939 1.000 15.87399 110 ARG C C 1
ATOM 9372 O O . ARG C 1 89 ? 46.48996 0.05818 20.84131 1.000 17.34575 110 ARG C O 1
ATOM 9393 N N . GLU C 1 90 ? 47.96737 -0.28328 19.16306 1.000 16.08611 111 GLU C N 1
ATOM 9394 C CA . GLU C 1 90 ? 47.93960 -1.71946 19.36081 1.000 13.16986 111 GLU C CA 1
ATOM 9395 C C . GLU C 1 90 ? 48.32656 -2.12117 20.77218 1.000 16.40270 111 GLU C C 1
ATOM 9396 O O . GLU C 1 90 ? 47.88799 -3.16865 21.25688 1.000 18.54447 111 GLU C O 1
ATOM 9408 N N . GLN C 1 91 ? 49.15722 -1.31226 21.44870 1.000 15.71533 112 GLN C N 1
ATOM 9409 C CA . GLN C 1 91 ? 49.61292 -1.61769 22.78783 1.000 15.74011 112 GLN C CA 1
ATOM 9410 C C . GLN C 1 91 ? 49.10197 -0.64476 23.84644 1.000 15.28963 112 GLN C C 1
ATOM 9411 O O . GLN C 1 91 ? 49.49761 -0.76224 25.01953 1.000 17.30389 112 GLN C O 1
ATOM 9425 N N . PHE C 1 92 ? 48.21519 0.29487 23.47370 1.000 14.85423 113 PHE C N 1
ATOM 9426 C CA . PHE C 1 92 ? 47.61210 1.21056 24.45492 1.000 14.90339 113 PHE C CA 1
ATOM 9427 C C . PHE C 1 92 ? 46.53503 0.46733 25.25331 1.000 18.88430 113 PHE C C 1
ATOM 9428 O O . PHE C 1 92 ? 45.74508 -0.27793 24.67295 1.000 18.68945 113 PHE C O 1
ATOM 9445 N N . PRO C 1 93 ? 46.46071 0.67570 26.55949 1.000 14.60030 114 PRO C N 1
ATOM 9446 C CA . PRO C 1 93 ? 45.36075 0.09310 27.34593 1.000 11.58587 114 PRO C CA 1
ATOM 9447 C C . PRO C 1 93 ? 44.05414 0.76166 26.98383 1.000 16.96988 114 PRO C C 1
ATOM 9448 O O . PRO C 1 93 ? 44.02564 1.77198 26.27170 1.000 15.96449 114 PRO C O 1
ATOM 9459 N N . PRO C 1 94 ? 42.94837 0.20276 27.42209 1.000 16.30671 115 PRO C N 1
ATOM 9460 C CA . PRO C 1 94 ? 41.66424 0.90279 27.26120 1.000 20.82533 115 PRO C CA 1
ATOM 9461 C C . PRO C 1 94 ? 41.72815 2.24031 28.01025 1.000 16.12408 115 PRO C C 1
ATOM 9462 O O . PRO C 1 94 ? 42.44394 2.39541 29.00720 1.000 27.57930 115 PRO C O 1
ATOM 9473 N N . ARG C 1 95 ? 41.01616 3.19557 27.48535 1.000 20.66507 116 ARG C N 1
ATOM 9474 C CA . ARG C 1 95 ? 40.86808 4.50708 28.07561 1.000 15.84287 116 ARG C CA 1
ATOM 9475 C C . ARG C 1 95 ? 42.21019 5.24995 28.12251 1.000 17.87902 116 ARG C C 1
ATOM 9476 O O . ARG C 1 95 ? 42.58765 5.85339 29.11484 1.000 25.25251 116 ARG C O 1
ATOM 9497 N N . ALA C 1 96 ? 42.91237 5.22439 27.01684 1.000 17.36300 117 ALA C N 1
ATOM 9498 C CA . ALA C 1 96 ? 44.15506 5.95571 26.85332 1.000 16.73560 117 ALA C CA 1
ATOM 9499 C C . ALA C 1 96 ? 43.87850 7.35444 26.31823 1.000 15.93219 117 ALA C C 1
ATOM 9500 O O . ALA C 1 96 ? 42.96503 7.57781 25.51365 1.000 17.51905 117 ALA C O 1
ATOM 9507 N N . VAL C 1 97 ? 44.72270 8.30501 26.73863 1.000 14.24045 118 VAL C N 1
ATOM 9508 C CA . VAL C 1 97 ? 44.62037 9.69987 26.33737 1.000 14.36928 118 VAL C CA 1
ATOM 9509 C C . VAL C 1 97 ? 45.93804 10.13139 25.70965 1.000 13.66196 118 VAL C C 1
ATOM 9510 O O . VAL C 1 97 ? 46.99414 10.00299 26.34708 1.000 14.37242 118 VAL C O 1
ATOM 9523 N N . ILE C 1 98 ? 45.86502 10.71394 24.51904 1.000 13.98585 119 ILE C N 1
ATOM 9524 C CA . ILE C 1 98 ? 47.00470 11.39710 23.90906 1.000 14.77605 119 ILE C CA 1
ATOM 9525 C C . ILE C 1 98 ? 47.04307 12.81160 24.49213 1.000 15.74291 119 ILE C C 1
ATOM 9526 O O . ILE C 1 98 ? 46.10446 13.58931 24.27998 1.000 14.98124 119 ILE C O 1
ATOM 9542 N N . VAL C 1 99 ? 48.11081 13.14044 25.22415 1.000 14.10457 120 VAL C N 1
ATOM 9543 C CA . VAL C 1 99 ? 48.28576 14.47447 25.78623 1.000 14.18044 120 VAL C CA 1
ATOM 9544 C C . VAL C 1 99 ? 49.32354 15.19951 24.94030 1.000 13.29622 120 VAL C C 1
ATOM 9545 O O . VAL C 1 99 ? 50.54243 14.94129 25.03273 1.000 15.48634 120 VAL C O 1
ATOM 9558 N N . ASP C 1 100 ? 48.82748 16.12016 24.13534 1.000 13.75747 121 ASP C N 1
ATOM 9559 C CA . ASP C 1 100 ? 49.61628 16.89301 23.16460 1.000 17.20776 121 ASP C CA 1
ATOM 9560 C C . ASP C 1 100 ? 50.09787 18.15250 23.86629 1.000 15.35348 121 ASP C C 1
ATOM 9561 O O . ASP C 1 100 ? 49.27637 18.99583 24.25106 1.000 16.16301 121 ASP C O 1
ATOM 9570 N N . LEU C 1 101 ? 51.41160 18.27276 24.01893 1.000 16.08435 122 LEU C N 1
ATOM 9571 C CA . LEU C 1 101 ? 52.03966 19.37489 24.77845 1.000 13.46002 122 LEU C CA 1
ATOM 9572 C C . LEU C 1 101 ? 52.48942 20.52751 23.88277 1.000 18.57361 122 LEU C C 1
ATOM 9573 O O . LEU C 1 101 ? 53.11336 21.47879 24.37282 1.000 18.67600 122 LEU C O 1
ATOM 9589 N N . ARG C 1 102 ? 52.19193 20.47518 22.58365 1.000 16.16642 123 ARG C N 1
ATOM 9590 C CA . ARG C 1 102 ? 52.77228 21.39503 21.61048 1.000 16.35299 123 ARG C CA 1
ATOM 9591 C C . ARG C 1 102 ? 51.99394 22.70512 21.54104 1.000 17.91314 123 ARG C C 1
ATOM 9592 O O . ARG C 1 102 ? 50.83696 22.74931 21.10423 1.000 16.51170 123 ARG C O 1
ATOM 9613 N N . ARG C 1 103 ? 52.64507 23.79797 21.95998 1.000 18.98037 124 ARG C N 1
ATOM 9614 C CA . ARG C 1 103 ? 52.05534 25.11726 21.76653 1.000 17.15859 124 ARG C CA 1
ATOM 9615 C C . ARG C 1 103 ? 52.06814 25.54145 20.30720 1.000 19.43236 124 ARG C C 1
ATOM 9616 O O . ARG C 1 103 ? 51.19440 26.30395 19.87352 1.000 19.99118 124 ARG C O 1
ATOM 9637 N N . GLU C 1 104 ? 53.02655 25.04887 19.53855 1.000 17.93538 125 GLU C N 1
ATOM 9638 C CA . GLU C 1 104 ? 53.10495 25.36291 18.12613 1.000 19.84770 125 GLU C CA 1
ATOM 9639 C C . GLU C 1 104 ? 51.95669 24.71347 17.36435 1.000 21.74303 125 GLU C C 1
ATOM 9640 O O . GLU C 1 104 ? 51.45506 23.65277 17.71984 1.000 19.17803 125 GLU C O 1
ATOM 9652 N N . SER C 1 105 ? 51.51818 25.38355 16.31056 1.000 19.51300 126 SER C N 1
ATOM 9653 C CA . SER C 1 105 ? 50.49236 24.81607 15.44830 1.000 17.27261 126 SER C CA 1
ATOM 9654 C C . SER C 1 105 ? 51.02715 23.61355 14.69791 1.000 21.13651 126 SER C C 1
ATOM 9655 O O . SER C 1 105 ? 52.14326 23.63230 14.15373 1.000 18.88216 126 SER C O 1
ATOM 9663 N N . HIS C 1 106 ? 50.22307 22.55858 14.64140 1.000 18.72773 127 HIS C N 1
ATOM 9664 C CA . HIS C 1 106 ? 50.65024 21.35625 13.95365 1.000 18.21929 127 HIS C CA 1
ATOM 9665 C C . HIS C 1 106 ? 49.44070 20.50157 13.61698 1.000 16.97947 127 HIS C C 1
ATOM 9666 O O . HIS C 1 106 ? 48.32481 20.76956 14.05707 1.000 19.11334 127 HIS C O 1
ATOM 9680 N N . GLY C 1 107 ? 49.69934 19.44884 12.84044 1.000 18.67465 128 GLY C N 1
ATOM 9681 C CA . GLY C 1 107 ? 48.68052 18.45680 12.53440 1.000 20.10600 128 GLY C CA 1
ATOM 9682 C C . GLY C 1 107 ? 49.19589 17.45064 11.52289 1.000 17.22494 128 GLY C C 1
ATOM 9683 O O . GLY C 1 107 ? 50.39054 17.10185 11.53789 1.000 18.08388 128 GLY C O 1
ATOM 9687 N N . PHE C 1 108 ? 48.31481 16.99634 10.63478 1.000 17.51755 129 PHE C N 1
ATOM 9688 C CA . PHE C 1 108 ? 48.61724 15.94376 9.68277 1.000 17.22446 129 PHE C CA 1
ATOM 9689 C C . PHE C 1 108 ? 48.18642 16.35276 8.28356 1.000 17.63137 129 PHE C C 1
ATOM 9690 O O . PHE C 1 108 ? 47.11672 16.91845 8.10096 1.000 20.61346 129 PHE C O 1
ATOM 9707 N N . LEU C 1 109 ? 49.06892 16.07657 7.33346 1.000 20.47648 130 LEU C N 1
ATOM 9708 C CA . LEU C 1 109 ? 48.80268 16.23115 5.89956 1.000 18.53612 130 LEU C CA 1
ATOM 9709 C C . LEU C 1 109 ? 48.98179 14.84963 5.31727 1.000 18.69673 130 LEU C C 1
ATOM 9710 O O . LEU C 1 109 ? 50.11454 14.36878 5.19675 1.000 19.84331 130 LEU C O 1
ATOM 9726 N N . GLY C 1 110 ? 47.86960 14.18454 4.98766 1.000 20.17595 131 GLY C N 1
ATOM 9727 C CA . GLY C 1 110 ? 47.92698 12.74735 4.81835 1.000 19.58364 131 GLY C CA 1
ATOM 9728 C C . GLY C 1 110 ? 48.37744 12.12778 6.13275 1.000 18.27310 131 GLY C C 1
ATOM 9729 O O . GLY C 1 110 ? 47.97005 12.57165 7.20814 1.000 19.80167 131 GLY C O 1
ATOM 9733 N N . GLY C 1 111 ? 49.23772 11.12059 6.03679 1.000 20.56162 132 GLY C N 1
ATOM 9734 C CA . GLY C 1 111 ? 49.85453 10.53801 7.22197 1.000 18.48276 132 GLY C CA 1
ATOM 9735 C C . GLY C 1 111 ? 51.00780 11.33157 7.80310 1.000 20.62935 132 GLY C C 1
ATOM 9736 O O . GLY C 1 111 ? 51.43396 11.03220 8.92325 1.000 19.90029 132 GLY C O 1
ATOM 9740 N N . ASN C 1 112 ? 51.51752 12.31251 7.06655 1.000 20.37655 133 ASN C N 1
ATOM 9741 C CA . ASN C 1 112 ? 52.66220 13.09961 7.50293 1.000 20.98271 133 ASN C CA 1
ATOM 9742 C C . ASN C 1 112 ? 52.28544 14.02158 8.65125 1.000 17.10489 133 ASN C C 1
ATOM 9743 O O . ASN C 1 112 ? 51.30471 14.77637 8.56341 1.000 18.10169 133 ASN C O 1
ATOM 9754 N N . ALA C 1 113 ? 53.07984 13.99586 9.72160 1.000 17.50993 134 ALA C N 1
ATOM 9755 C CA . ALA C 1 113 ? 52.93100 14.98297 10.77157 1.000 16.86545 134 ALA C CA 1
ATOM 9756 C C . ALA C 1 113 ? 53.70775 16.23271 10.36130 1.000 19.29800 134 ALA C C 1
ATOM 9757 O O . ALA C 1 113 ? 54.88964 16.13887 10.03924 1.000 20.03362 134 ALA C O 1
ATOM 9764 N N . VAL C 1 114 ? 53.04717 17.37543 10.37996 1.000 17.34618 135 VAL C N 1
ATOM 9765 C CA . VAL C 1 114 ? 53.62085 18.65157 9.97179 1.000 19.91175 135 VAL C CA 1
ATOM 9766 C C . VAL C 1 114 ? 53.32496 19.71396 11.01581 1.000 21.46267 135 VAL C C 1
ATOM 9767 O O . VAL C 1 114 ? 52.35343 19.63466 11.77740 1.000 19.83480 135 VAL C O 1
ATOM 9780 N N . SER C 1 115 ? 54.17478 20.74634 11.03257 1.000 18.35731 136 SER C N 1
ATOM 9781 C CA . SER C 1 115 ? 54.02954 21.82991 11.99545 1.000 16.23157 136 SER C CA 1
ATOM 9782 C C . SER C 1 115 ? 54.51032 23.13239 11.37837 1.000 22.87065 136 SER C C 1
ATOM 9783 O O . SER C 1 115 ? 55.22718 23.13323 10.37055 1.000 22.55054 136 SER C O 1
ATOM 9791 N N . TRP C 1 116 ? 54.07778 24.23557 11.97739 1.000 21.08308 137 TRP C N 1
ATOM 9792 C CA . TRP C 1 116 ? 54.48196 25.57738 11.57316 1.000 20.98507 137 TRP C CA 1
ATOM 9793 C C . TRP C 1 116 ? 55.56104 26.03898 12.53946 1.000 22.87332 137 TRP C C 1
ATOM 9794 O O . TRP C 1 116 ? 55.27732 26.30160 13.72136 1.000 20.47189 137 TRP C O 1
ATOM 9815 N N A ARG C 1 117 ? 56.79717 26.11716 12.05329 0.533 22.56931 138 ARG C N 1
ATOM 9816 N N B ARG C 1 117 ? 56.79158 26.14001 12.04510 0.467 22.58772 138 ARG C N 1
ATOM 9817 C CA A ARG C 1 117 ? 57.94921 26.36742 12.90743 0.533 23.57153 138 ARG C CA 1
ATOM 9818 C CA B ARG C 1 117 ? 57.95727 26.37066 12.88697 0.467 23.58505 138 ARG C CA 1
ATOM 9819 C C A ARG C 1 117 ? 58.38094 27.82422 12.79280 0.533 26.93026 138 ARG C C 1
ATOM 9820 C C B ARG C 1 117 ? 58.39281 27.82729 12.78885 0.467 26.91814 138 ARG C C 1
ATOM 9821 O O A ARG C 1 117 ? 58.74046 28.28945 11.70471 0.533 28.13554 138 ARG C O 1
ATOM 9822 O O B ARG C 1 117 ? 58.76676 28.29795 11.70867 0.467 28.12539 138 ARG C O 1
ATOM 9863 N N . LEU C 1 118 ? 58.32368 28.53207 13.90297 1.000 25.23940 139 LEU C N 1
ATOM 9864 C CA . LEU C 1 118 ? 58.92580 29.85030 14.04575 1.000 26.19639 139 LEU C CA 1
ATOM 9865 C C . LEU C 1 118 ? 60.32993 29.68143 14.59542 1.000 27.57680 139 LEU C C 1
ATOM 9866 O O . LEU C 1 118 ? 60.74002 28.57985 14.96771 1.000 24.87743 139 LEU C O 1
ATOM 9882 N N . PRO C 1 119 ? 61.11947 30.75622 14.64998 1.000 31.27658 140 PRO C N 1
ATOM 9883 C CA . PRO C 1 119 ? 62.46659 30.64012 15.21640 1.000 31.10755 140 PRO C CA 1
ATOM 9884 C C . PRO C 1 119 ? 62.43513 30.00881 16.60040 1.000 23.23863 140 PRO C C 1
ATOM 9885 O O . PRO C 1 119 ? 61.59884 30.35277 17.44254 1.000 27.54230 140 PRO C O 1
ATOM 9896 N N . ASP C 1 120 ? 63.35824 29.07880 16.82799 1.000 25.91595 141 ASP C N 1
ATOM 9897 C CA . ASP C 1 120 ? 63.43566 28.32866 18.07723 1.000 27.96947 141 ASP C CA 1
ATOM 9898 C C . ASP C 1 120 ? 62.14049 27.55785 18.34737 1.000 25.65370 141 ASP C C 1
ATOM 9899 O O . ASP C 1 120 ? 61.86966 27.16969 19.48977 1.000 26.22641 141 ASP C O 1
ATOM 9908 N N . ASN C 1 121 ? 61.34644 27.36365 17.30156 1.000 24.00010 142 ASN C N 1
ATOM 9909 C CA . ASN C 1 121 ? 60.05792 26.65570 17.39118 1.000 22.99150 142 ASN C CA 1
ATOM 9910 C C . ASN C 1 121 ? 59.11357 27.31246 18.39238 1.000 22.75777 142 ASN C C 1
ATOM 9911 O O . ASN C 1 121 ? 58.36226 26.63431 19.10237 1.000 22.89567 142 ASN C O 1
ATOM 9922 N N . GLN C 1 122 ? 59.11549 28.64258 18.43580 1.000 23.00227 143 GLN C N 1
ATOM 9923 C CA . GLN C 1 122 ? 58.30876 29.38954 19.40067 1.000 24.23735 143 GLN C CA 1
ATOM 9924 C C . GLN C 1 122 ? 57.00385 29.87973 18.78767 1.000 25.22655 143 GLN C C 1
ATOM 9925 O O . GLN C 1 122 ? 56.61986 31.04457 18.91765 1.000 25.11384 143 GLN C O 1
ATOM 9939 N N . GLY C 1 123 ? 56.27686 28.97785 18.12430 1.000 22.01242 144 GLY C N 1
ATOM 9940 C CA . GLY C 1 123 ? 54.99767 29.34318 17.55611 1.000 21.14348 144 GLY C CA 1
ATOM 9941 C C . GLY C 1 123 ? 53.96081 29.67993 18.60475 1.000 24.99634 144 GLY C C 1
ATOM 9942 O O . GLY C 1 123 ? 54.00985 29.21108 19.73521 1.000 23.07037 144 GLY C O 1
ATOM 9946 N N . ASN C 1 124 ? 52.99264 30.49859 18.20782 1.000 23.17730 145 ASN C N 1
ATOM 9947 C CA . ASN C 1 124 ? 51.89840 30.91058 19.06930 1.000 23.29700 145 ASN C CA 1
ATOM 9948 C C . ASN C 1 124 ? 52.39003 31.34705 20.44906 1.000 23.89432 145 ASN C C 1
ATOM 9949 O O . ASN C 1 124 ? 51.86246 30.90297 21.47071 1.000 21.32641 145 ASN C O 1
ATOM 9960 N N . PRO C 1 125 ? 53.38398 32.23835 20.51218 1.000 23.90896 146 PRO C N 1
ATOM 9961 C CA . PRO C 1 125 ? 54.02276 32.54262 21.79792 1.000 23.60709 146 PRO C CA 1
ATOM 9962 C C . PRO C 1 125 ? 53.01904 33.05175 22.81611 1.000 23.34928 146 PRO C C 1
ATOM 9963 O O . PRO C 1 125 ? 52.18990 33.91818 22.52329 1.000 26.80443 146 PRO C O 1
ATOM 9974 N N . GLY C 1 126 ? 53.10118 32.48992 24.02268 1.000 23.08520 147 GLY C N 1
ATOM 9975 C CA . GLY C 1 126 ? 52.26190 32.89605 25.12771 1.000 25.05597 147 GLY C CA 1
ATOM 9976 C C . GLY C 1 126 ? 50.80281 32.52355 25.02978 1.000 25.11946 147 GLY C C 1
ATOM 9977 O O . GLY C 1 126 ? 50.03549 32.89347 25.92021 1.000 27.23398 147 GLY C O 1
ATOM 9981 N N . ARG C 1 127 ? 50.39071 31.78668 24.00085 1.000 22.05659 148 ARG C N 1
ATOM 9982 C CA . ARG C 1 127 ? 48.97937 31.49612 23.77884 1.000 23.37309 148 ARG C CA 1
ATOM 9983 C C . ARG C 1 127 ? 48.56590 30.17323 24.41663 1.000 22.97042 148 ARG C C 1
ATOM 9984 O O . ARG C 1 127 ? 49.35568 29.22986 24.50314 1.000 24.84842 148 ARG C O 1
ATOM 10005 N N . ASP C 1 128 ? 47.30621 30.09861 24.82895 1.000 23.26827 149 ASP C N 1
ATOM 10006 C CA . ASP C 1 128 ? 46.81439 28.86522 25.43150 1.000 21.67956 149 ASP C CA 1
ATOM 10007 C C . ASP C 1 128 ? 46.20049 27.93301 24.38801 1.000 23.38054 149 ASP C C 1
ATOM 10008 O O . ASP C 1 128 ? 46.08405 28.25807 23.20467 1.000 21.54939 149 ASP C O 1
ATOM 10017 N N . ALA C 1 129 ? 45.83682 26.72770 24.85673 1.000 20.47766 150 ALA C N 1
ATOM 10018 C CA . ALA C 1 129 ? 45.40886 25.66960 23.94756 1.000 19.30057 150 ALA C CA 1
ATOM 10019 C C . ALA C 1 129 ? 44.16490 26.04555 23.16747 1.000 21.11976 150 ALA C C 1
ATOM 10020 O O . ALA C 1 129 ? 43.96957 25.56984 22.03060 1.000 19.55626 150 ALA C O 1
ATOM 10027 N N . ALA C 1 130 ? 43.27099 26.83353 23.76048 1.000 20.11889 151 ALA C N 1
ATOM 10028 C CA . ALA C 1 130 ? 42.05779 27.22543 23.05074 1.000 20.98404 151 ALA C CA 1
ATOM 10029 C C . ALA C 1 130 ? 42.37960 28.11692 21.86504 1.000 25.00226 151 ALA C C 1
ATOM 10030 O O . ALA C 1 130 ? 41.83133 27.92997 20.77349 1.000 20.91291 151 ALA C O 1
ATOM 10037 N N . PHE C 1 131 ? 43.28586 29.07703 22.06214 1.000 22.10605 152 PHE C N 1
ATOM 10038 C CA . PHE C 1 131 ? 43.74027 29.91731 20.95913 1.000 23.31226 152 PHE C CA 1
ATOM 10039 C C . PHE C 1 131 ? 44.45699 29.08783 19.90466 1.000 21.87724 152 PHE C C 1
ATOM 10040 O O . PHE C 1 131 ? 44.19347 29.21778 18.70933 1.000 23.02150 152 PHE C O 1
ATOM 10057 N N . VAL C 1 132 ? 45.35711 28.20367 20.34147 1.000 20.04085 153 VAL C N 1
ATOM 10058 C CA . VAL C 1 132 ? 46.18298 27.43748 19.41700 1.000 20.92832 153 VAL C CA 1
ATOM 10059 C C . VAL C 1 132 ? 45.32469 26.53304 18.54230 1.000 19.55130 153 VAL C C 1
ATOM 10060 O O . VAL C 1 132 ? 45.55785 26.41383 17.33848 1.000 19.26412 153 VAL C O 1
ATOM 10073 N N . ALA C 1 133 ? 44.33678 25.85346 19.14521 1.000 21.53381 154 ALA C N 1
ATOM 10074 C CA . ALA C 1 133 ? 43.51279 24.92430 18.37532 1.000 19.99114 154 ALA C CA 1
ATOM 10075 C C . ALA C 1 133 ? 42.79785 25.62959 17.22422 1.000 18.06562 154 ALA C C 1
ATOM 10076 O O . ALA C 1 133 ? 42.69776 25.08232 16.12547 1.000 19.35166 154 ALA C O 1
ATOM 10083 N N A GLU C 1 134 ? 42.29585 26.84001 17.46276 0.590 20.44594 155 GLU C N 1
ATOM 10084 N N B GLU C 1 134 ? 42.29313 26.83933 17.46713 0.410 20.46979 155 GLU C N 1
ATOM 10085 C CA A GLU C 1 134 ? 41.60266 27.56493 16.40459 0.590 23.01657 155 GLU C CA 1
ATOM 10086 C CA B GLU C 1 134 ? 41.60506 27.58073 16.41656 0.410 23.02947 155 GLU C CA 1
ATOM 10087 C C A GLU C 1 134 ? 42.58331 28.07028 15.35607 0.590 22.24679 155 GLU C C 1
ATOM 10088 C C B GLU C 1 134 ? 42.58544 28.06683 15.36040 0.410 22.27241 155 GLU C C 1
ATOM 10089 O O A GLU C 1 134 ? 42.29749 28.01884 14.15805 0.590 22.50502 155 GLU C O 1
ATOM 10090 O O B GLU C 1 134 ? 42.29874 28.00093 14.16204 0.410 22.52546 155 GLU C O 1
ATOM 10113 N N . ALA C 1 135 ? 43.74997 28.55858 15.78779 1.000 22.97495 156 ALA C N 1
ATOM 10114 C CA . ALA C 1 135 ? 44.73989 29.04290 14.83986 1.000 21.47180 156 ALA C CA 1
ATOM 10115 C C . ALA C 1 135 ? 45.22758 27.92975 13.93191 1.000 24.50692 156 ALA C C 1
ATOM 10116 O O . ALA C 1 135 ? 45.31012 28.08813 12.70090 1.000 21.64939 156 ALA C O 1
ATOM 10123 N N . GLU C 1 136 ? 45.57004 26.78058 14.51316 1.000 19.97152 157 GLU C N 1
ATOM 10124 C CA . GLU C 1 136 ? 46.08619 25.71472 13.66728 1.000 21.34224 157 GLU C CA 1
ATOM 10125 C C . GLU C 1 136 ? 44.97604 25.09981 12.82482 1.000 20.71809 157 GLU C C 1
ATOM 10126 O O . GLU C 1 136 ? 45.23953 24.61143 11.72493 1.000 20.65954 157 GLU C O 1
ATOM 10138 N N . ALA C 1 137 ? 43.72324 25.13424 13.30706 1.000 21.31139 158 ALA C N 1
ATOM 10139 C CA . ALA C 1 137 ? 42.61626 24.67390 12.48379 1.000 19.31010 158 ALA C CA 1
ATOM 10140 C C . ALA C 1 137 ? 42.54239 25.45930 11.16781 1.000 22.95426 158 ALA C C 1
ATOM 10141 O O . ALA C 1 137 ? 42.31976 24.88179 10.10941 1.000 22.46859 158 ALA C O 1
ATOM 10148 N N . ALA C 1 138 ? 42.72752 26.77258 11.23168 1.000 25.77093 159 ALA C N 1
ATOM 10149 C CA . ALA C 1 138 ? 42.68741 27.57471 10.00759 1.000 25.83147 159 ALA C CA 1
ATOM 10150 C C . ALA C 1 138 ? 43.89915 27.28975 9.12792 1.000 25.81496 159 ALA C C 1
ATOM 10151 O O . ALA C 1 138 ? 43.78124 27.22850 7.89923 1.000 26.03807 159 ALA C O 1
ATOM 10158 N N . LEU C 1 139 ? 45.07279 27.08388 9.72921 1.000 21.73756 160 LEU C N 1
ATOM 10159 C CA . LEU C 1 139 ? 46.25423 26.76039 8.93816 1.000 20.51638 160 LEU C CA 1
ATOM 10160 C C . LEU C 1 139 ? 46.08375 25.42234 8.23157 1.000 27.87807 160 LEU C C 1
ATOM 10161 O O . LEU C 1 139 ? 46.46459 25.27230 7.06385 1.000 24.26850 160 LEU C O 1
ATOM 10177 N N . LEU C 1 140 ? 45.50454 24.43180 8.91897 1.000 21.89408 161 LEU C N 1
ATOM 10178 C CA . LEU C 1 140 ? 45.29840 23.14020 8.29760 1.000 22.15190 161 LEU C CA 1
ATOM 10179 C C . LEU C 1 140 ? 44.26901 23.23943 7.17131 1.000 23.35403 161 LEU C C 1
ATOM 10180 O O . LEU C 1 140 ? 44.41951 22.59172 6.12548 1.000 24.41643 161 LEU C O 1
ATOM 10196 N N . ALA C 1 141 ? 43.21135 24.02033 7.38487 1.000 24.77239 162 ALA C N 1
ATOM 10197 C CA . ALA C 1 141 ? 42.17283 24.15047 6.37443 1.000 24.71092 162 ALA C CA 1
ATOM 10198 C C . ALA C 1 141 ? 42.74141 24.71738 5.08873 1.000 24.14071 162 ALA C C 1
ATOM 10199 O O . ALA C 1 141 ? 42.28027 24.36242 3.99851 1.000 28.39410 162 ALA C O 1
ATOM 10206 N N . ALA C 1 142 ? 43.75725 25.56947 5.20214 1.000 25.49014 163 ALA C N 1
ATOM 10207 C CA . ALA C 1 142 ? 44.36088 26.22208 4.04502 1.000 25.52446 163 ALA C CA 1
ATOM 10208 C C . ALA C 1 142 ? 45.22719 25.29076 3.21899 1.000 31.50354 163 ALA C C 1
ATOM 10209 O O . ALA C 1 142 ? 45.52097 25.60901 2.06191 1.000 31.01495 163 ALA C O 1
ATOM 10216 N N . ILE C 1 143 ? 45.66396 24.15580 3.76732 1.000 24.21863 164 ILE C N 1
ATOM 10217 C CA . ILE C 1 143 ? 46.42130 23.18397 2.99219 1.000 23.75634 164 ILE C CA 1
ATOM 10218 C C . ILE C 1 143 ? 45.64172 21.90494 2.71583 1.000 22.54835 164 ILE C C 1
ATOM 10219 O O . ILE C 1 143 ? 46.17868 20.99010 2.07520 1.000 28.85524 164 ILE C O 1
ATOM 10235 N N . ASP C 1 144 ? 44.38876 21.82196 3.14680 1.000 22.91405 165 ASP C N 1
ATOM 10236 C CA . ASP C 1 144 ? 43.59304 20.61432 2.97063 1.000 23.43982 165 ASP C CA 1
ATOM 10237 C C . ASP C 1 144 ? 43.26168 20.38452 1.49574 1.000 23.77725 165 ASP C C 1
ATOM 10238 O O . ASP C 1 144 ? 42.73345 21.27818 0.83120 1.000 25.53886 165 ASP C O 1
ATOM 10247 N N . GLU C 1 145 ? 43.56268 19.18236 1.01002 1.000 21.71696 166 GLU C N 1
ATOM 10248 C CA . GLU C 1 145 ? 43.17859 18.73093 -0.33552 1.000 25.56046 166 GLU C CA 1
ATOM 10249 C C . GLU C 1 145 ? 43.57726 19.75425 -1.39659 1.000 32.09351 166 GLU C C 1
ATOM 10250 O O . GLU C 1 145 ? 42.78799 20.13024 -2.27281 1.000 31.54687 166 GLU C O 1
ATOM 10262 N N . ARG C 1 146 ? 44.83048 20.19235 -1.32945 1.000 26.19306 167 ARG C N 1
ATOM 10263 C CA . ARG C 1 146 ? 45.37900 21.15291 -2.27425 1.000 28.70829 167 ARG C CA 1
ATOM 10264 C C . ARG C 1 146 ? 46.72048 20.65070 -2.78605 1.000 28.86253 167 ARG C C 1
ATOM 10265 O O . ARG C 1 146 ? 47.51086 20.06496 -2.03710 1.000 26.39120 167 ARG C O 1
ATOM 10286 N N . PRO C 1 147 ? 47.00940 20.84453 -4.06611 1.000 27.99045 168 PRO C N 1
ATOM 10287 C CA . PRO C 1 147 ? 48.26811 20.34284 -4.61268 1.000 23.03254 168 PRO C CA 1
ATOM 10288 C C . PRO C 1 147 ? 49.44144 21.25575 -4.30813 1.000 22.77869 168 PRO C C 1
ATOM 10289 O O . PRO C 1 147 ? 49.28421 22.42908 -3.97988 1.000 27.65124 168 PRO C O 1
ATOM 10300 N N . ASP C 1 148 ? 50.64071 20.67648 -4.42066 1.000 22.40819 169 ASP C N 1
ATOM 10301 C CA . ASP C 1 148 ? 51.89096 21.42767 -4.40195 1.000 25.24279 169 ASP C CA 1
ATOM 10302 C C . ASP C 1 148 ? 52.10079 22.19459 -3.09869 1.000 29.60446 169 ASP C C 1
ATOM 10303 O O . ASP C 1 148 ? 52.56329 23.33501 -3.08626 1.000 26.56329 169 ASP C O 1
ATOM 10312 N N . ILE C 1 149 ? 51.78943 21.54722 -1.98174 1.000 24.52316 170 ILE C N 1
ATOM 10313 C CA . ILE C 1 149 ? 52.08048 22.10859 -0.66601 1.000 26.58472 170 ILE C CA 1
ATOM 10314 C C . ILE C 1 149 ? 53.54301 21.82170 -0.36298 1.000 21.25645 170 ILE C C 1
ATOM 10315 O O . ILE C 1 149 ? 53.96184 20.65875 -0.31832 1.000 28.18171 170 ILE C O 1
ATOM 10331 N N . VAL C 1 150 ? 54.32635 22.87309 -0.15285 1.000 26.82190 171 VAL C N 1
ATOM 10332 C CA . VAL C 1 150 ? 55.75724 22.73046 0.09187 1.000 24.77388 171 VAL C CA 1
ATOM 10333 C C . VAL C 1 150 ? 55.99167 22.55571 1.59081 1.000 24.41475 171 VAL C C 1
ATOM 10334 O O . VAL C 1 150 ? 55.64114 23.42941 2.39037 1.000 26.18628 171 VAL C O 1
ATOM 10347 N N . VAL C 1 151 ? 56.58206 21.43278 1.95298 1.000 26.87302 172 VAL C N 1
ATOM 10348 C CA . VAL C 1 151 ? 56.83181 21.07917 3.35580 1.000 26.23239 172 VAL C CA 1
ATOM 10349 C C . VAL C 1 151 ? 58.33868 20.99855 3.53080 1.000 23.11734 172 VAL C C 1
ATOM 10350 O O . VAL C 1 151 ? 58.99088 20.10441 2.97302 1.000 25.76623 172 VAL C O 1
ATOM 10363 N N . ALA C 1 152 ? 58.88698 21.90442 4.33140 1.000 25.92286 173 ALA C N 1
ATOM 10364 C CA . ALA C 1 152 ? 60.32296 21.92400 4.56261 1.000 26.43739 173 ALA C CA 1
ATOM 10365 C C . ALA C 1 152 ? 60.75510 20.69236 5.34530 1.000 32.84888 173 ALA C C 1
ATOM 10366 O O . ALA C 1 152 ? 59.99610 20.13020 6.13753 1.000 26.87714 173 ALA C O 1
ATOM 10373 N N . ARG C 1 153 ? 61.99421 20.26068 5.10844 1.000 27.82710 174 ARG C N 1
ATOM 10374 C CA . ARG C 1 153 ? 62.56874 19.13998 5.83484 1.000 23.63717 174 ARG C CA 1
ATOM 10375 C C . ARG C 1 153 ? 63.92725 19.55849 6.37527 1.000 35.67024 174 ARG C C 1
ATOM 10376 O O . ARG C 1 153 ? 64.78930 20.00938 5.61379 1.000 35.20228 174 ARG C O 1
ATOM 10397 N N . GLU C 1 154 ? 64.11125 19.42539 7.68139 1.000 30.68146 175 GLU C N 1
ATOM 10398 C CA . GLU C 1 154 ? 65.42308 19.56932 8.28251 1.000 36.80132 175 GLU C CA 1
ATOM 10399 C C . GLU C 1 154 ? 66.31468 18.39994 7.86779 1.000 36.96008 175 GLU C C 1
ATOM 10400 O O . GLU C 1 154 ? 65.85028 17.33433 7.44199 1.000 35.86707 175 GLU C O 1
ATOM 10412 N N . ALA C 1 155 ? 67.62633 18.60948 7.99241 1.000 49.68930 176 ALA C N 1
ATOM 10413 C CA . ALA C 1 155 ? 68.57623 17.56918 7.61045 1.000 54.39734 176 ALA C CA 1
ATOM 10414 C C . ALA C 1 155 ? 68.25324 16.24766 8.29535 1.000 52.75219 176 ALA C C 1
ATOM 10415 O O . ALA C 1 155 ? 68.32005 15.18237 7.66977 1.000 54.09489 176 ALA C O 1
ATOM 10422 N N . ARG C 1 156 ? 67.88763 16.29999 9.57939 1.000 49.31863 177 ARG C N 1
ATOM 10423 C CA . ARG C 1 156 ? 67.55032 15.08168 10.30760 1.000 59.61295 177 ARG C CA 1
ATOM 10424 C C . ARG C 1 156 ? 66.41624 14.32155 9.63010 1.000 65.21107 177 ARG C C 1
ATOM 10425 O O . ARG C 1 156 ? 66.39830 13.08415 9.63099 1.000 62.56670 177 ARG C O 1
ATOM 10446 N N . ARG C 1 157 ? 65.46128 15.04236 9.04532 1.000 60.98552 178 ARG C N 1
ATOM 10447 C CA . ARG C 1 157 ? 64.22895 14.45185 8.53388 1.000 54.16985 178 ARG C CA 1
ATOM 10448 C C . ARG C 1 157 ? 64.21185 14.39664 7.01000 1.000 53.30503 178 ARG C C 1
ATOM 10449 O O . ARG C 1 157 ? 63.16947 14.57805 6.37796 1.000 56.65824 178 ARG C O 1
ATOM 10470 N N . GLY C 1 158 ? 65.36886 14.13262 6.40234 1.000 51.74976 179 GLY C N 1
ATOM 10471 C CA . GLY C 1 158 ? 65.45791 13.94026 4.97090 1.000 46.64499 179 GLY C CA 1
ATOM 10472 C C . GLY C 1 158 ? 65.73157 15.18428 4.16031 1.000 47.49244 179 GLY C C 1
ATOM 10473 O O . GLY C 1 158 ? 65.73901 15.10762 2.92170 1.000 48.46432 179 GLY C O 1
ATOM 10477 N N . GLY C 1 159 ? 65.94714 16.32730 4.80655 1.000 46.01698 180 GLY C N 1
ATOM 10478 C CA . GLY C 1 159 ? 66.20407 17.56317 4.10681 1.000 44.00907 180 GLY C CA 1
ATOM 10479 C C . GLY C 1 159 ? 67.59446 17.58028 3.50015 1.000 47.81788 180 GLY C C 1
ATOM 10480 O O . GLY C 1 159 ? 68.28117 16.55493 3.44453 1.000 47.35430 180 GLY C O 1
ATOM 10484 N N . PRO C 1 160 ? 68.04509 18.75476 3.03898 1.000 44.98454 181 PRO C N 1
ATOM 10485 C CA . PRO C 1 160 ? 67.35412 20.04873 3.10241 1.000 43.31238 181 PRO C CA 1
ATOM 10486 C C . PRO C 1 160 ? 66.33087 20.27391 2.00207 1.000 37.15594 181 PRO C C 1
ATOM 10487 O O . PRO C 1 160 ? 65.65402 21.30343 2.00838 1.000 40.47042 181 PRO C O 1
ATOM 10498 N N . THR C 1 161 ? 66.22453 19.34883 1.06874 1.000 37.94341 182 THR C N 1
ATOM 10499 C CA . THR C 1 161 ? 65.22630 19.47996 0.01203 1.000 34.38880 182 THR C CA 1
ATOM 10500 C C . THR C 1 161 ? 63.83823 19.27896 0.61141 1.000 40.45345 182 THR C C 1
ATOM 10501 O O . THR C 1 161 ? 63.63747 18.32151 1.37387 1.000 36.76748 182 THR C O 1
ATOM 10512 N N . PRO C 1 162 ? 62.86254 20.11299 0.27845 1.000 39.14203 183 PRO C N 1
ATOM 10513 C CA . PRO C 1 162 ? 61.52260 19.96519 0.85629 1.000 36.91130 183 PRO C CA 1
ATOM 10514 C C . PRO C 1 162 ? 60.74096 18.84671 0.18448 1.000 41.19226 183 PRO C C 1
ATOM 10515 O O . PRO C 1 162 ? 61.17439 18.23781 -0.79585 1.000 38.67035 183 PRO C O 1
ATOM 10526 N N . LEU C 1 163 ? 59.56728 18.57794 0.75020 1.000 33.89847 184 LEU C N 1
ATOM 10527 C CA . LEU C 1 163 ? 58.56161 17.75093 0.11380 1.000 34.95683 184 LEU C CA 1
ATOM 10528 C C . LEU C 1 163 ? 57.54078 18.64299 -0.56370 1.000 31.44024 184 LEU C C 1
ATOM 10529 O O . LEU C 1 163 ? 57.26529 19.75732 -0.11337 1.000 35.98432 184 LEU C O 1
ATOM 10545 N N . THR C 1 164 ? 56.97330 18.14145 -1.66014 1.000 29.83396 185 THR C N 1
ATOM 10546 C CA . THR C 1 164 ? 55.87111 18.80122 -2.34358 1.000 32.49112 185 THR C CA 1
ATOM 10547 C C . THR C 1 164 ? 54.72265 17.79976 -2.40440 1.000 40.10562 185 THR C C 1
ATOM 10548 O O . THR C 1 164 ? 54.80852 16.79274 -3.11962 1.000 38.85431 185 THR C O 1
ATOM 10559 N N . LEU C 1 165 ? 53.65767 18.07353 -1.64958 1.000 28.40425 186 LEU C N 1
ATOM 10560 C CA . LEU C 1 165 ? 52.61523 17.09700 -1.39798 1.000 29.71464 186 LEU C CA 1
ATOM 10561 C C . LEU C 1 165 ? 51.24826 17.65937 -1.76008 1.000 26.42596 186 LEU C C 1
ATOM 10562 O O . LEU C 1 165 ? 51.03291 18.87439 -1.80198 1.000 28.89909 186 LEU C O 1
ATOM 10578 N N . GLY C 1 166 ? 50.29752 16.74826 -1.97477 1.000 27.09831 187 GLY C N 1
ATOM 10579 C CA . GLY C 1 166 ? 48.91595 17.13072 -2.12826 1.000 26.10358 187 GLY C CA 1
ATOM 10580 C C . GLY C 1 166 ? 48.36182 16.76764 -3.49615 1.000 25.98195 187 GLY C C 1
ATOM 10581 O O . GLY C 1 166 ? 49.11753 16.56209 -4.44916 1.000 30.42426 187 GLY C O 1
ATOM 10585 N N . PRO C 1 167 ? 47.03496 16.68134 -3.61469 1.000 25.71944 188 PRO C N 1
ATOM 10586 C CA . PRO C 1 167 ? 46.04445 16.92973 -2.55073 1.000 27.20074 188 PRO C CA 1
ATOM 10587 C C . PRO C 1 167 ? 45.97397 15.79663 -1.51454 1.000 27.80666 188 PRO C C 1
ATOM 10588 O O . PRO C 1 167 ? 45.88710 14.61594 -1.86343 1.000 26.85419 188 PRO C O 1
ATOM 10599 N N . LEU C 1 168 ? 46.03552 16.16719 -0.23546 1.000 22.85994 189 LEU C N 1
ATOM 10600 C CA . LEU C 1 168 ? 45.92315 15.22678 0.86844 1.000 26.17499 189 LEU C CA 1
ATOM 10601 C C . LEU C 1 168 ? 44.99813 15.81732 1.92284 1.000 24.23746 189 LEU C C 1
ATOM 10602 O O . LEU C 1 168 ? 44.89711 17.04046 2.05680 1.000 23.62221 189 LEU C O 1
ATOM 10618 N N . PRO C 1 169 ? 44.33378 14.97267 2.70570 1.000 25.78876 190 PRO C N 1
ATOM 10619 C CA . PRO C 1 169 ? 43.50592 15.49451 3.80348 1.000 21.38071 190 PRO C CA 1
ATOM 10620 C C . PRO C 1 169 ? 44.38444 16.08013 4.91044 1.000 20.03457 190 PRO C C 1
ATOM 10621 O O . PRO C 1 169 ? 45.36852 15.45245 5.33896 1.000 25.12514 190 PRO C O 1
ATOM 10632 N N . ALA C 1 170 ? 44.03110 17.27589 5.35516 1.000 21.34157 191 ALA C N 1
ATOM 10633 C CA . ALA C 1 170 ? 44.69136 17.93005 6.47690 1.000 20.24604 191 ALA C CA 1
ATOM 10634 C C . ALA C 1 170 ? 43.76171 17.83867 7.68369 1.000 22.05633 191 ALA C C 1
ATOM 10635 O O . ALA C 1 170 ? 42.62849 18.32246 7.62813 1.000 23.61562 191 ALA C O 1
ATOM 10642 N N . VAL C 1 171 ? 44.24363 17.20899 8.77259 1.000 19.55597 192 VAL C N 1
ATOM 10643 C CA . VAL C 1 171 ? 43.41188 17.04098 9.95521 1.000 19.95028 192 VAL C CA 1
ATOM 10644 C C . VAL C 1 171 ? 44.23129 17.42289 11.18136 1.000 18.16534 192 VAL C C 1
ATOM 10645 O O . VAL C 1 171 ? 45.46769 17.30006 11.20663 1.000 19.12122 192 VAL C O 1
ATOM 10658 N N . SER C 1 172 ? 43.52114 17.86516 12.21719 1.000 19.87627 193 SER C N 1
ATOM 10659 C CA . SER C 1 172 ? 44.12168 18.09054 13.52575 1.000 16.92096 193 SER C CA 1
ATOM 10660 C C . SER C 1 172 ? 44.46324 16.76548 14.20868 1.000 17.77214 193 SER C C 1
ATOM 10661 O O . SER C 1 172 ? 43.88222 15.71100 13.93414 1.000 16.38440 193 SER C O 1
ATOM 10669 N N . GLU C 1 173 ? 45.39916 16.83266 15.14826 1.000 16.49662 194 GLU C N 1
ATOM 10670 C CA . GLU C 1 173 ? 45.66971 15.64283 15.93038 1.000 16.75415 194 GLU C CA 1
ATOM 10671 C C . GLU C 1 173 ? 44.45213 15.27879 16.77251 1.000 16.77788 194 GLU C C 1
ATOM 10672 O O . GLU C 1 173 ? 44.19159 14.09955 17.00442 1.000 16.52262 194 GLU C O 1
ATOM 10684 N N . ALA C 1 174 ? 43.68495 16.27235 17.20464 1.000 15.23874 195 ALA C N 1
ATOM 10685 C CA . ALA C 1 174 ? 42.45117 15.97582 17.92997 1.000 16.59568 195 ALA C CA 1
ATOM 10686 C C . ALA C 1 174 ? 41.56417 15.02936 17.12665 1.000 20.00315 195 ALA C C 1
ATOM 10687 O O . ALA C 1 174 ? 41.02414 14.05124 17.66673 1.000 15.53570 195 ALA C O 1
ATOM 10694 N N . GLN C 1 175 ? 41.41553 15.28511 15.83138 1.000 16.66779 196 GLN C N 1
ATOM 10695 C CA . GLN C 1 175 ? 40.56472 14.42899 15.02558 1.000 15.93420 196 GLN C CA 1
ATOM 10696 C C . GLN C 1 175 ? 41.22743 13.09759 14.75662 1.000 16.35952 196 GLN C C 1
ATOM 10697 O O . GLN C 1 175 ? 40.56657 12.05692 14.77075 1.000 16.70177 196 GLN C O 1
ATOM 10711 N N . ALA C 1 176 ? 42.54728 13.10312 14.52842 1.000 16.68994 197 ALA C N 1
ATOM 10712 C CA . ALA C 1 176 ? 43.27865 11.84906 14.36590 1.000 16.38516 197 ALA C CA 1
ATOM 10713 C C . ALA C 1 176 ? 43.08388 10.93556 15.56572 1.000 16.53567 197 ALA C C 1
ATOM 10714 O O . ALA C 1 176 ? 42.83769 9.72275 15.42183 1.000 17.06980 197 ALA C O 1
ATOM 10721 N N . ALA C 1 177 ? 43.20673 11.50118 16.77800 1.000 13.97537 198 ALA C N 1
ATOM 10722 C CA . ALA C 1 177 ? 43.02221 10.69268 17.97744 1.000 15.41045 198 ALA C CA 1
ATOM 10723 C C . ALA C 1 177 ? 41.59070 10.17796 18.06689 1.000 14.90920 198 ALA C C 1
ATOM 10724 O O . ALA C 1 177 ? 41.35959 8.99522 18.36737 1.000 16.23584 198 ALA C O 1
ATOM 10731 N N . ALA C 1 178 ? 40.62625 11.05166 17.80519 1.000 14.96506 199 ALA C N 1
ATOM 10732 C CA . ALA C 1 178 ? 39.22349 10.65183 17.89034 1.000 15.38351 199 ALA C CA 1
ATOM 10733 C C . ALA C 1 178 ? 38.90278 9.54035 16.89100 1.000 16.96263 199 ALA C C 1
ATOM 10734 O O . ALA C 1 178 ? 38.12772 8.62783 17.19683 1.000 17.76317 199 ALA C O 1
ATOM 10741 N N . SER C 1 179 ? 39.52628 9.56789 15.70893 1.000 14.43545 200 SER C N 1
ATOM 10742 C CA . SER C 1 179 ? 39.25992 8.56644 14.68969 1.000 16.51492 200 SER C CA 1
ATOM 10743 C C . SER C 1 179 ? 39.71994 7.18416 15.11129 1.000 22.11346 200 SER C C 1
ATOM 10744 O O . SER C 1 179 ? 39.28563 6.19012 14.52011 1.000 18.99554 200 SER C O 1
ATOM 10752 N N . LEU C 1 180 ? 40.59369 7.09492 16.11585 1.000 17.54757 201 LEU C N 1
ATOM 10753 C CA . LEU C 1 180 ? 41.02482 5.82688 16.67606 1.000 18.04204 201 LEU C CA 1
ATOM 10754 C C . LEU C 1 180 ? 40.36940 5.51679 18.01459 1.000 17.01692 201 LEU C C 1
ATOM 10755 O O . LEU C 1 180 ? 40.68712 4.50981 18.65637 1.000 16.57737 201 LEU C O 1
ATOM 10771 N N . GLY C 1 181 ? 39.42798 6.33602 18.44722 1.000 17.41663 202 GLY C N 1
ATOM 10772 C CA . GLY C 1 181 ? 38.79340 6.07546 19.71509 1.000 16.82391 202 GLY C CA 1
ATOM 10773 C C . GLY C 1 181 ? 39.69946 6.36372 20.89727 1.000 15.61471 202 GLY C C 1
ATOM 10774 O O . GLY C 1 181 ? 39.53632 5.75532 21.94520 1.000 18.66786 202 GLY C O 1
ATOM 10778 N N . LEU C 1 182 ? 40.66254 7.25724 20.72615 1.000 16.41540 203 LEU C N 1
ATOM 10779 C CA . LEU C 1 182 ? 41.56297 7.65939 21.79455 1.000 15.42506 203 LEU C CA 1
ATOM 10780 C C . LEU C 1 182 ? 41.19874 9.02976 22.33447 1.000 15.83006 203 LEU C C 1
ATOM 10781 O O . LEU C 1 182 ? 40.78512 9.92583 21.59991 1.000 16.35510 203 LEU C O 1
ATOM 10797 N N . GLY C 1 183 ? 41.40168 9.20857 23.63851 1.000 14.40243 204 GLY C N 1
ATOM 10798 C CA . GLY C 1 183 ? 41.24882 10.50981 24.22298 1.000 14.57142 204 GLY C CA 1
ATOM 10799 C C . GLY C 1 183 ? 42.31349 11.47866 23.74733 1.000 15.18841 204 GLY C C 1
ATOM 10800 O O . GLY C 1 183 ? 43.38144 11.09119 23.25040 1.000 14.48712 204 GLY C O 1
ATOM 10804 N N . TYR C 1 184 ? 42.03608 12.76857 23.93071 1.000 14.59449 205 TYR C N 1
ATOM 10805 C CA . TYR C 1 184 ? 42.96041 13.81865 23.48982 1.000 14.37816 205 TYR C CA 1
ATOM 10806 C C . TYR C 1 184 ? 42.84287 15.03529 24.39025 1.000 16.34458 205 TYR C C 1
ATOM 10807 O O . TYR C 1 184 ? 41.75042 15.56459 24.58141 1.000 15.46070 205 TYR C O 1
ATOM 10825 N N . LEU C 1 185 ? 43.97529 15.48657 24.91523 1.000 15.55745 206 LEU C N 1
ATOM 10826 C CA . LEU C 1 185 ? 44.05458 16.72568 25.66007 1.000 15.13182 206 LEU C CA 1
ATOM 10827 C C . LEU C 1 185 ? 45.19468 17.56408 25.10946 1.000 16.56391 206 LEU C C 1
ATOM 10828 O O . LEU C 1 185 ? 46.31880 17.06070 24.92957 1.000 16.53915 206 LEU C O 1
ATOM 10844 N N . ARG C 1 186 ? 44.91027 18.83502 24.85252 1.000 15.63897 207 ARG C N 1
ATOM 10845 C CA . ARG C 1 186 ? 45.93316 19.77045 24.39335 1.000 14.85324 207 ARG C CA 1
ATOM 10846 C C . ARG C 1 186 ? 46.34200 20.71059 25.52359 1.000 16.30575 207 ARG C C 1
ATOM 10847 O O . ARG C 1 186 ? 45.48615 21.38190 26.11406 1.000 17.31723 207 ARG C O 1
ATOM 10868 N N . LEU C 1 187 ? 47.65258 20.80951 25.75773 1.000 17.06349 208 LEU C N 1
ATOM 10869 C CA . LEU C 1 187 ? 48.24976 21.74887 26.70851 1.000 18.02034 208 LEU C CA 1
ATOM 10870 C C . LEU C 1 187 ? 49.36776 22.47832 25.97371 1.000 20.13728 208 LEU C C 1
ATOM 10871 O O . LEU C 1 187 ? 50.31424 21.84555 25.48381 1.000 20.21217 208 LEU C O 1
ATOM 10887 N N . ALA C 1 188 ? 49.27124 23.80261 25.90681 1.000 19.40399 209 ALA C N 1
ATOM 10888 C CA . ALA C 1 188 ? 50.18468 24.59245 25.07863 1.000 18.14117 209 ALA C CA 1
ATOM 10889 C C . ALA C 1 188 ? 51.43139 24.91180 25.88551 1.000 20.76598 209 ALA C C 1
ATOM 10890 O O . ALA C 1 188 ? 51.41464 25.78379 26.76488 1.000 19.87200 209 ALA C O 1
ATOM 10897 N N . VAL C 1 189 ? 52.52330 24.20949 25.57091 1.000 17.13053 210 VAL C N 1
ATOM 10898 C CA . VAL C 1 189 ? 53.81910 24.42899 26.19352 1.000 18.55739 210 VAL C CA 1
ATOM 10899 C C . VAL C 1 189 ? 54.81344 24.81906 25.10503 1.000 17.83174 210 VAL C C 1
ATOM 10900 O O . VAL C 1 189 ? 54.88873 24.16773 24.05751 1.000 17.87434 210 VAL C O 1
ATOM 10913 N N . SER C 1 190 ? 55.58791 25.87963 25.36288 1.000 18.68852 211 SER C N 1
ATOM 10914 C CA . SER C 1 190 ? 56.62157 26.27305 24.41314 1.000 19.28715 211 SER C CA 1
ATOM 10915 C C . SER C 1 190 ? 57.79767 25.30940 24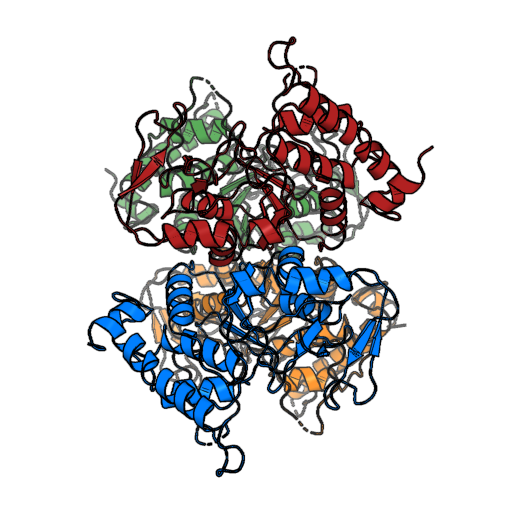.42710 1.000 18.50704 211 SER C C 1
ATOM 10916 O O . SER C 1 190 ? 58.25390 24.83886 25.47290 1.000 19.14450 211 SER C O 1
ATOM 10924 N N . ASP C 1 191 ? 58.30706 25.01341 23.23278 1.000 19.39227 212 ASP C N 1
ATOM 10925 C CA . ASP C 1 191 ? 59.49624 24.20014 23.10852 1.000 20.66035 212 ASP C CA 1
ATOM 10926 C C . ASP C 1 191 ? 60.60935 24.79175 23.97332 1.000 22.86582 212 ASP C C 1
ATOM 10927 O O . ASP C 1 191 ? 60.70199 26.01051 24.11892 1.000 21.89422 212 ASP C O 1
ATOM 10936 N N . HIS C 1 192 ? 61.39114 23.91027 24.59433 1.000 18.84604 213 HIS C N 1
ATOM 10937 C CA . HIS C 1 192 ? 62.54987 24.23019 25.41497 1.000 22.15929 213 HIS C CA 1
ATOM 10938 C C . HIS C 1 192 ? 62.18876 24.92918 26.71779 1.000 23.61038 213 HIS C C 1
ATOM 10939 O O . HIS C 1 192 ? 63.08917 25.37285 27.44034 1.000 22.53174 213 HIS C O 1
ATOM 10953 N N . THR C 1 193 ? 60.90511 24.97260 27.07416 1.000 19.94671 214 THR C N 1
ATOM 10954 C CA . THR C 1 193 ? 60.40881 25.80332 28.14625 1.000 20.01799 214 THR C CA 1
ATOM 10955 C C . THR C 1 193 ? 59.58435 24.98960 29.13187 1.000 22.33013 214 THR C C 1
ATOM 10956 O O . THR C 1 193 ? 58.92350 23.99774 28.76690 1.000 20.19919 214 THR C O 1
ATOM 10967 N N . ARG C 1 194 ? 59.62470 25.41194 30.39764 1.000 21.17586 215 ARG C N 1
ATOM 10968 C CA . ARG C 1 194 ? 58.68377 24.87200 31.37973 1.000 16.87265 215 ARG C CA 1
ATOM 10969 C C . ARG C 1 194 ? 57.25261 25.24043 31.02255 1.000 19.69986 215 ARG C C 1
ATOM 10970 O O . ARG C 1 194 ? 56.99978 26.24017 30.35638 1.000 18.01586 215 ARG C O 1
ATOM 10991 N N . PRO C 1 195 ? 56.27287 24.48573 31.52657 1.000 16.82631 216 PRO C N 1
ATOM 10992 C CA . PRO C 1 195 ? 54.87732 24.88962 31.34465 1.000 19.35393 216 PRO C CA 1
ATOM 10993 C C . PRO C 1 195 ? 54.54378 26.10999 32.19455 1.000 20.24543 216 PRO C C 1
ATOM 10994 O O . PRO C 1 195 ? 55.03253 26.23832 33.31471 1.000 19.06339 216 PRO C O 1
ATOM 11005 N N . ASP C 1 196 ? 53.70306 26.98130 31.64663 1.000 19.79605 217 ASP C N 1
ATOM 11006 C CA . ASP C 1 196 ? 53.20620 28.11861 32.41617 1.000 22.16928 217 ASP C CA 1
ATOM 11007 C C . ASP C 1 196 ? 52.41205 27.63997 33.63507 1.000 26.41878 217 ASP C C 1
ATOM 11008 O O . ASP C 1 196 ? 51.82796 26.54705 33.66268 1.000 19.79362 217 ASP C O 1
ATOM 11017 N N . ASP C 1 197 ? 52.34976 28.50460 34.66087 1.000 21.94193 218 ASP C N 1
ATOM 11018 C CA . ASP C 1 197 ? 51.57815 28.18107 35.84677 1.000 21.80534 218 ASP C CA 1
ATOM 11019 C C . ASP C 1 197 ? 50.14361 27.78682 35.51929 1.000 17.11093 218 ASP C C 1
ATOM 11020 O O . ASP C 1 197 ? 49.59009 26.87327 36.15815 1.000 20.87829 218 ASP C O 1
ATOM 11029 N N . ALA C 1 198 ? 49.52090 28.47199 34.55527 1.000 20.29141 219 ALA C N 1
ATOM 11030 C CA . ALA C 1 198 ? 48.13750 28.17817 34.22029 1.000 21.10181 219 ALA C CA 1
ATOM 11031 C C . ALA C 1 198 ? 48.02318 26.76533 33.65973 1.000 20.50940 219 ALA C C 1
ATOM 11032 O O . ALA C 1 198 ? 47.02681 26.07467 33.88887 1.000 21.68899 219 ALA C O 1
ATOM 11039 N N . VAL C 1 199 ? 49.03572 26.33270 32.90255 1.000 20.09302 220 VAL C N 1
ATOM 11040 C CA . VAL C 1 199 ? 49.02332 24.97397 32.35204 1.000 19.32911 220 VAL C CA 1
ATOM 11041 C C . VAL C 1 199 ? 49.22764 23.93942 33.44790 1.000 17.07452 220 VAL C C 1
ATOM 11042 O O . VAL C 1 199 ? 48.55233 22.89669 33.47485 1.000 16.56361 220 VAL C O 1
ATOM 11055 N N . VAL C 1 200 ? 50.15350 24.20622 34.38162 1.000 17.25067 221 VAL C N 1
ATOM 11056 C CA . VAL C 1 200 ? 50.36030 23.30772 35.50484 1.000 17.61019 221 VAL C CA 1
ATOM 11057 C C . VAL C 1 200 ? 49.07264 23.16346 36.30669 1.000 17.64165 221 VAL C C 1
ATOM 11058 O O . VAL C 1 200 ? 48.66952 22.05814 36.68067 1.000 16.99613 221 VAL C O 1
ATOM 11071 N N . GLU C 1 201 ? 48.42774 24.28744 36.60455 1.000 17.59218 222 GLU C N 1
ATOM 11072 C CA . GLU C 1 201 ? 47.15941 24.26417 37.32553 1.000 20.33749 222 GLU C CA 1
ATOM 11073 C C . GLU C 1 201 ? 46.13471 23.40341 36.59705 1.000 17.28072 222 GLU C C 1
ATOM 11074 O O . GLU C 1 201 ? 45.50154 22.52083 37.19821 1.000 19.61250 222 GLU C O 1
ATOM 11086 N N . ARG C 1 202 ? 45.97880 23.62324 35.29425 1.000 18.44685 223 ARG C N 1
ATOM 11087 C CA . ARG C 1 202 ? 45.01535 22.84091 34.53375 1.000 19.56871 223 ARG C CA 1
ATOM 11088 C C . ARG C 1 202 ? 45.39513 21.36889 34.53269 1.000 17.72886 223 ARG C C 1
ATOM 11089 O O . ARG C 1 202 ? 44.53105 20.49861 34.70412 1.000 20.45109 223 ARG C O 1
ATOM 11110 N N . PHE C 1 203 ? 46.69112 21.06180 34.39487 1.000 17.16823 224 PHE C N 1
ATOM 11111 C CA . PHE C 1 203 ? 47.08686 19.65443 34.36384 1.000 16.31431 224 PHE C CA 1
ATOM 11112 C C . PHE C 1 203 ? 46.84986 18.96172 35.69405 1.000 19.54129 224 PHE C C 1
ATOM 11113 O O . PHE C 1 203 ? 46.37533 17.82569 35.73600 1.000 17.97790 224 PHE C O 1
ATOM 11130 N N . VAL C 1 204 ? 47.20734 19.60559 36.81173 1.000 17.83572 225 VAL C N 1
ATOM 11131 C CA . VAL C 1 204 ? 47.00817 18.94556 38.09842 1.000 18.81986 225 VAL C CA 1
ATOM 11132 C C . VAL C 1 204 ? 45.52867 18.66724 38.33462 1.000 17.59918 225 VAL C C 1
ATOM 11133 O O . VAL C 1 204 ? 45.15638 17.56761 38.78831 1.000 19.57102 225 VAL C O 1
ATOM 11146 N N . ARG C 1 205 ? 44.67060 19.63688 38.01910 1.000 18.17817 226 ARG C N 1
ATOM 11147 C CA . ARG C 1 205 ? 43.22627 19.43331 38.13275 1.000 19.77540 226 ARG C CA 1
ATOM 11148 C C . ARG C 1 205 ? 42.75629 18.30125 37.21986 1.000 17.55757 226 ARG C C 1
ATOM 11149 O O . ARG C 1 205 ? 41.94272 17.46011 37.62836 1.000 19.39398 226 ARG C O 1
ATOM 11170 N N . PHE C 1 206 ? 43.30245 18.23296 36.00733 1.000 18.32209 227 PHE C N 1
ATOM 11171 C CA . PHE C 1 206 ? 42.99187 17.12015 35.11011 1.000 19.99396 227 PHE C CA 1
ATOM 11172 C C . PHE C 1 206 ? 43.45052 15.78659 35.69339 1.000 18.07460 227 PHE C C 1
ATOM 11173 O O . PHE C 1 206 ? 42.68715 14.82081 35.72884 1.000 19.19293 227 PHE C O 1
ATOM 11190 N N . SER C 1 207 ? 44.68766 15.72996 36.20669 1.000 17.00553 228 SER C N 1
ATOM 11191 C CA . SER C 1 207 ? 45.18942 14.52460 36.85595 1.000 18.56798 228 SER C CA 1
ATOM 11192 C C . SER C 1 207 ? 44.24656 14.04651 37.94542 1.000 19.27713 228 SER C C 1
ATOM 11193 O O . SER C 1 207 ? 43.94094 12.85576 38.03395 1.000 19.78829 228 SER C O 1
ATOM 11201 N N . ARG C 1 208 ? 43.75415 14.96777 38.78084 1.000 19.61099 229 ARG C N 1
ATOM 11202 C CA . ARG C 1 208 ? 42.90190 14.56148 39.89015 1.000 24.11845 229 ARG C CA 1
ATOM 11203 C C . ARG C 1 208 ? 41.54465 14.07770 39.42877 1.000 24.16376 229 ARG C C 1
ATOM 11204 O O . ARG C 1 208 ? 40.88793 13.33509 40.15724 1.000 25.44224 229 ARG C O 1
ATOM 11225 N N . SER C 1 209 ? 41.09989 14.49726 38.24360 1.000 20.66065 230 SER C N 1
ATOM 11226 C CA . SER C 1 209 ? 39.79994 14.10785 37.71763 1.000 20.57618 230 SER C CA 1
ATOM 11227 C C . SER C 1 209 ? 39.80537 12.72411 37.09441 1.000 24.03702 230 SER C C 1
ATOM 11228 O O . SER C 1 209 ? 38.73164 12.20149 36.77732 1.000 23.91266 230 SER C O 1
ATOM 11236 N N . LEU C 1 210 ? 40.97063 12.11776 36.91503 1.000 20.50556 231 LEU C N 1
ATOM 11237 C CA . LEU C 1 210 ? 41.05658 10.86899 36.17137 1.000 18.07140 231 LEU C CA 1
ATOM 11238 C C . LEU C 1 210 ? 40.60334 9.70292 37.03963 1.000 19.70885 231 LEU C C 1
ATOM 11239 O O . LEU C 1 210 ? 41.10623 9.54351 38.16228 1.000 23.74824 231 LEU C O 1
ATOM 11255 N N . PRO C 1 211 ? 39.73689 8.83295 36.53576 1.000 18.58310 232 PRO C N 1
ATOM 11256 C CA . PRO C 1 211 ? 39.51426 7.55070 37.19614 1.000 18.77844 232 PRO C CA 1
ATOM 11257 C C . PRO C 1 211 ? 40.77533 6.71431 37.16372 1.000 25.20394 232 PRO C C 1
ATOM 11258 O O . PRO C 1 211 ? 41.70012 6.97033 36.37171 1.000 20.95588 232 PRO C O 1
ATOM 11269 N N . PRO C 1 212 ? 40.84045 5.66001 37.97934 1.000 22.71019 233 PRO C N 1
ATOM 11270 C CA . PRO C 1 212 ? 42.09171 4.89163 38.08529 1.000 22.62753 233 PRO C CA 1
ATOM 11271 C C . PRO C 1 212 ? 42.50810 4.13420 36.84589 1.000 24.37720 233 PRO C C 1
ATOM 11272 O O . PRO C 1 212 ? 43.66148 3.66776 36.79662 1.000 28.15276 233 PRO C O 1
ATOM 11283 N N . ASP C 1 213 ? 41.65029 3.95669 35.84962 1.000 17.74455 234 ASP C N 1
ATOM 11284 C CA . ASP C 1 213 ? 41.99702 3.15676 34.69162 1.000 20.37679 234 ASP C CA 1
ATOM 11285 C C . ASP C 1 213 ? 42.50822 3.99878 33.52526 1.000 21.39816 234 ASP C C 1
ATOM 11286 O O . ASP C 1 213 ? 42.84080 3.43101 32.48651 1.000 27.24170 234 ASP C O 1
ATOM 11295 N N . VAL C 1 214 ? 42.62689 5.31700 33.67923 1.000 19.70595 235 VAL C N 1
ATOM 11296 C CA . VAL C 1 214 ? 42.98548 6.16096 32.54103 1.000 15.29596 235 VAL C CA 1
ATOM 11297 C C . VAL C 1 214 ? 44.49973 6.25421 32.40864 1.000 15.45406 235 VAL C C 1
ATOM 11298 O O . VAL C 1 214 ? 45.19802 6.51155 33.38911 1.000 17.98079 235 VAL C O 1
ATOM 11311 N N . TRP C 1 215 ? 44.97904 6.01670 31.18891 1.000 15.32291 236 TRP C N 1
ATOM 11312 C CA . TRP C 1 215 ? 46.39947 6.03336 30.84566 1.000 15.40686 236 TRP C CA 1
ATOM 11313 C C . TRP C 1 215 ? 46.71645 7.30912 30.07286 1.000 15.19157 236 TRP C C 1
ATOM 11314 O O . TRP C 1 215 ? 45.98431 7.68835 29.15896 1.000 15.62593 236 TRP C O 1
ATOM 11335 N N . LEU C 1 216 ? 47.83231 7.95113 30.41855 1.000 14.19524 237 LEU C N 1
ATOM 11336 C CA . LEU C 1 216 ? 48.25834 9.16229 29.73491 1.000 14.02989 237 LEU C CA 1
ATOM 11337 C C . LEU C 1 216 ? 49.48407 8.89674 28.85764 1.000 13.79939 237 LEU C C 1
ATOM 11338 O O . LEU C 1 216 ? 50.51679 8.46259 29.34766 1.000 15.84877 237 LEU C O 1
ATOM 11354 N N . HIS C 1 217 ? 49.36717 9.19011 27.56577 1.000 14.97416 238 HIS C N 1
ATOM 11355 C CA . HIS C 1 217 ? 50.51336 9.15695 26.65345 1.000 13.16529 238 HIS C CA 1
ATOM 11356 C C . HIS C 1 217 ? 50.85941 10.58708 26.25937 1.000 14.13431 238 HIS C C 1
ATOM 11357 O O . HIS C 1 217 ? 50.15574 11.21790 25.46107 1.000 15.02626 238 HIS C O 1
ATOM 11371 N N . PHE C 1 218 ? 51.93682 11.10438 26.84276 1.000 15.00750 239 PHE C N 1
ATOM 11372 C CA . PHE C 1 218 ? 52.37551 12.44990 26.49757 1.000 15.02343 239 PHE C CA 1
ATOM 11373 C C . PHE C 1 218 ? 53.20127 12.45374 25.22204 1.000 14.53362 239 PHE C C 1
ATOM 11374 O O . PHE C 1 218 ? 53.96579 11.51791 24.94254 1.000 13.97543 239 PHE C O 1
ATOM 11391 N N . HIS C 1 219 ? 53.12268 13.54867 24.48741 1.000 15.24123 240 HIS C N 1
ATOM 11392 C CA . HIS C 1 219 ? 54.10577 13.74850 23.44564 1.000 13.47309 240 HIS C CA 1
ATOM 11393 C C . HIS C 1 219 ? 54.30755 15.21569 23.16416 1.000 13.43528 240 HIS C C 1
ATOM 11394 O O . HIS C 1 219 ? 53.49856 16.07685 23.51760 1.000 15.59146 240 HIS C O 1
ATOM 11409 N N . SER C 1 220 ? 55.41579 15.48026 22.47126 1.000 16.30547 241 SER C N 1
ATOM 11410 C CA . SER C 1 220 ? 55.76419 16.83286 22.04983 1.000 17.96403 241 SER C CA 1
ATOM 11411 C C . SER C 1 220 ? 56.23489 16.73062 20.61539 1.000 18.06748 241 SER C C 1
ATOM 11412 O O . SER C 1 220 ? 55.71100 15.91234 19.86242 1.000 17.81287 241 SER C O 1
ATOM 11420 N N . ARG C 1 221 ? 57.20255 17.55721 20.20799 1.000 17.44545 242 ARG C N 1
ATOM 11421 C CA . ARG C 1 221 ? 57.80229 17.33184 18.88885 1.000 16.50980 242 ARG C CA 1
ATOM 11422 C C . ARG C 1 221 ? 58.85763 16.24482 18.97658 1.000 19.09202 242 ARG C C 1
ATOM 11423 O O . ARG C 1 221 ? 58.80270 15.25470 18.23934 1.000 18.66328 242 ARG C O 1
ATOM 11444 N N . GLY C 1 222 ? 59.82727 16.40200 19.88531 1.000 17.68227 243 GLY C N 1
ATOM 11445 C CA . GLY C 1 222 ? 60.93749 15.46979 20.01271 1.000 17.31033 243 GLY C CA 1
ATOM 11446 C C . GLY C 1 222 ? 60.81953 14.38078 21.05575 1.000 18.09237 243 GLY C C 1
ATOM 11447 O O . GLY C 1 222 ? 61.66076 13.49151 21.10785 1.000 20.82635 243 GLY C O 1
ATOM 11451 N N . GLY C 1 223 ? 59.79768 14.43946 21.90651 1.000 18.28080 244 GLY C N 1
ATOM 11452 C CA . GLY C 1 223 ? 59.70441 13.50275 22.99292 1.000 16.85512 244 GLY C CA 1
ATOM 11453 C C . GLY C 1 223 ? 60.74461 13.70023 24.06566 1.000 19.12827 244 GLY C C 1
ATOM 11454 O O . GLY C 1 223 ? 60.97365 12.79995 24.87888 1.000 17.88406 244 GLY C O 1
ATOM 11458 N N . ALA C 1 224 ? 61.38065 14.86960 24.08705 1.000 19.13108 245 ALA C N 1
ATOM 11459 C CA . ALA C 1 224 ? 62.48998 15.11856 24.98106 1.000 19.31324 245 ALA C CA 1
ATOM 11460 C C . ALA C 1 224 ? 62.01774 16.08380 26.05623 1.000 18.39477 245 ALA C C 1
ATOM 11461 O O . ALA C 1 224 ? 61.28649 15.66850 26.97678 1.000 18.88713 245 ALA C O 1
ATOM 11468 N N . GLY C 1 225 ? 62.37879 17.36178 26.01220 1.000 19.47780 246 GLY C N 1
ATOM 11469 C CA . GLY C 1 225 ? 62.09580 18.27676 27.10640 1.000 20.36877 246 GLY C CA 1
ATOM 11470 C C . GLY C 1 225 ? 60.67143 18.29588 27.63032 1.000 19.25444 246 GLY C C 1
ATOM 11471 O O . GLY C 1 225 ? 60.43540 18.06627 28.81719 1.000 18.29820 246 GLY C O 1
ATOM 11475 N N . ARG C 1 226 ? 59.71565 18.59792 26.77192 1.000 16.76755 247 ARG C N 1
ATOM 11476 C CA . ARG C 1 226 ? 58.33831 18.78067 27.25623 1.000 14.87534 247 ARG C CA 1
ATOM 11477 C C . ARG C 1 226 ? 57.72780 17.45624 27.69725 1.000 16.45954 247 ARG C C 1
ATOM 11478 O O . ARG C 1 226 ? 57.10498 17.37793 28.75659 1.000 15.61979 247 ARG C O 1
ATOM 11499 N N . THR C 1 227 ? 57.89161 16.40105 26.87939 1.000 18.13257 248 THR C N 1
ATOM 11500 C CA . THR C 1 227 ? 57.37264 15.08265 27.24814 1.000 16.09624 248 THR C CA 1
ATOM 11501 C C . THR C 1 227 ? 57.98355 14.58497 28.55448 1.000 16.34433 248 THR C C 1
ATOM 11502 O O . THR C 1 227 ? 57.27663 14.07474 29.44110 1.000 16.73384 248 THR C O 1
ATOM 11513 N N . THR C 1 228 ? 59.30031 14.70331 28.69295 1.000 14.99228 249 THR C N 1
ATOM 11514 C CA . THR C 1 228 ? 59.95118 14.22826 29.89423 1.000 14.88187 249 THR C CA 1
ATOM 11515 C C . THR C 1 228 ? 59.51138 15.06971 31.09068 1.000 15.70883 249 THR C C 1
ATOM 11516 O O . THR C 1 228 ? 59.37012 14.54918 32.18385 1.000 17.14938 249 THR C O 1
ATOM 11527 N N . THR C 1 229 ? 59.31481 16.36742 30.88961 1.000 16.90001 250 THR C N 1
ATOM 11528 C CA . THR C 1 229 ? 58.83671 17.21104 31.98602 1.000 16.84251 250 THR C CA 1
ATOM 11529 C C . THR C 1 229 ? 57.50615 16.69451 32.52278 1.000 16.37538 250 THR C C 1
ATOM 11530 O O . THR C 1 229 ? 57.31773 16.54496 33.73876 1.000 16.95129 250 THR C O 1
ATOM 11541 N N . PHE C 1 230 ? 56.57322 16.40113 31.62996 1.000 16.92897 251 PHE C N 1
ATOM 11542 C CA . PHE C 1 230 ? 55.24884 16.00673 32.10016 1.000 14.29996 251 PHE C CA 1
ATOM 11543 C C . PHE C 1 230 ? 55.21930 14.58188 32.61480 1.000 14.64978 251 PHE C C 1
ATOM 11544 O O . PHE C 1 230 ? 54.48960 14.30588 33.57145 1.000 16.38869 251 PHE C O 1
ATOM 11561 N N . MET C 1 231 ? 56.02484 13.65869 32.05480 1.000 14.16005 252 MET C N 1
ATOM 11562 C CA . MET C 1 231 ? 56.12958 12.35803 32.69429 1.000 14.02195 252 MET C CA 1
ATOM 11563 C C . MET C 1 231 ? 56.68189 12.49607 34.11145 1.000 14.97113 252 MET C C 1
ATOM 11564 O O . MET C 1 231 ? 56.25050 11.78898 35.02883 1.000 16.01502 252 MET C O 1
ATOM 11578 N N . THR C 1 232 ? 57.61886 13.43078 34.29530 1.000 15.94321 253 THR C N 1
ATOM 11579 C CA . THR C 1 232 ? 58.16080 13.72537 35.62186 1.000 15.15150 253 THR C CA 1
ATOM 11580 C C . THR C 1 232 ? 57.10411 14.31026 36.55484 1.000 14.98254 253 THR C C 1
ATOM 11581 O O . THR C 1 232 ? 57.05965 13.94642 37.73683 1.000 17.43059 253 THR C O 1
ATOM 11592 N N . LEU C 1 233 ? 56.24375 15.21036 36.04416 1.000 15.74840 254 LEU C N 1
ATOM 11593 C CA . LEU C 1 233 ? 55.15109 15.73664 36.87992 1.000 14.62811 254 LEU C CA 1
ATOM 11594 C C . LEU C 1 233 ? 54.23687 14.61255 37.35646 1.000 16.73095 254 LEU C C 1
ATOM 11595 O O . LEU C 1 233 ? 53.86470 14.54377 38.54417 1.000 16.01246 254 LEU C O 1
ATOM 11611 N N . VAL C 1 234 ? 53.87661 13.69748 36.45647 1.000 17.11521 255 VAL C N 1
ATOM 11612 C CA . VAL C 1 234 ? 53.05339 12.55224 36.83642 1.000 15.64834 255 VAL C CA 1
ATOM 11613 C C . VAL C 1 234 ? 53.76304 11.70749 37.89336 1.000 14.78345 255 VAL C C 1
ATOM 11614 O O . VAL C 1 234 ? 53.15683 11.30109 38.88536 1.000 16.74202 255 VAL C O 1
ATOM 11627 N N . ASP C 1 235 ? 55.05059 11.44418 37.69513 1.000 14.50777 256 ASP C N 1
ATOM 11628 C CA . ASP C 1 235 ? 55.83849 10.68106 38.63266 1.000 14.73906 256 ASP C CA 1
ATOM 11629 C C . ASP C 1 235 ? 55.82210 11.36006 39.99942 1.000 15.10232 256 ASP C C 1
ATOM 11630 O O . ASP C 1 235 ? 55.55623 10.71135 41.02794 1.000 17.61881 256 ASP C O 1
ATOM 11639 N N . MET C 1 236 ? 56.04077 12.66767 40.01961 1.000 15.23544 257 MET C N 1
ATOM 11640 C CA . MET C 1 236 ? 56.02897 13.40742 41.29214 1.000 18.08567 257 MET C CA 1
ATOM 11641 C C . MET C 1 236 ? 54.65618 13.39927 41.94471 1.000 20.49515 257 MET C C 1
ATOM 11642 O O . MET C 1 236 ? 54.54072 13.25625 43.16936 1.000 18.87957 257 MET C O 1
ATOM 11656 N N . LEU C 1 237 ? 53.59507 13.55580 41.16283 1.000 19.59386 258 LEU C N 1
ATOM 11657 C CA . LEU C 1 237 ? 52.26272 13.57557 41.75179 1.000 17.44281 258 LEU C CA 1
ATOM 11658 C C . LEU C 1 237 ? 51.95862 12.28328 42.49810 1.000 21.56199 258 LEU C C 1
ATOM 11659 O O . LEU C 1 237 ? 51.22880 12.29449 43.49087 1.000 24.93149 258 LEU C O 1
ATOM 11675 N N . ARG C 1 238 ? 52.54228 11.16549 42.05915 1.000 20.45004 259 ARG C N 1
ATOM 11676 C CA . ARG C 1 238 ? 52.35134 9.90839 42.75558 1.000 18.86223 259 ARG C CA 1
ATOM 11677 C C . ARG C 1 238 ? 53.41931 9.65354 43.81092 1.000 19.73600 259 ARG C C 1
ATOM 11678 O O . ARG C 1 238 ? 53.10303 9.12832 44.88732 1.000 24.75462 259 ARG C O 1
ATOM 11699 N N . ASN C 1 239 ? 54.66543 10.02332 43.54295 1.000 18.57992 260 ASN C N 1
ATOM 11700 C CA . ASN C 1 239 ? 55.79222 9.45085 44.26961 1.000 19.44019 260 ASN C CA 1
ATOM 11701 C C . ASN C 1 239 ? 56.65436 10.43653 45.04143 1.000 23.43315 260 ASN C C 1
ATOM 11702 O O . ASN C 1 239 ? 57.58928 9.99404 45.72136 1.000 24.05305 260 ASN C O 1
ATOM 11713 N N . ALA C 1 240 ? 56.41346 11.74029 44.92195 1.000 20.11117 261 ALA C N 1
ATOM 11714 C CA . ALA C 1 240 ? 57.29042 12.70733 45.57723 1.000 20.48020 261 ALA C CA 1
ATOM 11715 C C . ALA C 1 240 ? 57.40337 12.45676 47.07171 1.000 24.13768 261 ALA C C 1
ATOM 11716 O O . ALA C 1 240 ? 58.49534 12.68533 47.62606 1.000 25.34218 261 ALA C O 1
ATOM 11723 N N . PRO C 1 241 ? 56.35146 12.02353 47.77367 1.000 25.03349 262 PRO C N 1
ATOM 11724 C CA . PRO C 1 241 ? 56.49123 11.78835 49.22062 1.000 27.78793 262 PRO C CA 1
ATOM 11725 C C . PRO C 1 241 ? 57.42896 10.65229 49.56394 1.000 33.64784 262 PRO C C 1
ATOM 11726 O O . PRO C 1 241 ? 57.94907 10.62822 50.69167 1.000 34.64538 262 PRO C O 1
ATOM 11737 N N . SER C 1 242 ? 57.68664 9.72016 48.63922 1.000 29.49288 263 SER C N 1
ATOM 11738 C CA . SER C 1 242 ? 58.44818 8.50772 48.94213 1.000 27.73423 263 SER C CA 1
ATOM 11739 C C . SER C 1 242 ? 59.74347 8.35135 48.17128 1.000 31.94927 263 SER C C 1
ATOM 11740 O O . SER C 1 242 ? 60.53203 7.46407 48.50560 1.000 32.81563 263 SER C O 1
ATOM 11748 N N . VAL C 1 243 ? 59.97325 9.14116 47.13096 1.000 25.02495 264 VAL C N 1
ATOM 11749 C CA . VAL C 1 243 ? 61.09988 8.96925 46.23098 1.000 21.82375 264 VAL C CA 1
ATOM 11750 C C . VAL C 1 243 ? 61.83023 10.29222 46.08786 1.000 21.32534 264 VAL C C 1
ATOM 11751 O O . VAL C 1 243 ? 61.19926 11.34309 45.91218 1.000 24.33351 264 VAL C O 1
ATOM 11764 N N . ALA C 1 244 ? 63.15918 10.23549 46.14082 1.000 28.50199 265 ALA C N 1
ATOM 11765 C CA . ALA C 1 244 ? 63.97720 11.44308 46.07847 1.000 29.78204 265 ALA C CA 1
ATOM 11766 C C . ALA C 1 244 ? 63.81986 12.14517 44.73476 1.000 28.41052 265 ALA C C 1
ATOM 11767 O O . ALA C 1 244 ? 63.65777 11.50367 43.68429 1.000 26.26623 265 ALA C O 1
ATOM 11774 N N . PHE C 1 245 ? 63.89384 13.48129 44.77502 1.000 25.83737 266 PHE C N 1
ATOM 11775 C CA . PHE C 1 245 ? 63.84241 14.29177 43.55793 1.000 24.94224 266 PHE C CA 1
ATOM 11776 C C . PHE C 1 245 ? 64.84909 13.80231 42.52322 1.000 25.41459 266 PHE C C 1
ATOM 11777 O O . PHE C 1 245 ? 64.53333 13.68563 41.33100 1.000 23.64501 266 PHE C O 1
ATOM 11794 N N . GLU C 1 246 ? 66.07836 13.49966 42.95247 1.000 25.06132 267 GLU C N 1
ATOM 11795 C CA . GLU C 1 246 ? 67.11084 13.11570 42.00445 1.000 22.75301 267 GLU C CA 1
ATOM 11796 C C . GLU C 1 246 ? 66.80856 11.76330 41.35120 1.000 23.73843 267 GLU C C 1
ATOM 11797 O O . GLU C 1 246 ? 67.13240 11.56708 40.17625 1.000 27.36557 267 GLU C O 1
ATOM 11809 N N . ASP C 1 247 ? 66.18937 10.83592 42.09916 1.000 24.99724 268 ASP C N 1
ATOM 11810 C CA . ASP C 1 247 ? 65.82359 9.54751 41.52182 1.000 23.48275 268 ASP C CA 1
ATOM 11811 C C . ASP C 1 247 ? 64.73297 9.70707 40.46026 1.000 26.66749 268 ASP C C 1
ATOM 11812 O O . ASP C 1 247 ? 64.76405 9.02995 39.42029 1.000 24.27101 268 ASP C O 1
ATOM 11821 N N . ILE C 1 248 ? 63.75363 10.57969 40.71350 1.000 24.54761 269 ILE C N 1
ATOM 11822 C CA . ILE C 1 248 ? 62.67223 10.77519 39.73991 1.000 22.32034 269 ILE C CA 1
ATOM 11823 C C . ILE C 1 248 ? 63.23561 11.36784 38.45433 1.000 22.82769 269 ILE C C 1
ATOM 11824 O O . ILE C 1 248 ? 62.95305 10.88895 37.35088 1.000 20.52707 269 ILE C O 1
ATOM 11840 N N . ILE C 1 249 ? 64.06035 12.41673 38.57456 1.000 21.06256 270 ILE C N 1
ATOM 11841 C CA . ILE C 1 249 ? 64.66649 13.02100 37.39798 1.000 21.70044 270 ILE C CA 1
ATOM 11842 C C . ILE C 1 249 ? 65.49155 11.98769 36.63918 1.000 19.49823 270 ILE C C 1
ATOM 11843 O O . ILE C 1 249 ? 65.37082 11.84567 35.41929 1.000 22.43948 270 ILE C O 1
ATOM 11859 N N . ALA C 1 250 ? 66.32880 11.24221 37.35848 1.000 21.28418 271 ALA C N 1
ATOM 11860 C CA . ALA C 1 250 ? 67.22617 10.29085 36.72150 1.000 24.28396 271 ALA C CA 1
ATOM 11861 C C . ALA C 1 250 ? 66.46226 9.15951 36.04177 1.000 20.93608 271 ALA C C 1
ATOM 11862 O O . ALA C 1 250 ? 66.86099 8.69902 34.96295 1.000 22.29191 271 ALA C O 1
ATOM 11869 N N . ARG C 1 251 ? 65.39285 8.67829 36.66938 1.000 21.62945 272 ARG C N 1
ATOM 11870 C CA . ARG C 1 251 ? 64.70227 7.52381 36.10169 1.000 20.51084 272 ARG C CA 1
ATOM 11871 C C . ARG C 1 251 ? 63.88845 7.90864 34.88440 1.000 19.35015 272 ARG C C 1
ATOM 11872 O O . ARG C 1 251 ? 63.75018 7.09098 33.95763 1.000 20.28541 272 ARG C O 1
ATOM 11893 N N . GLN C 1 252 ? 63.37797 9.14710 34.80964 1.000 21.26017 273 GLN C N 1
ATOM 11894 C CA . GLN C 1 252 ? 62.70240 9.56986 33.58700 1.000 17.87874 273 GLN C CA 1
ATOM 11895 C C . GLN C 1 252 ? 63.68016 9.72496 32.43494 1.000 18.88753 273 GLN C C 1
ATOM 11896 O O . GLN C 1 252 ? 63.33804 9.44554 31.27783 1.000 21.38193 273 GLN C O 1
ATOM 11910 N N . LYS C 1 253 ? 64.92892 10.10254 32.72315 1.000 20.99126 274 LYS C N 1
ATOM 11911 C CA . LYS C 1 253 ? 65.96814 10.01417 31.70986 1.000 20.32190 274 LYS C CA 1
ATOM 11912 C C . LYS C 1 253 ? 66.23890 8.55348 31.34445 1.000 19.63370 274 LYS C C 1
ATOM 11913 O O . LYS C 1 253 ? 66.25770 8.20314 30.15882 1.000 21.77663 274 LYS C O 1
ATOM 11932 N N . ALA C 1 254 ? 66.42277 7.69492 32.35226 1.000 22.72804 275 ALA C N 1
ATOM 11933 C CA . ALA C 1 254 ? 66.84212 6.31741 32.11060 1.000 20.92777 275 ALA C CA 1
ATOM 11934 C C . ALA C 1 254 ? 65.77193 5.52835 31.36599 1.000 23.81633 275 ALA C C 1
ATOM 11935 O O . ALA C 1 254 ? 66.09281 4.54842 30.67928 1.000 23.01379 275 ALA C O 1
ATOM 11942 N N . LEU C 1 255 ? 64.50128 5.92793 31.50260 1.000 20.87934 276 LEU C N 1
ATOM 11943 C CA . LEU C 1 255 ? 63.43149 5.28059 30.75590 1.000 24.63089 276 LEU C CA 1
ATOM 11944 C C . LEU C 1 255 ? 63.48985 5.58435 29.27641 1.000 20.29567 276 LEU C C 1
ATOM 11945 O O . LEU C 1 255 ? 62.86909 4.86481 28.47720 1.000 23.34003 276 LEU C O 1
ATOM 11961 N N . GLY C 1 256 ? 64.19445 6.63679 28.87570 1.000 23.02954 277 GLY C N 1
ATOM 11962 C CA . GLY C 1 256 ? 64.29117 7.01435 27.48320 1.000 22.69599 277 GLY C CA 1
ATOM 11963 C C . GLY C 1 256 ? 63.97882 8.47341 27.22044 1.000 23.71281 277 GLY C C 1
ATOM 11964 O O . GLY C 1 256 ? 64.01005 8.92565 26.07519 1.000 23.51012 277 GLY C O 1
ATOM 11968 N N . GLY C 1 257 ? 63.70626 9.22700 28.27842 1.000 21.66483 278 GLY C N 1
ATOM 11969 C CA . GLY C 1 257 ? 63.51031 10.65536 28.14001 1.000 19.84083 278 GLY C CA 1
ATOM 11970 C C . GLY C 1 257 ? 64.82678 11.38819 28.13515 1.000 24.30477 278 GLY C C 1
ATOM 11971 O O . GLY C 1 257 ? 65.90021 10.78983 28.16393 1.000 24.09484 278 GLY C O 1
ATOM 11975 N N . SER C 1 258 ? 64.73799 12.71115 28.08486 1.000 21.86015 279 SER C N 1
ATOM 11976 C CA . SER C 1 258 ? 65.93273 13.54325 28.10871 1.000 19.90012 279 SER C CA 1
ATOM 11977 C C . SER C 1 258 ? 66.32493 13.83513 29.54685 1.000 24.09390 279 SER C C 1
ATOM 11978 O O . SER C 1 258 ? 65.62821 13.49147 30.49461 1.000 22.18114 279 SER C O 1
ATOM 11986 N N . ASP C 1 259 ? 67.50580 14.43628 29.71202 1.000 27.71946 280 ASP C N 1
ATOM 11987 C CA . ASP C 1 259 ? 68.04423 14.71133 31.04357 1.000 25.56955 280 ASP C CA 1
ATOM 11988 C C . ASP C 1 259 ? 67.66754 16.13450 31.42681 1.000 25.48036 280 ASP C C 1
ATOM 11989 O O . ASP C 1 259 ? 68.25297 17.10488 30.93404 1.000 29.19467 280 ASP C O 1
ATOM 11998 N N . LEU C 1 260 ? 66.66604 16.26058 32.30199 1.000 22.97030 281 LEU C N 1
ATOM 11999 C CA . LEU C 1 260 ? 66.18475 17.57005 32.70796 1.000 21.58306 281 LEU C CA 1
ATOM 12000 C C . LEU C 1 260 ? 67.12509 18.27071 33.68506 1.000 27.30776 281 LEU C C 1
ATOM 12001 O O . LEU C 1 260 ? 66.92868 19.45612 33.96535 1.000 25.74059 281 LEU C O 1
ATOM 12017 N N . ALA C 1 261 ? 68.10977 17.56229 34.21872 1.000 28.47315 282 ALA C N 1
ATOM 12018 C CA . ALA C 1 261 ? 69.09225 18.17320 35.11212 1.000 27.80985 282 ALA C CA 1
ATOM 12019 C C . ALA C 1 261 ? 70.24555 18.81045 34.35877 1.000 38.10130 282 ALA C C 1
ATOM 12020 O O . ALA C 1 261 ? 70.99595 19.58988 34.95621 1.000 42.15404 282 ALA C O 1
ATOM 12027 N N . LYS C 1 262 ? 70.41457 18.49268 33.07323 1.000 32.85917 283 LYS C N 1
ATOM 12028 C CA . LYS C 1 262 ? 71.43801 19.12544 32.24887 1.000 43.76330 283 LYS C CA 1
ATOM 12029 C C . LYS C 1 262 ? 70.96785 20.52609 31.86913 1.000 56.20771 283 LYS C C 1
ATOM 12030 O O . LYS C 1 262 ? 69.98763 20.68369 31.13252 1.000 53.18538 283 LYS C O 1
ATOM 12049 N N . 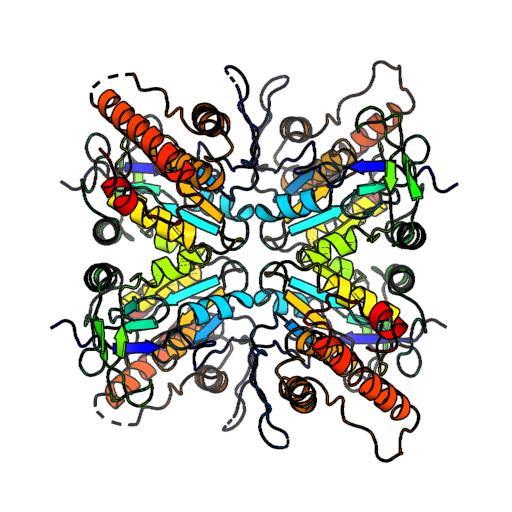THR C 1 263 ? 71.66014 21.55082 32.37454 1.000 58.09580 284 THR C N 1
ATOM 12050 C CA . THR C 1 263 ? 71.27784 22.93695 32.12762 1.000 54.98155 284 THR C CA 1
ATOM 12051 C C . THR C 1 263 ? 72.33129 23.74210 31.37649 1.000 58.90988 284 THR C C 1
ATOM 12052 O O . THR C 1 263 ? 72.14193 24.94846 31.18267 1.000 59.78894 284 THR C O 1
ATOM 12063 N N . SER C 1 264 ? 73.42716 23.12414 30.95266 1.000 70.92826 285 SER C N 1
ATOM 12064 C CA . SER C 1 264 ? 74.44963 23.83336 30.18905 1.000 72.28415 285 SER C CA 1
ATOM 12065 C C . SER C 1 264 ? 75.31083 22.85491 29.40165 1.000 65.44927 285 SER C C 1
ATOM 12066 O O . SER C 1 264 ? 75.16316 21.64006 29.54095 1.000 68.02913 285 SER C O 1
ATOM 12074 N N . GLY C 1 270 ? 70.73636 31.31765 25.98197 1.000 46.96112 291 GLY C N 1
ATOM 12075 C CA . GLY C 1 270 ? 69.29112 31.44677 26.03721 1.000 54.65443 291 GLY C CA 1
ATOM 12076 C C . GLY C 1 270 ? 68.61110 30.13824 26.39466 1.000 42.43992 291 GLY C C 1
ATOM 12077 O O . GLY C 1 270 ? 67.69923 30.10783 27.23103 1.000 38.80652 291 GLY C O 1
ATOM 12081 N N . ARG C 1 271 ? 69.05687 29.05328 25.75572 1.000 34.17275 292 ARG C N 1
ATOM 12082 C CA . ARG C 1 271 ? 68.53414 27.73356 26.08830 1.000 37.52923 292 ARG C CA 1
ATOM 12083 C C . ARG C 1 271 ? 68.90192 27.34523 27.51096 1.000 35.84402 292 ARG C C 1
ATOM 12084 O O . ARG C 1 271 ? 68.08372 26.77586 28.24011 1.000 31.49490 292 ARG C O 1
ATOM 12105 N N . ASP C 1 272 ? 70.13443 27.64966 27.92754 1.000 32.37064 293 ASP C N 1
ATOM 12106 C CA . ASP C 1 272 ? 70.56539 27.31562 29.28160 1.000 35.66518 293 ASP C CA 1
ATOM 12107 C C . ASP C 1 272 ? 69.69553 28.00758 30.31445 1.000 30.76745 293 ASP C C 1
ATOM 12108 O O . ASP C 1 272 ? 69.36319 27.41647 31.34860 1.000 27.06948 293 ASP C O 1
ATOM 12117 N N . ALA C 1 273 ? 69.31795 29.26328 30.05532 1.000 30.93812 294 ALA C N 1
ATOM 12118 C CA . ALA C 1 273 ? 68.46345 29.98029 30.99432 1.000 33.65089 294 ALA C CA 1
ATOM 12119 C C . ALA C 1 273 ? 67.09991 29.30654 31.10145 1.000 28.41947 294 ALA C C 1
ATOM 12120 O O . ALA C 1 273 ? 66.56522 29.14041 32.20698 1.000 28.38585 294 ALA C O 1
ATOM 12127 N N . LEU C 1 274 ? 66.52948 28.90796 29.95554 1.000 28.08812 295 LEU C N 1
ATOM 12128 C CA . LEU C 1 274 ? 65.26179 28.17770 29.98408 1.000 26.22464 295 LEU C CA 1
ATOM 12129 C C . LEU C 1 274 ? 65.40618 26.86042 30.73155 1.000 23.12255 295 LEU C C 1
ATOM 12130 O O . LEU C 1 274 ? 64.52416 26.47851 31.51601 1.000 23.82077 295 LEU C O 1
ATOM 12146 N N . ALA C 1 275 ? 66.51866 26.14592 30.51550 1.000 24.30673 296 ALA C N 1
ATOM 12147 C CA . ALA C 1 275 ? 66.70543 24.86997 31.19997 1.000 25.93149 296 ALA C CA 1
ATOM 12148 C C . ALA C 1 275 ? 66.80051 25.05982 32.71274 1.000 26.43689 296 ALA C C 1
ATOM 12149 O O . ALA C 1 275 ? 66.26195 24.25778 33.48337 1.000 24.14055 296 ALA C O 1
ATOM 12156 N N . ARG C 1 276 ? 67.49926 26.11030 33.15744 1.000 26.48643 297 ARG C N 1
ATOM 12157 C CA . ARG C 1 276 ? 67.57534 26.38643 34.58542 1.000 22.50221 297 ARG C CA 1
ATOM 12158 C C . ARG C 1 276 ? 66.20462 26.73673 35.14961 1.000 21.10338 297 ARG C C 1
ATOM 12159 O O . ARG C 1 276 ? 65.83034 26.26382 36.22817 1.000 26.19811 297 ARG C O 1
ATOM 12180 N N . GLN C 1 277 ? 65.47094 27.60025 34.45491 1.000 22.10186 298 GLN C N 1
ATOM 12181 C CA . GLN C 1 277 ? 64.12871 27.96393 34.88583 1.000 25.53878 298 GLN C CA 1
ATOM 12182 C C . GLN C 1 277 ? 63.25263 26.71654 35.00424 1.000 22.60096 298 GLN C C 1
ATOM 12183 O O . GLN C 1 277 ? 62.47756 26.57959 35.95685 1.000 22.01515 298 GLN C O 1
ATOM 12197 N N . ARG C 1 278 ? 63.37327 25.79814 34.03702 1.000 21.14518 299 ARG C N 1
ATOM 12198 C CA . ARG C 1 278 ? 62.57172 24.56634 34.05730 1.000 19.14808 299 ARG C CA 1
ATOM 12199 C C . ARG C 1 278 ? 62.97616 23.66796 35.22006 1.000 23.15260 299 ARG C C 1
ATOM 12200 O O . ARG C 1 278 ? 62.11834 23.10983 35.91627 1.000 21.31269 299 ARG C O 1
ATOM 12221 N N . LEU C 1 279 ? 64.28403 23.51415 35.46386 1.000 21.12219 300 LEU C N 1
ATOM 12222 C CA . LEU C 1 279 ? 64.72331 22.68892 36.58156 1.000 21.27805 300 LEU C CA 1
ATOM 12223 C C . LEU C 1 279 ? 64.29685 23.29226 37.92260 1.000 20.61878 300 LEU C C 1
ATOM 12224 O O . LEU C 1 279 ? 63.87838 22.56865 38.82969 1.000 22.41404 300 LEU C O 1
ATOM 12240 N N . GLU C 1 280 ? 64.37880 24.61367 38.06024 1.000 23.20231 301 GLU C N 1
ATOM 12241 C CA . GLU C 1 280 ? 63.90902 25.25558 39.28044 1.000 25.53497 301 GLU C CA 1
ATOM 12242 C C . GLU C 1 280 ? 62.41675 25.01654 39.47483 1.000 24.89923 301 GLU C C 1
ATOM 12243 O O . GLU C 1 280 ? 61.95616 24.75473 40.58781 1.000 21.54598 301 GLU C O 1
ATOM 12255 N N . PHE C 1 281 ? 61.64630 25.10022 38.39817 1.000 19.68642 302 PHE C N 1
ATOM 12256 C CA . PHE C 1 281 ? 60.22254 24.78436 38.49009 1.000 21.36752 302 PHE C CA 1
ATOM 12257 C C . PHE C 1 281 ? 60.00840 23.35279 38.95024 1.000 20.51935 302 PHE C C 1
ATOM 12258 O O . PHE C 1 281 ? 59.11878 23.07976 39.78400 1.000 19.47153 302 PHE C O 1
ATOM 12275 N N . LEU C 1 282 ? 60.79713 22.41261 38.42090 1.000 19.42009 303 LEU C N 1
ATOM 12276 C CA . LEU C 1 282 ? 60.64156 21.01082 38.81448 1.000 19.33839 303 LEU C CA 1
ATOM 12277 C C . LEU C 1 282 ? 60.98634 20.79780 40.29009 1.000 19.14933 303 LEU C C 1
ATOM 12278 O O . LEU C 1 282 ? 60.35283 19.97967 40.96846 1.000 18.68754 303 LEU C O 1
ATOM 12294 N N . ARG C 1 283 ? 61.98135 21.52387 40.81089 1.000 22.32559 304 ARG C N 1
ATOM 12295 C CA . ARG C 1 283 ? 62.26222 21.45365 42.24363 1.000 21.91274 304 ARG C CA 1
ATOM 12296 C C . ARG C 1 283 ? 61.08297 21.96637 43.05443 1.000 19.26502 304 ARG C C 1
ATOM 12297 O O . ARG C 1 283 ? 60.71739 21.38261 44.08217 1.000 21.16600 304 ARG C O 1
ATOM 12318 N N . ARG C 1 284 ? 60.47634 23.06299 42.60265 1.000 20.12150 305 ARG C N 1
ATOM 12319 C CA . ARG C 1 284 ? 59.32937 23.64524 43.29293 1.000 22.79725 305 ARG C CA 1
ATOM 12320 C C . ARG C 1 284 ? 58.12299 22.71492 43.21295 1.000 22.43280 305 ARG C C 1
ATOM 12321 O O . ARG C 1 284 ? 57.38550 22.55038 44.18844 1.000 20.40444 305 ARG C O 1
ATOM 12342 N N . PHE C 1 285 ? 57.88598 22.10374 42.04070 1.000 21.45191 306 PHE C N 1
ATOM 12343 C CA . PHE C 1 285 ? 56.76431 21.19185 41.92427 1.000 19.00044 306 PHE C CA 1
ATOM 12344 C C . PHE C 1 285 ? 56.95468 19.96668 42.79924 1.000 17.14419 306 PHE C C 1
ATOM 12345 O O . PHE C 1 285 ? 55.98695 19.43343 43.37723 1.000 19.97846 306 PHE C O 1
ATOM 12362 N N . TYR C 1 286 ? 58.19281 19.49368 42.91495 1.000 18.07327 307 TYR C N 1
ATOM 12363 C CA . TYR C 1 286 ? 58.48054 18.37749 43.80372 1.000 19.15700 307 TYR C CA 1
ATOM 12364 C C . TYR C 1 286 ? 58.08480 18.71562 45.23903 1.000 18.79971 307 TYR C C 1
ATOM 12365 O O . TYR C 1 286 ? 57.44372 17.91865 45.92445 1.000 19.06656 307 TYR C O 1
ATOM 12383 N N . GLU C 1 287 ? 58.45967 19.91091 45.69667 1.000 23.51340 308 GLU C N 1
ATOM 12384 C CA . GLU C 1 287 ? 58.06442 20.34071 47.04078 1.000 25.59193 308 GLU C CA 1
ATOM 12385 C C . GLU C 1 287 ? 56.55363 20.40629 47.16970 1.000 20.53430 308 GLU C C 1
ATOM 12386 O O . GLU C 1 287 ? 55.98270 19.96123 48.17909 1.000 25.51097 308 GLU C O 1
ATOM 12398 N N . TYR C 1 288 ? 55.88428 20.94292 46.14824 1.000 21.39924 309 TYR C N 1
ATOM 12399 C CA . TYR C 1 288 ? 54.42628 20.99783 46.12878 1.000 19.91287 309 TYR C CA 1
ATOM 12400 C C . TYR C 1 288 ? 53.82491 19.60426 46.25502 1.000 22.18454 309 TYR C C 1
ATOM 12401 O O . TYR C 1 288 ? 52.91817 19.36677 47.06935 1.000 22.40039 309 TYR C O 1
ATOM 12419 N N . ALA C 1 289 ? 54.32295 18.65862 45.44148 1.000 20.97871 310 ALA C N 1
ATOM 12420 C CA . ALA C 1 289 ? 53.74309 17.31688 45.41116 1.000 20.94742 310 ALA C CA 1
ATOM 12421 C C . ALA C 1 289 ? 54.04463 16.52202 46.66982 1.000 25.17688 310 ALA C C 1
ATOM 12422 O O . ALA C 1 289 ? 53.28682 15.61400 47.02159 1.000 21.12647 310 ALA C O 1
ATOM 12429 N N . ARG C 1 290 ? 55.14543 16.82437 47.35234 1.000 23.36760 311 ARG C N 1
ATOM 12430 C CA . ARG C 1 290 ? 55.38887 16.21771 48.66028 1.000 26.99887 311 ARG C CA 1
ATOM 12431 C C . ARG C 1 290 ? 54.37219 16.70129 49.68237 1.000 27.28285 311 ARG C C 1
ATOM 12432 O O . ARG C 1 290 ? 53.85174 15.91015 50.47111 1.000 29.85246 311 ARG C O 1
ATOM 12453 N N . ALA C 1 291 ? 54.07725 17.99507 49.67779 1.000 28.15029 312 ALA C N 1
ATOM 12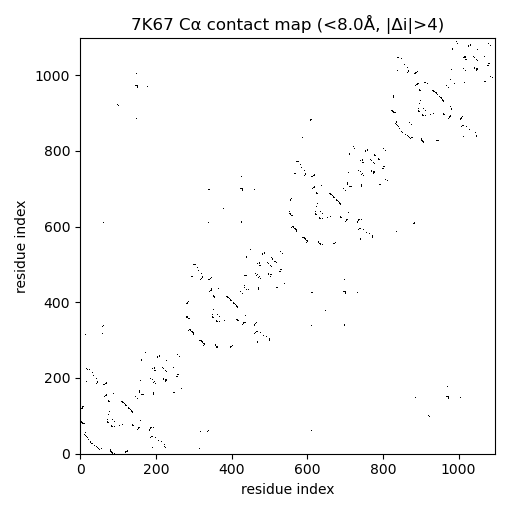454 C CA . ALA C 1 291 ? 53.13617 18.56482 50.63786 1.000 30.75735 312 ALA C CA 1
ATOM 12455 C C . ALA C 1 291 ? 51.69408 18.31499 50.25642 1.000 33.68529 312 ALA C C 1
ATOM 12456 O O . ALA C 1 291 ? 50.82003 18.33458 51.13684 1.000 30.57601 312 ALA C O 1
ATOM 12463 N N . ASN C 1 292 ? 51.41973 18.06097 48.97391 1.000 24.76142 313 ASN C N 1
ATOM 12464 C CA . ASN C 1 292 ? 50.06274 17.88643 48.46639 1.000 22.24569 313 ASN C CA 1
ATOM 12465 C C . ASN C 1 292 ? 50.01850 16.63261 47.59945 1.000 23.47340 313 ASN C C 1
ATOM 12466 O O . ASN C 1 292 ? 49.88166 16.71361 46.37221 1.000 23.57301 313 ASN C O 1
ATOM 12477 N N . PRO C 1 293 ? 50.11222 15.46174 48.21710 1.000 25.59573 314 PRO C N 1
ATOM 12478 C CA . PRO C 1 293 ? 50.16793 14.21230 47.44789 1.000 30.06203 314 PRO C CA 1
ATOM 12479 C C . PRO C 1 293 ? 49.03132 14.11483 46.44532 1.000 26.68112 314 PRO C C 1
ATOM 12480 O O . PRO C 1 293 ? 47.86456 14.30405 46.77999 1.000 24.39511 314 PRO C O 1
ATOM 12491 N N . GLY C 1 294 ? 49.39110 13.86950 45.18386 1.000 23.42053 315 GLY C N 1
ATOM 12492 C CA . GLY C 1 294 ? 48.42085 13.75231 44.12316 1.000 24.02359 315 GLY C CA 1
ATOM 12493 C C . GLY C 1 294 ? 47.73773 15.03803 43.72891 1.000 24.95711 315 GLY C C 1
ATOM 12494 O O . GLY C 1 294 ? 46.77857 14.99618 42.96734 1.000 23.77517 315 GLY C O 1
ATOM 12498 N N . GLY C 1 295 ? 48.20050 16.18496 44.23166 1.000 23.15939 316 GLY C N 1
ATOM 12499 C CA . GLY C 1 295 ? 47.60339 17.45573 43.90618 1.000 22.04177 316 GLY C CA 1
ATOM 12500 C C . GLY C 1 295 ? 46.51933 17.91473 44.85109 1.000 24.63899 316 GLY C C 1
ATOM 12501 O O . GLY C 1 295 ? 45.67022 18.72246 44.45074 1.000 25.78352 316 GLY C O 1
ATOM 12505 N N . ALA C 1 296 ? 46.52333 17.42038 46.07617 1.000 24.46819 317 ALA C N 1
ATOM 12506 C CA . ALA C 1 296 ? 45.55413 17.76644 47.11254 1.000 26.39817 317 ALA C CA 1
ATOM 12507 C C . ALA C 1 296 ? 46.27582 17.80905 48.45192 1.000 23.26508 317 ALA C C 1
ATOM 12508 O O . ALA C 1 296 ? 47.24150 17.07000 48.66306 1.000 22.81225 317 ALA C O 1
ATOM 12515 N N . PRO C 1 297 ? 45.80948 18.64320 49.39714 1.000 22.71436 318 PRO C N 1
ATOM 12516 C CA . PRO C 1 297 ? 44.56867 19.41991 49.36909 1.000 27.39673 318 PRO C CA 1
ATOM 12517 C C . PRO C 1 297 ? 44.60277 20.73239 48.58120 1.000 22.97740 318 PRO C C 1
ATOM 12518 O O . PRO C 1 297 ? 43.54653 21.20227 48.17812 1.000 29.25781 318 PRO C O 1
ATOM 12529 N N . LEU C 1 298 ? 45.78934 21.30017 48.34610 1.000 23.24140 319 LEU C N 1
ATOM 12530 C CA . LEU C 1 298 ? 45.89245 22.56054 47.63334 1.000 24.75152 319 LEU C CA 1
ATOM 12531 C C . LEU C 1 298 ? 46.28417 22.31925 46.18073 1.000 21.44185 319 LEU C C 1
ATOM 12532 O O . LEU C 1 298 ? 47.09390 21.42971 45.89085 1.000 23.91212 319 LEU C O 1
ATOM 12548 N N . GLY C 1 299 ? 45.72639 23.13512 45.28730 1.000 22.75192 320 GLY C N 1
ATOM 12549 C CA . GLY C 1 299 ? 46.19808 23.19181 43.91823 1.000 23.54194 320 GLY C CA 1
ATOM 12550 C C . GLY C 1 299 ? 47.50414 23.95352 43.81523 1.000 23.13434 320 GLY C C 1
ATOM 12551 O O . GLY C 1 299 ? 48.03186 24.48780 44.79012 1.000 23.16340 320 GLY C O 1
ATOM 12555 N N . TRP C 1 300 ? 48.03883 23.99359 42.58776 1.000 21.46432 321 TRP C N 1
ATOM 12556 C CA . TRP C 1 300 ? 49.37008 24.53451 42.37442 1.000 21.28653 321 TRP C CA 1
ATOM 12557 C C . TRP C 1 300 ? 49.43855 26.02204 42.70728 1.000 22.95812 321 TRP C C 1
ATOM 12558 O O . TRP C 1 300 ? 50.31803 26.44439 43.47270 1.000 22.06212 321 TRP C O 1
ATOM 12579 N N . THR C 1 301 ? 48.53272 26.82421 42.15453 1.000 21.85186 322 THR C N 1
ATOM 12580 C CA . THR C 1 301 ? 48.66081 28.26827 42.31900 1.000 24.18889 322 THR C CA 1
ATOM 12581 C C . THR C 1 301 ? 48.25198 28.66650 43.73231 1.000 25.16670 322 THR C C 1
ATOM 12582 O O . THR C 1 301 ? 48.83467 29.58722 44.31599 1.000 24.79110 322 THR C O 1
ATOM 12593 N N . ALA C 1 302 ? 47.28411 27.95712 44.30920 1.000 22.47189 323 ALA C N 1
ATOM 12594 C CA . ALA C 1 302 ? 46.94278 28.21237 45.71175 1.000 24.66834 323 ALA C CA 1
ATOM 12595 C C . ALA C 1 302 ? 48.11699 27.90062 46.61510 1.000 27.36996 323 ALA C C 1
ATOM 12596 O O . ALA C 1 302 ? 48.39962 28.64562 47.56487 1.000 25.36769 323 ALA C O 1
ATOM 12603 N N . TRP C 1 303 ? 48.83079 26.79801 46.35053 1.000 21.03121 324 TRP C N 1
ATOM 12604 C CA . TRP C 1 303 ? 50.00213 26.48844 47.15278 1.000 21.10724 324 TRP C CA 1
ATOM 12605 C C . TRP C 1 303 ? 51.06553 27.57376 47.02813 1.000 24.39307 324 TRP C C 1
ATOM 12606 O O . TRP C 1 303 ? 51.67407 27.97096 48.03749 1.000 26.39156 324 TRP C O 1
ATOM 12627 N N . LEU C 1 304 ? 51.28525 28.08381 45.81117 1.000 23.55520 325 LEU C N 1
ATOM 12628 C CA . LEU C 1 304 ? 52.28749 29.11671 45.60002 1.000 25.48794 325 LEU C CA 1
ATOM 12629 C C . LEU C 1 304 ? 52.00555 30.34571 46.46090 1.000 26.83618 325 LEU C C 1
ATOM 12630 O O . LEU C 1 304 ? 52.93565 31.03678 46.87429 1.000 29.43346 325 LEU C O 1
ATOM 12646 N N . ALA C 1 305 ? 50.73313 30.61832 46.73685 1.000 24.31247 326 ALA C N 1
ATOM 12647 C CA . ALA C 1 305 ? 50.37307 31.82371 47.48774 1.000 24.58813 326 ALA C CA 1
ATOM 12648 C C . ALA C 1 305 ? 50.90321 31.79811 48.91769 1.000 28.96803 326 ALA C C 1
ATOM 12649 O O . ALA C 1 305 ? 50.99518 32.85725 49.54524 1.000 32.28736 326 ALA C O 1
ATOM 12656 N N . GLY C 1 306 ? 51.26681 30.63013 49.44481 1.000 25.50237 327 GLY C N 1
ATOM 12657 C CA . GLY C 1 306 ? 51.78780 30.49603 50.79409 1.000 29.33916 327 GLY C CA 1
ATOM 12658 C C . GLY C 1 306 ? 53.29453 30.62129 50.89919 1.000 36.06882 327 GLY C C 1
ATOM 12659 O O . GLY C 1 306 ? 53.86466 30.30618 51.95696 1.000 31.28743 327 GLY C O 1
ATOM 12663 N N . GLY C 1 307 ? 53.95550 31.06524 49.82263 1.000 37.75867 328 GLY C N 1
ATOM 12664 C CA . GLY C 1 307 ? 55.39796 31.19930 49.83853 1.000 46.09563 328 GLY C CA 1
ATOM 12665 C C . GLY C 1 307 ? 55.86871 32.43676 50.58324 1.000 39.91061 328 GLY C C 1
ATOM 12666 O O . GLY C 1 307 ? 55.14120 33.42279 50.74023 1.000 39.32168 328 GLY C O 1
ATOM 12670 N N . ALA C 1 308 ? 57.11259 32.37161 51.04198 1.000 47.54105 329 ALA C N 1
ATOM 12671 C CA . ALA C 1 308 ? 57.70762 33.45627 51.81924 1.000 48.88355 329 ALA C CA 1
ATOM 12672 C C . ALA C 1 308 ? 58.01569 34.67664 50.95352 1.000 51.42873 329 ALA C C 1
ATOM 12673 O O . ALA C 1 308 ? 58.15012 34.56935 49.73295 1.000 59.99272 329 ALA C O 1
ATOM 12680 N N . ASP D 1 30 ? 52.69468 -39.79349 42.76486 1.000 54.75434 51 ASP D N 1
ATOM 12681 C CA . ASP D 1 30 ? 53.57800 -38.67270 43.07567 1.000 58.28688 51 ASP D CA 1
ATOM 12682 C C . ASP D 1 30 ? 53.16380 -37.42069 42.30300 1.000 44.43239 51 ASP D C 1
ATOM 12683 O O . ASP D 1 30 ? 53.36609 -37.34251 41.08741 1.000 40.73475 51 ASP D O 1
ATOM 12692 N N . VAL D 1 31 ? 52.59404 -36.44120 43.01478 1.000 40.06972 52 VAL D N 1
ATOM 12693 C CA . VAL D 1 31 ? 52.12199 -35.21819 42.37042 1.000 47.73210 52 VAL D CA 1
ATOM 12694 C C . VAL D 1 31 ? 53.13932 -34.09085 42.43755 1.000 42.48641 52 VAL D C 1
ATOM 12695 O O . VAL D 1 31 ? 52.90255 -33.02846 41.83587 1.000 37.05961 52 VAL D O 1
ATOM 12708 N N . GLY D 1 32 ? 54.24702 -34.27591 43.15131 1.000 30.70949 53 GLY D N 1
ATOM 12709 C CA . GLY D 1 32 ? 55.31466 -33.29684 43.18958 1.000 26.35365 53 GLY D CA 1
ATOM 12710 C C . GLY D 1 32 ? 55.25440 -32.45912 44.46022 1.000 27.42522 53 GLY D C 1
ATOM 12711 O O . GLY D 1 32 ? 54.31466 -32.53467 45.25942 1.000 34.96570 53 GLY D O 1
ATOM 12715 N N . VAL D 1 33 ? 56.28862 -31.64562 44.63510 1.000 26.67209 54 VAL D N 1
ATOM 12716 C CA . VAL D 1 33 ? 56.43127 -30.79916 45.81076 1.000 22.38436 54 VAL D CA 1
ATOM 12717 C C . VAL D 1 33 ? 55.76089 -29.46130 45.53928 1.000 21.38454 54 VAL D C 1
ATOM 12718 O O . VAL D 1 33 ? 56.04825 -28.81047 44.52185 1.000 21.53152 54 VAL D O 1
ATOM 12731 N N . LEU D 1 34 ? 54.86316 -29.05763 46.43471 1.000 22.75098 55 LEU D N 1
ATOM 12732 C CA . LEU D 1 34 ? 54.25006 -27.72704 46.36858 1.000 20.07238 55 LEU D CA 1
ATOM 12733 C C . LEU D 1 34 ? 55.32832 -26.67861 46.60638 1.000 23.32799 55 LEU D C 1
ATOM 12734 O O . LEU D 1 34 ? 55.96621 -26.65189 47.66796 1.000 24.06182 55 LEU D O 1
ATOM 12750 N N . THR D 1 35 ? 55.53918 -25.80782 45.61533 1.000 17.22925 56 THR D N 1
ATOM 12751 C CA . THR D 1 35 ? 56.67307 -24.91112 45.57255 1.000 18.26849 56 THR D CA 1
ATOM 12752 C C . THR D 1 35 ? 56.21196 -23.52010 45.18116 1.000 19.05618 56 THR D C 1
ATOM 12753 O O . THR D 1 35 ? 55.26564 -23.36512 44.39833 1.000 19.93561 56 THR D O 1
ATOM 12764 N N . LEU D 1 36 ? 56.91322 -22.51564 45.69881 1.000 19.59772 57 LEU D N 1
ATOM 12765 C CA . LEU D 1 36 ? 56.59373 -21.12469 45.40462 1.000 19.43719 57 LEU D CA 1
ATOM 12766 C C . LEU D 1 36 ? 57.13679 -20.73105 44.03227 1.000 24.64405 57 LEU D C 1
ATOM 12767 O O . LEU D 1 36 ? 58.33070 -20.90869 43.75224 1.000 24.11410 57 LEU D O 1
ATOM 12783 N N . ASP D 1 37 ? 56.25867 -20.20122 43.17474 1.000 18.66626 58 ASP D N 1
ATOM 12784 C CA . ASP D 1 37 ? 56.69488 -19.59174 41.92960 1.000 18.27310 58 ASP D CA 1
ATOM 12785 C C . ASP D 1 37 ? 56.97898 -18.10134 42.10829 1.000 22.37788 58 ASP D C 1
ATOM 12786 O O . ASP D 1 37 ? 57.99683 -17.59142 41.63680 1.000 23.78705 58 ASP D O 1
ATOM 12795 N N . ALA D 1 38 ? 56.07214 -17.38805 42.78111 1.000 19.34734 59 ALA D N 1
ATOM 12796 C CA . ALA D 1 38 ? 56.23158 -15.95479 42.99917 1.000 18.76259 59 ALA D CA 1
ATOM 12797 C C . ALA D 1 38 ? 55.50775 -15.60326 44.29114 1.000 19.75830 59 ALA D C 1
ATOM 12798 O O . ALA D 1 38 ? 54.32939 -15.98211 44.44964 1.000 19.21127 59 ALA D O 1
ATOM 12805 N N . PRO D 1 39 ? 56.15335 -14.89498 45.22445 1.000 19.24625 60 PRO D N 1
ATOM 12806 C CA . PRO D 1 39 ? 55.43266 -14.47741 46.42418 1.000 20.52011 60 PRO D CA 1
ATOM 12807 C C . PRO D 1 39 ? 54.37832 -13.43515 46.11126 1.000 17.97068 60 PRO D C 1
ATOM 12808 O O . PRO D 1 39 ? 54.47619 -12.68389 45.13479 1.000 20.99188 60 PRO D O 1
ATOM 12819 N N . ALA D 1 40 ? 53.36108 -13.38762 46.97979 1.000 18.37318 61 ALA D N 1
ATOM 12820 C CA . ALA D 1 40 ? 52.28906 -12.42779 46.82348 1.000 20.05098 61 ALA D CA 1
ATOM 12821 C C . ALA D 1 40 ? 52.81736 -11.00689 46.70711 1.000 19.08141 61 ALA D C 1
ATOM 12822 O O . ALA D 1 40 ? 52.23154 -10.18057 46.00070 1.000 19.94490 61 ALA D O 1
ATOM 12829 N N . ALA D 1 41 ? 53.91952 -10.69605 47.40385 1.000 18.90253 62 ALA D N 1
ATOM 12830 C CA . ALA D 1 41 ? 54.46422 -9.34870 47.39208 1.000 25.03131 62 ALA D CA 1
ATOM 12831 C C . ALA D 1 41 ? 55.19150 -9.00001 46.10532 1.000 23.37030 62 ALA D C 1
ATOM 12832 O O . ALA D 1 41 ? 55.51749 -7.82249 45.89247 1.000 29.03507 62 ALA D O 1
ATOM 12839 N N . SER D 1 42 ? 55.47127 -9.97106 45.24719 1.000 21.39263 63 SER D N 1
ATOM 12840 C CA . SER D 1 42 ? 56.13156 -9.63566 43.98336 1.000 22.40557 63 SER D CA 1
ATOM 12841 C C . SER D 1 42 ? 55.17933 -8.84194 43.09029 1.000 22.13853 63 SER D C 1
ATOM 12842 O O . SER D 1 42 ? 53.95622 -9.02762 43.11589 1.000 20.11191 63 SER D O 1
ATOM 12850 N N . ALA D 1 43 ? 55.75554 -7.93470 42.30682 1.000 18.08356 64 ALA D N 1
ATOM 12851 C CA . ALA D 1 43 ? 54.99686 -7.03850 41.44565 1.000 22.29587 64 ALA D CA 1
ATOM 12852 C C . ALA D 1 43 ? 55.22717 -7.46404 39.99774 1.000 18.24635 64 ALA D C 1
ATOM 12853 O O . ALA D 1 43 ? 54.81895 -8.56901 39.61723 1.000 20.34078 64 ALA D O 1
ATOM 12860 N N . LEU D 1 44 ? 55.89177 -6.64093 39.21238 1.000 16.43767 65 LEU D N 1
ATOM 12861 C CA . LEU D 1 44 ? 56.12007 -6.98514 37.80291 1.000 17.64236 65 LEU D CA 1
ATOM 12862 C C . LEU D 1 44 ? 56.93726 -8.27545 37.73898 1.000 17.45964 65 LEU D C 1
ATOM 12863 O O . LEU D 1 44 ? 57.98850 -8.36814 38.38057 1.000 18.80595 65 LEU D O 1
ATOM 12879 N N . PRO D 1 45 ? 56.47897 -9.29485 37.01508 1.000 17.85350 66 PRO D N 1
ATOM 12880 C CA . PRO D 1 45 ? 57.23196 -10.55106 36.96877 1.000 20.25018 66 PRO D CA 1
ATOM 12881 C C . PRO D 1 45 ? 58.53887 -10.37834 36.20874 1.000 16.38138 66 PRO D C 1
ATOM 12882 O O . PRO D 1 45 ? 58.69133 -9.51717 35.34272 1.000 19.74389 66 PRO D O 1
ATOM 12893 N N . HIS D 1 46 ? 59.48731 -11.24919 36.53760 1.000 18.90257 67 HIS D N 1
ATOM 12894 C CA . HIS D 1 46 ? 60.76312 -11.24711 35.84126 1.000 20.09979 67 HIS D CA 1
ATOM 12895 C C . HIS D 1 46 ? 60.57033 -11.57005 34.36375 1.000 17.26197 67 HIS D C 1
ATOM 12896 O O . HIS D 1 46 ? 59.61215 -12.24539 33.96127 1.000 17.77052 67 HIS D O 1
ATOM 12910 N N . ARG D 1 47 ? 61.51037 -11.08793 33.55194 1.000 16.56498 68 ARG D N 1
ATOM 12911 C CA . ARG D 1 47 ? 61.51311 -11.30013 32.09437 1.000 16.80317 68 ARG D CA 1
ATOM 12912 C C . ARG D 1 47 ? 60.24957 -10.77505 31.43775 1.000 17.76775 68 ARG D C 1
ATOM 12913 O O . ARG D 1 47 ? 59.82612 -11.25840 30.37421 1.000 17.25108 68 ARG D O 1
ATOM 12934 N N . PHE D 1 48 ? 59.63635 -9.74568 32.01696 1.000 16.45437 69 PHE D N 1
ATOM 12935 C CA . PHE D 1 48 ? 58.52992 -9.09876 31.33195 1.000 15.32831 69 PHE D CA 1
ATOM 12936 C C . PHE D 1 48 ? 59.05170 -8.31620 30.14128 1.000 15.13051 69 PHE D C 1
ATOM 12937 O O . PHE D 1 48 ? 59.97344 -7.50199 30.27279 1.000 17.25407 69 PHE D O 1
ATOM 12954 N N . ARG D 1 49 ? 58.44496 -8.53657 28.97383 1.000 14.92377 70 ARG D N 1
ATOM 12955 C CA . ARG D 1 49 ? 58.73068 -7.69469 27.81461 1.000 13.38315 70 ARG D CA 1
ATOM 12956 C C . ARG D 1 49 ? 57.56234 -7.71720 26.84868 1.000 15.60774 70 ARG D C 1
ATOM 12957 O O . ARG D 1 49 ? 56.84305 -8.71500 26.75094 1.000 15.75817 70 ARG D O 1
ATOM 12978 N N . THR D 1 50 ? 57.39879 -6.62368 26.12442 1.000 17.09445 71 THR D N 1
ATOM 12979 C CA . THR D 1 50 ? 56.47778 -6.58851 24.99658 1.000 16.34672 71 THR D CA 1
ATOM 12980 C C . THR D 1 50 ? 57.27112 -6.45518 23.69674 1.000 14.44757 71 THR D C 1
ATOM 12981 O O . THR D 1 50 ? 58.47437 -6.13430 23.67836 1.000 15.76832 71 THR D O 1
ATOM 12992 N N . CYS D 1 51 ? 56.55927 -6.65760 22.57813 1.000 15.77978 72 CYS D N 1
ATOM 12993 C CA . CYS D 1 51 ? 57.19393 -6.48470 21.28291 1.000 15.19726 72 CYS D CA 1
ATOM 12994 C C . CYS D 1 51 ? 57.55671 -5.04044 20.97020 1.000 17.35600 72 CYS D C 1
ATOM 12995 O O . CYS D 1 51 ? 58.13498 -4.79301 19.90670 1.000 17.59613 72 CYS D O 1
ATOM 13003 N N . PHE D 1 52 ? 57.25165 -4.09040 21.87070 1.000 15.46395 73 PHE D N 1
ATOM 13004 C CA . PHE D 1 52 ? 57.67263 -2.71506 21.71075 1.000 14.38682 73 PHE D CA 1
ATOM 13005 C C . PHE D 1 52 ? 58.92155 -2.39898 22.52255 1.000 14.45785 73 PHE D C 1
ATOM 13006 O O . PHE D 1 52 ? 59.41467 -1.26303 22.45410 1.000 18.44445 73 PHE D O 1
ATOM 13023 N N . PHE D 1 53 ? 59.44385 -3.36652 23.27940 1.000 15.26640 74 PHE D N 1
ATOM 13024 C CA . PHE D 1 53 ? 60.57130 -3.10572 24.16869 1.000 17.33271 74 PHE D CA 1
ATOM 13025 C C . PHE D 1 53 ? 61.83676 -2.89445 23.35919 1.000 21.22319 74 PHE D C 1
ATOM 13026 O O . PHE D 1 53 ? 61.93578 -3.31445 22.19560 1.000 19.53065 74 PHE D O 1
ATOM 13043 N N . PRO D 1 54 ? 62.82058 -2.23095 23.95102 1.000 20.55944 75 PRO D N 1
ATOM 13044 C CA . PRO D 1 54 ? 64.10252 -2.06250 23.24750 1.000 24.22431 75 PRO D CA 1
ATOM 13045 C C . PRO D 1 54 ? 64.81868 -3.39841 23.13900 1.000 18.92456 75 PRO D C 1
ATOM 13046 O O . PRO D 1 54 ? 64.57521 -4.33550 23.91661 1.000 21.91127 75 PRO D O 1
ATOM 13057 N N . LEU D 1 55 ? 65.68291 -3.47989 22.13330 1.000 24.74899 76 LEU D N 1
ATOM 13058 C CA . LEU D 1 55 ? 66.53067 -4.64118 21.91413 1.000 22.61511 76 LEU D CA 1
ATOM 13059 C C . LEU D 1 55 ? 67.89895 -4.38564 22.53075 1.000 28.49601 76 LEU D C 1
ATOM 13060 O O . LEU D 1 55 ? 68.53506 -3.37012 22.23472 1.000 32.65292 76 LEU D O 1
ATOM 13076 N N . THR D 1 56 ? 68.34191 -5.29780 23.37799 1.000 27.76381 77 THR D N 1
ATOM 13077 C CA . THR D 1 56 ? 69.67088 -5.21134 23.97721 1.000 37.30448 77 THR D CA 1
ATOM 13078 C C . THR D 1 56 ? 70.62235 -6.04240 23.12233 1.000 40.62879 77 THR D C 1
ATOM 13079 O O . THR D 1 56 ? 70.39974 -7.24421 22.92477 1.000 40.99743 77 THR D O 1
ATOM 13090 N N . ALA D 1 57 ? 71.66577 -5.40244 22.60088 1.000 54.60907 78 ALA D N 1
ATOM 13091 C CA . ALA D 1 57 ? 72.60799 -6.09403 21.73062 1.000 69.31667 78 ALA D CA 1
ATOM 13092 C C . ALA D 1 57 ? 73.48254 -7.04701 22.53452 1.000 63.83015 78 ALA D C 1
ATOM 13093 O O . ALA D 1 57 ? 73.87412 -6.75093 23.66613 1.000 67.61676 78 ALA D O 1
ATOM 13100 N N . SER D 1 58 ? 73.77774 -8.20252 21.94506 1.000 73.56721 79 SER D N 1
ATOM 13101 C CA . SER D 1 58 ? 74.72794 -9.14442 22.52914 1.000 81.07257 79 SER D CA 1
ATOM 13102 C C . SER D 1 58 ? 76.15330 -8.76631 22.13079 1.000 85.53469 7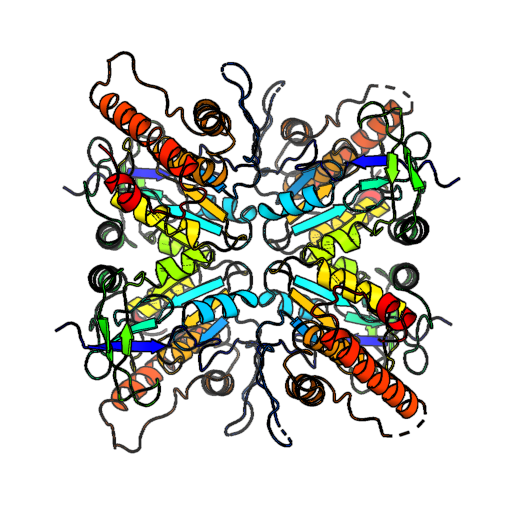9 SER D C 1
ATOM 13103 O O . SER D 1 58 ? 76.40630 -8.38291 20.98660 1.000 81.39760 79 SER D O 1
ATOM 13111 N N . ALA D 1 61 ? 77.82908 -8.91691 18.54302 1.000 83.01089 82 ALA D N 1
ATOM 13112 C CA . ALA D 1 61 ? 76.83815 -9.10157 17.49019 1.000 77.99979 82 ALA D CA 1
ATOM 13113 C C . ALA D 1 61 ? 76.07766 -7.80782 17.22111 1.000 71.86110 82 ALA D C 1
ATOM 13114 O O . ALA D 1 61 ? 75.85871 -7.00248 18.12853 1.000 70.84574 82 ALA D O 1
ATOM 13121 N N . ALA D 1 62 ? 75.67808 -7.61351 15.96710 1.000 70.14559 83 ALA D N 1
ATOM 13122 C CA . ALA D 1 62 ? 74.86483 -6.46266 15.60925 1.000 70.47224 83 ALA D CA 1
ATOM 13123 C C . ALA D 1 62 ? 73.44178 -6.64014 16.13435 1.000 64.84966 83 ALA D C 1
ATOM 13124 O O . ALA D 1 62 ? 73.00677 -7.74434 16.46736 1.000 50.71844 83 ALA D O 1
ATOM 13131 N N . VAL D 1 63 ? 72.72226 -5.53095 16.22081 1.000 59.12268 84 VAL D N 1
ATOM 13132 C CA . VAL D 1 63 ? 71.30899 -5.60163 16.60048 1.000 52.71688 84 VAL D CA 1
ATOM 13133 C C . VAL D 1 63 ? 70.54194 -6.28974 15.47803 1.000 45.43489 84 VAL D C 1
ATOM 13134 O O . VAL D 1 63 ? 70.63804 -5.86007 14.31681 1.000 45.01275 84 VAL D O 1
ATOM 13147 N N . PRO D 1 64 ? 69.78911 -7.35532 15.75426 1.000 37.34071 85 PRO D N 1
ATOM 13148 C CA . PRO D 1 64 ? 69.07942 -8.04816 14.66787 1.000 34.20639 85 PRO D CA 1
ATOM 13149 C C . PRO D 1 64 ? 68.02367 -7.15266 14.03365 1.000 26.64219 85 PRO D C 1
ATOM 13150 O O . PRO D 1 64 ? 67.64463 -6.09902 14.56232 1.000 33.94489 85 PRO D O 1
ATOM 13161 N N . SER D 1 65 ? 67.54020 -7.59124 12.87307 1.000 30.49971 86 SER D N 1
ATOM 13162 C CA . SER D 1 65 ? 66.48130 -6.87820 12.18318 1.000 31.65043 86 SER D CA 1
ATOM 13163 C C . SER D 1 65 ? 65.28871 -6.67588 13.11392 1.000 26.21511 86 SER D C 1
ATOM 13164 O O . SER D 1 65 ? 64.92405 -7.57193 13.87347 1.000 26.88895 86 SER D O 1
ATOM 13172 N N . ARG D 1 66 ? 64.69883 -5.49374 13.03766 1.000 29.51016 87 ARG D N 1
ATOM 13173 C CA . ARG D 1 66 ? 63.46578 -5.18500 13.75531 1.000 25.23079 87 ARG D CA 1
ATOM 13174 C C . ARG D 1 66 ? 62.24050 -5.28518 12.87106 1.000 23.51646 87 ARG D C 1
ATOM 13175 O O . ARG D 1 66 ? 61.12923 -4.99384 13.33918 1.000 23.87216 87 ARG D O 1
ATOM 13196 N N . GLU D 1 67 ? 62.39956 -5.67659 11.60001 1.000 21.99822 88 GLU D N 1
ATOM 13197 C CA . GLU D 1 67 ? 61.28084 -5.64430 10.67220 1.000 23.32628 88 GLU D CA 1
ATOM 13198 C C . GLU D 1 67 ? 60.14440 -6.54274 11.15570 1.000 19.00557 88 GLU D C 1
ATOM 13199 O O . GLU D 1 67 ? 60.33191 -7.74292 11.36868 1.000 22.68800 88 GLU D O 1
ATOM 13211 N N . GLY D 1 68 ? 58.94907 -5.96327 11.25695 1.000 22.55698 89 GLY D N 1
ATOM 13212 C CA . GLY D 1 68 ? 57.75082 -6.70719 11.61571 1.000 22.99709 89 GLY D CA 1
ATOM 13213 C C . GLY D 1 68 ? 57.60626 -7.01109 13.08892 1.000 18.14826 89 GLY D C 1
ATOM 13214 O O . GLY D 1 68 ? 56.63652 -7.68443 13.47098 1.000 18.22582 89 GLY D O 1
ATOM 13218 N N . LEU D 1 69 ? 58.53850 -6.55504 13.92317 1.000 19.08302 90 LEU D N 1
ATOM 13219 C CA . LEU D 1 69 ? 58.54799 -6.93719 15.33437 1.000 18.44532 90 LEU D CA 1
ATOM 13220 C C . LEU D 1 69 ? 57.47948 -6.18623 16.11947 1.000 19.26993 90 LEU D C 1
ATOM 13221 O O . LEU D 1 69 ? 56.71209 -6.80362 16.87953 1.000 18.06143 90 LEU D O 1
ATOM 13237 N N . ASN D 1 70 ? 57.41326 -4.86153 15.93953 1.000 20.30315 91 ASN D N 1
ATOM 13238 C CA . ASN D 1 70 ? 56.54018 -4.02975 16.79181 1.000 20.84863 91 ASN D CA 1
ATOM 13239 C C . ASN D 1 70 ? 55.06350 -4.36082 16.61995 1.000 18.07334 91 ASN D C 1
ATOM 13240 O O . ASN D 1 70 ? 54.27412 -4.16097 17.55517 1.000 17.76649 91 ASN D O 1
ATOM 13251 N N . GLY D 1 71 ? 54.66077 -4.83005 15.42912 1.000 16.70185 92 GLY D N 1
ATOM 13252 C CA . GLY D 1 71 ? 53.25684 -5.07942 15.13244 1.000 19.09382 92 GLY D CA 1
ATOM 13253 C C . GLY D 1 71 ? 52.73921 -6.45547 15.51010 1.000 18.45661 92 GLY D C 1
ATOM 13254 O O . GLY D 1 71 ? 51.61415 -6.80660 15.09795 1.000 18.10070 92 GLY D O 1
ATOM 13258 N N . LEU D 1 72 ? 53.47586 -7.21795 16.31020 1.000 16.11239 93 LEU D N 1
ATOM 13259 C CA . LEU D 1 72 ? 53.13930 -8.60177 16.60215 1.000 13.62251 93 LEU D CA 1
ATOM 13260 C C . LEU D 1 72 ? 52.01859 -8.76472 17.61932 1.000 18.30056 93 LEU D C 1
ATOM 13261 O O . LEU D 1 72 ? 51.48066 -9.87460 17.75061 1.000 17.14299 93 LEU D O 1
ATOM 13277 N N A ARG D 1 73 ? 51.67285 -7.70593 18.34642 0.499 15.30538 94 ARG D N 1
ATOM 13278 N N B ARG D 1 73 ? 51.68226 -7.71757 18.36449 0.501 15.32090 94 ARG D N 1
ATOM 13279 C CA A ARG D 1 73 ? 50.67594 -7.77284 19.41680 0.499 14.48085 94 ARG D CA 1
ATOM 13280 C CA B ARG D 1 73 ? 50.65603 -7.81063 19.40200 0.501 14.45837 94 ARG D CA 1
ATOM 13281 C C A ARG D 1 73 ? 50.95714 -8.95439 20.34629 0.499 16.44921 94 ARG D C 1
ATOM 13282 C C B ARG D 1 73 ? 50.95188 -8.95768 20.36338 0.501 16.47119 94 ARG D C 1
ATOM 13283 O O A ARG D 1 73 ? 50.10145 -9.82188 20.58355 0.499 16.16707 94 ARG D O 1
ATOM 13284 O O B ARG D 1 73 ? 50.09558 -9.81210 20.64274 0.501 16.13328 94 ARG D O 1
ATOM 13325 N N . VAL D 1 74 ? 52.17126 -8.96445 20.90652 1.000 13.63143 95 VAL D N 1
ATOM 13326 C CA . VAL D 1 74 ? 52.60852 -10.04659 21.77479 1.000 14.54751 95 VAL D CA 1
ATOM 13327 C C . VAL D 1 74 ? 53.52448 -9.52144 22.87015 1.000 15.59463 95 VAL D C 1
ATOM 13328 O O . VAL D 1 74 ? 54.29580 -8.55834 22.67418 1.000 14.80714 95 VAL D O 1
ATOM 13341 N N . SER D 1 75 ? 53.42348 -10.16103 24.01880 1.000 15.83625 96 SER D N 1
ATOM 13342 C CA . SER D 1 75 ? 54.30259 -9.92516 25.16124 1.000 13.99018 96 SER D CA 1
ATOM 13343 C C . SER D 1 75 ? 54.51697 -11.24818 25.88794 1.000 16.58628 96 SER D C 1
ATOM 13344 O O . SER D 1 75 ? 53.87056 -12.25917 25.59853 1.000 14.97169 96 SER D O 1
ATOM 13352 N N . GLY D 1 76 ? 55.43395 -11.24304 26.85630 1.000 13.61128 97 GLY D N 1
ATOM 13353 C CA . GLY D 1 76 ? 55.71987 -12.43984 27.61902 1.000 14.12452 97 GLY D CA 1
ATOM 13354 C C . GLY D 1 76 ? 56.26446 -12.10487 28.99149 1.000 14.47619 97 GLY D C 1
ATOM 13355 O O . GLY D 1 76 ? 56.72289 -10.99238 29.22329 1.000 15.38662 97 GLY D O 1
ATOM 13359 N N . SER D 1 77 ? 56.22813 -13.09153 29.89112 1.000 13.59245 98 SER D N 1
ATOM 13360 C CA . SER D 1 77 ? 56.82957 -12.93487 31.21174 1.000 15.08729 98 SER D CA 1
ATOM 13361 C C . SER D 1 77 ? 56.98798 -14.28707 31.89598 1.000 16.68261 98 SER D C 1
ATOM 13362 O O . SER D 1 77 ? 56.50219 -15.31337 31.42413 1.000 16.86714 98 SER D O 1
ATOM 13370 N N . SER D 1 78 ? 57.66259 -14.25345 33.04178 1.000 15.40634 99 SER D N 1
ATOM 13371 C CA . SER D 1 78 ? 57.63957 -15.34796 33.98387 1.000 15.71792 99 SER D CA 1
ATOM 13372 C C . SER D 1 78 ? 56.29671 -15.38592 34.70771 1.000 14.95839 99 SER D C 1
ATOM 13373 O O . SER D 1 78 ? 55.39937 -14.56549 34.46111 1.000 16.98733 99 SER D O 1
ATOM 13381 N N . GLN D 1 79 ? 56.14913 -16.37545 35.59576 1.000 16.72597 100 GLN D N 1
ATOM 13382 C CA . GLN D 1 79 ? 54.93578 -16.49309 36.38183 1.000 15.45785 100 GLN D CA 1
ATOM 13383 C C . GLN D 1 79 ? 54.78566 -15.29590 37.31752 1.000 18.55042 100 GLN D C 1
ATOM 13384 O O . GLN D 1 79 ? 55.69906 -14.96198 38.07443 1.000 20.36256 100 GLN D O 1
ATOM 13398 N N . PHE D 1 80 ? 53.61921 -14.68296 37.27457 1.000 17.53495 101 PHE D N 1
ATOM 13399 C CA . PHE D 1 80 ? 53.27298 -13.53164 38.09645 1.000 16.70430 101 PHE D CA 1
ATOM 13400 C C . PHE D 1 80 ? 52.47974 -13.95152 39.32382 1.000 16.94265 101 PHE D C 1
ATOM 13401 O O . PHE D 1 80 ? 51.83815 -14.99779 39.35122 1.000 16.16560 101 PHE D O 1
ATOM 13418 N N . SER D 1 81 ? 52.57844 -13.12475 40.36347 1.000 16.08902 102 SER D N 1
ATOM 13419 C CA . SER D 1 81 ? 51.64791 -13.14455 41.48776 1.000 15.37159 102 SER D CA 1
ATOM 13420 C C . SER D 1 81 ? 50.31221 -12.55005 41.04526 1.000 15.01533 102 SER D C 1
ATOM 13421 O O . SER D 1 81 ? 50.18582 -11.99881 39.95643 1.000 16.17518 102 SER D O 1
ATOM 13429 N N . LEU D 1 82 ? 49.30440 -12.61790 41.92594 1.000 16.52765 103 LEU D N 1
ATOM 13430 C CA . LEU D 1 82 ? 48.05013 -11.93579 41.60729 1.000 16.36300 103 LEU D CA 1
ATOM 13431 C C . LEU D 1 82 ? 48.27261 -10.43571 41.44842 1.000 15.78912 103 LEU D C 1
ATOM 13432 O O . LEU D 1 82 ? 47.75192 -9.80534 40.51133 1.000 16.47704 103 LEU D O 1
ATOM 13448 N N . ALA D 1 83 ? 49.06871 -9.83579 42.34757 1.000 17.99240 104 ALA D N 1
ATOM 13449 C CA . ALA D 1 83 ? 49.36935 -8.41684 42.21835 1.000 19.00122 104 ALA D CA 1
ATOM 13450 C C . ALA D 1 83 ? 50.12697 -8.11478 40.93252 1.000 17.27450 104 ALA D C 1
ATOM 13451 O O . ALA D 1 83 ? 49.89672 -7.07943 40.28408 1.000 17.71525 104 ALA D O 1
ATOM 13458 N N . GLY D 1 84 ? 51.03300 -9.00122 40.54069 1.000 18.29790 105 GLY D N 1
ATOM 13459 C CA . GLY D 1 84 ? 51.74984 -8.82104 39.29063 1.000 16.02555 105 GLY D CA 1
ATOM 13460 C C . GLY D 1 84 ? 50.84217 -8.81840 38.07881 1.000 15.24126 105 GLY D C 1
ATOM 13461 O O . GLY D 1 84 ? 51.05802 -8.05769 37.12012 1.000 17.13374 105 GLY D O 1
ATOM 13465 N N . LEU D 1 85 ? 49.81054 -9.69101 38.08375 1.000 14.09002 106 LEU D N 1
ATOM 13466 C CA . LEU D 1 85 ? 48.86543 -9.70359 36.97896 1.000 15.85172 106 LEU D CA 1
ATOM 13467 C C . LEU D 1 85 ? 48.06511 -8.40319 36.91722 1.000 15.12317 106 LEU D C 1
ATOM 13468 O O . LEU D 1 85 ? 47.85504 -7.83087 35.83632 1.000 15.50405 106 LEU D O 1
ATOM 13484 N N . ALA D 1 86 ? 47.59765 -7.92142 38.07137 1.000 18.10310 107 ALA D N 1
ATOM 13485 C CA . ALA D 1 86 ? 46.86585 -6.65927 38.10002 1.000 17.09829 107 ALA D CA 1
ATOM 13486 C C . ALA D 1 86 ? 47.73895 -5.50127 37.63082 1.000 16.27552 107 ALA D C 1
ATOM 13487 O O . ALA D 1 86 ? 47.26423 -4.60520 36.93281 1.000 16.75316 107 ALA D O 1
ATOM 13494 N N . LEU D 1 87 ? 49.02953 -5.51021 37.99664 1.000 17.28286 108 LEU D N 1
ATOM 13495 C CA . LEU D 1 87 ? 49.92140 -4.45478 37.52318 1.000 16.13453 108 LEU D CA 1
ATOM 13496 C C . LEU D 1 87 ? 50.06984 -4.51327 36.00823 1.000 14.88935 108 LEU D C 1
ATOM 13497 O O . LEU D 1 87 ? 49.93816 -3.50360 35.32120 1.000 14.98353 108 LEU D O 1
ATOM 13513 N N . MET D 1 88 ? 50.38319 -5.70042 35.46954 1.000 14.66650 109 MET D N 1
ATOM 13514 C CA . MET D 1 88 ? 50.48825 -5.83502 34.01645 1.000 14.90416 109 MET D CA 1
ATOM 13515 C C . MET D 1 88 ? 49.21827 -5.38979 33.30811 1.000 15.24811 109 MET D C 1
ATOM 13516 O O . MET D 1 88 ? 49.27314 -4.83452 32.20645 1.000 15.50398 109 MET D O 1
ATOM 13530 N N . ARG D 1 89 ? 48.06013 -5.64912 33.91571 1.000 16.89056 110 ARG D N 1
ATOM 13531 C CA . ARG D 1 89 ? 46.80300 -5.29777 33.26461 1.000 15.64397 110 ARG D CA 1
ATOM 13532 C C . ARG D 1 89 ? 46.71014 -3.79825 33.01704 1.000 15.02534 110 ARG D C 1
ATOM 13533 O O . ARG D 1 89 ? 46.07466 -3.36666 32.05138 1.000 16.65890 110 ARG D O 1
ATOM 13554 N N . GLU D 1 90 ? 47.35211 -2.98193 33.88481 1.000 15.56672 111 GLU D N 1
ATOM 13555 C CA . GLU D 1 90 ? 47.33870 -1.54391 33.68640 1.000 15.04849 111 GLU D CA 1
ATOM 13556 C C . GLU D 1 90 ? 47.84171 -1.14383 32.30340 1.000 15.48091 111 GLU D C 1
ATOM 13557 O O . GLU D 1 90 ? 47.42886 -0.11462 31.79000 1.000 15.75980 111 GLU D O 1
ATOM 13569 N N . GLN D 1 91 ? 48.76211 -1.92122 31.71089 1.000 17.14298 112 GLN D N 1
ATOM 13570 C CA . GLN D 1 91 ? 49.30548 -1.60740 30.41070 1.000 15.30248 112 GLN D CA 1
ATOM 13571 C C . GLN D 1 91 ? 48.89878 -2.58943 29.31484 1.000 15.12601 112 GLN D C 1
ATOM 13572 O O . GLN D 1 91 ? 49.38371 -2.46445 28.18328 1.000 16.23329 112 GLN D O 1
ATOM 13586 N N . PHE D 1 92 ? 47.97930 -3.55501 29.61775 1.000 16.62939 113 PHE D N 1
ATOM 13587 C CA . PHE D 1 92 ? 47.48787 -4.44815 28.57072 1.000 15.51143 113 PHE D CA 1
ATOM 13588 C C . PHE D 1 92 ? 46.47839 -3.71278 27.68627 1.000 17.84314 113 PHE D C 1
ATOM 13589 O O . PHE D 1 92 ? 45.59690 -3.00659 28.19381 1.000 18.24522 113 PHE D O 1
ATOM 13606 N N . PRO D 1 93 ? 46.50937 -3.92533 26.37167 1.000 15.12580 114 PRO D N 1
ATOM 13607 C CA . PRO D 1 93 ? 45.48737 -3.37031 25.51739 1.000 13.33747 114 PRO D CA 1
ATOM 13608 C C . PRO D 1 93 ? 44.15820 -4.05889 25.75905 1.000 17.03345 114 PRO D C 1
ATOM 13609 O O . PRO D 1 93 ? 44.08158 -5.08342 26.45972 1.000 17.21057 114 PRO D O 1
ATOM 13620 N N . PRO D 1 94 ? 43.07725 -3.51316 25.22320 1.000 17.93682 115 PRO D N 1
ATOM 13621 C CA . PRO D 1 94 ? 41.80612 -4.23231 25.27090 1.000 19.73143 115 PRO D CA 1
ATOM 13622 C C . PRO D 1 94 ? 41.95359 -5.57101 24.53347 1.000 17.36590 115 PRO D C 1
ATOM 13623 O O . PRO D 1 94 ? 42.77034 -5.71996 23.61615 1.000 29.09475 115 PRO D O 1
ATOM 13634 N N . ARG D 1 95 ? 41.20838 -6.53467 24.98507 1.000 19.70875 116 ARG D N 1
ATOM 13635 C CA . ARG D 1 95 ? 41.13574 -7.83333 24.37371 1.000 15.59239 116 ARG D CA 1
ATOM 13636 C C . ARG D 1 95 ? 42.47908 -8.55059 24.43975 1.000 19.51264 116 ARG D C 1
ATOM 13637 O O . ARG D 1 95 ? 42.95574 -9.13155 23.47334 1.000 23.45920 116 ARG D O 1
ATOM 13658 N N . ALA D 1 96 ? 43.04825 -8.56830 25.61390 1.000 16.11856 117 ALA D N 1
ATOM 13659 C CA . ALA D 1 96 ? 44.30401 -9.26845 25.86002 1.000 17.15588 117 ALA D CA 1
ATOM 13660 C C . ALA D 1 96 ? 44.01511 -10.65989 26.38686 1.000 16.78249 117 ALA D C 1
ATOM 13661 O O . ALA D 1 96 ? 43.04003 -10.87831 27.10737 1.000 18.09811 117 ALA D O 1
ATOM 13668 N N . VAL D 1 97 ? 44.92152 -11.60482 26.07421 1.000 14.58348 118 VAL D N 1
ATOM 13669 C CA . VAL D 1 97 ? 44.76663 -12.99387 26.46946 1.000 14.97663 118 VAL D CA 1
ATOM 13670 C C . VAL D 1 97 ? 46.02445 -13.41454 27.20721 1.000 13.30269 118 VAL D C 1
ATOM 13671 O O . VAL D 1 97 ? 47.13927 -13.24669 26.67936 1.000 16.71084 118 VAL D O 1
ATOM 13684 N N . ILE D 1 98 ? 45.84826 -13.98495 28.38543 1.000 15.07334 119 ILE D N 1
ATOM 13685 C CA . ILE D 1 98 ? 46.93320 -14.66138 29.09169 1.000 15.27893 119 ILE D CA 1
ATOM 13686 C C . ILE D 1 98 ? 47.04361 -16.06811 28.51366 1.000 15.02923 119 ILE D C 1
ATOM 13687 O O . ILE D 1 98 ? 46.10616 -16.86042 28.64482 1.000 14.89199 119 ILE D O 1
ATOM 13703 N N . VAL D 1 99 ? 48.17316 -16.38012 27.88131 1.000 14.21640 120 VAL D N 1
ATOM 13704 C CA . VAL D 1 99 ? 48.40394 -17.72305 27.33943 1.000 12.23345 120 VAL D CA 1
ATOM 13705 C C . VAL D 1 99 ? 49.38067 -18.44034 28.27072 1.000 13.59619 120 VAL D C 1
ATOM 13706 O O . VAL D 1 99 ? 50.59392 -18.17032 28.27430 1.000 15.05270 120 VAL D O 1
ATOM 13719 N N . ASP D 1 100 ? 48.82636 -19.34431 29.06758 1.000 13.51710 121 ASP D N 1
ATOM 13720 C CA . ASP D 1 100 ? 49.54970 -20.11020 30.07595 1.000 15.32464 121 ASP D CA 1
ATOM 13721 C C . ASP D 1 100 ? 50.10293 -21.36415 29.41265 1.000 15.38962 121 ASP D C 1
ATOM 13722 O O . ASP D 1 100 ? 49.33623 -22.23011 28.98775 1.000 14.80653 121 ASP D O 1
ATOM 13731 N N . LEU D 1 101 ? 51.42347 -21.46080 29.34288 1.000 13.82113 122 LEU D N 1
ATOM 13732 C CA . LEU D 1 101 ? 52.11915 -22.55325 28.63846 1.000 13.79553 122 LEU D CA 1
ATOM 13733 C C . LEU D 1 101 ? 52.51668 -23.69751 29.56620 1.000 16.43212 122 LEU D C 1
ATOM 13734 O O . LEU D 1 101 ? 53.24693 -24.60675 29.13685 1.000 16.84314 122 LEU D O 1
ATOM 13750 N N . ARG D 1 102 ? 52.08090 -23.68053 30.82455 1.000 15.94109 123 ARG D N 1
ATOM 13751 C CA . ARG D 1 102 ? 52.63095 -24.58407 31.83948 1.000 16.22300 123 ARG D CA 1
ATOM 13752 C C . ARG D 1 102 ? 51.87381 -25.91252 31.85819 1.000 16.37497 123 ARG D C 1
ATOM 13753 O O . ARG D 1 102 ? 50.68626 -25.97346 32.19176 1.000 16.86629 123 ARG D O 1
ATOM 13774 N N . ARG D 1 103 ? 52.57098 -26.99539 31.50119 1.000 17.23308 124 ARG D N 1
ATOM 13775 C CA . ARG D 1 103 ? 51.96894 -28.32485 31.65999 1.000 17.93310 124 ARG D CA 1
ATOM 13776 C C . ARG D 1 103 ? 51.87616 -28.72383 33.12683 1.000 17.28037 124 ARG D C 1
ATOM 13777 O O . ARG D 1 103 ? 50.97495 -29.47407 33.51878 1.000 18.41847 124 ARG D O 1
ATOM 13798 N N . GLU D 1 104 ? 52.78115 -28.22567 33.96150 1.000 18.00762 125 GLU D N 1
ATOM 13799 C CA . GLU D 1 104 ? 52.74572 -28.53380 35.37813 1.000 16.98333 125 GLU D CA 1
ATOM 13800 C C . GLU D 1 104 ? 51.52308 -27.89939 36.02460 1.000 20.05704 125 GLU D C 1
ATOM 13801 O O . GLU D 1 104 ? 51.03883 -26.85451 35.58214 1.000 17.79255 125 GLU D O 1
ATOM 13813 N N . SER D 1 105 ? 51.00479 -28.56998 37.04696 1.000 18.03374 126 SER D N 1
ATOM 13814 C CA . SER D 1 105 ? 49.89913 -28.02293 37.83794 1.000 19.25373 126 SER D CA 1
ATOM 13815 C C . SER D 1 105 ? 50.35531 -26.81023 38.61899 1.000 19.40821 126 SER D C 1
ATOM 13816 O O . SER D 1 105 ? 51.43213 -26.81608 39.21252 1.000 18.11110 126 SER D O 1
ATOM 13824 N N . HIS D 1 106 ? 49.52265 -25.76497 38.63165 1.000 17.48301 127 HIS D N 1
ATOM 13825 C CA . HIS D 1 106 ? 49.89081 -24.53562 39.32695 1.000 16.03317 127 HIS D CA 1
ATOM 13826 C C . HIS D 1 106 ? 48.64386 -23.70461 39.55520 1.000 18.81011 127 HIS D C 1
ATOM 13827 O O . HIS D 1 106 ? 47.55151 -24.00887 39.04807 1.000 18.15317 127 HIS D O 1
ATOM 13841 N N . GLY D 1 107 ? 48.82549 -22.64734 40.34135 1.000 17.09303 128 GLY D N 1
ATOM 13842 C CA . GLY D 1 107 ? 47.74271 -21.69113 40.58028 1.000 18.75576 128 GLY D CA 1
ATOM 13843 C C . GLY D 1 107 ? 48.17738 -20.68581 41.63176 1.000 17.27457 128 GLY D C 1
ATOM 13844 O O . GLY D 1 107 ? 49.35774 -20.31684 41.71662 1.000 17.40700 128 GLY D O 1
ATOM 13848 N N . PHE D 1 108 ? 47.20384 -20.27099 42.44028 1.000 16.52471 129 PHE D N 1
ATOM 13849 C CA . PHE D 1 108 ? 47.43050 -19.21689 43.42211 1.000 19.22030 129 PHE D CA 1
ATOM 13850 C C . PHE D 1 108 ? 46.90864 -19.63823 44.78289 1.000 19.27845 129 PHE D C 1
ATOM 13851 O O . PHE D 1 108 ? 45.83961 -20.21493 44.88093 1.000 21.47163 129 PHE D O 1
ATOM 13868 N N . LEU D 1 109 ? 47.70442 -19.35914 45.80284 1.000 17.12141 130 LEU D N 1
ATOM 13869 C CA . LEU D 1 109 ? 47.33122 -19.53219 47.20919 1.000 18.57912 130 LEU D CA 1
ATOM 13870 C C . LEU D 1 109 ? 47.43185 -18.14515 47.80840 1.000 18.00686 130 LEU D C 1
ATOM 13871 O O . LEU D 1 109 ? 48.54122 -17.62569 48.00301 1.000 18.52443 130 LEU D O 1
ATOM 13887 N N . GLY D 1 110 ? 46.28256 -17.51702 48.04450 1.000 18.70180 131 GLY D N 1
ATOM 13888 C CA . GLY D 1 110 ? 46.29015 -16.07528 48.21373 1.000 19.78243 131 GLY D CA 1
ATOM 13889 C C . GLY D 1 110 ? 46.86178 -15.43735 46.95994 1.000 19.17006 131 GLY D C 1
ATOM 13890 O O . GLY D 1 110 ? 46.57452 -15.86918 45.83021 1.000 19.32832 131 GLY D O 1
ATOM 13894 N N . GLY D 1 111 ? 47.70675 -14.42815 47.15144 1.000 20.16280 132 GLY D N 1
ATOM 13895 C CA . GLY D 1 111 ? 48.37135 -13.80959 46.01732 1.000 17.68857 132 GLY D CA 1
ATOM 13896 C C . GLY D 1 111 ? 49.58317 -14.56948 45.52442 1.000 18.32276 132 GLY D C 1
ATOM 13897 O O . GLY D 1 111 ? 50.10792 -14.26004 44.44710 1.000 18.06863 132 GLY D O 1
ATOM 13901 N N . ASN D 1 112 ? 50.03458 -15.56365 46.29249 1.000 17.59285 133 ASN D N 1
ATOM 13902 C CA . ASN D 1 112 ? 51.21686 -16.34323 45.93451 1.000 17.18700 133 ASN D CA 1
ATOM 13903 C C . ASN D 1 112 ? 50.94867 -17.24606 44.74251 1.000 15.86539 133 ASN D C 1
ATOM 13904 O O . ASN D 1 112 ? 49.98013 -18.01684 44.74185 1.000 18.35989 133 ASN D O 1
ATOM 13915 N N . ALA D 1 113 ? 51.82936 -17.19606 43.75037 1.000 17.91723 134 ALA D N 1
ATOM 13916 C CA . ALA D 1 113 ? 51.79872 -18.17760 42.66471 1.000 18.03092 134 ALA D CA 1
ATOM 13917 C C . ALA D 1 113 ? 52.55947 -19.41308 43.13582 1.000 19.04151 134 ALA D C 1
ATOM 13918 O O . ALA D 1 113 ? 53.71609 -19.29250 43.57825 1.000 18.55504 134 ALA D O 1
ATOM 13925 N N . VAL D 1 114 ? 51.91364 -20.57336 43.08801 1.000 17.19897 135 VAL D N 1
ATOM 13926 C CA . VAL D 1 114 ? 52.48726 -21.83577 43.54840 1.000 16.78127 135 VAL D CA 1
ATOM 13927 C C . VAL D 1 114 ? 52.30217 -22.90756 42.48198 1.000 18.24537 135 VAL D C 1
ATOM 13928 O O . VAL D 1 114 ? 51.42092 -22.82550 41.62805 1.000 17.79403 135 VAL D O 1
ATOM 13941 N N . SER D 1 115 ? 53.15547 -23.93372 42.54140 1.000 18.30124 136 SER D N 1
ATOM 13942 C CA . SER D 1 115 ? 53.07192 -25.03323 41.58378 1.000 17.73785 136 SER D CA 1
ATOM 13943 C C . SER D 1 115 ? 53.52755 -26.32775 42.23743 1.000 19.75555 136 SER D C 1
ATOM 13944 O O . SER D 1 115 ? 54.15191 -26.31619 43.30076 1.000 19.41503 136 SER D O 1
ATOM 13952 N N . TRP D 1 116 ? 53.19532 -27.44161 41.58693 1.000 19.92998 137 TRP D N 1
ATOM 13953 C CA . TRP D 1 116 ? 53.58159 -28.77823 42.03205 1.000 19.93876 137 TRP D CA 1
ATOM 13954 C C . TRP D 1 116 ? 54.73920 -29.21688 41.15461 1.000 20.19696 137 TRP D C 1
ATOM 13955 O O . TRP D 1 116 ? 54.56115 -29.47407 39.96313 1.000 19.71214 137 TRP D O 1
ATOM 13976 N N A ARG D 1 117 ? 55.93303 -29.29552 41.74004 0.561 21.13633 138 ARG D N 1
ATOM 13977 N N B ARG D 1 117 ? 55.93403 -29.29550 41.73945 0.439 21.16579 138 ARG D N 1
ATOM 13978 C CA A ARG D 1 117 ? 57.15904 -29.51057 40.97758 0.561 21.91592 138 ARG D CA 1
ATOM 13979 C CA B ARG D 1 117 ? 57.16214 -29.50949 40.97934 0.439 21.95487 138 ARG D CA 1
ATOM 13980 C C A ARG D 1 117 ? 57.60904 -30.96148 41.10637 0.561 22.80850 138 ARG D C 1
ATOM 13981 C C B ARG D 1 117 ? 57.61148 -30.96056 41.10684 0.439 22.84215 138 ARG D C 1
ATOM 13982 O O A ARG D 1 117 ? 57.88283 -31.43676 42.21736 0.561 24.90097 138 ARG D O 1
ATOM 13983 O O B ARG D 1 117 ? 57.88808 -31.43614 42.21605 0.439 24.90597 138 ARG D O 1
ATOM 14024 N N . LEU D 1 118 ? 57.66425 -31.65231 39.98295 1.000 24.53731 139 LEU D N 1
ATOM 14025 C CA . LEU D 1 118 ? 58.30631 -32.95623 39.87502 1.000 23.26618 139 LEU D CA 1
ATOM 14026 C C . LEU D 1 118 ? 59.75447 -32.75642 39.46636 1.000 23.62795 139 LEU D C 1
ATOM 14027 O O . LEU D 1 118 ? 60.16724 -31.66213 39.07751 1.000 21.72795 139 LEU D O 1
ATOM 14043 N N . PRO D 1 119 ? 60.57979 -33.80106 39.55048 1.000 25.14264 140 PRO D N 1
ATOM 14044 C CA . PRO D 1 119 ? 61.96102 -33.68114 39.06295 1.000 26.88148 140 PRO D CA 1
ATOM 14045 C C . PRO D 1 119 ? 62.01264 -33.04526 37.68301 1.000 22.66747 140 PRO D C 1
ATOM 14046 O O . PRO D 1 119 ? 61.23918 -33.39877 36.78302 1.000 24.86620 140 PRO D O 1
ATOM 14057 N N A ASP D 1 120 ? 62.93794 -32.10456 37.51365 0.530 23.22590 141 ASP D N 1
ATOM 14058 N N B ASP D 1 120 ? 62.93652 -32.10253 37.52163 0.470 23.23602 141 ASP D N 1
ATOM 14059 C CA A ASP D 1 120 ? 63.09794 -31.34970 36.27461 0.530 24.11082 141 ASP D CA 1
ATOM 14060 C CA B ASP D 1 120 ? 63.10575 -31.32987 36.29710 0.470 24.10047 141 ASP D CA 1
ATOM 14061 C C A ASP D 1 120 ? 61.81721 -30.61125 35.88415 0.530 22.27680 141 ASP D C 1
ATOM 14062 C C B ASP D 1 120 ? 61.81864 -30.61500 35.88922 0.470 22.28945 141 ASP D C 1
ATOM 14063 O O A ASP D 1 120 ? 61.64582 -30.23226 34.71345 0.530 20.82706 141 ASP D O 1
ATOM 14064 O O B ASP D 1 120 ? 61.64386 -30.25985 34.71267 0.470 20.85343 141 ASP D O 1
ATOM 14081 N N . ASN D 1 121 ? 60.93402 -30.40921 36.85595 1.000 21.95843 142 ASN D N 1
ATOM 14082 C CA . ASN D 1 121 ? 59.64957 -29.72910 36.63750 1.000 21.33508 142 ASN D CA 1
ATOM 14083 C C . ASN D 1 121 ? 58.80697 -30.40191 35.56070 1.000 22.04764 142 ASN D C 1
ATOM 14084 O O . ASN D 1 121 ? 58.08443 -29.73248 34.81048 1.000 21.77818 142 ASN D O 1
ATOM 14095 N N . GLN D 1 122 ? 58.82701 -31.73626 35.52282 1.000 22.34219 143 GLN D N 1
ATOM 14096 C CA . GLN D 1 122 ? 58.09125 -32.48413 34.50225 1.000 19.99837 143 GLN D CA 1
ATOM 14097 C C . GLN D 1 122 ? 56.74652 -32.98819 35.00888 1.000 22.56336 143 GLN D C 1
ATOM 14098 O O . GLN D 1 122 ? 56.40822 -34.15788 34.86949 1.000 23.44043 143 GLN D O 1
ATOM 14112 N N . GLY D 1 123 ? 55.94023 -32.10993 35.59686 1.000 20.13147 144 GLY D N 1
ATOM 14113 C CA . GLY D 1 123 ? 54.62273 -32.51348 36.05380 1.000 20.45990 144 GLY D CA 1
ATOM 14114 C C . GLY D 1 123 ? 53.67764 -32.83972 34.92086 1.000 18.92582 144 GLY D C 1
ATOM 14115 O O . GLY D 1 123 ? 53.81923 -32.38190 33.78060 1.000 21.28677 144 GLY D O 1
ATOM 14119 N N . ASN D 1 124 ? 52.70136 -33.67901 35.24190 1.000 22.23532 145 ASN D N 1
ATOM 14120 C CA . ASN D 1 124 ? 51.66427 -34.08977 34.30317 1.000 23.05322 145 ASN D CA 1
ATOM 14121 C C . ASN D 1 124 ? 52.28402 -34.53399 32.98179 1.000 21.49404 145 ASN D C 1
ATOM 14122 O O . ASN D 1 124 ? 51.83527 -34.11674 31.90445 1.000 20.95809 145 ASN D O 1
ATOM 14133 N N . PRO D 1 125 ? 53.30459 -35.39140 33.01217 1.000 21.13057 146 PRO D N 1
ATOM 14134 C CA . PRO D 1 125 ? 54.04822 -35.68372 31.78792 1.000 20.49389 146 PRO D CA 1
ATOM 14135 C C . PRO D 1 125 ? 53.14103 -36.20869 30.68650 1.000 21.72189 146 PRO D C 1
ATOM 14136 O O . PRO D 1 125 ? 52.28631 -37.07731 30.91492 1.000 24.66607 146 PRO D O 1
ATOM 14147 N N . GLY D 1 126 ? 53.29724 -35.63662 29.50502 1.000 22.46813 147 GLY D N 1
ATOM 14148 C CA . GLY D 1 126 ? 52.55823 -36.04904 28.33230 1.000 23.99940 147 GLY D CA 1
ATOM 14149 C C . GLY D 1 126 ? 51.08822 -35.70731 28.31594 1.000 25.65641 147 GLY D C 1
ATOM 14150 O O . GLY D 1 126 ? 50.40291 -36.10679 27.37057 1.000 27.02344 147 GLY D O 1
ATOM 14154 N N . ARG D 1 127 ? 50.58092 -34.97350 29.31045 1.000 22.25585 148 ARG D N 1
ATOM 14155 C CA . ARG D 1 127 ? 49.14922 -34.71071 29.40142 1.000 22.40313 148 ARG D CA 1
ATOM 14156 C C . ARG D 1 127 ? 48.78333 -33.39599 28.72426 1.000 22.86711 148 ARG D C 1
ATOM 14157 O O . ARG D 1 127 ? 49.57979 -32.45340 28.67296 1.000 21.89265 148 ARG D O 1
ATOM 14178 N N . ASP D 1 128 ? 47.55449 -33.32765 28.22400 1.000 21.70171 149 ASP D N 1
ATOM 14179 C CA . ASP D 1 128 ? 47.10187 -32.10438 27.56638 1.000 23.20154 149 ASP D CA 1
ATOM 14180 C C . ASP D 1 128 ? 46.40517 -31.18177 28.56155 1.000 20.19154 149 ASP D C 1
ATOM 14181 O O . ASP D 1 128 ? 46.22036 -31.50703 29.72968 1.000 20.68308 149 ASP D O 1
ATOM 14190 N N . ALA D 1 129 ? 46.06256 -29.98468 28.07086 1.000 17.43617 150 ALA D N 1
ATOM 14191 C CA . ALA D 1 129 ? 45.54377 -28.93609 28.94121 1.000 17.32157 150 ALA D CA 1
ATOM 14192 C C . ALA D 1 129 ? 44.24036 -29.32438 29.60482 1.000 19.80182 150 ALA D C 1
ATOM 14193 O O . ALA D 1 129 ? 43.96938 -28.88980 30.73698 1.000 19.17182 150 ALA D O 1
ATOM 14200 N N . ALA D 1 130 ? 43.40339 -30.10650 28.92390 1.000 20.53116 151 ALA D N 1
ATOM 14201 C CA . ALA D 1 130 ? 42.13917 -30.51591 29.53253 1.000 23.61748 151 ALA D CA 1
ATOM 14202 C C . ALA D 1 130 ? 42.38773 -31.39252 30.75145 1.000 19.54565 151 ALA D C 1
ATOM 14203 O O . ALA D 1 130 ? 41.76143 -31.21290 31.80378 1.000 21.33334 151 ALA D O 1
ATOM 14210 N N . PHE D 1 131 ? 43.31812 -32.34444 30.63846 1.000 21.21817 152 PHE D N 1
ATOM 14211 C CA . PHE D 1 131 ? 43.66290 -33.19089 31.77053 1.000 22.58872 152 PHE D CA 1
ATOM 14212 C C . PHE D 1 131 ? 44.30093 -32.36844 32.88735 1.000 20.66902 152 PHE D C 1
ATOM 14213 O O . PHE D 1 131 ? 43.95612 -32.50800 34.06083 1.000 22.35053 152 PHE D O 1
ATOM 14230 N N . VAL D 1 132 ? 45.24202 -31.49133 32.51880 1.000 19.80242 153 VAL D N 1
ATOM 14231 C CA . VAL D 1 132 ? 45.97159 -30.70119 33.50899 1.000 19.76743 153 VAL D CA 1
ATOM 14232 C C . VAL D 1 132 ? 45.01624 -29.81612 34.30952 1.000 17.31849 153 VAL D C 1
ATOM 14233 O O . VAL D 1 132 ? 45.10855 -29.72126 35.53377 1.000 19.61322 153 VAL D O 1
ATOM 14246 N N . ALA D 1 133 ? 44.08616 -29.13707 33.62531 1.000 18.27612 154 ALA D N 1
ATOM 14247 C CA . ALA D 1 133 ? 43.18836 -28.23103 34.33121 1.000 18.55558 154 ALA D CA 1
ATOM 14248 C C . ALA D 1 133 ? 42.40593 -28.95109 35.41732 1.000 18.43091 154 ALA D C 1
ATOM 14249 O O . ALA D 1 133 ? 42.20556 -28.40774 36.50493 1.000 18.70182 154 ALA D O 1
ATOM 14256 N N A GLU D 1 134 ? 41.91826 -30.15864 35.12760 0.472 20.49529 155 GLU D N 1
ATOM 14257 N N B GLU D 1 134 ? 41.92077 -30.15915 35.13210 0.528 20.48569 155 GLU D N 1
ATOM 14258 C CA A GLU D 1 134 ? 41.15645 -30.90427 36.12549 0.472 21.16093 155 GLU D CA 1
ATOM 14259 C CA B GLU D 1 134 ? 41.15419 -30.88812 36.13765 0.528 21.13968 155 GLU D CA 1
ATOM 14260 C C A GLU D 1 134 ? 42.05227 -31.37850 37.25854 0.472 22.02113 155 GLU D C 1
ATOM 14261 C C B GLU D 1 134 ? 42.05008 -31.38360 37.26284 0.528 22.02229 155 GLU D C 1
ATOM 14262 O O A GLU D 1 134 ? 41.67528 -31.29454 38.43070 0.472 22.55490 155 GLU D O 1
ATOM 14263 O O B GLU D 1 134 ? 41.67113 -31.32004 38.43522 0.528 22.56030 155 GLU D O 1
ATOM 14286 N N . ALA D 1 135 ? 43.24951 -31.86567 36.92828 1.000 22.70424 156 ALA D N 1
ATOM 14287 C CA . ALA D 1 135 ? 44.16203 -32.35363 37.95654 1.000 21.65144 156 ALA D CA 1
ATOM 14288 C C . ALA D 1 135 ? 44.57294 -31.23391 38.89768 1.000 20.76962 156 ALA D C 1
ATOM 14289 O O . ALA D 1 135 ? 44.57600 -31.39378 40.12735 1.000 20.59058 156 ALA D O 1
ATOM 14296 N N . GLU D 1 136 ? 44.93460 -30.08295 38.34302 1.000 19.06011 157 GLU D N 1
ATOM 14297 C CA . GLU D 1 136 ? 45.37034 -28.99296 39.20432 1.000 20.16507 157 GLU D CA 1
ATOM 14298 C C . GLU D 1 136 ? 44.18836 -28.39949 39.95866 1.000 17.66615 157 GLU D C 1
ATOM 14299 O O . GLU D 1 136 ? 44.35214 -27.93590 41.08613 1.000 20.03743 157 GLU D O 1
ATOM 14311 N N . ALA D 1 137 ? 42.97883 -28.43146 39.37533 1.000 19.66218 158 ALA D N 1
ATOM 14312 C CA . ALA D 1 137 ? 41.79734 -28.01438 40.14395 1.000 20.59300 158 ALA D CA 1
ATOM 14313 C C . ALA D 1 137 ? 41.65993 -28.80729 41.44689 1.000 19.20384 158 ALA D C 1
ATOM 14314 O O . ALA D 1 137 ? 41.36345 -28.24262 42.50678 1.000 20.32490 158 ALA D O 1
ATOM 14321 N N . ALA D 1 138 ? 41.88630 -30.11071 41.38754 1.000 20.25291 159 ALA D N 1
ATOM 14322 C CA . ALA D 1 138 ? 41.78068 -30.93992 42.58383 1.000 23.96364 159 ALA D CA 1
ATOM 14323 C C . ALA D 1 138 ? 42.90286 -30.63915 43.56046 1.000 24.25672 159 ALA D C 1
ATOM 14324 O O . ALA D 1 138 ? 42.67868 -30.59298 44.77885 1.000 25.06445 159 ALA D O 1
ATOM 14331 N N . LEU D 1 139 ? 44.12866 -30.44948 43.05798 1.000 20.57712 160 LEU D N 1
ATOM 14332 C CA . LEU D 1 139 ? 45.22835 -30.09193 43.94681 1.000 22.40436 160 LEU D CA 1
ATOM 14333 C C . LEU D 1 139 ? 44.97209 -28.75932 44.64236 1.000 21.56976 160 LEU D C 1
ATOM 14334 O O . LEU D 1 139 ? 45.25473 -28.60310 45.84157 1.000 22.15395 160 LEU D O 1
ATOM 14350 N N . LEU D 1 140 ? 44.44465 -27.77487 43.90930 1.000 20.86351 161 LEU D N 1
ATOM 14351 C CA . LEU D 1 140 ? 44.16019 -26.48537 44.51454 1.000 18.28224 161 LEU D CA 1
ATOM 14352 C C . LEU D 1 140 ? 43.01247 -26.59501 45.51995 1.000 23.40136 161 LEU D C 1
ATOM 14353 O O . LEU D 1 140 ? 43.05151 -25.96857 46.58226 1.000 24.47637 161 LEU D O 1
ATOM 14369 N N . ALA D 1 141 ? 41.98954 -27.39667 45.20296 1.000 24.00247 162 ALA D N 1
ATOM 14370 C CA . ALA D 1 141 ? 40.87764 -27.55247 46.12943 1.000 24.93508 162 ALA D CA 1
ATOM 14371 C C . ALA D 1 141 ? 41.35019 -28.10497 47.46197 1.000 25.02564 162 ALA D C 1
ATOM 14372 O O . ALA D 1 141 ? 40.79441 -27.75213 48.50399 1.000 28.53805 162 ALA D O 1
ATOM 14379 N N . ALA D 1 142 ? 42.38321 -28.94294 47.45019 1.000 26.61414 163 ALA D N 1
ATOM 14380 C CA . ALA D 1 142 ? 42.87633 -29.58867 48.66165 1.000 27.57277 163 ALA D CA 1
ATOM 14381 C C . ALA D 1 142 ? 43.66742 -28.65731 49.56224 1.000 29.79622 163 ALA D C 1
ATOM 14382 O O . ALA D 1 142 ? 43.88025 -28.98412 50.73544 1.000 31.49737 163 ALA D O 1
ATOM 14389 N N . ILE D 1 143 ? 44.13005 -27.51391 49.05951 1.000 24.50875 164 ILE D N 1
ATOM 14390 C CA . ILE D 1 143 ? 44.80677 -26.52900 49.89120 1.000 25.49713 164 ILE D CA 1
ATOM 14391 C C . ILE D 1 143 ? 43.97349 -25.27737 50.11721 1.000 24.15004 164 ILE D C 1
ATOM 14392 O O . ILE D 1 143 ? 44.43309 -24.35943 50.81047 1.000 28.60770 164 ILE D O 1
ATOM 14408 N N . ASP D 1 144 ? 42.75089 -25.22539 49.59282 1.000 24.52325 165 ASP D N 1
ATOM 14409 C CA . ASP D 1 144 ? 41.92668 -24.02533 49.68967 1.000 24.43488 165 ASP D CA 1
ATOM 14410 C C . ASP D 1 144 ? 41.48274 -23.79564 51.12712 1.000 24.95186 165 ASP D C 1
ATOM 14411 O O . ASP D 1 144 ? 40.88264 -24.68380 51.74213 1.000 28.23371 165 ASP D O 1
ATOM 14420 N N . GLU D 1 145 ? 41.78110 -22.60275 51.65221 1.000 24.81276 166 GLU D N 1
ATOM 14421 C CA . GLU D 1 145 ? 41.31798 -22.17064 52.97022 1.000 30.02244 166 GLU D CA 1
ATOM 14422 C C . GLU D 1 145 ? 41.66060 -23.19239 54.04826 1.000 29.73402 166 GLU D C 1
ATOM 14423 O O . GLU D 1 145 ? 40.84563 -23.51713 54.91987 1.000 29.47127 166 GLU D O 1
ATOM 14435 N N . ARG D 1 146 ? 42.88951 -23.69867 54.00694 1.000 25.56730 167 ARG D N 1
ATOM 14436 C CA . ARG D 1 146 ? 43.38258 -24.62271 55.00994 1.000 27.85228 167 ARG D CA 1
ATOM 14437 C C . ARG D 1 146 ? 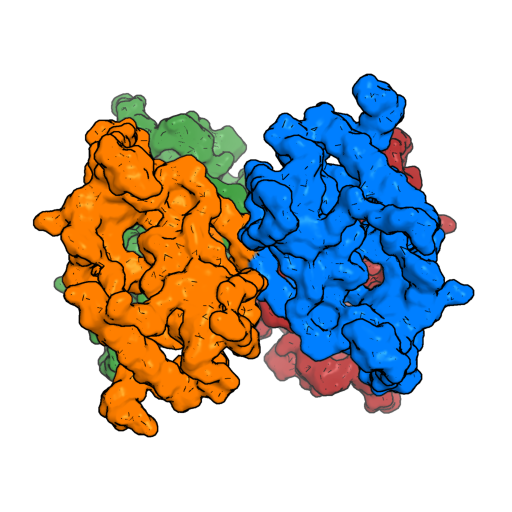44.64901 -24.07119 55.64654 1.000 28.76729 167 ARG D C 1
ATOM 14438 O O . ARG D 1 146 ? 45.45857 -23.42631 54.96501 1.000 26.33954 167 ARG D O 1
ATOM 14459 N N . PRO D 1 147 ? 44.85291 -24.30003 56.94183 1.000 26.77370 168 PRO D N 1
ATOM 14460 C CA . PRO D 1 147 ? 46.03815 -23.76533 57.60825 1.000 23.10986 168 PRO D CA 1
ATOM 14461 C C . PRO D 1 147 ? 47.25451 -24.63726 57.39424 1.000 22.04792 168 PRO D C 1
ATOM 14462 O O . PRO D 1 147 ? 47.16349 -25.81301 57.02793 1.000 25.73361 168 PRO D O 1
ATOM 14473 N N . ASP D 1 148 ? 48.41045 -24.02661 57.63267 1.000 24.83540 169 ASP D N 1
ATOM 14474 C CA . ASP D 1 148 ? 49.68593 -24.73696 57.72566 1.000 23.29413 169 ASP D CA 1
ATOM 14475 C C . ASP D 1 148 ? 50.02498 -25.49527 56.44336 1.000 27.38972 169 ASP D C 1
ATOM 14476 O O . ASP D 1 148 ? 50.54435 -26.62050 56.47220 1.000 28.90097 169 ASP D O 1
ATOM 14485 N N . ILE D 1 149 ? 49.75962 -24.86588 55.29990 1.000 24.79419 170 ILE D N 1
ATOM 14486 C CA . ILE D 1 149 ? 50.17796 -25.40554 54.01121 1.000 23.41972 170 ILE D CA 1
ATOM 14487 C C . ILE D 1 149 ? 51.65673 -25.08581 53.82354 1.000 22.25068 170 ILE D C 1
ATOM 14488 O O . ILE D 1 149 ? 52.06310 -23.91565 53.85206 1.000 24.54319 170 ILE D O 1
ATOM 14504 N N . VAL D 1 150 ? 52.46727 -26.12012 53.63608 1.000 25.81554 171 VAL D N 1
ATOM 14505 C CA . VAL D 1 150 ? 53.91108 -25.95734 53.51803 1.000 25.80384 171 VAL D CA 1
ATOM 14506 C C . VAL D 1 150 ? 54.27130 -25.76403 52.04566 1.000 20.73959 171 VAL D C 1
ATOM 14507 O O . VAL D 1 150 ? 53.99953 -26.63294 51.20768 1.000 25.71694 171 VAL D O 1
ATOM 14520 N N . VAL D 1 151 ? 54.89581 -24.63218 51.74473 1.000 23.67200 172 VAL D N 1
ATOM 14521 C CA . VAL D 1 151 ? 55.25864 -24.27772 50.37822 1.000 21.85522 172 VAL D CA 1
ATOM 14522 C C . VAL D 1 151 ? 56.77313 -24.16959 50.30858 1.000 24.25045 172 VAL D C 1
ATOM 14523 O O . VAL D 1 151 ? 57.36270 -23.28967 50.94788 1.000 24.69853 172 VAL D O 1
ATOM 14536 N N . ALA D 1 152 ? 57.39193 -25.03816 49.51499 1.000 25.13855 173 ALA D N 1
ATOM 14537 C CA . ALA D 1 152 ? 58.84089 -25.02324 49.37307 1.000 23.80482 173 ALA D CA 1
ATOM 14538 C C . ALA D 1 152 ? 59.30562 -23.77787 48.64083 1.000 28.01082 173 ALA D C 1
ATOM 14539 O O . ALA D 1 152 ? 58.58756 -23.20917 47.80277 1.000 24.84067 173 ALA D O 1
ATOM 14546 N N . ARG D 1 153 ? 60.53015 -23.34719 48.95562 1.000 26.62025 174 ARG D N 1
ATOM 14547 C CA . ARG D 1 153 ? 61.13754 -22.20687 48.29411 1.000 25.46333 174 ARG D CA 1
ATOM 14548 C C . ARG D 1 153 ? 62.55147 -22.56882 47.86408 1.000 35.54574 174 ARG D C 1
ATOM 14549 O O . ARG D 1 153 ? 63.35651 -23.02226 48.68168 1.000 39.64782 174 ARG D O 1
ATOM 14570 N N . GLU D 1 154 ? 62.84323 -22.36743 46.58885 1.000 35.98066 175 GLU D N 1
ATOM 14571 C CA . GLU D 1 154 ? 64.20659 -22.46862 46.09429 1.000 38.21461 175 GLU D CA 1
ATOM 14572 C C . GLU D 1 154 ? 65.03155 -21.31003 46.63561 1.000 46.91683 175 GLU D C 1
ATOM 14573 O O . GLU D 1 154 ? 64.50174 -20.29678 47.10234 1.000 46.47607 175 GLU D O 1
ATOM 14585 N N . ALA D 1 155 ? 66.35604 -21.47417 46.58305 1.000 57.35198 176 ALA D N 1
ATOM 14586 C CA . ALA D 1 155 ? 67.24430 -20.44635 47.11979 1.000 54.53919 176 ALA D CA 1
ATOM 14587 C C . ALA D 1 155 ? 66.97951 -19.09115 46.47514 1.000 53.54214 176 ALA D C 1
ATOM 14588 O O . ALA D 1 155 ? 66.99766 -18.05612 47.15336 1.000 55.65851 176 ALA D O 1
ATOM 14595 N N . ARG D 1 156 ? 66.71509 -19.07692 45.16738 1.000 62.59047 177 ARG D N 1
ATOM 14596 C CA . ARG D 1 156 ? 66.51168 -17.81853 44.46099 1.000 72.34836 177 ARG D CA 1
ATOM 14597 C C . ARG D 1 156 ? 65.26769 -17.07000 44.92852 1.000 70.74619 177 ARG D C 1
ATOM 14598 O O . ARG D 1 156 ? 65.19509 -15.84916 44.75038 1.000 76.66548 177 ARG D O 1
ATOM 14619 N N . ARG D 1 157 ? 64.29523 -17.76188 45.51922 1.000 65.86848 178 ARG D N 1
ATOM 14620 C CA . ARG D 1 157 ? 63.03326 -17.15198 45.92719 1.000 58.87612 178 ARG D CA 1
ATOM 14621 C C . ARG D 1 157 ? 62.88562 -17.10791 47.44468 1.000 55.24689 178 ARG D C 1
ATOM 14622 O O . ARG D 1 157 ? 61.78851 -17.27429 47.98542 1.000 50.62239 178 ARG D O 1
ATOM 14643 N N . GLY D 1 158 ? 63.99102 -16.87384 48.14646 1.000 56.50608 179 GLY D N 1
ATOM 14644 C CA . GLY D 1 158 ? 63.97767 -16.75448 49.58531 1.000 54.87134 179 GLY D CA 1
ATOM 14645 C C . GLY D 1 158 ? 64.18282 -18.04346 50.34378 1.000 50.29706 179 GLY D C 1
ATOM 14646 O O . GLY D 1 158 ? 64.13431 -18.03017 51.58154 1.000 54.62709 179 GLY D O 1
ATOM 14650 N N . GLY D 1 159 ? 64.40460 -19.15627 49.65275 1.000 47.74352 180 GLY D N 1
ATOM 14651 C CA . GLY D 1 159 ? 64.62251 -20.42410 50.31158 1.000 51.44513 180 GLY D CA 1
ATOM 14652 C C . GLY D 1 159 ? 65.94968 -20.45702 51.04016 1.000 51.73862 180 GLY D C 1
ATOM 14653 O O . GLY D 1 159 ? 66.64830 -19.44329 51.13972 1.000 46.73417 180 GLY D O 1
ATOM 14657 N N . PRO D 1 160 ? 66.34261 -21.63598 51.54397 1.000 58.79566 181 PRO D N 1
ATOM 14658 C CA . PRO D 1 160 ? 65.64795 -22.92227 51.39588 1.000 55.91045 181 PRO D CA 1
ATOM 14659 C C . PRO D 1 160 ? 64.54999 -23.18102 52.42239 1.000 42.35230 181 PRO D C 1
ATOM 14660 O O . PRO D 1 160 ? 63.91138 -24.22902 52.37023 1.000 41.42610 181 PRO D O 1
ATOM 14671 N N . THR D 1 161 ? 64.34491 -22.25953 53.35285 1.000 43.15809 182 THR D N 1
ATOM 14672 C CA . THR D 1 161 ? 63.29567 -22.43833 54.34889 1.000 44.61040 182 THR D CA 1
ATOM 14673 C C . THR D 1 161 ? 61.93594 -22.28453 53.67117 1.000 39.88570 182 THR D C 1
ATOM 14674 O O . THR D 1 161 ? 61.73807 -21.32603 52.91381 1.000 36.94109 182 THR D O 1
ATOM 14685 N N . PRO D 1 162 ? 60.98845 -23.18549 53.91099 1.000 33.97765 183 PRO D N 1
ATOM 14686 C CA . PRO D 1 162 ? 59.67714 -23.06547 53.26497 1.000 35.74621 183 PRO D CA 1
ATOM 14687 C C . PRO D 1 162 ? 58.80784 -21.99994 53.91825 1.000 38.62970 183 PRO D C 1
ATOM 14688 O O . PRO D 1 162 ? 59.07309 -21.51645 55.02051 1.000 40.13745 183 PRO D O 1
ATOM 14699 N N . LEU D 1 163 ? 57.75513 -21.62860 53.20017 1.000 31.18093 184 LEU D N 1
ATOM 14700 C CA . LEU D 1 163 ? 56.68293 -20.83198 53.76481 1.000 30.11509 184 LEU D CA 1
ATOM 14701 C C . LEU D 1 163 ? 55.62190 -21.75779 54.32960 1.000 26.18049 184 LEU D C 1
ATOM 14702 O O . LEU D 1 163 ? 55.38486 -22.85174 53.81280 1.000 30.66012 184 LEU D O 1
ATOM 14718 N N . THR D 1 164 ? 54.97786 -21.31109 55.40346 1.000 27.06966 185 THR D N 1
ATOM 14719 C CA . THR D 1 164 ? 53.83483 -22.01204 55.97899 1.000 26.41245 185 THR D CA 1
ATOM 14720 C C . THR D 1 164 ? 52.65994 -21.04036 55.93053 1.000 35.18511 185 THR D C 1
ATOM 14721 O O . THR D 1 164 ? 52.69421 -19.98795 56.57935 1.000 41.24213 185 THR D O 1
ATOM 14732 N N . LEU D 1 165 ? 51.64288 -21.37632 55.13622 1.000 28.70924 186 LEU D N 1
ATOM 14733 C CA . LEU D 1 165 ? 50.59348 -20.43315 54.77528 1.000 27.73823 186 LEU D CA 1
ATOM 14734 C C . LEU D 1 165 ? 49.20961 -21.01216 55.04489 1.000 24.95438 186 LEU D C 1
ATOM 14735 O O . LEU D 1 165 ? 49.00470 -22.22426 55.07975 1.000 26.66560 186 LEU D O 1
ATOM 14751 N N . GLY D 1 166 ? 48.23827 -20.11189 55.18255 1.000 23.68783 187 GLY D N 1
ATOM 14752 C CA . GLY D 1 166 ? 46.84936 -20.49830 55.20721 1.000 24.22165 187 GLY D CA 1
ATOM 14753 C C . GLY D 1 166 ? 46.19375 -20.18790 56.54233 1.000 24.89346 187 GLY D C 1
ATOM 14754 O O . GLY D 1 166 ? 46.86555 -19.99440 57.56047 1.000 26.46994 187 GLY D O 1
ATOM 14758 N N . PRO D 1 167 ? 44.85636 -20.16191 56.56612 1.000 24.24345 188 PRO D N 1
ATOM 14759 C CA . PRO D 1 167 ? 43.96151 -20.38529 55.41007 1.000 23.59256 188 PRO D CA 1
ATOM 14760 C C . PRO D 1 167 ? 43.97821 -19.23203 54.40545 1.000 24.68943 188 PRO D C 1
ATOM 14761 O O . PRO D 1 167 ? 43.89607 -18.06978 54.78685 1.000 22.09706 188 PRO D O 1
ATOM 14772 N N . LEU D 1 168 ? 44.10589 -19.57872 53.12293 1.000 23.48607 189 LEU D N 1
ATOM 14773 C CA . LEU D 1 168 ? 44.06066 -18.61030 52.02690 1.000 23.31117 189 LEU D CA 1
ATOM 14774 C C . LEU D 1 168 ? 43.23098 -19.19407 50.89796 1.000 20.77010 189 LEU D C 1
ATOM 14775 O O . LEU D 1 168 ? 43.16250 -20.41502 50.74203 1.000 21.86721 189 LEU D O 1
ATOM 14791 N N . PRO D 1 169 ? 42.62415 -18.34281 50.06836 1.000 21.12946 190 PRO D N 1
ATOM 14792 C CA . PRO D 1 169 ? 41.87932 -18.85810 48.90529 1.000 23.30805 190 PRO D CA 1
ATOM 14793 C C . PRO D 1 169 ? 42.83632 -19.40552 47.85640 1.000 23.04180 190 PRO D C 1
ATOM 14794 O O . PRO D 1 169 ? 43.84478 -18.76803 47.52156 1.000 21.58652 190 PRO D O 1
ATOM 14805 N N . ALA D 1 170 ? 42.52012 -20.59276 47.34955 1.000 20.16799 191 ALA D N 1
ATOM 14806 C CA . ALA D 1 170 ? 43.27771 -21.23751 46.28661 1.000 20.60040 191 ALA D CA 1
ATOM 14807 C C . ALA D 1 170 ? 42.45092 -21.16408 45.01011 1.000 24.56975 191 ALA D C 1
ATOM 14808 O O . ALA D 1 170 ? 41.32982 -21.66779 44.96160 1.000 23.39291 191 ALA D O 1
ATOM 14815 N N . VAL D 1 171 ? 42.99784 -20.51914 43.99181 1.000 19.55279 192 VAL D N 1
ATOM 14816 C CA . VAL D 1 171 ? 42.26379 -20.35803 42.73339 1.000 17.00471 192 VAL D CA 1
ATOM 14817 C C . VAL D 1 171 ? 43.18824 -20.73122 41.57852 1.000 17.62740 192 VAL D C 1
ATOM 14818 O O . VAL D 1 171 ? 44.42472 -20.63699 41.68083 1.000 19.87291 192 VAL D O 1
ATOM 14831 N N . SER D 1 172 ? 42.57128 -21.16104 40.47153 1.000 18.63289 193 SER D N 1
ATOM 14832 C CA . SER D 1 172 ? 43.28135 -21.38322 39.22208 1.000 17.80942 193 SER D CA 1
ATOM 14833 C C . SER D 1 172 ? 43.65681 -20.05339 38.57962 1.000 17.91752 193 SER D C 1
ATOM 14834 O O . SER D 1 172 ? 43.03141 -19.01204 38.80981 1.000 16.79371 193 SER D O 1
ATOM 14842 N N . GLU D 1 173 ? 44.69684 -20.09439 37.73327 1.000 17.41636 194 GLU D N 1
ATOM 14843 C CA . GLU D 1 173 ? 45.00528 -18.89979 36.97276 1.000 15.18448 194 GLU D CA 1
ATOM 14844 C C . GLU D 1 173 ? 43.87046 -18.55178 36.01802 1.000 15.52029 194 GLU D C 1
ATOM 14845 O O . GLU D 1 173 ? 43.66390 -17.37172 35.71343 1.000 15.15510 194 GLU D O 1
ATOM 14857 N N . ALA D 1 174 ? 43.12811 -19.55681 35.53127 1.000 15.83175 195 ALA D N 1
ATOM 14858 C CA . ALA D 1 174 ? 41.97500 -19.27495 34.69420 1.000 17.38646 195 ALA D CA 1
ATOM 14859 C C . ALA D 1 174 ? 40.99868 -18.32874 35.40094 1.000 14.77297 195 ALA D C 1
ATOM 14860 O O . ALA D 1 174 ? 40.50638 -17.36109 34.80271 1.000 16.19591 195 ALA D O 1
ATOM 14867 N N . GLN D 1 175 ? 40.71154 -18.59494 36.67774 1.000 16.02294 196 GLN D N 1
ATOM 14868 C CA . GLN D 1 175 ? 39.80578 -17.72134 37.39401 1.000 20.28660 196 GLN D CA 1
ATOM 14869 C C . GLN D 1 175 ? 40.45874 -16.38677 37.70970 1.000 16.99446 196 GLN D C 1
ATOM 14870 O O . GLN D 1 175 ? 39.81123 -15.34401 37.63382 1.000 18.51054 196 GLN D O 1
ATOM 14884 N N . ALA D 1 176 ? 41.74898 -16.39628 38.04311 1.000 15.52028 197 ALA D N 1
ATOM 14885 C CA . ALA D 1 176 ? 42.44613 -15.13657 38.28372 1.000 17.23371 197 ALA D CA 1
ATOM 14886 C C . ALA D 1 176 ? 42.34075 -14.21740 37.07986 1.000 16.62749 197 ALA D C 1
ATOM 14887 O O . ALA D 1 176 ? 42.05153 -13.02835 37.21176 1.000 16.80203 197 ALA D O 1
ATOM 14894 N N . ALA D 1 177 ? 42.55165 -14.76595 35.87375 1.000 15.56473 198 ALA D N 1
ATOM 14895 C CA . ALA D 1 177 ? 42.44306 -13.96258 34.66120 1.000 14.75050 198 ALA D CA 1
ATOM 14896 C C . ALA D 1 177 ? 41.00956 -13.47365 34.45006 1.000 15.18858 198 ALA D C 1
ATOM 14897 O O . ALA D 1 177 ? 40.78595 -12.29982 34.10666 1.000 16.93834 198 ALA D O 1
ATOM 14904 N N . ALA D 1 178 ? 40.04177 -14.36056 34.64365 1.000 14.66723 199 ALA D N 1
ATOM 14905 C CA . ALA D 1 178 ? 38.65219 -13.96879 34.45519 1.000 15.42857 199 ALA D CA 1
ATOM 14906 C C . ALA D 1 178 ? 38.26170 -12.85224 35.41027 1.000 16.91026 199 ALA D C 1
ATOM 14907 O O . ALA D 1 178 ? 37.50321 -11.95281 35.02902 1.000 17.88792 199 ALA D O 1
ATOM 14914 N N . SER D 1 179 ? 38.76926 -12.88308 36.63387 1.000 15.94423 200 SER D N 1
ATOM 14915 C CA . SER D 1 179 ? 38.41140 -11.88059 37.63821 1.000 18.87501 200 SER D CA 1
ATOM 14916 C C . SER D 1 179 ? 38.88960 -10.49180 37.23188 1.000 20.92640 200 SER D C 1
ATOM 14917 O O . SER D 1 179 ? 38.38262 -9.49367 37.75524 1.000 19.99092 200 SER D O 1
ATOM 14925 N N . LEU D 1 180 ? 39.87086 -10.40459 36.32608 1.000 16.77845 201 LEU D N 1
ATOM 14926 C CA . LEU D 1 180 ? 40.33150 -9.13355 35.79194 1.000 18.24240 201 LEU D CA 1
ATOM 14927 C C . LEU D 1 180 ? 39.79361 -8.82249 34.40555 1.000 17.81912 201 LEU D C 1
ATOM 14928 O O . LEU D 1 180 ? 40.18544 -7.82177 33.78608 1.000 18.84346 201 LEU D O 1
ATOM 14944 N N . GLY D 1 181 ? 38.87649 -9.62693 33.88246 1.000 15.57851 202 GLY D N 1
ATOM 14945 C CA . GLY D 1 181 ? 38.37080 -9.37540 32.56021 1.000 14.28192 202 GLY D CA 1
ATOM 14946 C C . GLY D 1 181 ? 39.36212 -9.67825 31.45212 1.000 16.07067 202 GLY D C 1
ATOM 14947 O O . GLY D 1 181 ? 39.24832 -9.11746 30.36122 1.000 18.39186 202 GLY D O 1
ATOM 14951 N N . LEU D 1 182 ? 40.28509 -10.58996 31.69573 1.000 17.75769 203 LEU D N 1
ATOM 14952 C CA . LEU D 1 182 ? 41.28902 -10.97894 30.71394 1.000 16.14883 203 LEU D CA 1
ATOM 14953 C C . LEU D 1 182 ? 41.00917 -12.36194 30.15620 1.000 16.17528 203 LEU D C 1
ATOM 14954 O O . LEU D 1 182 ? 40.55276 -13.26157 30.87460 1.000 15.29939 203 LEU D O 1
ATOM 14970 N N . GLY D 1 183 ? 41.31563 -12.53465 28.86227 1.000 15.98102 204 GLY D N 1
ATOM 14971 C CA . GLY D 1 183 ? 41.21778 -13.84513 28.26914 1.000 17.10962 204 GLY D CA 1
ATOM 14972 C C . GLY D 1 183 ? 42.24697 -14.79801 28.84376 1.000 16.17443 204 GLY D C 1
ATOM 14973 O O . GLY D 1 183 ? 43.25813 -14.39111 29.45539 1.000 15.28783 204 GLY D O 1
ATOM 14977 N N . TYR D 1 184 ? 41.98845 -16.09753 28.66042 1.000 14.42124 205 TYR D N 1
ATOM 14978 C CA . TYR D 1 184 ? 42.87919 -17.12448 29.19493 1.000 14.38454 205 TYR D CA 1
ATOM 14979 C C . TYR D 1 184 ? 42.86890 -18.33880 28.28906 1.000 18.52050 205 TYR D C 1
ATOM 14980 O O . TYR D 1 184 ? 41.80806 -18.86495 27.96445 1.000 17.28625 205 TYR D O 1
ATOM 14998 N N . LEU D 1 185 ? 44.05992 -18.77144 27.87396 1.000 15.14153 206 LEU D N 1
ATOM 14999 C CA . LEU D 1 185 ? 44.22812 -20.00263 27.11083 1.000 14.97756 206 LEU D CA 1
ATOM 15000 C C . LEU D 1 185 ? 45.31869 -20.83902 27.75924 1.000 17.63360 206 LEU D C 1
ATOM 15001 O O . LEU D 1 185 ? 46.40015 -20.33159 28.03412 1.000 17.91139 206 LEU D O 1
ATOM 15017 N N . ARG D 1 186 ? 45.04364 -22.11963 27.96811 1.000 16.01957 207 ARG D N 1
ATOM 15018 C CA . ARG D 1 186 ? 46.01882 -23.05676 28.52006 1.000 13.30647 207 ARG D CA 1
ATOM 15019 C C . ARG D 1 186 ? 46.54371 -23.99056 27.42533 1.000 16.30274 207 ARG D C 1
ATOM 15020 O O . ARG D 1 186 ? 45.76213 -24.69235 26.76963 1.000 16.99130 207 ARG D O 1
ATOM 15041 N N . LEU D 1 187 ? 47.86292 -24.05459 27.29762 1.000 15.70295 208 LEU D N 1
ATOM 15042 C CA . LEU D 1 187 ? 48.56331 -24.95923 26.38689 1.000 17.11411 208 LEU D CA 1
ATOM 15043 C C . LEU D 1 187 ? 49.63205 -25.69481 27.18409 1.000 18.85214 208 LEU D C 1
ATOM 15044 O O . LEU D 1 187 ? 50.52997 -25.05987 27.75020 1.000 20.42514 208 LEU D O 1
ATOM 15060 N N . ALA D 1 188 ? 49.53216 -27.02588 27.25716 1.000 16.13867 209 ALA D N 1
ATOM 15061 C CA . ALA D 1 188 ? 50.38190 -27.80916 28.15383 1.000 19.14926 209 ALA D CA 1
ATOM 15062 C C . ALA D 1 188 ? 51.71131 -28.11144 27.46713 1.000 20.06523 209 ALA D C 1
ATOM 15063 O O . ALA D 1 188 ? 51.80579 -29.01071 26.62672 1.000 20.14287 209 ALA D O 1
ATOM 15070 N N . VAL D 1 189 ? 52.75783 -27.37815 27.85435 1.000 17.35559 210 VAL D N 1
ATOM 15071 C CA . VAL D 1 189 ? 54.11515 -27.56552 27.35042 1.000 17.52845 210 VAL D CA 1
ATOM 15072 C C . VAL D 1 189 ? 55.02024 -27.94129 28.51606 1.000 17.46493 210 VAL D C 1
ATOM 15073 O O . VAL D 1 189 ? 54.98441 -27.30209 29.56934 1.000 17.50678 210 VAL D O 1
ATOM 15086 N N . SER D 1 190 ? 55.84034 -28.98592 28.33277 1.000 18.39961 211 SER D N 1
ATOM 15087 C CA . SER D 1 190 ? 56.75107 -29.38390 29.40079 1.000 17.03011 211 SER D CA 1
ATOM 15088 C C . SER D 1 190 ? 57.92170 -28.40977 29.48532 1.000 14.68865 211 SER D C 1
ATOM 15089 O O . SER D 1 190 ? 58.42679 -27.91794 28.47367 1.000 17.92949 211 SER D O 1
ATOM 15097 N N . ASP D 1 191 ? 58.34496 -28.12220 30.71826 1.000 18.06141 212 ASP D N 1
ATOM 15098 C CA . ASP D 1 191 ? 59.49872 -27.27688 30.93183 1.000 18.47861 212 ASP D CA 1
ATOM 15099 C C . ASP D 1 191 ? 60.68070 -27.84670 30.15005 1.000 16.02466 212 ASP D C 1
ATOM 15100 O O . ASP D 1 191 ? 60.84522 -29.06793 30.04541 1.000 19.14651 212 ASP D O 1
ATOM 15109 N N . HIS D 1 192 ? 61.47766 -26.96498 29.59341 1.000 17.05418 213 HIS D N 1
ATOM 15110 C CA . HIS D 1 192 ? 62.72065 -27.27143 28.89613 1.000 16.77404 213 HIS D CA 1
ATOM 15111 C C . HIS D 1 192 ? 62.50424 -27.96769 27.56556 1.000 18.78897 213 HIS D C 1
ATOM 15112 O O . HIS D 1 192 ? 63.48219 -28.40472 26.94605 1.000 19.93782 213 HIS D O 1
ATOM 15126 N N . THR D 1 193 ? 61.25652 -28.02981 27.09549 1.000 20.22140 214 THR D N 1
ATOM 15127 C CA . THR D 1 193 ? 60.86905 -28.89272 25.98953 1.000 16.89757 214 THR D CA 1
ATOM 15128 C C . THR D 1 193 ? 60.09939 -28.10627 24.94833 1.000 18.26106 214 THR D C 1
ATOM 15129 O O . THR D 1 193 ? 59.43069 -27.11836 25.25206 1.000 19.77530 214 THR D O 1
ATOM 15140 N N . ARG D 1 194 ? 60.20789 -28.55429 23.68850 1.000 16.09939 215 ARG D N 1
ATOM 15141 C CA . ARG D 1 194 ? 59.36818 -28.01192 22.63597 1.000 18.04887 215 ARG D CA 1
ATOM 15142 C C . ARG D 1 194 ? 57.90878 -28.37461 22.87584 1.000 16.07344 215 ARG D C 1
ATOM 15143 O O . ARG D 1 194 ? 57.60078 -29.34403 23.56915 1.000 18.51099 215 ARG D O 1
ATOM 15164 N N . PRO D 1 195 ? 56.97472 -27.61237 22.29927 1.000 17.36388 216 PRO D N 1
ATOM 15165 C CA . PRO D 1 195 ? 55.58100 -28.03341 22.34171 1.000 16.58298 216 PRO D CA 1
ATOM 15166 C C . PRO D 1 195 ? 55.36799 -29.27323 21.47271 1.000 16.56538 216 PRO D C 1
ATOM 15167 O O . PRO D 1 195 ? 55.98162 -29.39810 20.41497 1.000 20.14026 216 PRO D O 1
ATOM 15178 N N . ASP D 1 196 ? 54.45347 -30.13107 21.92033 1.000 18.54124 217 ASP D N 1
ATOM 15179 C CA . ASP D 1 196 ? 54.04568 -31.27583 21.11094 1.000 18.08607 217 ASP D CA 1
ATOM 15180 C C . ASP D 1 196 ? 53.37515 -30.80738 19.82465 1.000 20.53660 217 ASP D C 1
ATOM 15181 O O . ASP D 1 196 ? 52.79984 -29.71701 19.72800 1.000 19.46577 217 ASP D O 1
ATOM 15190 N N . ASP D 1 197 ? 53.39221 -31.68107 18.80858 1.000 21.71090 218 ASP D N 1
ATOM 15191 C CA . ASP D 1 197 ? 52.71655 -31.33928 17.56941 1.000 18.54151 218 ASP D CA 1
ATOM 15192 C C . ASP D 1 197 ? 51.24868 -30.96237 17.77620 1.000 14.70286 218 ASP D C 1
ATOM 15193 O O . ASP D 1 197 ? 50.75046 -30.05927 17.10471 1.000 19.46005 218 ASP D O 1
ATOM 15202 N N . ALA D 1 198 ? 50.54460 -31.65953 18.67075 1.000 19.36151 219 ALA D N 1
ATOM 15203 C CA . ALA D 1 198 ? 49.13560 -31.36599 18.88787 1.000 20.74899 219 ALA D CA 1
ATOM 15204 C C . ALA D 1 198 ? 48.95550 -29.95131 19.44335 1.000 19.34226 219 ALA D C 1
ATOM 15205 O O . ALA D 1 198 ? 47.96377 -29.27048 19.14247 1.000 19.92411 219 ALA D O 1
ATOM 15212 N N . VAL D 1 199 ? 49.90007 -29.51318 20.27969 1.000 20.85235 220 VAL D N 1
ATOM 15213 C CA . VAL D 1 199 ? 49.83738 -28.16165 20.83269 1.000 17.36973 220 VAL D CA 1
ATOM 15214 C C . VAL D 1 199 ? 50.13080 -27.12988 19.76338 1.000 16.89872 220 VAL D C 1
ATOM 15215 O O . VAL D 1 199 ? 49.45652 -26.09754 19.67055 1.000 17.11551 220 VAL D O 1
ATOM 15228 N N . VAL D 1 200 ? 51.12712 -27.39989 18.91944 1.000 17.23316 221 VAL D N 1
ATOM 15229 C CA . VAL D 1 200 ? 51.43997 -26.50848 17.81914 1.000 18.92387 221 VAL D CA 1
ATOM 15230 C C . VAL D 1 200 ? 50.22755 -26.36120 16.91158 1.000 19.55501 221 VAL D C 1
ATOM 15231 O O . VAL D 1 200 ? 49.85588 -25.25898 16.50895 1.000 18.72807 221 VAL D O 1
ATOM 15244 N N . GLU D 1 201 ? 49.60346 -27.48429 16.56088 1.000 19.80530 222 GLU D N 1
ATOM 15245 C CA . GLU D 1 201 ? 48.40268 -27.45694 15.73036 1.000 22.03854 222 GLU D CA 1
ATOM 15246 C C . GLU D 1 201 ? 47.30440 -26.60567 16.36224 1.000 18.93461 222 GLU D C 1
ATOM 15247 O O . GLU D 1 201 ? 46.71063 -25.74389 15.69402 1.000 19.08892 222 GLU D O 1
ATOM 15259 N N . ARG D 1 202 ? 47.04399 -26.81172 17.65345 1.000 18.89332 223 ARG D N 1
ATOM 15260 C CA . ARG D 1 202 ? 46.01520 -26.04055 18.33250 1.000 18.69654 223 ARG D CA 1
ATOM 15261 C C . ARG D 1 202 ? 46.37717 -24.56916 18.35619 1.000 18.04757 223 ARG D C 1
ATOM 15262 O O . ARG D 1 202 ? 45.52007 -23.70538 18.15080 1.000 18.73715 223 ARG D O 1
ATOM 15283 N N . PHE D 1 203 ? 47.65928 -24.25755 18.59248 1.000 18.60633 224 PHE D N 1
ATOM 15284 C CA . PHE D 1 203 ? 48.03378 -22.84834 18.66178 1.000 15.49394 224 PHE D CA 1
ATOM 15285 C C . PHE D 1 203 ? 47.92732 -22.16127 17.31307 1.000 17.42389 224 PHE D C 1
ATOM 15286 O O . PHE D 1 203 ? 47.47240 -21.01986 17.23114 1.000 16.43980 224 PHE D O 1
ATOM 15303 N N . VAL D 1 204 ? 48.37229 -22.81022 16.22720 1.000 17.45366 225 VAL D N 1
ATOM 15304 C CA . VAL D 1 204 ? 48.25331 -22.16507 14.91588 1.000 18.34082 225 VAL D CA 1
ATOM 15305 C C . VAL D 1 204 ? 46.78682 -21.91149 14.56645 1.000 19.44870 225 VAL D C 1
ATOM 15306 O O . VAL D 1 204 ? 46.43111 -20.83691 14.07179 1.000 19.65519 225 VAL D O 1
ATOM 15319 N N A ARG D 1 205 ? 45.91307 -22.88460 14.83546 0.455 18.64178 226 ARG D N 1
ATOM 15320 N N B ARG D 1 205 ? 45.91392 -22.88835 14.83268 0.545 18.62006 226 ARG D N 1
ATOM 15321 C CA A ARG D 1 205 ? 44.48847 -22.67288 14.60380 0.455 21.33605 226 ARG D CA 1
ATOM 15322 C CA B ARG D 1 205 ? 44.48592 -22.68370 14.61084 0.545 21.32571 226 ARG D CA 1
ATOM 15323 C C A ARG D 1 205 ? 43.95999 -21.53060 15.46652 0.455 20.93693 226 ARG D C 1
ATOM 15324 C C B ARG D 1 205 ? 43.96210 -21.53309 15.46648 0.545 20.94251 226 ARG D C 1
ATOM 15325 O O A ARG D 1 205 ? 43.18503 -20.68785 14.99336 0.455 20.34743 226 ARG D O 1
ATOM 15326 O O B ARG D 1 205 ? 43.19760 -20.68414 14.98610 0.545 20.32714 226 ARG D O 1
ATOM 15367 N N . PHE D 1 206 ? 44.37692 -21.47951 16.73241 1.000 19.50137 227 PHE D N 1
ATOM 15368 C CA . PHE D 1 206 ? 43.98130 -20.37423 17.59734 1.000 17.49580 227 PHE D CA 1
ATOM 15369 C C . PHE D 1 206 ? 44.45204 -19.04250 17.03330 1.000 20.08536 227 PHE D C 1
ATOM 15370 O O . PHE D 1 206 ? 43.67612 -18.08865 16.95195 1.000 18.03561 227 PHE D O 1
ATOM 15387 N N . SER D 1 207 ? 45.73233 -18.95102 16.65496 1.000 17.85670 228 SER D N 1
ATOM 15388 C CA . SER D 1 207 ? 46.25653 -17.72673 16.06015 1.000 17.03239 228 SER D CA 1
ATOM 15389 C C . SER D 1 207 ? 45.43226 -17.27894 14.87490 1.000 20.53735 228 SER D C 1
ATOM 15390 O O . SER D 1 207 ? 45.12476 -16.09531 14.74066 1.000 19.79941 228 SER D O 1
ATOM 15398 N N . ARG D 1 208 ? 45.05801 -18.21525 13.99685 1.000 20.75357 229 ARG D N 1
ATOM 15399 C CA . ARG D 1 208 ? 44.27305 -17.83908 12.81576 1.000 22.25875 229 ARG D CA 1
ATOM 15400 C C . ARG D 1 208 ? 42.85268 -17.39645 13.15562 1.000 22.64505 229 ARG D C 1
ATOM 15401 O O . ARG D 1 208 ? 42.24025 -16.68939 12.35558 1.000 25.36096 229 ARG D O 1
ATOM 15422 N N . SER D 1 209 ? 42.31464 -17.81124 14.29818 1.000 21.76811 230 SER D N 1
ATOM 15423 C CA . SER D 1 209 ? 40.97509 -17.41353 14.70636 1.000 22.10472 230 SER D CA 1
ATOM 15424 C C . SER D 1 209 ? 40.91734 -16.02548 15.31922 1.000 25.14538 230 SER D C 1
ATOM 15425 O O . SER D 1 209 ? 39.81220 -15.52175 15.57058 1.000 22.16245 230 SER D O 1
ATOM 15433 N N . LEU D 1 210 ? 42.06201 -15.40226 15.58345 1.000 20.44099 231 LEU D N 1
ATOM 15434 C CA . LEU D 1 210 ? 42.08210 -14.16908 16.36269 1.000 20.03788 231 LEU D CA 1
ATOM 15435 C C . LEU D 1 210 ? 41.66469 -12.99051 15.49935 1.000 19.15119 231 LEU D C 1
ATOM 15436 O O . LEU D 1 210 ? 42.23183 -12.80111 14.41453 1.000 23.04306 231 LEU D O 1
ATOM 15452 N N . PRO D 1 211 ? 40.72668 -12.15546 15.95295 1.000 18.16835 232 PRO D N 1
ATOM 15453 C CA . PRO D 1 211 ? 40.51975 -10.86231 15.29264 1.000 23.10377 232 PRO D CA 1
ATOM 15454 C C . PRO D 1 211 ? 41.77215 -10.00990 15.39708 1.000 22.77851 232 PRO D C 1
ATOM 15455 O O . PRO D 1 211 ? 42.64058 -10.23532 16.26405 1.000 20.98968 232 PRO D O 1
ATOM 15466 N N . PRO D 1 212 ? 41.89681 -8.97370 14.56734 1.000 24.90952 233 PRO D N 1
ATOM 15467 C CA . PRO D 1 212 ? 43.15190 -8.19763 14.55993 1.000 23.77865 233 PRO D CA 1
ATOM 15468 C C . PRO D 1 212 ? 43.43243 -7.41393 15.82275 1.000 23.33708 233 PRO D C 1
ATOM 15469 O O . PRO D 1 212 ? 44.55090 -6.90216 15.95770 1.000 26.35951 233 PRO D O 1
ATOM 15480 N N . ASP D 1 213 ? 42.47566 -7.23358 16.74114 1.000 19.61721 234 ASP D N 1
ATOM 15481 C CA . ASP D 1 213 ? 42.73898 -6.43220 17.91951 1.000 20.21119 234 ASP D CA 1
ATOM 15482 C C . ASP D 1 213 ? 43.19701 -7.26083 19.11255 1.000 21.72674 234 ASP D C 1
ATOM 15483 O O . ASP D 1 213 ? 43.52102 -6.67282 20.14913 1.000 23.10464 234 ASP D O 1
ATOM 15492 N N . VAL D 1 214 ? 43.27749 -8.58232 18.98686 1.000 17.99757 235 VAL D N 1
ATOM 15493 C CA . VAL D 1 214 ? 43.58943 -9.41644 20.15454 1.000 13.89384 235 VAL D CA 1
ATOM 15494 C C . VAL D 1 214 ? 45.09357 -9.46690 20.39542 1.000 16.65168 235 VAL D C 1
ATOM 15495 O O . VAL D 1 214 ? 45.88218 -9.72171 19.47659 1.000 19.21828 235 VAL D O 1
ATOM 15508 N N . TRP D 1 215 ? 45.47909 -9.26794 21.65820 1.000 15.08202 236 TRP D N 1
ATOM 15509 C CA . TRP D 1 215 ? 46.86020 -9.29102 22.11780 1.000 16.52659 236 TRP D CA 1
ATOM 15510 C C . TRP D 1 215 ? 47.12052 -10.55788 22.91299 1.000 15.84671 236 TRP D C 1
ATOM 15511 O O . TRP D 1 215 ? 46.31669 -10.94539 23.74972 1.000 16.13636 236 TRP D O 1
ATOM 15532 N N . LEU D 1 216 ? 48.28077 -11.18635 22.69144 1.000 15.40582 237 LEU D N 1
ATOM 15533 C CA . LEU D 1 216 ? 48.64818 -12.39090 23.41230 1.000 14.66764 237 LEU D CA 1
ATOM 15534 C C . LEU D 1 216 ? 49.78334 -12.10876 24.38742 1.000 15.84063 237 LEU D C 1
ATOM 15535 O O . LEU D 1 216 ? 50.86014 -11.64154 23.98599 1.000 15.51142 237 LEU D O 1
ATOM 15551 N N . HIS D 1 217 ? 49.56171 -12.41040 25.64484 1.000 12.80351 238 HIS D N 1
ATOM 15552 C CA . HIS D 1 217 ? 50.63701 -12.37106 26.64583 1.000 14.66425 238 HIS D CA 1
ATOM 15553 C C . HIS D 1 217 ? 50.95961 -13.79534 27.05704 1.000 15.09710 238 HIS D C 1
ATOM 15554 O O . HIS D 1 217 ? 50.20608 -14.41009 27.82194 1.000 13.96487 238 HIS D O 1
ATOM 15568 N N . PHE D 1 218 ? 52.10328 -14.29546 26.59633 1.000 13.57648 239 PHE D N 1
ATOM 15569 C CA . PHE D 1 218 ? 52.54011 -15.63434 26.96012 1.000 13.50711 239 PHE D CA 1
ATOM 15570 C C . PHE D 1 218 ? 53.25351 -15.63070 28.30803 1.000 14.74167 239 PHE D C 1
ATOM 15571 O O . PHE D 1 218 ? 53.96941 -14.69512 28.65218 1.000 15.56835 239 PHE D O 1
ATOM 15588 N N . HIS D 1 219 ? 53.10701 -16.70898 29.05037 1.000 14.46759 240 HIS D N 1
ATOM 15589 C CA . HIS D 1 219 ? 54.00173 -16.89708 30.16570 1.000 14.57406 240 HIS D CA 1
ATOM 15590 C C . HIS D 1 219 ? 54.20241 -18.36940 30.46126 1.000 17.25512 240 HIS D C 1
ATOM 15591 O O . HIS D 1 219 ? 53.43313 -19.23840 30.04109 1.000 15.54608 240 HIS D O 1
ATOM 15606 N N . SER D 1 220 ? 55.27945 -18.63303 31.20334 1.000 16.10784 241 SER D N 1
ATOM 15607 C CA . SER D 1 220 ? 55.60472 -19.97025 31.66770 1.000 16.12441 241 SER D CA 1
ATOM 15608 C C . SER D 1 220 ? 55.93283 -19.84920 33.15027 1.000 15.59983 241 SER D C 1
ATOM 15609 O O . SER D 1 220 ? 55.29567 -19.04847 33.86703 1.000 16.14445 241 SER D O 1
ATOM 15617 N N . ARG D 1 221 ? 56.86546 -20.66102 33.64181 1.000 15.07963 242 ARG D N 1
ATOM 15618 C CA . ARG D 1 221 ? 57.35490 -20.44389 35.00771 1.000 16.31492 242 ARG D CA 1
ATOM 15619 C C . ARG D 1 221 ? 58.41848 -19.35745 34.99981 1.000 18.61274 242 ARG D C 1
ATOM 15620 O O . ARG D 1 221 ? 58.30632 -18.35629 35.73075 1.000 18.58535 242 ARG D O 1
ATOM 15641 N N . GLY D 1 222 ? 59.44721 -19.51664 34.15313 1.000 17.07596 243 GLY D N 1
ATOM 15642 C CA . GLY D 1 222 ? 60.54975 -18.58971 34.14350 1.000 16.73906 243 GLY D CA 1
ATOM 15643 C C . GLY D 1 222 ? 60.49780 -17.49332 33.11022 1.000 19.11722 243 GLY D C 1
ATOM 15644 O O . GLY D 1 222 ? 61.32774 -16.58337 33.14184 1.000 20.14803 243 GLY D O 1
ATOM 15648 N N . GLY D 1 223 ? 59.58355 -17.58595 32.15181 1.000 15.71601 244 GLY D N 1
ATOM 15649 C CA . GLY D 1 223 ? 59.56517 -16.61684 31.07737 1.000 15.26951 244 GLY D CA 1
ATOM 15650 C C . GLY D 1 223 ? 60.69396 -16.80224 30.10239 1.000 16.40106 244 GLY D C 1
ATOM 15651 O O . GLY D 1 223 ? 60.96524 -15.90609 29.29317 1.000 17.92140 244 GLY D O 1
ATOM 15655 N N . ALA D 1 224 ? 61.32612 -17.97395 30.14853 1.000 16.58850 245 ALA D N 1
ATOM 15656 C CA . ALA D 1 224 ? 62.53226 -18.24813 29.37689 1.000 18.68873 245 ALA D CA 1
ATOM 15657 C C . ALA D 1 224 ? 62.15955 -19.19509 28.24381 1.000 17.32053 245 ALA D C 1
ATOM 15658 O O . ALA D 1 224 ? 61.53051 -18.76638 27.28118 1.000 16.52352 245 ALA D O 1
ATOM 15665 N N . GLY D 1 225 ? 62.49167 -20.48313 28.31324 1.000 18.69087 246 GLY D N 1
ATOM 15666 C CA . GLY D 1 225 ? 62.35317 -21.37591 27.17496 1.000 16.72491 246 GLY D CA 1
ATOM 15667 C C . GLY D 1 225 ? 60.98304 -21.39059 26.53669 1.000 16.31868 246 GLY D C 1
ATOM 15668 O O . GLY D 1 225 ? 60.82522 -21.10400 25.34627 1.000 17.78971 246 GLY D O 1
ATOM 15672 N N . ARG D 1 226 ? 59.96253 -21.71255 27.32650 1.000 17.32237 247 ARG D N 1
ATOM 15673 C CA . ARG D 1 226 ? 58.62989 -21.89177 26.73191 1.000 15.65464 247 ARG D CA 1
ATOM 15674 C C . ARG D 1 226 ? 58.04974 -20.57047 26.25350 1.000 16.20054 247 ARG D C 1
ATOM 15675 O O . ARG D 1 226 ? 57.49937 -20.49633 25.14773 1.000 15.11201 247 ARG D O 1
ATOM 15696 N N . THR D 1 227 ? 58.14286 -19.51329 27.06897 1.000 16.49208 248 THR D N 1
ATOM 15697 C CA . THR D 1 227 ? 57.63723 -18.20992 26.65510 1.000 16.35275 248 THR D CA 1
ATOM 15698 C C . THR D 1 227 ? 58.34480 -17.71210 25.40474 1.000 15.20505 248 THR D C 1
ATOM 15699 O O . THR D 1 227 ? 57.70783 -17.20168 24.47122 1.000 16.30556 248 THR D O 1
ATOM 15710 N N . THR D 1 228 ? 59.67944 -17.83228 25.35763 1.000 14.64917 249 THR D N 1
ATOM 15711 C CA . THR D 1 228 ? 60.41575 -17.32882 24.21062 1.000 11.94131 249 THR D CA 1
ATOM 15712 C C . THR D 1 228 ? 60.10924 -18.18303 22.99327 1.000 12.53379 249 THR D C 1
ATOM 15713 O O . THR D 1 228 ? 60.02974 -17.63874 21.88901 1.000 16.11850 249 THR D O 1
ATOM 15724 N N . THR D 1 229 ? 59.90866 -19.48687 23.19515 1.000 14.21617 250 THR D N 1
ATOM 15725 C CA . THR D 1 229 ? 59.50836 -20.33085 22.05738 1.000 15.41129 250 THR D CA 1
ATOM 15726 C C . THR D 1 229 ? 58.22626 -19.80507 21.42426 1.000 17.66459 250 THR D C 1
ATOM 15727 O O . THR D 1 229 ? 58.13606 -19.65641 20.20348 1.000 17.26447 250 THR D O 1
ATOM 15738 N N . PHE D 1 230 ? 57.20717 -19.51659 22.23730 1.000 16.00839 251 PHE D N 1
ATOM 15739 C CA . PHE D 1 230 ? 55.93724 -19.13873 21.63495 1.000 15.05664 251 PHE D CA 1
ATOM 15740 C C . PHE D 1 230 ? 55.91918 -17.71473 21.11334 1.000 15.87823 251 PHE D C 1
ATOM 15741 O O . PHE D 1 230 ? 55.26615 -17.44056 20.10381 1.000 16.12286 251 PHE D O 1
ATOM 15758 N N . MET D 1 231 ? 56.65554 -16.78219 21.73855 1.000 15.25351 252 MET D N 1
ATOM 15759 C CA . MET D 1 231 ? 56.81905 -15.48643 21.10096 1.000 13.76420 252 MET D CA 1
ATOM 15760 C C . MET D 1 231 ? 57.49985 -15.62862 19.74122 1.000 15.98399 252 MET D C 1
ATOM 15761 O O . MET D 1 231 ? 57.16069 -14.91609 18.79681 1.000 16.15809 252 MET D O 1
ATOM 15775 N N . THR D 1 232 ? 58.46604 -16.55342 19.63882 1.000 15.81552 253 THR D N 1
ATOM 15776 C CA . THR D 1 232 ? 59.13050 -16.82815 18.36628 1.000 15.47611 253 THR D CA 1
ATOM 15777 C C . THR D 1 232 ? 58.14135 -17.40473 17.34278 1.000 15.69768 253 THR D C 1
ATOM 15778 O O . THR D 1 232 ? 58.16207 -17.01752 16.17129 1.000 17.44840 253 THR D O 1
ATOM 15789 N N . LEU D 1 233 ? 57.25019 -18.30376 17.77065 1.000 16.42936 254 LEU D N 1
ATOM 15790 C CA . LEU D 1 233 ? 56.24604 -18.83705 16.83499 1.000 16.88456 254 LEU D CA 1
ATOM 15791 C C . LEU D 1 233 ? 55.36304 -17.72230 16.29574 1.000 18.45811 254 LEU D C 1
ATOM 15792 O O . LEU D 1 233 ? 55.04498 -17.67500 15.10072 1.000 16.86848 254 LEU D O 1
ATOM 15808 N N . VAL D 1 234 ? 54.90997 -16.82271 17.17479 1.000 16.79536 255 VAL D N 1
ATOM 15809 C CA . VAL D 1 234 ? 54.09793 -15.68884 16.74424 1.000 15.41938 255 VAL D CA 1
ATOM 15810 C C . VAL D 1 234 ? 54.87907 -14.82620 15.78421 1.000 16.06892 255 VAL D C 1
ATOM 15811 O O . VAL D 1 234 ? 54.35863 -14.38883 14.74842 1.000 16.80996 255 VAL D O 1
ATOM 15824 N N . ASP D 1 235 ? 56.15262 -14.57190 16.10156 1.000 16.55824 256 ASP D N 1
ATOM 15825 C CA . ASP D 1 235 ? 57.02056 -13.81590 15.20470 1.000 14.92590 256 ASP D CA 1
ATOM 15826 C C . ASP D 1 235 ? 57.08944 -14.48919 13.83267 1.000 17.25242 256 ASP D C 1
ATOM 15827 O O . ASP D 1 235 ? 56.86920 -13.84722 12.79990 1.000 17.80113 256 ASP D O 1
ATOM 15836 N N . MET D 1 236 ? 57.33994 -15.78330 13.81954 1.000 18.05647 257 MET D N 1
ATOM 15837 C CA . MET D 1 236 ? 57.46380 -16.49798 12.54700 1.000 19.55182 257 MET D CA 1
ATOM 15838 C C . MET D 1 236 ? 56.16103 -16.49270 11.76680 1.000 22.74645 257 MET D C 1
ATOM 15839 O O . MET D 1 236 ? 56.17204 -16.34313 10.52941 1.000 20.45431 257 MET D O 1
ATOM 15853 N N . LEU D 1 237 ? 55.02404 -16.64740 12.45233 1.000 19.16674 258 LEU D N 1
ATOM 15854 C CA . LEU D 1 237 ? 53.74908 -16.71186 11.74147 1.000 20.06050 258 LEU D CA 1
ATOM 15855 C C . LEU D 1 237 ? 53.49444 -15.43131 10.95567 1.000 25.50178 258 LEU D C 1
ATOM 15856 O O . LEU D 1 237 ? 52.80453 -15.45508 9.93535 1.000 26.61036 258 LEU D O 1
ATOM 15872 N N . ARG D 1 238 ? 54.02588 -14.29816 11.41639 1.000 17.38306 259 ARG D N 1
ATOM 15873 C CA . ARG D 1 238 ? 53.86901 -13.04782 10.70039 1.000 22.19163 259 ARG D CA 1
ATOM 15874 C C . ARG D 1 238 ? 55.02728 -12.74671 9.75997 1.000 22.45910 259 ARG D C 1
ATOM 15875 O O . ARG D 1 238 ? 54.80191 -12.19345 8.67389 1.000 23.26288 259 ARG 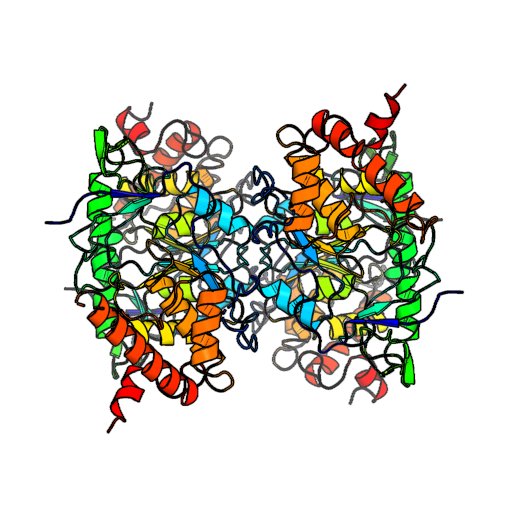D O 1
ATOM 15896 N N . ASN D 1 239 ? 56.24989 -13.12988 10.11429 1.000 19.81058 260 ASN D N 1
ATOM 15897 C CA . ASN D 1 239 ? 57.43362 -12.55250 9.51418 1.000 21.00132 260 ASN D CA 1
ATOM 15898 C C . ASN D 1 239 ? 58.38561 -13.53794 8.85101 1.000 24.67750 260 ASN D C 1
ATOM 15899 O O . ASN D 1 239 ? 59.37921 -13.09217 8.26141 1.000 24.18429 260 ASN D O 1
ATOM 15910 N N . ALA D 1 240 ? 58.15373 -14.84656 8.96556 1.000 23.59321 261 ALA D N 1
ATOM 15911 C CA . ALA D 1 240 ? 59.10101 -15.79300 8.37294 1.000 23.25367 261 ALA D CA 1
ATOM 15912 C C . ALA D 1 240 ? 59.30586 -15.55814 6.87272 1.000 26.87511 261 ALA D C 1
ATOM 15913 O O . ALA D 1 240 ? 60.43909 -15.76188 6.40490 1.000 24.00045 261 ALA D O 1
ATOM 15920 N N . PRO D 1 241 ? 58.30884 -15.13727 6.10137 1.000 27.56588 262 PRO D N 1
ATOM 15921 C CA . PRO D 1 241 ? 58.55610 -14.87402 4.66587 1.000 26.90579 262 PRO D CA 1
ATOM 15922 C C . PRO D 1 241 ? 59.50371 -13.72038 4.39733 1.000 34.67896 262 PRO D C 1
ATOM 15923 O O . PRO D 1 241 ? 60.05750 -13.65177 3.29197 1.000 32.20782 262 PRO D O 1
ATOM 15934 N N . SER D 1 242 ? 59.70671 -12.79986 5.34854 1.000 28.99989 263 SER D N 1
ATOM 15935 C CA . SER D 1 242 ? 60.49237 -11.60504 5.10673 1.000 26.94627 263 SER D CA 1
ATOM 15936 C C . SER D 1 242 ? 61.69927 -11.43154 6.00480 1.000 31.24742 263 SER D C 1
ATOM 15937 O O . SER D 1 242 ? 62.52378 -10.55109 5.73040 1.000 32.78135 263 SER D O 1
ATOM 15945 N N . VAL D 1 243 ? 61.82479 -12.20742 7.07698 1.000 25.29758 264 VAL D N 1
ATOM 15946 C CA . VAL D 1 243 ? 62.87331 -12.01486 8.05915 1.000 23.88552 264 VAL D CA 1
ATOM 15947 C C . VAL D 1 243 ? 63.60471 -13.32671 8.25600 1.000 24.00823 264 VAL D C 1
ATOM 15948 O O . VAL D 1 243 ? 62.97695 -14.39398 8.33807 1.000 24.81183 264 VAL D O 1
ATOM 15961 N N . ALA D 1 244 ? 64.93122 -13.24299 8.36457 1.000 24.70737 265 ALA D N 1
ATOM 15962 C CA . ALA D 1 244 ? 65.75810 -14.42915 8.49528 1.000 24.26177 265 ALA D CA 1
ATOM 15963 C C . ALA D 1 244 ? 65.50919 -15.12604 9.82725 1.000 27.12917 265 ALA D C 1
ATOM 15964 O O . ALA D 1 244 ? 65.26388 -14.48146 10.85673 1.000 24.21450 265 ALA D O 1
ATOM 15971 N N . PHE D 1 245 ? 65.60536 -16.45299 9.79560 1.000 23.63047 266 PHE D N 1
ATOM 15972 C CA . PHE D 1 245 ? 65.49447 -17.27325 11.00136 1.000 24.51771 266 PHE D CA 1
ATOM 15973 C C . PHE D 1 245 ? 66.38638 -16.74758 12.12006 1.000 28.06023 266 PHE D C 1
ATOM 15974 O O . PHE D 1 245 ? 65.95537 -16.62925 13.27457 1.000 25.25897 266 PHE D O 1
ATOM 15991 N N . GLU D 1 246 ? 67.65014 -16.44929 11.79970 1.000 25.34408 267 GLU D N 1
ATOM 15992 C CA . GLU D 1 246 ? 68.60192 -16.04658 12.82497 1.000 27.42403 267 GLU D CA 1
ATOM 15993 C C . GLU D 1 246 ? 68.21099 -14.72178 13.46716 1.000 23.04360 267 GLU D C 1
ATOM 15994 O O . GLU D 1 246 ? 68.45278 -14.53047 14.66764 1.000 25.22766 267 GLU D O 1
ATOM 16006 N N . ASP D 1 247 ? 67.63342 -13.81151 12.69691 1.000 24.83736 268 ASP D N 1
ATOM 16007 C CA . ASP D 1 247 ? 67.19528 -12.52895 13.23479 1.000 25.29896 268 ASP D CA 1
ATOM 16008 C C . ASP D 1 247 ? 66.02036 -12.71739 14.19154 1.000 26.02349 268 ASP D C 1
ATOM 16009 O O . ASP D 1 247 ? 65.94764 -12.04715 15.22263 1.000 22.55640 268 ASP D O 1
ATOM 16018 N N . ILE D 1 248 ? 65.07864 -13.59596 13.84284 1.000 22.19467 269 ILE D N 1
ATOM 16019 C CA . ILE D 1 248 ? 63.90873 -13.81287 14.71091 1.000 23.00446 269 ILE D CA 1
ATOM 16020 C C . ILE D 1 248 ? 64.36106 -14.40743 16.03915 1.000 23.00917 269 ILE D C 1
ATOM 16021 O O . ILE D 1 248 ? 63.98950 -13.93268 17.11588 1.000 21.68263 269 ILE D O 1
ATOM 16037 N N . ILE D 1 249 ? 65.19251 -15.45444 15.99084 1.000 20.67744 270 ILE D N 1
ATOM 16038 C CA . ILE D 1 249 ? 65.70085 -16.05767 17.21948 1.000 23.82551 270 ILE D CA 1
ATOM 16039 C C . ILE D 1 249 ? 66.45613 -15.02090 18.04039 1.000 21.27684 270 ILE D C 1
ATOM 16040 O O . ILE D 1 249 ? 66.26066 -14.89966 19.25276 1.000 21.14559 270 ILE D O 1
ATOM 16056 N N . ALA D 1 250 ? 67.33800 -14.25883 17.39168 1.000 21.82843 271 ALA D N 1
ATOM 16057 C CA . ALA D 1 250 ? 68.17566 -13.32652 18.13475 1.000 23.18856 271 ALA D CA 1
ATOM 16058 C C . ALA D 1 250 ? 67.36217 -12.17370 18.71980 1.000 20.66142 271 ALA D C 1
ATOM 16059 O O . ALA D 1 250 ? 67.66572 -11.68988 19.81991 1.000 22.09006 271 ALA D O 1
ATOM 16066 N N . ARG D 1 251 ? 66.35097 -11.70608 18.00058 1.000 20.55062 272 ARG D N 1
ATOM 16067 C CA . ARG D 1 251 ? 65.60956 -10.55396 18.50766 1.000 20.49729 272 ARG D CA 1
ATOM 16068 C C . ARG D 1 251 ? 64.69200 -10.95297 19.65713 1.000 20.44226 272 ARG D C 1
ATOM 16069 O O . ARG D 1 251 ? 64.46868 -10.14171 20.56172 1.000 18.47867 272 ARG D O 1
ATOM 16090 N N . GLN D 1 252 ? 64.17465 -12.17915 19.66157 1.000 19.41323 273 GLN D N 1
ATOM 16091 C CA . GLN D 1 252 ? 63.37603 -12.60597 20.82438 1.000 18.77194 273 GLN D CA 1
ATOM 16092 C C . GLN D 1 252 ? 64.24187 -12.72844 22.07330 1.000 20.96603 273 GLN D C 1
ATOM 16093 O O . GLN D 1 252 ? 63.77008 -12.46842 23.19534 1.000 20.26371 273 GLN D O 1
ATOM 16107 N N . LYS D 1 253 ? 65.51199 -13.10968 21.91356 1.000 19.38163 274 LYS D N 1
ATOM 16108 C CA . LYS D 1 253 ? 66.43838 -13.04483 23.02611 1.000 19.30260 274 LYS D CA 1
ATOM 16109 C C . LYS D 1 253 ? 66.69230 -11.60091 23.42141 1.000 17.57063 274 LYS D C 1
ATOM 16110 O O . LYS D 1 253 ? 66.65806 -11.26085 24.60860 1.000 19.61443 274 LYS D O 1
ATOM 16129 N N . ALA D 1 254 ? 66.96818 -10.74191 22.43268 1.000 19.66872 275 ALA D N 1
ATOM 16130 C CA . ALA D 1 254 ? 67.35540 -9.36435 22.71051 1.000 23.21739 275 ALA D CA 1
ATOM 16131 C C . ALA D 1 254 ? 66.23729 -8.57552 23.37629 1.000 21.95432 275 ALA D C 1
ATOM 16132 O O . ALA D 1 254 ? 66.52506 -7.60113 24.10119 1.000 20.23337 275 ALA D O 1
ATOM 16139 N N . LEU D 1 255 ? 64.98091 -8.98175 23.17631 1.000 19.73596 276 LEU D N 1
ATOM 16140 C CA . LEU D 1 255 ? 63.84666 -8.32204 23.82457 1.000 18.87830 276 LEU D CA 1
ATOM 16141 C C . LEU D 1 255 ? 63.74843 -8.64175 25.29987 1.000 18.84643 276 LEU D C 1
ATOM 16142 O O . LEU D 1 255 ? 63.01108 -7.95954 26.02147 1.000 21.24630 276 LEU D O 1
ATOM 16158 N N . GLY D 1 256 ? 64.43359 -9.67512 25.76354 1.000 18.66714 277 GLY D N 1
ATOM 16159 C CA . GLY D 1 256 ? 64.36927 -10.10088 27.13262 1.000 21.86130 277 GLY D CA 1
ATOM 16160 C C . GLY D 1 256 ? 64.07257 -11.57226 27.30599 1.000 21.17950 277 GLY D C 1
ATOM 16161 O O . GLY D 1 256 ? 64.00172 -12.05842 28.42176 1.000 19.59897 277 GLY D O 1
ATOM 16165 N N . GLY D 1 257 ? 63.89241 -12.30347 26.20190 1.000 20.10586 278 GLY D N 1
ATOM 16166 C CA . GLY D 1 257 ? 63.73509 -13.73815 26.30347 1.000 18.33147 278 GLY D CA 1
ATOM 16167 C C . GLY D 1 257 ? 65.06614 -14.46013 26.49239 1.000 21.09221 278 GLY D C 1
ATOM 16168 O O . GLY D 1 257 ? 66.13606 -13.85394 26.61937 1.000 21.03179 278 GLY D O 1
ATOM 16172 N N . SER D 1 258 ? 64.97337 -15.79005 26.58494 1.000 19.72611 279 SER D N 1
ATOM 16173 C CA . SER D 1 258 ? 66.17425 -16.60725 26.65671 1.000 20.37275 279 SER D CA 1
ATOM 16174 C C . SER D 1 258 ? 66.71395 -16.88324 25.25844 1.000 24.38839 279 SER D C 1
ATOM 16175 O O . SER D 1 258 ? 66.12176 -16.49514 24.24415 1.000 22.12034 279 SER D O 1
ATOM 16183 N N . ASP D 1 259 ? 67.89891 -17.50811 25.21161 1.000 21.57109 280 ASP D N 1
ATOM 16184 C CA . ASP D 1 259 ? 68.59014 -17.80091 23.95457 1.000 23.72184 280 ASP D CA 1
ATOM 16185 C C . ASP D 1 259 ? 68.24996 -19.22666 23.52032 1.000 22.25545 280 ASP D C 1
ATOM 16186 O O . ASP D 1 259 ? 68.73558 -20.19837 24.11222 1.000 29.06036 280 ASP D O 1
ATOM 16195 N N . LEU D 1 260 ? 67.37820 -19.34553 22.51586 1.000 23.48790 281 LEU D N 1
ATOM 16196 C CA . LEU D 1 260 ? 66.93186 -20.65964 22.07135 1.000 23.19127 281 LEU D CA 1
ATOM 16197 C C . LEU D 1 260 ? 67.97685 -21.35582 21.20119 1.000 26.26517 281 LEU D C 1
ATOM 16198 O O . LEU D 1 260 ? 67.78379 -22.51547 20.84206 1.000 26.21544 281 LEU D O 1
ATOM 16214 N N . ALA D 1 261 ? 69.06498 -20.67488 20.86707 1.000 28.80059 282 ALA D N 1
ATOM 16215 C CA . ALA D 1 261 ? 70.16311 -21.26522 20.10545 1.000 31.03774 282 ALA D CA 1
ATOM 16216 C C . ALA D 1 261 ? 71.30280 -21.74167 20.99410 1.000 40.74805 282 ALA D C 1
ATOM 16217 O O . ALA D 1 261 ? 72.29009 -22.27138 20.47775 1.000 48.44617 282 ALA D O 1
ATOM 16224 N N . LYS D 1 262 ? 71.18276 -21.58922 22.31157 1.000 38.43326 283 LYS D N 1
ATOM 16225 C CA . LYS D 1 262 ? 72.23592 -21.94011 23.24974 1.000 45.43239 283 LYS D CA 1
ATOM 16226 C C . LYS D 1 262 ? 72.14673 -23.40031 23.68091 1.000 55.30408 283 LYS D C 1
ATOM 16227 O O . LYS D 1 262 ? 71.06065 -23.98519 23.77908 1.000 39.39212 283 LYS D O 1
ATOM 16246 N N . THR D 1 263 ? 73.31690 -23.98755 23.93139 1.000 62.16044 284 THR D N 1
ATOM 16247 C CA . THR D 1 263 ? 73.43540 -25.29546 24.56271 1.000 65.25930 284 THR D CA 1
ATOM 16248 C C . THR D 1 263 ? 74.58563 -25.23989 25.56326 1.000 65.84998 284 THR D C 1
ATOM 16249 O O . THR D 1 263 ? 75.36055 -24.27896 25.60181 1.000 54.84597 284 THR D O 1
ATOM 16260 N N . SER D 1 264 ? 74.69930 -26.28429 26.37680 1.000 64.11679 285 SER D N 1
ATOM 16261 C CA . SER D 1 264 ? 75.80878 -26.36224 27.31249 1.000 67.55617 285 SER D CA 1
ATOM 16262 C C . SER D 1 264 ? 77.04037 -26.93528 26.61336 1.000 72.04391 285 SER D C 1
ATOM 16263 O O . SER D 1 264 ? 76.99309 -27.36072 25.45374 1.000 67.86318 285 SER D O 1
ATOM 16271 N N . ASP D 1 265 ? 78.16147 -26.93526 27.33346 1.000 69.31154 286 ASP D N 1
ATOM 16272 C CA . ASP D 1 265 ? 79.39430 -27.52416 26.82371 1.000 73.67771 286 ASP D CA 1
ATOM 16273 C C . ASP D 1 265 ? 79.42186 -29.04133 26.96946 1.000 62.67327 286 ASP D C 1
ATOM 16274 O O . ASP D 1 265 ? 80.47802 -29.64963 26.76451 1.000 69.78436 286 ASP D O 1
ATOM 16283 N N . GLY D 1 266 ? 78.28754 -29.65476 27.30651 1.000 59.21916 287 GLY D N 1
ATOM 16284 C CA . GLY D 1 266 ? 78.20033 -31.08195 27.54440 1.000 59.26587 287 GLY D CA 1
ATOM 16285 C C . GLY D 1 266 ? 77.88265 -31.45661 28.97521 1.000 52.77441 287 GLY D C 1
ATOM 16286 O O . GLY D 1 266 ? 77.60000 -32.63117 29.23761 1.000 57.67432 287 GLY D O 1
ATOM 16290 N N . SER D 1 267 ? 77.90140 -30.49575 29.90500 1.000 59.47274 288 SER D N 1
ATOM 16291 C CA . SER D 1 267 ? 77.69395 -30.80115 31.31582 1.000 63.25113 288 SER D CA 1
ATOM 16292 C C . SER D 1 267 ? 76.25834 -31.20783 31.62550 1.000 65.59074 288 SER D C 1
ATOM 16293 O O . SER D 1 267 ? 76.00819 -31.77559 32.69434 1.000 62.91589 288 SER D O 1
ATOM 16301 N N . ALA D 1 268 ? 75.31525 -30.92492 30.72742 1.000 56.49248 289 ALA D N 1
ATOM 16302 C CA . ALA D 1 268 ? 73.90587 -31.26324 30.92103 1.000 47.56979 289 ALA D CA 1
ATOM 16303 C C . ALA D 1 268 ? 73.37684 -31.92438 29.65449 1.000 44.42483 289 ALA D C 1
ATOM 16304 O O . ALA D 1 268 ? 72.57597 -31.33479 28.91457 1.000 36.06344 289 ALA D O 1
ATOM 16311 N N . PRO D 1 269 ? 73.80177 -33.16554 29.37827 1.000 39.67528 290 PRO D N 1
ATOM 16312 C CA . PRO D 1 269 ? 73.43572 -33.79435 28.09349 1.000 43.06313 290 PRO D CA 1
ATOM 16313 C C . PRO D 1 269 ? 71.93842 -33.94882 27.87793 1.000 32.00312 290 PRO D C 1
ATOM 16314 O O . PRO D 1 269 ? 71.45974 -33.73682 26.76147 1.000 28.95352 290 PRO D O 1
ATOM 16325 N N . GLY D 1 270 ? 71.19146 -34.35032 28.90055 1.000 36.15978 291 GLY D N 1
ATOM 16326 C CA . GLY D 1 270 ? 69.75108 -34.49158 28.73134 1.000 34.97526 291 GLY D CA 1
ATOM 16327 C C . GLY D 1 270 ? 69.09192 -33.16882 28.38922 1.000 34.46393 291 GLY D C 1
ATOM 16328 O O . GLY D 1 270 ? 68.22026 -33.10030 27.51716 1.000 31.41593 291 GLY D O 1
ATOM 16332 N N A ARG D 1 271 ? 69.50293 -32.09840 29.06812 0.596 28.30398 292 ARG D N 1
ATOM 16333 N N B ARG D 1 271 ? 69.49918 -32.09753 29.07048 0.404 28.39848 292 ARG D N 1
ATOM 16334 C CA A ARG D 1 271 ? 68.97335 -30.77364 28.75968 0.596 28.64728 292 ARG D CA 1
ATOM 16335 C CA B ARG D 1 271 ? 68.96560 -30.77726 28.75390 0.404 28.71400 292 ARG D CA 1
ATOM 16336 C C A ARG D 1 271 ? 69.41245 -30.31936 27.37573 0.596 28.88635 292 ARG D C 1
ATOM 16337 C C B ARG D 1 271 ? 69.40720 -30.32894 27.36794 0.404 28.88492 292 ARG D C 1
ATOM 16338 O O A ARG D 1 271 ? 68.64764 -29.66467 26.65416 0.596 24.74557 292 ARG D O 1
ATOM 16339 O O B ARG D 1 271 ? 68.63959 -29.68531 26.64021 0.404 24.83966 292 ARG D O 1
ATOM 16380 N N . ASP D 1 272 ? 70.63943 -30.66363 26.97590 1.000 26.31784 293 ASP D N 1
ATOM 16381 C CA . ASP D 1 272 ? 71.10790 -30.29658 25.64653 1.000 26.61611 293 ASP D CA 1
ATOM 16382 C C . ASP D 1 272 ? 70.29306 -30.99145 24.56858 1.000 20.98357 293 ASP D C 1
ATOM 16383 O O . ASP D 1 272 ? 69.99981 -30.39677 23.52094 1.000 26.09556 293 ASP D O 1
ATOM 16392 N N . ALA D 1 273 ? 69.93353 -32.25296 24.79965 1.000 24.47627 294 ALA D N 1
ATOM 16393 C CA . ALA D 1 273 ? 69.16249 -32.97697 23.79002 1.000 26.10782 294 ALA D CA 1
ATOM 16394 C C . ALA D 1 273 ? 67.79832 -32.32331 23.59256 1.000 23.58771 294 ALA D C 1
ATOM 16395 O O . ALA D 1 273 ? 67.31805 -32.20565 22.46195 1.000 23.79699 294 ALA D O 1
ATOM 16402 N N . LEU D 1 274 ? 67.16386 -31.90496 24.69219 1.000 23.42064 295 LEU D N 1
ATOM 16403 C CA . LEU D 1 274 ? 65.88207 -31.19129 24.57801 1.000 23.51319 295 LEU D CA 1
ATOM 16404 C C . LEU D 1 274 ? 66.05953 -29.86329 23.85526 1.000 18.62918 295 LEU D C 1
ATOM 16405 O O . LEU D 1 274 ? 65.20640 -29.46228 23.05107 1.000 19.96277 295 LEU D O 1
ATOM 16421 N N . ALA D 1 275 ? 67.12732 -29.12377 24.17487 1.000 21.21581 296 ALA D N 1
ATOM 16422 C CA . ALA D 1 275 ? 67.35034 -27.84790 23.51014 1.000 22.58667 296 ALA D CA 1
ATOM 16423 C C . ALA D 1 275 ? 67.54768 -28.02850 22.01128 1.000 23.37956 296 ALA D C 1
ATOM 16424 O O . ALA D 1 275 ? 67.02082 -27.24405 21.21187 1.000 21.52329 296 ALA D O 1
ATOM 16431 N N . ARG D 1 276 ? 68.30976 -29.05935 21.60878 1.000 22.98603 297 ARG D N 1
ATOM 16432 C CA . ARG D 1 276 ? 68.52079 -29.29946 20.18160 1.000 23.75243 297 ARG D CA 1
ATOM 16433 C C . ARG D 1 276 ? 67.23001 -29.73653 19.50136 1.000 19.86255 297 ARG D C 1
ATOM 16434 O O . ARG D 1 276 ? 66.95234 -29.32145 18.37805 1.000 23.19551 297 ARG D O 1
ATOM 16455 N N . GLN D 1 277 ? 66.45577 -30.60867 20.15241 1.000 23.04616 298 GLN D N 1
ATOM 16456 C CA . GLN D 1 277 ? 65.15923 -30.99738 19.61674 1.000 23.42668 298 GLN D CA 1
ATOM 16457 C C . GLN D 1 277 ? 64.27585 -29.77031 19.41957 1.000 23.59285 298 GLN D C 1
ATOM 16458 O O . GLN D 1 277 ? 63.58205 -29.63496 18.40525 1.000 20.84959 298 GLN D O 1
ATOM 16472 N N . ARG D 1 278 ? 64.29815 -28.85398 20.38944 1.000 20.28683 299 ARG D N 1
ATOM 16473 C CA . ARG D 1 278 ? 63.48264 -27.64512 20.29037 1.000 20.26631 299 ARG D CA 1
ATOM 16474 C C . ARG D 1 278 ? 63.96695 -26.74052 19.17197 1.000 19.69165 299 ARG D C 1
ATOM 16475 O O . ARG D 1 278 ? 63.15675 -26.14768 18.44817 1.000 19.58973 299 ARG D O 1
ATOM 16496 N N . LEU D 1 279 ? 65.28166 -26.61542 18.99937 1.000 21.51017 300 LEU D N 1
ATOM 16497 C CA . LEU D 1 279 ? 65.80058 -25.75342 17.94497 1.000 21.33441 300 LEU D CA 1
ATOM 16498 C C . LEU D 1 279 ? 65.48441 -26.32836 16.57088 1.000 19.38506 300 LEU D C 1
ATOM 16499 O O . LEU D 1 279 ? 65.13591 -25.57782 15.64724 1.000 20.97607 300 LEU D O 1
ATOM 16515 N N . GLU D 1 280 ? 65.58063 -27.65842 16.43154 1.000 21.61099 301 GLU D N 1
ATOM 16516 C CA . GLU D 1 280 ? 65.21232 -28.30400 15.16489 1.000 22.29875 301 GLU D CA 1
ATOM 16517 C C . GLU D 1 280 ? 63.74101 -28.04922 14.84855 1.000 18.98746 301 GLU D C 1
ATOM 16518 O O . GLU D 1 280 ? 63.37409 -27.75740 13.70252 1.000 21.27736 301 GLU D O 1
ATOM 16530 N N . PHE D 1 281 ? 62.88105 -28.19235 15.85677 1.000 20.90126 302 PHE D N 1
ATOM 16531 C CA . PHE D 1 281 ? 61.47059 -27.87092 15.65733 1.000 21.71891 302 PHE D CA 1
ATOM 16532 C C . PHE D 1 281 ? 61.29850 -26.44071 15.17905 1.000 22.03627 302 PHE D C 1
ATOM 16533 O O . PHE D 1 281 ? 60.49655 -26.17452 14.27146 1.000 19.31771 302 PHE D O 1
ATOM 16550 N N . LEU D 1 282 ? 62.02236 -25.49144 15.78857 1.000 21.28906 303 LEU D N 1
ATOM 16551 C CA . LEU D 1 282 ? 61.88398 -24.09634 15.39351 1.000 20.14867 303 LEU D CA 1
ATOM 16552 C C . LEU D 1 282 ? 62.34081 -23.86764 13.95716 1.000 21.00600 303 LEU D C 1
ATOM 16553 O O . LEU D 1 282 ? 61.75554 -23.05985 13.24108 1.000 20.15406 303 LEU D O 1
ATOM 16569 N N A ARG D 1 283 ? 63.38737 -24.57514 13.51960 0.559 22.10930 304 ARG D N 1
ATOM 16570 N N B ARG D 1 283 ? 63.38883 -24.57288 13.52061 0.441 22.11496 304 ARG D N 1
ATOM 16571 C CA A ARG D 1 283 ? 63.78608 -24.50329 12.11597 0.559 21.96467 304 ARG D CA 1
ATOM 16572 C CA B ARG D 1 283 ? 63.78635 -24.50963 12.11618 0.441 21.99324 304 ARG D CA 1
ATOM 16573 C C A ARG D 1 283 ? 62.68426 -25.04015 11.21040 0.559 21.33498 304 ARG D C 1
ATOM 16574 C C B ARG D 1 283 ? 62.67354 -25.03283 11.21636 0.441 21.37747 304 ARG D C 1
ATOM 16575 O O A ARG D 1 283 ? 62.37403 -24.44023 10.17540 0.559 23.62740 304 ARG D O 1
ATOM 16576 O O B ARG D 1 283 ? 62.34720 -24.42440 10.19137 0.441 23.62131 304 ARG D O 1
ATOM 16617 N N . ARG D 1 284 ? 62.08310 -26.16840 11.58750 1.000 22.08761 305 ARG D N 1
ATOM 16618 C CA . ARG D 1 284 ? 60.98843 -26.73509 10.80278 1.000 25.99913 305 ARG D CA 1
ATOM 16619 C C . ARG D 1 284 ? 59.77552 -25.79714 10.79093 1.000 25.62507 305 ARG D C 1
ATOM 16620 O O . ARG D 1 284 ? 59.11647 -25.61961 9.76540 1.000 21.48730 305 ARG D O 1
ATOM 16641 N N . PHE D 1 285 ? 59.46662 -25.17579 11.92647 1.000 20.92319 306 PHE D N 1
ATOM 16642 C CA . PHE D 1 285 ? 58.32189 -24.26647 11.94805 1.000 18.75008 306 PHE D CA 1
ATOM 16643 C C . PHE D 1 285 ? 58.58468 -23.04070 11.07958 1.000 17.79568 306 PHE D C 1
ATOM 16644 O O . PHE D 1 285 ? 57.65921 -22.48742 10.47930 1.000 21.56832 306 PHE D O 1
ATOM 16661 N N . TYR D 1 286 ? 59.82571 -22.56527 11.04891 1.000 17.92013 307 TYR D N 1
ATOM 16662 C CA . TYR D 1 286 ? 60.18234 -21.43458 10.21572 1.000 20.17896 307 TYR D CA 1
ATOM 16663 C C . TYR D 1 286 ? 59.92696 -21.77180 8.75213 1.000 19.27644 307 TYR D C 1
ATOM 16664 O O . TYR D 1 286 ? 59.32915 -20.97583 8.01692 1.000 21.03433 307 TYR D O 1
ATOM 16682 N N . GLU D 1 287 ? 60.33088 -22.97689 8.33979 1.000 21.12951 308 GLU D N 1
ATOM 16683 C CA . GLU D 1 287 ? 60.04732 -23.40723 6.96093 1.000 22.14773 308 GLU D CA 1
ATOM 16684 C C . GLU D 1 287 ? 58.55019 -23.46778 6.70902 1.000 20.70515 308 GLU D C 1
ATOM 16685 O O . GLU D 1 287 ? 58.07002 -23.00187 5.66306 1.000 24.04724 308 GLU D O 1
ATOM 16697 N N . TYR D 1 288 ? 57.80348 -24.03566 7.65567 1.000 20.27163 309 TYR D N 1
ATOM 16698 C CA . TYR D 1 288 ? 56.34938 -24.08448 7.57082 1.000 23.40652 309 TYR D CA 1
ATOM 16699 C C . TYR D 1 288 ? 55.75857 -22.69596 7.40832 1.000 23.53073 309 TYR D C 1
ATOM 16700 O O . TYR D 1 288 ? 54.89695 -22.47228 6.55050 1.000 21.35516 309 TYR D O 1
ATOM 16718 N N . ALA D 1 289 ? 56.19122 -21.74486 8.24505 1.000 20.75862 310 ALA D N 1
ATOM 16719 C CA . ALA D 1 289 ? 55.57874 -20.42222 8.23078 1.000 21.45469 310 ALA D CA 1
ATOM 16720 C C . ALA D 1 289 ? 55.95411 -19.63133 6.99149 1.000 20.77358 310 ALA D C 1
ATOM 16721 O O . ALA D 1 289 ? 55.20321 -18.74316 6.58461 1.000 22.48159 310 ALA D O 1
ATOM 16728 N N . ARG D 1 290 ? 57.09304 -19.94942 6.36584 1.000 24.80787 311 ARG D N 1
ATOM 16729 C CA . ARG D 1 290 ? 57.43651 -19.34554 5.08392 1.000 32.33230 311 ARG D CA 1
ATOM 16730 C C . ARG D 1 290 ? 56.53283 -19.85648 3.97431 1.000 27.79309 311 ARG D C 1
ATOM 16731 O O . ARG D 1 290 ? 56.10811 -19.08600 3.10424 1.000 32.19041 311 ARG D O 1
ATOM 16752 N N . ALA D 1 291 ? 56.21239 -21.14871 3.99370 1.000 27.24890 312 ALA D N 1
ATOM 16753 C CA . ALA D 1 291 ? 55.35277 -21.73513 2.97061 1.000 33.84712 312 ALA D CA 1
ATOM 16754 C C . ALA D 1 291 ? 53.88080 -21.48212 3.23609 1.000 34.83303 312 ALA D C 1
ATOM 16755 O O . ALA D 1 291 ? 53.08106 -21.50389 2.29533 1.000 31.27786 312 ALA D O 1
ATOM 16762 N N . ASN D 1 292 ? 53.50648 -21.22106 4.48787 1.000 24.20228 313 ASN D N 1
ATOM 16763 C CA . ASN D 1 292 ? 52.11619 -21.06244 4.89994 1.000 21.17665 313 ASN D CA 1
ATOM 16764 C C . ASN D 1 292 ? 52.00790 -19.81600 5.76484 1.000 25.71198 313 ASN D C 1
ATOM 16765 O O . ASN D 1 292 ? 51.82330 -19.90658 6.98567 1.000 26.14548 313 ASN D O 1
ATOM 16776 N N . PRO D 1 293 ? 52.12797 -18.64078 5.15746 1.000 26.28877 314 PRO D N 1
ATOM 16777 C CA . PRO D 1 293 ? 52.08631 -17.39418 5.93385 1.000 29.60237 314 PRO D CA 1
ATOM 16778 C C . PRO D 1 293 ? 50.86206 -17.31829 6.82741 1.000 25.71417 314 PRO D C 1
ATOM 16779 O O . PRO D 1 293 ? 49.73176 -17.54203 6.39219 1.000 25.22174 314 PRO D O 1
ATOM 16790 N N . GLY D 1 294 ? 51.09614 -17.00832 8.10677 1.000 25.64632 315 GLY D N 1
ATOM 16791 C CA . GLY D 1 294 ? 50.04072 -16.93172 9.07412 1.000 20.85230 315 GLY D CA 1
ATOM 16792 C C . GLY D 1 294 ? 49.35890 -18.23567 9.39755 1.000 23.57273 315 GLY D C 1
ATOM 16793 O O . GLY D 1 294 ? 48.30541 -18.22923 10.04953 1.000 23.96091 315 GLY D O 1
ATOM 16797 N N . GLY D 1 295 ? 49.92048 -19.36006 8.96233 1.000 22.34795 316 GLY D N 1
ATOM 16798 C CA . GLY D 1 295 ? 49.31666 -20.65395 9.21591 1.000 22.77232 316 GLY D CA 1
ATOM 16799 C C . GLY D 1 295 ? 48.32861 -21.10295 8.16198 1.000 23.68144 316 GLY D C 1
ATOM 16800 O O . GLY D 1 295 ? 47.47448 -21.94740 8.44987 1.000 24.95744 316 GLY D O 1
ATOM 16804 N N . ALA D 1 296 ? 48.41023 -20.55315 6.96591 1.000 25.41959 317 ALA D N 1
ATOM 16805 C CA . ALA D 1 296 ? 47.53195 -20.91898 5.86314 1.000 24.18014 317 ALA D CA 1
ATOM 16806 C C . ALA D 1 296 ? 48.37904 -20.98972 4.61071 1.000 21.54649 317 ALA D C 1
ATOM 16807 O O . ALA D 1 296 ? 49.35474 -20.24759 4.48713 1.000 24.25807 317 ALA D O 1
ATOM 16814 N N . PRO D 1 297 ? 47.98969 -21.83158 3.61721 1.000 24.46434 318 PRO D N 1
ATOM 16815 C CA . PRO D 1 297 ? 46.75566 -22.60439 3.55375 1.000 27.72650 318 PRO D CA 1
ATOM 16816 C C . PRO D 1 297 ? 46.73578 -23.91050 4.32655 1.000 24.03807 318 PRO D C 1
ATOM 16817 O O . PRO D 1 297 ? 45.63994 -24.41181 4.62468 1.000 27.70027 318 PRO D O 1
ATOM 16828 N N . LEU D 1 298 ? 47.89834 -24.45876 4.66478 1.000 25.31942 319 LEU D N 1
ATOM 16829 C CA . LEU D 1 298 ? 47.97551 -25.71206 5.40653 1.000 25.26436 319 LEU D CA 1
ATOM 16830 C C . LEU D 1 298 ? 48.26389 -25.45522 6.88181 1.000 21.35523 319 LEU D C 1
ATOM 16831 O O . LEU D 1 298 ? 49.05914 -24.57464 7.21742 1.000 24.96428 319 LEU D O 1
ATOM 16847 N N . GLY D 1 299 ? 47.63039 -26.23957 7.73784 1.000 26.16771 320 GLY D N 1
ATOM 16848 C CA . GLY D 1 299 ? 47.97985 -26.28311 9.13933 1.000 24.83981 320 GLY D CA 1
ATOM 16849 C C . GLY D 1 299 ? 49.26077 -27.06612 9.33496 1.000 27.35383 320 GLY D C 1
ATOM 16850 O O . GLY D 1 299 ? 49.86017 -27.61358 8.40832 1.000 24.83979 320 GLY D O 1
ATOM 16854 N N . TRP D 1 300 ? 49.68855 -27.11560 10.59337 1.000 20.84272 321 TRP D N 1
ATOM 16855 C CA . TRP D 1 300 ? 51.00373 -27.66629 10.90602 1.000 21.22904 321 TRP D CA 1
ATOM 16856 C C . TRP D 1 300 ? 51.08629 -29.15057 10.55977 1.000 23.83489 321 TRP D C 1
ATOM 16857 O O . TRP D 1 300 ? 52.01042 -29.56942 9.85591 1.000 21.91884 321 TRP D O 1
ATOM 16878 N N . THR D 1 301 ? 50.14490 -29.95224 11.04517 1.000 21.30366 322 THR D N 1
ATOM 16879 C CA . THR D 1 301 ? 50.27348 -31.39737 10.89243 1.000 21.86607 322 THR D CA 1
ATOM 16880 C C . THR D 1 301 ? 49.97639 -31.80569 9.45110 1.000 25.51843 322 THR D C 1
ATOM 16881 O O . THR D 1 301 ? 50.62040 -32.72760 8.91902 1.000 25.30510 322 THR D O 1
ATOM 16892 N N . ALA D 1 302 ? 49.03985 -31.10774 8.80978 1.000 23.85671 323 ALA D N 1
ATOM 16893 C CA . ALA D 1 302 ? 48.81145 -31.34418 7.37388 1.000 25.13534 323 ALA D CA 1
ATOM 16894 C C . ALA D 1 302 ? 50.06090 -31.03277 6.57548 1.000 26.37213 323 ALA D C 1
ATOM 16895 O O . ALA D 1 302 ? 50.42241 -31.77010 5.64898 1.000 25.42346 323 ALA D O 1
ATOM 16902 N N . TRP D 1 303 ? 50.74432 -29.93712 6.89965 1.000 21.98621 324 TRP D N 1
ATOM 16903 C CA . TRP D 1 303 ? 51.98264 -29.61730 6.20785 1.000 22.79019 324 TRP D CA 1
ATOM 16904 C C . TRP D 1 303 ? 53.03702 -30.70185 6.42347 1.000 25.79986 324 TRP D C 1
ATOM 16905 O O . TRP D 1 303 ? 53.75248 -31.07708 5.47880 1.000 27.30201 324 TRP D O 1
ATOM 16926 N N . LEU D 1 304 ? 53.12299 -31.23865 7.64993 1.000 21.37915 325 LEU D N 1
ATOM 16927 C CA . LEU D 1 304 ? 54.13013 -32.24925 7.94568 1.000 23.76762 325 LEU D CA 1
ATOM 16928 C C . LEU D 1 304 ? 53.92508 -33.50500 7.08818 1.000 28.10317 325 LEU D C 1
ATOM 16929 O O . LEU D 1 304 ? 54.89660 -34.19431 6.76468 1.000 28.17908 325 LEU D O 1
ATOM 16945 N N . ALA D 1 305 ? 52.68285 -33.80179 6.73251 1.000 27.49607 326 ALA D N 1
ATOM 16946 C CA . ALA D 1 305 ? 52.38437 -35.01065 5.95705 1.000 30.17785 326 ALA D CA 1
ATOM 16947 C C . ALA D 1 305 ? 52.98662 -34.97303 4.55890 1.000 30.50045 326 ALA D C 1
ATOM 16948 O O . ALA D 1 305 ? 53.08527 -36.02750 3.91379 1.000 33.23013 326 ALA D O 1
ATOM 16955 N N . GLY D 1 306 ? 53.40380 -33.81233 4.07234 1.000 26.21648 327 GLY D N 1
ATOM 16956 C CA . GLY D 1 306 ? 54.02259 -33.70536 2.76311 1.000 29.36181 327 GLY D CA 1
ATOM 16957 C C . GLY D 1 306 ? 55.52084 -33.90697 2.73640 1.000 32.52372 327 GLY D C 1
ATOM 16958 O O . GLY D 1 306 ? 56.14544 -33.68090 1.69167 1.000 30.33076 327 GLY D O 1
ATOM 16962 N N . GLY D 1 307 ? 56.12583 -34.31269 3.86793 1.000 37.67392 328 GLY D N 1
ATOM 16963 C CA . GLY D 1 307 ? 57.55724 -34.50668 3.91435 1.000 36.31281 328 GLY D CA 1
ATOM 16964 C C . GLY D 1 307 ? 57.99445 -35.82666 3.30859 1.000 36.03956 328 GLY D C 1
ATOM 16965 O O . GLY D 1 307 ? 57.21305 -36.77359 3.16427 1.000 36.41081 328 GLY D O 1
ATOM 16969 N N . ALA D 1 308 ? 59.27128 -35.87432 2.94288 1.000 31.99805 329 ALA D N 1
ATOM 16970 C CA . ALA D 1 308 ? 59.84848 -37.06415 2.30713 1.000 49.43504 329 ALA D CA 1
ATOM 16971 C C . ALA D 1 308 ? 59.91376 -38.24914 3.26725 1.000 46.50485 329 ALA D C 1
ATOM 16972 O O . ALA D 1 308 ? 60.20015 -38.08178 4.45045 1.000 53.57191 329 ALA D O 1
#

Secondary structure (DSSP, 8-state):
---EEEEEE-TT--SPTT-EETTSPPPP--PPPP-TTTGGG-EEEES---HHHHHHHHTTPPTTEEEEEEE-S-EEEETTEEEEEE-GGG--STT--HHHHHHHHHHHHHHHTT-S-EEEB--GGGT-SS-EEE-S--EE-HHHHHHHTT-EEEEEEE-TTSPPPHHHHHHHHHHHHH--TT-EEEEE-SSSSHHHHHHHHHHHHHHHTTTS-HHHHHHHHHHTT---TT---SSSSHHHHHHHHHHHHHHHHHHHHHHHSGGG-SS-HHHHHHTT--/---EEEEEE-TT--SPTT-EETTSPP----PPP-TTTGGG-EEEES---HHHHHHHHTTPPTTEEEEEEE-S-EEEETTEEEEEEPGGG--STT--HHHHHHHHHHHHHHHTT-S-EEEB--GGGT-SS-EEE-S--EE-HHHHHHHTT-EEEEEEE-TTSPPPHHHHHHHHHHHHH--TT-EEEEE-SSSSHHHHHHHHHHHHHHHTTTS-HHHHHHHHHHTT---TT----HHHHHHHHHHHHHHHHHHHHHSGGG-SS-HHHHHHTT--/---EEEEEE-TT--SPTT-EETTSPP---PPPP-TTTGGG-EEEES---HHHHHHHHTTPPTTEEEEEEE-S-EEEETTEEEEEEPGGG--STT--HHHHHHHHHHHHHHHTT-S-EEEB--GGGT-SSPEEE-S--EE-HHHHHHHTT-EEEEEEE-TTSPPPHHHHHHHHHHHHH--TT-EEEEE-SSSSHHHHHHHHHHHHHHHTTTS-HHHHHHHHHHTT---TT----HHHHHHHHHHHHHHHHHHHHHSGGG-SS-HHHHHTT--/---EEEEEE-TT--SPTT-EETTSPPPP--PPPP-TTTGGG-EEEESPPPHHHHHHHHTTPPSSEEEEEEE-S-EEEETTEEEEEEPGGG--STT--HHHHHHHHHHHHHHHTT-S-EEEB--GGGT-SSPEEE-S--EE-HHHHHHHTT-EEEEEEE-TTSPPPHHHHHHHHHHHHH--TT-EEEEE-SSSSHHHHHHHHHHHHHHHTTTS-HHHHHHHHHHTT---TT---SSS-HHHHHHHHHHHHHHHHHHHHHHHSGGG-SS-HHHHHTT--